Protein 1WXX (pdb70)

Foldseek 3Di:
DWEFEPVQQVLLVLPAFWDFQVGTPDDDPAWAWAWYDHVPHTAAIFGAGNQFGRGTGGLGGDDDPDRVVVLVVLLLVLQVVCVVVCVVFLQAKFKSDAAVLSSNHQWTWIDHSQEIEIEGLGVHCPVCVLVSQVSCVVRHQWYKHQHQDPSNVRRVHDGDIGTNGHDDDQWGWGDQPLFIAIAGPDNVAHRPDPVQCSVVLQVLPDADEEEEEFQCQQVSNVLSHLVHYQAYEYEHQDPRRVVSNVVRCVVSVRPRYHYDHDDLLVVLVVCVVVPAAGQEYEADDAAQDDDLVSVVVSLVVQLSSLLSNVLRYDAFGKYKYKHQALNDPVSNVVNVVSCVVNVWDKDWPDKDWGDPSQGDDPSHSVSGGMTITMIGTD/DWEFEPVQQVLLVLPAFWDFPVGTPDDDPAWAWAWYAHVPHTAAIFTAGNQFGRGTGGLGGDDDPDRVVVLVVLLLVLQVVCVVVCVVFLQAKFKSDQAVLSSNHQWTWIHHSQEIEIEGQGDHVVVCVLVSQVSCVVRHQWYKYQHQDPSNVSRVDDGDIGTNGHDDDQKDWGDQALFIAIAGPDNVDHRQDPVQCRVVLVVLPDAEEEEEEEQCQLNSNVLSCLVHYQAYEYEDQDPSRVVRNVVRCVVSVRPRYHYDHDDLLVVLVVCLVVVAATQEYEEDDAAQDADLVSPVVSLVVLLSSLLSNQSRYDAFHKYKYKHQALNDPVSNVVNVVSCVVNVWDKDWPDKDFGDPSQGDDPSHSVSGGMTITMITTD/DWEFEPVQLVLLVLPAFWDFPVGTPDDDPAWAWAWYDHVPHTAAIFTAGNQFRRGTGGLGGDDDPDRVVVLVVLLLVLQVVCVVVCVVFLQAKFKSDAAVLSSNHQWTWIHHSQEIEIEGQGVHCVVCLLVSQVSCVVSHQFYKYQHQPPSNVRNVDDGDIGTNGHDDDQKDWGDQALFIAIAGRDNPAHRPDPVQCRVVLQVLPDAEEEEEEECCQLNSNVLSCLVRYQAYEYEDQDPRSVVSNVVRCVVSVRDRYHYDHDDLLVVLVVCLVVVAAGQEYEEDDAAQDADLVSPVVSLVVQLSSLLSNVSRYDAFHKYKYKHQHLNDPVSNVVSVVSCVVNVWDKDWPDKDFGDPSQGDDPSHSVSGGMIITMITTD/DWEFEPVQQVLLVLPAFWDFLVGTPDDDPAWAWAWYDHVPHTAAIFTAFNQDRGGTGGQGGDDDPDRLVVLLVLLLVLQVVCVVVCVVFLQAKFKSDQASLSSNHQWTWIHHSQEIEIEGLTLHCPVCLLVNCVSCVVRHQWYKYQHQDPSNVSNVHDGDIGTSGHDDDQWGWGDQALFIAIAGPDNPDHRPDPVQCRVVLQVLPDAEEEEEEEQCQLNSNVLSHLSHYQAYEYEDQDPSRVVRNVVRCVVNPRPRYHYDNDDLLVVLVVCVVVVAAGQEYAADDAAQDADLVSVVVSLVVQLSSLLSNVSRYDAFHKYKYKHQALNDPVSVVVSVVSCVVNVWDKDWPDKDWGDPSQGDDPSHSVSGGMTITMITTD

InterPro domains:
  IPR015947 PUA-like superfamily [SSF88697] (1-64)
  IPR019614 S-adenosylmethionine-dependent methyltransferase [PF10672] (165-363)
  IPR029063 S-adenosyl-L-methionine-dependent methyltransferase superfamily [G3DSA:3.40.50.150] (172-382)
  IPR029063 S-adenosyl-L-methionine-dependent methyltransferase superfamily [SSF53335] (74-378)
  IPR036974 PUA domain superfamily [G3DSA:2.30.130.10] (1-66)
  IPR041532 RlmI-like, PUA domain [PF17785] (3-61)
  IPR041532 RlmI-like, PUA domain [cd21153] (1-66)

CATH classification: 2.30.130.10 (+2 more: 3.30.750.80, 3.40.50.150)

Sequence (1512 aa):
RIQVNAKGAARLLSRHLWVFRRDVVSGPETPGLYPVYWGRRFLALALYNPHTDLAVRAYRFAPAEDPVAALLENLAQALARREAVLRQDPEGGYRLVHAEGDLLPGLVVDYYAGHAVVQATAHAWEGLLPQVAEALRPHVQSVLAKNDARTRELEGLPLYVRPLLGEVPERVQVQEGRVRYLVDLRAGQKTGAYLDQRENRLYERFRGERALDVFSYAGGFALHLALGFREVVAVDSSAEALRRAEENARLNGLGNVRVLEANAFDLLRRLEKEGERFDLVVLDPPAFAKGKKDVERAYRAYKEVNLRAIKLLKEGGILATASCSHHTEPLFYAVAEAAQDAHRLLRVVEKRGQPFDHPVLLNHPETHYLKFAVFQVLRIQVNAKGAARLLSRHLWVFRRDVVSGPETPGLYPVYWGRRFLALALYNPHTDLAVRAYRFAPAEDPVAALLENLAQALARREAVLRQDPEGGYRLVHAEGDLLPGLVVDYYAGHAVVQATAHAWEGLLPQVAEALRPHVQSVLAKNDARTRELEGLPLYVRPLLGEVPERVQVQEGRVRYLVDLRAGQKTGAYLDQRENRLYERFRGERALDVFSYAGGFALHLALGFREVVAVDSSAEALRRAEENARLNGLGNVRVLEANAFDLLRRLEKEGERFDLVVLDPPAFAKGKKDVERAYRAYKEVNLRAIKLLKEGGILATASCSHHTEPLFYAVAEAAQDAHRLLRVVEKRGQPFDHPVLLNHPETHYLKFAVFQVLRIQVNAKGAARLLSRHLWVFRRDVVSGPETPGLYPVYWGRRFLALALYNPHTDLAVRAYRFAPAEDPVAALLENLAQALARREAVLRQDPEGGYRLVHAEGDLLPGLVVDYYAGHAVVQATAHAWEGLLPQVAEALRPHVQSVLAKNDARTRELEGLPLYVRPLLGEVPERVQVQEGRVRYLVDLRAGQKTGAYLDQRENRLYERFRGERALDVFSYAGGFALHLALGFREVVAVDSSAEALRRAEENARLNGLGNVRVLEANAFDLLRRLEKEGERFDLVVLDPPAFAKGKKDVERAYRAYKEVNLRAIKLLKEGGILATASCSHHTEPLFYAVAEAAQDAHRLLRVVEKRGQPFDHPVLLNHPETHYLKFAVFQVLRIQVNAKGAARLLSRHLWVFRRDVVSGPETPGLYPVYWGRRFLALALYNPHTDLAVRAYRFAPAEDPVAALLENLAQALARREAVLRQDPEGGYRLVHAEGDLLPGLVVDYYAGHAVVQATAHAWEGLLPQVAEALRPHVQSVLAKNDARTRELEGLPLYVRPLLGEVPERVQVQEGRVRYLVDLRAGQKTGAYLDQRENRLYERFRGERALDVFSYAGGFALHLALGFREVVAVDSSAEALRRAEENARLNGLGNVRVLEANAFDLLRRLEKEGERFDLVVLDPPAFAKGKKDVERAYRAYKEVNLRAIKLLKEGGILATASCSHHTEPLFYAVAEAAQDAHRLLRVVEKRGQPFDHPVLLNHPETHYLKFAVFQVL

Radius of gyration: 36.1 Å; Cα contacts (8 Å, |Δi|>4): 3500; chains: 4; bounding box: 92×81×92 Å

Organism: Thermus thermophilus (strain ATCC 27634 / DSM 579 / HB8) (NCBI:txid300852)

Structure (mmCIF, N/CA/C/O backbone):
data_1WXX
#
_entry.id   1WXX
#
_cell.length_a   77.551
_cell.length_b   82.318
_cell.length_c   79.616
_cell.angle_alpha   96.34
_cell.angle_beta   90.14
_cell.angle_gamma   103.06
#
_symmetry.space_group_name_H-M   'P 1'
#
loop_
_entity.id
_entity.type
_entity.pdbx_description
1 polymer 'hypothetical protein TTHA1280'
2 non-polymer 'POTASSIUM ION'
3 non-polymer 'PHOSPHATE ION'
4 water water
#
loop_
_atom_site.group_PDB
_atom_site.id
_atom_site.type_symbol
_atom_site.label_atom_id
_atom_site.label_alt_id
_atom_site.label_comp_id
_atom_site.label_asym_id
_atom_site.label_entity_id
_atom_site.label_seq_id
_atom_site.pdbx_PDB_ins_code
_atom_site.Cartn_x
_atom_site.Cartn_y
_atom_site.Cartn_z
_atom_site.occupancy
_atom_site.B_iso_or_equiv
_atom_site.auth_seq_id
_atom_site.auth_comp_id
_atom_site.auth_asym_id
_atom_site.auth_atom_id
_atom_site.pdbx_PDB_model_num
ATOM 9 N N . ARG A 1 2 ? 8.783 -15.116 -49.716 1.00 29.05 2 ARG A N 1
ATOM 10 C CA . ARG A 1 2 ? 8.123 -13.849 -50.017 1.00 23.44 2 ARG A CA 1
ATOM 11 C C . ARG A 1 2 ? 6.822 -13.996 -50.790 1.00 18.90 2 ARG A C 1
ATOM 12 O O . ARG A 1 2 ? 6.632 -14.947 -51.545 1.00 15.95 2 ARG A O 1
ATOM 20 N N . ILE A 1 3 ? 5.932 -13.027 -50.603 1.00 14.69 3 ILE A N 1
ATOM 21 C CA . ILE A 1 3 ? 4.669 -12.998 -51.324 1.00 12.19 3 ILE A CA 1
ATOM 22 C C . ILE A 1 3 ? 4.869 -11.904 -52.370 1.00 12.75 3 ILE A C 1
ATOM 23 O O . ILE A 1 3 ? 5.317 -10.807 -52.035 1.00 12.14 3 ILE A O 1
ATOM 28 N N . GLN A 1 4 ? 4.560 -12.200 -53.627 1.00 12.46 4 GLN A N 1
ATOM 29 C CA . GLN A 1 4 ? 4.710 -11.207 -54.690 1.00 12.10 4 GLN A CA 1
ATOM 30 C C . GLN A 1 4 ? 3.330 -10.840 -55.214 1.00 11.10 4 GLN A C 1
ATOM 31 O O . GLN A 1 4 ? 2.566 -11.714 -55.610 1.00 12.13 4 GLN A O 1
ATOM 37 N N . VAL A 1 5 ? 3.010 -9.548 -55.220 1.00 10.22 5 VAL A N 1
ATOM 38 C CA . VAL A 1 5 ? 1.707 -9.106 -55.706 1.00 10.00 5 VAL A CA 1
ATOM 39 C C . VAL A 1 5 ? 1.871 -8.395 -57.046 1.00 9.40 5 VAL A C 1
ATOM 40 O O . VAL A 1 5 ? 2.984 -8.044 -57.427 1.00 11.98 5 VAL A O 1
ATOM 44 N N . ASN A 1 6 ? 0.774 -8.210 -57.771 1.00 8.77 6 ASN A N 1
ATOM 45 C CA . ASN A 1 6 ? 0.850 -7.503 -59.044 1.00 9.08 6 ASN A CA 1
ATOM 46 C C . ASN A 1 6 ? 0.731 -6.004 -58.767 1.00 10.28 6 ASN A C 1
ATOM 47 O O . ASN A 1 6 ? 0.711 -5.584 -57.605 1.00 9.32 6 ASN A O 1
ATOM 52 N N . ALA A 1 7 ? 0.670 -5.202 -59.825 1.00 9.80 7 ALA A N 1
ATOM 53 C CA . ALA A 1 7 ? 0.577 -3.751 -59.680 1.00 10.96 7 ALA A CA 1
ATOM 54 C C . ALA A 1 7 ? -0.679 -3.330 -58.928 1.00 10.85 7 ALA A C 1
ATOM 55 O O . ALA A 1 7 ? -0.658 -2.368 -58.160 1.00 11.26 7 ALA A O 1
ATOM 57 N N . LYS A 1 8 ? -1.771 -4.050 -59.156 1.00 11.34 8 LYS A N 1
ATOM 58 C CA . LYS A 1 8 ? -3.036 -3.754 -58.496 1.00 11.66 8 LYS A CA 1
ATOM 59 C C . LYS A 1 8 ? -2.873 -3.912 -56.981 1.00 11.18 8 LYS A C 1
ATOM 60 O O . LYS A 1 8 ? -3.254 -3.023 -56.213 1.00 11.60 8 LYS A O 1
ATOM 66 N N . GLY A 1 9 ? -2.300 -5.038 -56.561 1.00 9.59 9 GLY A N 1
ATOM 67 C CA . GLY A 1 9 ? -2.078 -5.280 -55.143 1.00 9.56 9 GLY A CA 1
ATOM 68 C C . GLY A 1 9 ? -1.097 -4.289 -54.533 1.00 9.13 9 GLY A C 1
ATOM 69 O O . GLY A 1 9 ? -1.230 -3.891 -53.370 1.00 9.28 9 GLY A O 1
ATOM 70 N N . ALA A 1 10 ? -0.102 -3.895 -55.316 1.00 6.81 10 ALA A N 1
ATOM 71 C CA . ALA A 1 10 ? 0.897 -2.937 -54.856 1.00 8.57 10 ALA A CA 1
ATOM 72 C C . ALA A 1 10 ? 0.220 -1.593 -54.574 1.00 8.60 10 ALA A C 1
ATOM 73 O O . ALA A 1 10 ? 0.434 -0.987 -53.523 1.00 9.39 10 ALA A O 1
ATOM 75 N N . ALA A 1 11 ? -0.611 -1.133 -55.503 1.00 7.98 11 ALA A N 1
ATOM 76 C CA . ALA A 1 11 ? -1.296 0.145 -55.317 1.00 9.39 11 ALA A CA 1
ATOM 77 C C . ALA A 1 11 ? -2.201 0.104 -54.081 1.00 9.37 11 ALA A C 1
ATOM 78 O O . ALA A 1 11 ? -2.343 1.103 -53.374 1.00 8.84 11 ALA A O 1
ATOM 80 N N . ARG A 1 12 ? -2.812 -1.048 -53.818 1.00 8.56 12 ARG A N 1
ATOM 81 C CA . ARG A 1 12 ? -3.675 -1.178 -52.645 1.00 8.97 12 ARG A CA 1
ATOM 82 C C . ARG A 1 12 ? -2.873 -1.036 -51.350 1.00 9.69 12 ARG A C 1
ATOM 83 O O . ARG A 1 12 ? -3.259 -0.274 -50.459 1.00 9.52 12 ARG A O 1
ATOM 91 N N . LEU A 1 13 ? -1.757 -1.754 -51.249 1.00 8.43 13 LEU A N 1
ATOM 92 C CA . LEU A 1 13 ? -0.923 -1.692 -50.046 1.00 10.07 13 LEU A CA 1
ATOM 93 C C . LEU A 1 13 ? -0.261 -0.328 -49.864 1.00 10.21 13 LEU A C 1
ATOM 94 O O . LEU A 1 13 ? -0.075 0.130 -48.733 1.00 10.44 13 LEU A O 1
ATOM 99 N N . LEU A 1 14 ? 0.089 0.323 -50.970 1.00 9.41 14 LEU A N 1
ATOM 100 C CA . LEU A 1 14 ? 0.696 1.648 -50.900 1.00 8.45 14 LEU A CA 1
ATOM 101 C C . LEU A 1 14 ? -0.328 2.658 -50.369 1.00 9.67 14 LEU A C 1
ATOM 102 O O . LEU A 1 14 ? 0.029 3.585 -49.631 1.00 11.13 14 LEU A O 1
ATOM 107 N N . SER A 1 15 ? -1.598 2.474 -50.732 1.00 8.33 15 SER A N 1
ATOM 108 C CA . SER A 1 15 ? -2.665 3.369 -50.265 1.00 9.89 15 SER A CA 1
ATOM 109 C C . SER A 1 15 ? -3.051 3.022 -48.824 1.00 10.20 15 SER A C 1
ATOM 110 O O . SER A 1 15 ? -3.874 3.692 -48.205 1.00 11.30 15 SER A O 1
ATOM 113 N N . ARG A 1 16 ? -2.446 1.954 -48.320 1.00 8.51 16 ARG A N 1
ATOM 114 C CA . ARG A 1 16 ? -2.650 1.453 -46.969 1.00 8.58 16 ARG A CA 1
ATOM 115 C C . ARG A 1 16 ? -3.949 0.696 -46.715 1.00 8.39 16 ARG A C 1
ATOM 116 O O . ARG A 1 16 ? -4.457 0.692 -45.594 1.00 8.49 16 ARG A O 1
ATOM 124 N N . HIS A 1 17 ? -4.505 0.077 -47.753 1.00 7.84 17 HIS A N 1
ATOM 125 C CA . HIS A 1 17 ? -5.676 -0.765 -47.541 1.00 7.09 17 HIS A CA 1
ATOM 126 C C . HIS A 1 17 ? -4.961 -2.015 -47.027 1.00 8.21 17 HIS A C 1
ATOM 127 O O . HIS A 1 17 ? -3.802 -2.231 -47.379 1.00 8.39 17 HIS A O 1
ATOM 134 N N . LEU A 1 18 ? -5.610 -2.834 -46.203 1.00 7.92 18 LEU A N 1
ATOM 135 C CA . LEU A 1 18 ? -4.916 -4.003 -45.662 1.00 9.86 18 LEU A CA 1
ATOM 136 C C . LEU A 1 18 ? -5.120 -5.300 -46.421 1.00 9.00 18 LEU A C 1
ATOM 137 O O . LEU A 1 18 ? -4.456 -6.297 -46.128 1.00 11.16 18 LEU A O 1
ATOM 142 N N . TRP A 1 19 ? -6.018 -5.291 -47.396 1.00 8.64 19 TRP A N 1
ATOM 143 C CA . TRP A 1 19 ? -6.318 -6.501 -48.141 1.00 8.01 19 TRP A CA 1
ATOM 144 C C . TRP A 1 19 ? -5.876 -6.582 -49.591 1.00 8.85 19 TRP A C 1
ATOM 145 O O . TRP A 1 19 ? -5.980 -5.619 -50.340 1.00 9.37 19 TRP A O 1
ATOM 156 N N . VAL A 1 20 ? -5.393 -7.759 -49.977 1.00 9.13 20 VAL A N 1
ATOM 157 C CA . VAL A 1 20 ? -5.034 -8.025 -51.364 1.00 8.34 20 VAL A CA 1
ATOM 158 C C . VAL A 1 20 ? -5.642 -9.406 -51.626 1.00 9.85 20 VAL A C 1
ATOM 159 O O . VAL A 1 20 ? -5.382 -10.363 -50.889 1.00 8.63 20 VAL A O 1
ATOM 163 N N . PHE A 1 21 ? -6.472 -9.507 -52.657 1.00 10.35 21 PHE A N 1
ATOM 164 C CA . PHE A 1 21 ? -7.109 -10.775 -52.959 1.00 11.14 21 PHE A CA 1
ATOM 165 C C . PHE A 1 21 ? -6.257 -11.691 -53.823 1.00 11.43 21 PHE A C 1
ATOM 166 O O . PHE A 1 21 ? -5.333 -11.245 -54.508 1.00 10.22 21 PHE A O 1
ATOM 174 N N . ARG A 1 22 ? -6.572 -12.981 -53.760 1.00 10.67 22 ARG A N 1
ATOM 175 C CA . ARG A 1 22 ? -5.832 -14.020 -54.469 1.00 11.30 22 ARG A CA 1
ATOM 176 C C . ARG A 1 22 ? -5.499 -13.748 -55.938 1.00 11.55 22 ARG A C 1
ATOM 177 O O . ARG A 1 22 ? -4.403 -14.081 -56.401 1.00 12.03 22 ARG A O 1
ATOM 185 N N . ARG A 1 23 ? -6.425 -13.148 -56.675 1.00 13.63 23 ARG A N 1
ATOM 186 C CA . ARG A 1 23 ? -6.167 -12.888 -58.088 1.00 17.04 23 ARG A CA 1
ATOM 187 C C . ARG A 1 23 ? -5.038 -11.883 -58.309 1.00 17.49 23 ARG A C 1
ATOM 188 O O . ARG A 1 23 ? -4.496 -11.790 -59.414 1.00 16.82 23 ARG A O 1
ATOM 196 N N . ASP A 1 24 ? -4.673 -11.148 -57.261 1.00 14.56 24 ASP A N 1
ATOM 197 C CA . ASP A 1 24 ? -3.608 -10.157 -57.373 1.00 12.85 24 ASP A CA 1
ATOM 198 C C . ASP A 1 24 ? -2.298 -10.595 -56.733 1.00 12.33 24 ASP A C 1
ATOM 199 O O . ASP A 1 24 ? -1.370 -9.791 -56.566 1.00 11.10 24 ASP A O 1
ATOM 204 N N . VAL A 1 25 ? -2.228 -11.872 -56.367 1.00 12.06 25 VAL A N 1
ATOM 205 C CA . VAL A 1 25 ? -1.008 -12.439 -55.807 1.00 11.72 25 VAL A CA 1
ATOM 206 C C . VAL A 1 25 ? -0.355 -13.198 -56.961 1.00 13.70 25 VAL A C 1
ATOM 207 O O . VAL A 1 25 ? -0.964 -14.107 -57.537 1.00 14.11 25 VAL A O 1
ATOM 211 N N . VAL A 1 26 ? 0.870 -12.810 -57.306 1.00 14.06 26 VAL A N 1
ATOM 212 C CA . VAL A 1 26 ? 1.600 -13.443 -58.406 1.00 15.66 26 VAL A CA 1
ATOM 213 C C . VAL A 1 26 ? 2.218 -14.768 -57.970 1.00 16.60 26 VAL A C 1
ATOM 214 O O . VAL A 1 26 ? 2.205 -15.749 -58.720 1.00 16.97 26 VAL A O 1
ATOM 218 N N . SER A 1 27 ? 2.771 -14.788 -56.763 1.00 15.30 27 SER A N 1
ATOM 219 C CA . SER A 1 27 ? 3.376 -15.997 -56.215 1.00 15.07 27 SER A CA 1
ATOM 220 C C . SER A 1 27 ? 3.476 -15.861 -54.706 1.00 15.32 27 SER A C 1
ATOM 221 O O . SER A 1 27 ? 3.499 -14.749 -54.173 1.00 15.00 27 SER A O 1
ATOM 224 N N . GLY A 1 28 ? 3.537 -16.993 -54.014 1.00 14.57 28 GLY A N 1
ATOM 225 C CA . GLY A 1 28 ? 3.634 -16.945 -52.570 1.00 15.04 28 GLY A CA 1
ATOM 226 C C . GLY A 1 28 ? 3.954 -18.299 -51.979 1.00 15.65 28 GLY A C 1
ATOM 227 O O . GLY A 1 28 ? 4.009 -19.294 -52.701 1.00 16.66 28 GLY A O 1
ATOM 228 N N . PRO A 1 29 ? 4.180 -18.365 -50.661 1.00 16.87 29 PRO A N 1
ATOM 229 C CA . PRO A 1 29 ? 4.501 -19.608 -49.949 1.00 15.33 29 PRO A CA 1
ATOM 230 C C . PRO A 1 29 ? 3.444 -20.693 -50.156 1.00 17.21 29 PRO A C 1
ATOM 231 O O . PRO A 1 29 ? 2.307 -20.405 -50.525 1.00 14.93 29 PRO A O 1
ATOM 235 N N . GLU A 1 30 ? 3.830 -21.941 -49.898 1.00 16.54 30 GLU A N 1
ATOM 236 C CA . GLU A 1 30 ? 2.939 -23.089 -50.037 1.00 18.14 30 GLU A CA 1
ATOM 237 C C . GLU A 1 30 ? 1.976 -23.219 -48.853 1.00 16.92 30 GLU A C 1
ATOM 238 O O . GLU A 1 30 ? 0.891 -23.792 -48.981 1.00 14.48 30 GLU A O 1
ATOM 244 N N . THR A 1 31 ? 2.375 -22.691 -47.702 1.00 15.01 31 THR A N 1
ATOM 245 C CA . THR A 1 31 ? 1.544 -22.788 -46.503 1.00 16.29 31 THR A CA 1
ATOM 246 C C . THR A 1 31 ? 1.153 -21.428 -45.937 1.00 14.12 31 THR A C 1
ATOM 247 O O . THR A 1 31 ? 1.806 -20.419 -46.195 1.00 13.89 31 THR A O 1
ATOM 251 N N . PRO A 1 32 ? 0.064 -21.382 -45.164 1.00 14.40 32 PRO A N 1
ATOM 252 C CA . PRO A 1 32 ? -0.341 -20.097 -44.587 1.00 13.31 32 PRO A CA 1
ATOM 253 C C . PRO A 1 32 ? 0.652 -19.704 -43.499 1.00 12.87 32 PRO A C 1
ATOM 254 O O . PRO A 1 32 ? 1.379 -20.557 -42.973 1.00 12.47 32 PRO A O 1
ATOM 258 N N . GLY A 1 33 ? 0.704 -18.417 -43.174 1.00 9.82 33 GLY A N 1
ATOM 259 C CA . GLY A 1 33 ? 1.629 -17.959 -42.151 1.00 11.71 33 GLY A CA 1
ATOM 260 C C . GLY A 1 33 ? 1.830 -16.458 -42.222 1.00 11.88 33 GLY A C 1
ATOM 261 O O . GLY A 1 33 ? 0.987 -15.753 -42.757 1.00 14.60 33 GLY A O 1
ATOM 262 N N . LEU A 1 34 ? 2.942 -15.975 -41.678 1.00 12.27 34 LEU A N 1
ATOM 263 C CA . LEU A 1 34 ? 3.258 -14.549 -41.679 1.00 12.42 34 LEU A CA 1
ATOM 264 C C . LEU A 1 34 ? 4.455 -14.357 -42.608 1.00 12.40 34 LEU A C 1
ATOM 265 O O . LEU A 1 34 ? 5.511 -14.942 -42.384 1.00 13.66 34 LEU A O 1
ATOM 270 N N . TYR A 1 35 ? 4.284 -13.539 -43.647 1.00 12.29 35 TYR A N 1
ATOM 271 C CA . TYR A 1 35 ? 5.348 -13.305 -44.620 1.00 11.36 35 TYR A CA 1
ATOM 272 C C . TYR A 1 35 ? 5.376 -11.869 -45.126 1.00 11.88 35 TYR A C 1
ATOM 273 O O . TYR A 1 35 ? 4.363 -11.164 -45.089 1.00 10.42 35 TYR A O 1
ATOM 282 N N . PRO A 1 36 ? 6.542 -11.421 -45.624 1.00 12.00 36 PRO A N 1
ATOM 283 C CA . PRO A 1 36 ? 6.662 -10.059 -46.156 1.00 10.68 36 PRO A CA 1
ATOM 284 C C . PRO A 1 36 ? 6.060 -10.057 -47.569 1.00 10.78 36 PRO A C 1
ATOM 285 O O . PRO A 1 36 ? 6.096 -11.076 -48.263 1.00 9.33 36 PRO A O 1
ATOM 289 N N . VAL A 1 37 ? 5.505 -8.918 -47.980 1.00 8.81 37 VAL A N 1
ATOM 290 C CA . VAL A 1 37 ? 4.874 -8.772 -49.292 1.00 9.20 37 VAL A CA 1
ATOM 291 C C . VAL A 1 37 ? 5.672 -7.787 -50.136 1.00 10.32 37 VAL A C 1
ATOM 292 O O . VAL A 1 37 ? 6.025 -6.700 -49.662 1.00 10.06 37 VAL A O 1
ATOM 296 N N . TYR A 1 38 ? 5.934 -8.168 -51.385 1.00 9.41 38 TYR A N 1
ATOM 297 C CA . TYR A 1 38 ? 6.707 -7.345 -52.308 1.00 11.98 38 TYR A CA 1
ATOM 298 C C . TYR A 1 38 ? 6.030 -7.094 -53.652 1.00 10.93 38 TYR A C 1
ATOM 299 O O . TYR A 1 38 ? 5.196 -7.885 -54.100 1.00 10.34 38 TYR A O 1
ATOM 308 N N . TRP A 1 39 ? 6.411 -5.976 -54.269 1.00 10.09 39 TRP A N 1
ATOM 309 C CA . TRP A 1 39 ? 5.983 -5.577 -55.611 1.00 10.95 39 TRP A CA 1
ATOM 310 C C . TRP A 1 39 ? 7.364 -5.568 -56.273 1.00 11.81 39 TRP A C 1
ATOM 311 O O . TRP A 1 39 ? 8.122 -4.609 -56.131 1.00 12.77 39 TRP A O 1
ATOM 322 N N . GLY A 1 40 ? 7.704 -6.651 -56.963 1.00 14.41 40 GLY A N 1
ATOM 323 C CA . GLY A 1 40 ? 9.027 -6.744 -57.560 1.00 15.93 40 GLY A CA 1
ATOM 324 C C . GLY A 1 40 ? 10.003 -6.905 -56.404 1.00 16.62 40 GLY A C 1
ATOM 325 O O . GLY A 1 40 ? 9.804 -7.763 -55.547 1.00 17.24 40 GLY A O 1
ATOM 326 N N . ARG A 1 41 ? 11.040 -6.071 -56.361 1.00 17.81 41 ARG A N 1
ATOM 327 C CA . ARG A 1 41 ? 12.035 -6.113 -55.286 1.00 17.80 41 ARG A CA 1
ATOM 328 C C . ARG A 1 41 ? 11.722 -5.096 -54.181 1.00 16.84 41 ARG A C 1
ATOM 329 O O . ARG A 1 41 ? 12.506 -4.910 -53.252 1.00 15.76 41 ARG A O 1
ATOM 337 N N . ARG A 1 42 ? 10.567 -4.449 -54.279 1.00 15.46 42 ARG A N 1
ATOM 338 C CA . ARG A 1 42 ? 10.176 -3.434 -53.309 1.00 14.15 42 ARG A CA 1
ATOM 339 C C . ARG A 1 42 ? 9.304 -3.958 -52.172 1.00 14.60 42 ARG A C 1
ATOM 340 O O . ARG A 1 42 ? 8.194 -4.443 -52.401 1.00 13.18 42 ARG A O 1
ATOM 348 N N . PHE A 1 43 ? 9.806 -3.845 -50.947 1.00 13.92 43 PHE A N 1
ATOM 349 C CA . PHE A 1 43 ? 9.056 -4.290 -49.777 1.00 13.19 43 PHE A CA 1
ATOM 350 C C . PHE A 1 43 ? 7.827 -3.401 -49.603 1.00 13.30 43 PHE A C 1
ATOM 351 O O . PHE A 1 43 ? 7.921 -2.178 -49.715 1.00 13.25 43 PHE A O 1
ATOM 359 N N . LEU A 1 44 ? 6.681 -4.014 -49.324 1.00 11.69 44 LEU A N 1
ATOM 360 C CA . LEU A 1 44 ? 5.447 -3.263 -49.123 1.00 11.39 44 LEU A CA 1
ATOM 361 C C . LEU A 1 44 ? 4.881 -3.426 -47.711 1.00 11.44 44 LEU A C 1
ATOM 362 O O . LEU A 1 44 ? 4.447 -2.448 -47.101 1.00 11.36 44 LEU A O 1
ATOM 367 N N . ALA A 1 45 ? 4.881 -4.654 -47.194 1.00 9.15 45 ALA A N 1
ATOM 368 C CA . ALA A 1 45 ? 4.335 -4.895 -45.865 1.00 10.10 45 ALA A CA 1
ATOM 369 C C . ALA A 1 45 ? 4.551 -6.320 -45.365 1.00 10.69 45 ALA A C 1
ATOM 370 O O . ALA A 1 45 ? 5.097 -7.166 -46.073 1.00 10.45 45 ALA A O 1
ATOM 372 N N . LEU A 1 46 ? 4.142 -6.551 -44.119 1.00 8.65 46 LEU A N 1
ATOM 373 C CA . LEU A 1 46 ? 4.193 -7.868 -43.493 1.00 10.16 46 LEU A CA 1
ATOM 374 C C . LEU A 1 46 ? 2.723 -8.238 -43.450 1.00 10.52 46 LEU A C 1
ATOM 375 O O . LEU A 1 46 ? 1.884 -7.375 -43.191 1.00 10.86 46 LEU A O 1
ATOM 380 N N . ALA A 1 47 ? 2.389 -9.501 -43.681 1.00 9.43 47 ALA A N 1
ATOM 381 C CA . ALA A 1 47 ? 0.978 -9.854 -43.690 1.00 8.36 47 ALA A CA 1
ATOM 382 C C . ALA A 1 47 ? 0.661 -11.278 -43.278 1.00 9.46 47 ALA A C 1
ATOM 383 O O . ALA A 1 47 ? 1.537 -12.138 -43.260 1.00 11.19 47 ALA A O 1
ATOM 385 N N . LEU A 1 48 ? -0.600 -11.508 -42.920 1.00 11.39 48 LEU A N 1
ATOM 386 C CA . LEU A 1 48 ? -1.054 -12.856 -42.620 1.00 11.07 48 LEU A CA 1
ATOM 387 C C . LEU A 1 48 ? -1.379 -13.323 -44.025 1.00 9.67 48 LEU A C 1
ATOM 388 O O . LEU A 1 48 ? -1.973 -12.574 -44.810 1.00 11.01 48 LEU A O 1
ATOM 393 N N . TYR A 1 49 ? -0.995 -14.550 -44.341 1.00 9.66 49 TYR A N 1
ATOM 394 C CA . TYR A 1 49 ? -1.206 -15.079 -45.671 1.00 9.33 49 TYR A CA 1
ATOM 395 C C . TYR A 1 49 ? -1.802 -16.474 -45.657 1.00 9.80 49 TYR A C 1
ATOM 396 O O . TYR A 1 49 ? -1.520 -17.278 -44.768 1.00 10.37 49 TYR A O 1
ATOM 405 N N . ASN A 1 50 ? -2.639 -16.743 -46.648 1.00 10.49 50 ASN A N 1
ATOM 406 C CA . ASN A 1 50 ? -3.215 -18.062 -46.820 1.00 10.36 50 ASN A CA 1
ATOM 407 C C . ASN A 1 50 ? -3.285 -18.279 -48.327 1.00 10.26 50 ASN A C 1
ATOM 408 O O . ASN A 1 50 ? -3.961 -17.542 -49.040 1.00 9.38 50 ASN A O 1
ATOM 413 N N . PRO A 1 51 ? -2.561 -19.283 -48.837 1.00 11.84 51 PRO A N 1
ATOM 414 C CA . PRO A 1 51 ? -2.564 -19.561 -50.274 1.00 12.99 51 PRO A CA 1
ATOM 415 C C . PRO A 1 51 ? -3.828 -20.234 -50.803 1.00 14.37 51 PRO A C 1
ATOM 416 O O . PRO A 1 51 ? -3.965 -20.419 -52.008 1.00 15.04 51 PRO A O 1
ATOM 420 N N . HIS A 1 52 ? -4.753 -20.584 -49.913 1.00 14.66 52 HIS A N 1
ATOM 421 C CA . HIS A 1 52 ? -5.980 -21.269 -50.323 1.00 15.48 52 HIS A CA 1
ATOM 422 C C . HIS A 1 52 ? -7.270 -20.465 -50.175 1.00 16.34 52 HIS A C 1
ATOM 423 O O . HIS A 1 52 ? -8.358 -21.023 -50.315 1.00 18.39 52 HIS A O 1
ATOM 430 N N . THR A 1 53 ? -7.168 -19.170 -49.896 1.00 13.95 53 THR A N 1
ATOM 431 C CA . THR A 1 53 ? -8.365 -18.351 -49.714 1.00 14.73 53 THR A CA 1
ATOM 432 C C . THR A 1 53 ? -8.477 -17.209 -50.713 1.00 13.73 53 THR A C 1
ATOM 433 O O . THR A 1 53 ? -7.487 -16.804 -51.318 1.00 13.70 53 THR A O 1
ATOM 437 N N . ASP A 1 54 ? -9.692 -16.699 -50.879 1.00 13.18 54 ASP A N 1
ATOM 438 C CA . ASP A 1 54 ? -9.937 -15.586 -51.786 1.00 14.97 54 ASP A CA 1
ATOM 439 C C . ASP A 1 54 ? -9.263 -14.328 -51.238 1.00 14.70 54 ASP A C 1
ATOM 440 O O . ASP A 1 54 ? -8.694 -13.545 -51.993 1.00 15.26 54 ASP A O 1
ATOM 445 N N . LEU A 1 55 ? -9.351 -14.124 -49.926 1.00 13.71 55 LEU A N 1
ATOM 446 C CA . LEU A 1 55 ? -8.692 -12.979 -49.296 1.00 13.50 55 LEU A CA 1
ATOM 447 C C . LEU A 1 55 ? -7.352 -13.544 -48.851 1.00 12.72 55 LEU A C 1
ATOM 448 O O . LEU A 1 55 ? -7.185 -14.007 -47.725 1.00 15.03 55 LEU A O 1
ATOM 453 N N . ALA A 1 56 ? -6.396 -13.511 -49.766 1.00 11.55 56 ALA A N 1
ATOM 454 C CA . ALA A 1 56 ? -5.082 -14.082 -49.542 1.00 11.39 56 ALA A CA 1
ATOM 455 C C . ALA A 1 56 ? -4.161 -13.345 -48.585 1.00 10.72 56 ALA A C 1
ATOM 456 O O . ALA A 1 56 ? -3.468 -13.968 -47.778 1.00 10.84 56 ALA A O 1
ATOM 458 N N . VAL A 1 57 ? -4.172 -12.020 -48.671 1.00 8.75 57 VAL A N 1
ATOM 459 C CA . VAL A 1 57 ? -3.275 -11.184 -47.883 1.00 9.80 57 VAL A CA 1
ATOM 460 C C . VAL A 1 57 ? -3.967 -10.196 -46.947 1.00 10.28 57 VAL A C 1
ATOM 461 O O . VAL A 1 57 ? -4.836 -9.440 -47.376 1.00 9.08 57 VAL A O 1
ATOM 465 N N . ARG A 1 58 ? -3.570 -10.211 -45.674 1.00 8.98 58 ARG A N 1
ATOM 466 C CA . ARG A 1 58 ? -4.097 -9.278 -44.673 1.00 11.03 58 ARG A CA 1
ATOM 467 C C . ARG A 1 58 ? -2.878 -8.624 -43.993 1.00 9.13 58 ARG A C 1
ATOM 468 O O . ARG A 1 58 ? -2.259 -9.212 -43.116 1.00 9.02 58 ARG A O 1
ATOM 476 N N . ALA A 1 59 ? -2.537 -7.407 -44.406 1.00 9.53 59 ALA A N 1
ATOM 477 C CA . ALA A 1 59 ? -1.371 -6.710 -43.858 1.00 7.74 59 ALA A CA 1
ATOM 478 C C . ALA A 1 59 ? -1.559 -6.242 -42.417 1.00 8.30 59 ALA A C 1
ATOM 479 O O . ALA A 1 59 ? -2.680 -5.929 -42.009 1.00 7.43 59 ALA A O 1
ATOM 481 N N . TYR A 1 60 ? -0.462 -6.189 -41.657 1.00 8.18 60 TYR A N 1
ATOM 482 C CA . TYR A 1 60 ? -0.505 -5.724 -40.267 1.00 9.28 60 TYR A CA 1
ATOM 483 C C . TYR A 1 60 ? 0.677 -4.799 -39.932 1.00 10.51 60 TYR A C 1
ATOM 484 O O . TYR A 1 60 ? 0.726 -4.215 -38.856 1.00 9.30 60 TYR A O 1
ATOM 493 N N . ARG A 1 61 ? 1.617 -4.669 -40.867 1.00 10.82 61 ARG A N 1
ATOM 494 C CA . ARG A 1 61 ? 2.780 -3.787 -40.704 1.00 11.95 61 ARG A CA 1
ATOM 495 C C . ARG A 1 61 ? 3.183 -3.284 -42.084 1.00 13.69 61 ARG A C 1
ATOM 496 O O . ARG A 1 61 ? 3.089 -4.017 -43.062 1.00 13.95 61 ARG A O 1
ATOM 504 N N . PHE A 1 62 ? 3.639 -2.041 -42.164 1.00 12.75 62 PHE A N 1
ATOM 505 C CA . PHE A 1 62 ? 4.053 -1.487 -43.440 1.00 12.54 62 PHE A CA 1
ATOM 506 C C . PHE A 1 62 ? 5.526 -1.112 -43.442 1.00 15.51 62 PHE A C 1
ATOM 507 O O . PHE A 1 62 ? 5.958 -0.224 -44.179 1.00 17.66 62 PHE A O 1
ATOM 515 N N . ALA A 1 63 ? 6.284 -1.824 -42.613 1.00 15.83 63 ALA A N 1
ATOM 516 C CA . ALA A 1 63 ? 7.729 -1.660 -42.474 1.00 16.41 63 ALA A CA 1
ATOM 517 C C . ALA A 1 63 ? 8.278 -3.042 -42.118 1.00 16.50 63 ALA A C 1
ATOM 518 O O . ALA A 1 63 ? 7.624 -3.811 -41.416 1.00 14.54 63 ALA A O 1
ATOM 520 N N . PRO A 1 64 ? 9.487 -3.377 -42.593 1.00 17.35 64 PRO A N 1
ATOM 521 C CA . PRO A 1 64 ? 10.066 -4.689 -42.290 1.00 18.91 64 PRO A CA 1
ATOM 522 C C . PRO A 1 64 ? 10.334 -4.954 -40.810 1.00 19.52 64 PRO A C 1
ATOM 523 O O . PRO A 1 64 ? 10.456 -4.029 -40.012 1.00 18.47 64 PRO A O 1
ATOM 527 N N . ALA A 1 65 ? 10.418 -6.232 -40.458 1.00 22.15 65 ALA A N 1
ATOM 528 C CA . ALA A 1 65 ? 10.684 -6.644 -39.085 1.00 25.43 65 ALA A CA 1
ATOM 529 C C . ALA A 1 65 ? 11.496 -7.930 -39.113 1.00 28.04 65 ALA A C 1
ATOM 530 O O . ALA A 1 65 ? 11.256 -8.807 -39.941 1.00 29.13 65 ALA A O 1
ATOM 532 N N . GLU A 1 66 ? 12.458 -8.046 -38.206 1.00 31.03 66 GLU A N 1
ATOM 533 C CA . GLU A 1 66 ? 13.294 -9.238 -38.161 1.00 33.38 66 GLU A CA 1
ATOM 534 C C . GLU A 1 66 ? 12.505 -10.477 -37.743 1.00 30.97 66 GLU A C 1
ATOM 535 O O . GLU A 1 66 ? 12.803 -11.588 -38.183 1.00 32.15 66 GLU A O 1
ATOM 541 N N . ASP A 1 67 ? 11.493 -10.281 -36.901 1.00 28.04 67 ASP A N 1
ATOM 542 C CA . ASP A 1 67 ? 10.666 -11.384 -36.418 1.00 24.08 67 ASP A CA 1
ATOM 543 C C . ASP A 1 67 ? 9.184 -11.049 -36.613 1.00 22.27 67 ASP A C 1
ATOM 544 O O . ASP A 1 67 ? 8.597 -10.327 -35.808 1.00 18.69 67 ASP A O 1
ATOM 549 N N . PRO A 1 68 ? 8.567 -11.573 -37.689 1.00 20.48 68 PRO A N 1
ATOM 550 C CA . PRO A 1 68 ? 7.154 -11.340 -38.008 1.00 18.54 68 PRO A CA 1
ATOM 551 C C . PRO A 1 68 ? 6.179 -11.692 -36.885 1.00 17.79 68 PRO A C 1
ATOM 552 O O . PRO A 1 68 ? 5.205 -10.969 -36.656 1.00 15.11 68 PRO A O 1
ATOM 556 N N . VAL A 1 69 ? 6.427 -12.801 -36.195 1.00 15.87 69 VAL A N 1
ATOM 557 C CA . VAL A 1 69 ? 5.555 -13.210 -35.096 1.00 16.90 69 VAL A CA 1
ATOM 558 C C . VAL A 1 69 ? 5.671 -12.200 -33.957 1.00 17.14 69 VAL A C 1
ATOM 559 O O . VAL A 1 69 ? 4.663 -11.748 -33.406 1.00 16.65 69 VAL A O 1
ATOM 563 N N . ALA A 1 70 ? 6.903 -11.832 -33.613 1.00 16.06 70 ALA A N 1
ATOM 564 C CA . ALA A 1 70 ? 7.117 -10.872 -32.541 1.00 15.09 70 ALA A CA 1
ATOM 565 C C . ALA A 1 70 ? 6.411 -9.563 -32.887 1.00 13.71 70 ALA A C 1
ATOM 566 O O . ALA A 1 70 ? 5.820 -8.919 -32.019 1.00 13.59 70 ALA A O 1
ATOM 568 N N . ALA A 1 71 ? 6.464 -9.186 -34.163 1.00 13.97 71 ALA A N 1
ATOM 569 C CA . ALA A 1 71 ? 5.830 -7.959 -34.638 1.00 10.97 71 ALA A CA 1
ATOM 570 C C . ALA A 1 71 ? 4.321 -8.027 -34.451 1.00 12.30 71 ALA A C 1
ATOM 571 O O . ALA A 1 71 ? 3.709 -7.076 -33.967 1.00 11.21 71 ALA A O 1
ATOM 573 N N . LEU A 1 72 ? 3.725 -9.154 -34.838 1.00 11.62 72 LEU A N 1
ATOM 574 C CA . LEU A 1 72 ? 2.280 -9.327 -34.707 1.00 12.04 72 LEU A CA 1
ATOM 575 C C . LEU A 1 72 ? 1.843 -9.292 -33.245 1.00 12.29 72 LEU A C 1
ATOM 576 O O . LEU A 1 72 ? 0.801 -8.719 -32.912 1.00 11.87 72 LEU A O 1
ATOM 581 N N . LEU A 1 73 ? 2.628 -9.916 -32.371 1.00 11.47 73 LEU A N 1
ATOM 582 C CA . LEU A 1 73 ? 2.293 -9.922 -30.953 1.00 12.55 73 LEU A CA 1
ATOM 583 C C . LEU A 1 73 ? 2.513 -8.544 -30.320 1.00 13.40 73 LEU A C 1
ATOM 584 O O . LEU A 1 73 ? 1.936 -8.235 -29.277 1.00 13.08 73 LEU A O 1
ATOM 589 N N . GLU A 1 74 ? 3.346 -7.721 -30.950 1.00 13.37 74 GLU A N 1
ATOM 590 C CA . GLU A 1 74 ? 3.568 -6.353 -30.479 1.00 14.85 74 GLU A CA 1
ATOM 591 C C . GLU A 1 74 ? 2.262 -5.591 -30.740 1.00 13.41 74 GLU A C 1
ATOM 592 O O . GLU A 1 74 ? 1.795 -4.821 -29.899 1.00 13.20 74 GLU A O 1
ATOM 598 N N . ASN A 1 75 ? 1.686 -5.802 -31.922 1.00 11.72 75 ASN A N 1
ATOM 599 C CA . ASN A 1 75 ? 0.424 -5.164 -32.289 1.00 10.02 75 ASN A CA 1
ATOM 600 C C . ASN A 1 75 ? -0.649 -5.575 -31.284 1.00 10.28 75 ASN A C 1
ATOM 601 O O . ASN A 1 75 ? -1.519 -4.777 -30.935 1.00 9.74 75 ASN A O 1
ATOM 606 N N . LEU A 1 76 ? -0.598 -6.825 -30.833 1.00 10.10 76 LEU A N 1
ATOM 607 C CA . LEU A 1 76 ? -1.576 -7.310 -29.859 1.00 11.33 76 LEU A CA 1
ATOM 608 C C . LEU A 1 76 ? -1.439 -6.522 -28.555 1.00 11.42 76 LEU A C 1
ATOM 609 O O . LEU A 1 76 ? -2.427 -6.042 -27.999 1.00 10.49 76 LEU A O 1
ATOM 614 N N . ALA A 1 77 ? -0.207 -6.398 -28.068 1.00 12.30 77 ALA A N 1
ATOM 615 C CA . ALA A 1 77 ? 0.051 -5.665 -26.829 1.00 13.08 77 ALA A CA 1
ATOM 616 C C . ALA A 1 77 ? -0.440 -4.221 -26.941 1.00 12.51 77 ALA A C 1
ATOM 617 O O . ALA A 1 77 ? -1.022 -3.680 -26.002 1.00 11.97 77 ALA A O 1
ATOM 619 N N . GLN A 1 78 ? -0.202 -3.603 -28.094 1.00 12.20 78 GLN A N 1
ATOM 620 C CA . GLN A 1 78 ? -0.619 -2.224 -28.322 1.00 13.08 78 GLN A CA 1
ATOM 621 C C . GLN A 1 78 ? -2.141 -2.091 -28.304 1.00 13.41 78 GLN A C 1
ATOM 622 O O . GLN A 1 78 ? -2.677 -1.098 -27.813 1.00 12.48 78 GLN A O 1
ATOM 628 N N . ALA A 1 79 ? -2.836 -3.090 -28.840 1.00 9.87 79 ALA A N 1
ATOM 629 C CA . ALA A 1 79 ? -4.294 -3.050 -28.851 1.00 10.92 79 ALA A CA 1
ATOM 630 C C . ALA A 1 79 ? -4.825 -3.150 -27.420 1.00 9.36 79 ALA A C 1
ATOM 631 O O . ALA A 1 79 ? -5.705 -2.392 -27.024 1.00 10.93 79 ALA A O 1
ATOM 633 N N . LEU A 1 80 ? -4.296 -4.091 -26.644 1.00 9.97 80 LEU A N 1
ATOM 634 C CA . LEU A 1 80 ? -4.753 -4.245 -25.266 1.00 11.89 80 LEU A CA 1
ATOM 635 C C . LEU A 1 80 ? -4.471 -2.987 -24.452 1.00 12.73 80 LEU A C 1
ATOM 636 O O . LEU A 1 80 ? -5.295 -2.574 -23.637 1.00 13.53 80 LEU A O 1
ATOM 641 N N . ALA A 1 81 ? -3.319 -2.369 -24.692 1.00 13.94 81 ALA A N 1
ATOM 642 C CA . ALA A 1 81 ? -2.940 -1.151 -23.978 1.00 15.53 81 ALA A CA 1
ATOM 643 C C . ALA A 1 81 ? -3.963 -0.028 -24.163 1.00 14.78 81 ALA A C 1
ATOM 644 O O . ALA A 1 81 ? -4.172 0.779 -23.260 1.00 14.27 81 ALA A O 1
ATOM 646 N N . ARG A 1 82 ? -4.604 0.027 -25.326 1.00 12.75 82 ARG A N 1
ATOM 647 C CA . ARG A 1 82 ? -5.597 1.067 -25.576 1.00 12.88 82 ARG A CA 1
ATOM 648 C C . ARG A 1 82 ? -6.857 0.877 -24.719 1.00 14.04 82 ARG A C 1
ATOM 649 O O . ARG A 1 82 ? -7.643 1.809 -24.551 1.00 12.88 82 ARG A O 1
ATOM 657 N N . ARG A 1 83 ? -7.055 -0.326 -24.186 1.00 11.85 83 ARG A N 1
ATOM 658 C CA . ARG A 1 83 ? -8.227 -0.595 -23.352 1.00 13.47 83 ARG A CA 1
ATOM 659 C C . ARG A 1 83 ? -7.917 -0.712 -21.860 1.00 15.27 83 ARG A C 1
ATOM 660 O O . ARG A 1 83 ? -8.832 -0.823 -21.044 1.00 14.37 83 ARG A O 1
ATOM 668 N N . GLU A 1 84 ? -6.636 -0.690 -21.504 1.00 17.93 84 GLU A N 1
ATOM 669 C CA . GLU A 1 84 ? -6.221 -0.814 -20.102 1.00 22.39 84 GLU A CA 1
ATOM 670 C C . GLU A 1 84 ? -6.959 0.130 -19.159 1.00 22.02 84 GLU A C 1
ATOM 671 O O . GLU A 1 84 ? -7.497 -0.295 -18.138 1.00 23.53 84 GLU A O 1
ATOM 677 N N . ALA A 1 85 ? -6.976 1.410 -19.512 1.00 23.23 85 ALA A N 1
ATOM 678 C CA . ALA A 1 85 ? -7.617 2.440 -18.704 1.00 23.14 85 ALA A CA 1
ATOM 679 C C . ALA A 1 85 ? -9.075 2.148 -18.365 1.00 22.94 85 ALA A C 1
ATOM 680 O O . ALA A 1 85 ? -9.470 2.214 -17.200 1.00 22.28 85 ALA A O 1
ATOM 682 N N . VAL A 1 86 ? -9.877 1.835 -19.379 1.00 19.22 86 VAL A N 1
ATOM 683 C CA . VAL A 1 86 ? -11.289 1.561 -19.153 1.00 18.71 86 VAL A CA 1
ATOM 684 C C . VAL A 1 86 ? -11.546 0.281 -18.355 1.00 16.61 86 VAL A C 1
ATOM 685 O O . VAL A 1 86 ? -12.532 0.192 -17.630 1.00 17.19 86 VAL A O 1
ATOM 689 N N . LEU A 1 87 ? -10.664 -0.707 -18.464 1.00 15.44 87 LEU A N 1
ATOM 690 C CA . LEU A 1 87 ? -10.881 -1.944 -17.724 1.00 16.37 87 LEU A CA 1
ATOM 691 C C . LEU A 1 87 ? -10.699 -1.782 -16.212 1.00 17.86 87 LEU A C 1
ATOM 692 O O . LEU A 1 87 ? -11.404 -2.422 -15.431 1.00 16.78 87 LEU A O 1
ATOM 697 N N . ARG A 1 88 ? -9.772 -0.918 -15.805 1.00 17.75 88 ARG A N 1
ATOM 698 C CA . ARG A 1 88 ? -9.503 -0.678 -14.381 1.00 19.97 88 ARG A CA 1
ATOM 699 C C . ARG A 1 88 ? -10.562 0.230 -13.775 1.00 19.08 88 ARG A C 1
ATOM 700 O O . ARG A 1 88 ? -10.800 0.223 -12.569 1.00 18.24 88 ARG A O 1
ATOM 708 N N . GLN A 1 89 ? -11.182 1.019 -14.639 1.00 19.77 89 GLN A N 1
ATOM 709 C CA . GLN A 1 89 ? -12.198 1.989 -14.266 1.00 20.64 89 GLN A CA 1
ATOM 710 C C . GLN A 1 89 ? -13.616 1.418 -14.309 1.00 20.47 89 GLN A C 1
ATOM 711 O O . GLN A 1 89 ? -14.482 1.813 -13.525 1.00 20.01 89 GLN A O 1
ATOM 717 N N . ASP A 1 90 ? -13.840 0.476 -15.221 1.00 18.62 90 ASP A N 1
ATOM 718 C CA . ASP A 1 90 ? -15.153 -0.135 -15.404 1.00 18.44 90 ASP A CA 1
ATOM 719 C C . ASP A 1 90 ? -15.000 -1.642 -15.630 1.00 16.71 90 ASP A C 1
ATOM 720 O O . ASP A 1 90 ? -15.351 -2.160 -16.690 1.00 14.62 90 ASP A O 1
ATOM 725 N N . PRO A 1 91 ? -14.495 -2.364 -14.613 1.00 17.70 91 PRO A N 1
ATOM 726 C CA . PRO A 1 91 ? -14.248 -3.812 -14.599 1.00 17.16 91 PRO A CA 1
ATOM 727 C C . PRO A 1 91 ? -15.435 -4.704 -14.954 1.00 17.01 91 PRO A C 1
ATOM 728 O O . PRO A 1 91 ? -15.254 -5.795 -15.500 1.00 16.94 91 PRO A O 1
ATOM 732 N N . GLU A 1 92 ? -16.641 -4.255 -14.623 1.00 16.11 92 GLU A N 1
ATOM 733 C CA . GLU A 1 92 ? -17.841 -5.042 -14.888 1.00 16.32 92 GLU A CA 1
ATOM 734 C C . GLU A 1 92 ? -18.500 -4.693 -16.217 1.00 15.93 92 GLU A C 1
ATOM 735 O O . GLU A 1 92 ? -19.580 -5.201 -16.529 1.00 15.23 92 GLU A O 1
ATOM 741 N N . GLY A 1 93 ? -17.851 -3.829 -16.993 1.00 13.59 93 GLY A N 1
ATOM 742 C CA . GLY A 1 93 ? -18.403 -3.425 -18.274 1.00 11.58 93 GLY A CA 1
ATOM 743 C C . GLY A 1 93 ? -18.131 -4.410 -19.397 1.00 10.31 93 GLY A C 1
ATOM 744 O O . GLY A 1 93 ? -17.508 -5.454 -19.187 1.00 10.83 93 GLY A O 1
ATOM 745 N N . GLY A 1 94 ? -18.609 -4.074 -20.592 1.00 8.86 94 GLY A N 1
ATOM 746 C CA . GLY A 1 94 ? -18.412 -4.925 -21.753 1.00 9.04 94 GLY A CA 1
ATOM 747 C C . GLY A 1 94 ? -17.683 -4.119 -22.811 1.00 9.79 94 GLY A C 1
ATOM 748 O O . GLY A 1 94 ? -18.193 -3.090 -23.268 1.00 9.29 94 GLY A O 1
ATOM 749 N N . TYR A 1 95 ? -16.493 -4.579 -23.190 1.00 9.41 95 TYR A N 1
ATOM 750 C CA . TYR A 1 95 ? -15.675 -3.888 -24.180 1.00 9.42 95 TYR A CA 1
ATOM 751 C C . TYR A 1 95 ? -15.006 -4.847 -25.151 1.00 9.07 95 TYR A C 1
ATOM 752 O O . TYR A 1 95 ? -14.775 -6.011 -24.825 1.00 9.11 95 TYR A O 1
ATOM 761 N N . ARG A 1 96 ? -14.696 -4.353 -26.344 1.00 9.27 96 ARG A N 1
ATOM 762 C CA . ARG A 1 96 ? -13.978 -5.165 -27.314 1.00 8.54 96 ARG A CA 1
ATOM 763 C C . ARG A 1 96 ? -12.507 -4.815 -27.095 1.00 8.98 96 ARG A C 1
ATOM 764 O O . ARG A 1 96 ? -12.135 -3.642 -27.121 1.00 10.02 96 ARG A O 1
ATOM 772 N N . LEU A 1 97 ? -11.682 -5.827 -26.848 1.00 7.27 97 LEU A N 1
ATOM 773 C CA . LEU A 1 97 ? -10.255 -5.611 -26.609 1.00 8.60 97 LEU A CA 1
ATOM 774 C C . LEU A 1 97 ? -9.437 -5.630 -27.897 1.00 8.64 97 LEU A C 1
ATOM 775 O O . LEU A 1 97 ? -8.400 -4.969 -27.998 1.00 9.67 97 LEU A O 1
ATOM 780 N N . VAL A 1 98 ? -9.894 -6.403 -28.875 1.00 7.89 98 VAL A N 1
ATOM 781 C CA . VAL A 1 98 ? -9.202 -6.498 -30.162 1.00 8.95 98 VAL A CA 1
ATOM 782 C C . VAL A 1 98 ? -10.255 -6.499 -31.263 1.00 9.80 98 VAL A C 1
ATOM 783 O O . VAL A 1 98 ? -11.188 -7.307 -31.234 1.00 8.25 98 VAL A O 1
ATOM 787 N N . HIS A 1 99 ? -10.093 -5.598 -32.228 1.00 9.85 99 HIS A N 1
ATOM 788 C CA . HIS A 1 99 ? -11.048 -5.455 -33.322 1.00 10.31 99 HIS A CA 1
ATOM 789 C C . HIS A 1 99 ? -10.434 -5.711 -34.709 1.00 11.04 99 HIS A C 1
ATOM 790 O O . HIS A 1 99 ? -10.528 -4.876 -35.613 1.00 11.95 99 HIS A O 1
ATOM 797 N N . ALA A 1 100 ? -9.792 -6.868 -34.861 1.00 9.75 100 ALA A N 1
ATOM 798 C CA . ALA A 1 100 ? -9.200 -7.273 -36.140 1.00 10.35 100 ALA A CA 1
ATOM 799 C C . ALA A 1 100 ? -8.429 -6.184 -36.889 1.00 9.85 100 ALA A C 1
ATOM 800 O O . ALA A 1 100 ? -7.540 -5.547 -36.327 1.00 12.56 100 ALA A O 1
ATOM 802 N N . GLU A 1 101 ? -8.765 -6.000 -38.165 1.00 9.05 101 GLU A N 1
ATOM 803 C CA . GLU A 1 101 ? -8.123 -5.006 -39.026 1.00 12.31 101 GLU A CA 1
ATOM 804 C C . GLU A 1 101 ? -7.974 -3.637 -38.367 1.00 10.36 101 GLU A C 1
ATOM 805 O O . GLU A 1 101 ? -6.916 -3.001 -38.464 1.00 11.64 101 GLU A O 1
ATOM 811 N N . GLY A 1 102 ? -9.036 -3.184 -37.708 1.00 12.07 102 GLY A N 1
ATOM 812 C CA . GLY A 1 102 ? -9.010 -1.890 -37.042 1.00 11.88 102 GLY A CA 1
ATOM 813 C C . GLY A 1 102 ? -7.861 -1.701 -36.067 1.00 12.57 102 GLY A C 1
ATOM 814 O O . GLY A 1 102 ? -7.411 -0.575 -35.859 1.00 12.72 102 GLY A O 1
ATOM 815 N N . ASP A 1 103 ? -7.392 -2.796 -35.464 1.00 11.43 103 ASP A N 1
ATOM 816 C CA . ASP A 1 103 ? -6.273 -2.754 -34.517 1.00 12.25 103 ASP A CA 1
ATOM 817 C C . ASP A 1 103 ? -5.027 -3.354 -35.150 1.00 12.20 103 ASP A C 1
ATOM 818 O O . ASP A 1 103 ? -4.096 -3.747 -34.441 1.00 12.95 103 ASP A O 1
ATOM 823 N N . LEU A 1 104 ? -5.015 -3.427 -36.480 1.00 11.32 104 LEU A N 1
ATOM 824 C CA . LEU A 1 104 ? -3.899 -4.019 -37.204 1.00 10.04 104 LEU A CA 1
ATOM 825 C C . LEU A 1 104 ? -3.636 -5.433 -36.700 1.00 10.12 104 LEU A C 1
ATOM 826 O O . LEU A 1 104 ? -2.489 -5.867 -36.559 1.00 8.76 104 LEU A O 1
ATOM 831 N N . LEU A 1 105 ? -4.726 -6.145 -36.430 1.00 9.52 105 LEU A N 1
ATOM 832 C CA . LEU A 1 105 ? -4.668 -7.524 -35.966 1.00 9.45 105 LEU A CA 1
ATOM 833 C C . LEU A 1 105 ? -5.706 -8.307 -36.778 1.00 9.66 105 LEU A C 1
ATOM 834 O O . LEU A 1 105 ? -6.640 -8.890 -36.231 1.00 7.27 105 LEU A O 1
ATOM 839 N N . PRO A 1 106 ? -5.551 -8.315 -38.113 1.00 11.42 106 PRO A N 1
ATOM 840 C CA . PRO A 1 106 ? -6.477 -9.022 -39.009 1.00 11.63 106 PRO A CA 1
ATOM 841 C C . PRO A 1 106 ? -6.698 -10.459 -38.558 1.00 10.10 106 PRO A C 1
ATOM 842 O O . PRO A 1 106 ? -5.753 -11.130 -38.166 1.00 9.59 106 PRO A O 1
ATOM 846 N N . GLY A 1 107 ? -7.945 -10.919 -38.608 1.00 10.16 107 GLY A N 1
ATOM 847 C CA . GLY A 1 107 ? -8.236 -12.290 -38.237 1.00 11.10 107 GLY A CA 1
ATOM 848 C C . GLY A 1 107 ? -8.403 -12.576 -36.758 1.00 11.46 107 GLY A C 1
ATOM 849 O O . GLY A 1 107 ? -8.594 -13.729 -36.375 1.00 14.26 107 GLY A O 1
ATOM 850 N N . LEU A 1 108 ? -8.332 -11.545 -35.925 1.00 10.06 108 LEU A N 1
ATOM 851 C CA . LEU A 1 108 ? -8.483 -11.736 -34.486 1.00 9.94 108 LEU A CA 1
ATOM 852 C C . LEU A 1 108 ? -9.448 -10.745 -33.862 1.00 9.95 108 LEU A C 1
ATOM 853 O O . LEU A 1 108 ? -9.390 -9.548 -34.130 1.00 8.73 108 LEU A O 1
ATOM 858 N N . VAL A 1 109 ? -10.337 -11.270 -33.028 1.00 9.63 109 VAL A N 1
ATOM 859 C CA . VAL A 1 109 ? -11.313 -10.468 -32.310 1.00 9.43 109 VAL A CA 1
ATOM 860 C C . VAL A 1 109 ? -11.358 -10.985 -30.872 1.00 8.62 109 VAL A C 1
ATOM 861 O O . VAL A 1 109 ? -11.327 -12.195 -30.637 1.00 8.97 109 VAL A O 1
ATOM 865 N N . VAL A 1 110 ? -11.370 -10.069 -29.911 1.00 8.30 110 VAL A N 1
ATOM 866 C CA . VAL A 1 110 ? -11.449 -10.448 -28.506 1.00 8.48 110 VAL A CA 1
ATOM 867 C C . VAL A 1 110 ? -12.419 -9.503 -27.822 1.00 9.54 110 VAL A C 1
ATOM 868 O O . VAL A 1 110 ? -12.270 -8.281 -27.907 1.00 8.90 110 VAL A O 1
ATOM 872 N N . ASP A 1 111 ? -13.424 -10.074 -27.166 1.00 8.42 111 ASP A N 1
ATOM 873 C CA . ASP A 1 111 ? -14.401 -9.284 -26.429 1.00 9.76 111 ASP A CA 1
ATOM 874 C C . ASP A 1 111 ? -14.242 -9.552 -24.935 1.00 9.81 111 ASP A C 1
ATOM 875 O O . ASP A 1 111 ? -13.826 -10.640 -24.528 1.00 9.78 111 ASP A O 1
ATOM 880 N N . TYR A 1 112 ? -14.579 -8.549 -24.131 1.00 8.70 112 TYR A N 1
ATOM 881 C CA . TYR A 1 112 ? -14.475 -8.621 -22.676 1.00 9.04 112 TYR A CA 1
ATOM 882 C C . TYR A 1 112 ? -15.855 -8.403 -22.053 1.00 9.48 112 TYR A C 1
ATOM 883 O O . TYR A 1 112 ? -16.505 -7.387 -22.309 1.00 9.10 112 TYR A O 1
ATOM 892 N N . TYR A 1 113 ? -16.302 -9.371 -21.255 1.00 9.58 113 TYR A N 1
ATOM 893 C CA . TYR A 1 113 ? -17.599 -9.284 -20.592 1.00 9.82 113 TYR A CA 1
ATOM 894 C C . TYR A 1 113 ? -17.398 -9.419 -19.088 1.00 9.98 113 TYR A C 1
ATOM 895 O O . TYR A 1 113 ? -17.308 -10.535 -18.563 1.00 10.62 113 TYR A O 1
ATOM 904 N N . ALA A 1 114 ? -17.320 -8.280 -18.407 1.00 10.49 114 ALA A N 1
ATOM 905 C CA . ALA A 1 114 ? -17.149 -8.244 -16.960 1.00 10.95 114 ALA A CA 1
ATOM 906 C C . ALA A 1 114 ? -16.096 -9.215 -16.442 1.00 13.25 114 ALA A C 1
ATOM 907 O O . ALA A 1 114 ? -16.351 -9.969 -15.502 1.00 13.89 114 ALA A O 1
ATOM 909 N N . GLY A 1 115 ? -14.915 -9.192 -17.058 1.00 12.30 115 GLY A N 1
ATOM 910 C CA . GLY A 1 115 ? -13.824 -10.049 -16.618 1.00 12.67 115 GLY A CA 1
ATOM 911 C C . GLY A 1 115 ? -13.628 -11.351 -17.371 1.00 13.19 115 GLY A C 1
ATOM 912 O O . GLY A 1 115 ? -12.644 -12.055 -17.146 1.00 14.43 115 GLY A O 1
ATOM 913 N N . HIS A 1 116 ? -14.557 -11.680 -18.260 1.00 12.03 116 HIS A N 1
ATOM 914 C CA . HIS A 1 116 ? -14.455 -12.914 -19.028 1.00 12.15 116 HIS A CA 1
ATOM 915 C C . HIS A 1 116 ? -14.297 -12.560 -20.500 1.00 10.95 116 HIS A C 1
ATOM 916 O O . HIS A 1 116 ? -15.180 -11.950 -21.099 1.00 11.86 116 HIS A O 1
ATOM 923 N N . ALA A 1 117 ? -13.154 -12.932 -21.067 1.00 11.87 117 ALA A N 1
ATOM 924 C CA . ALA A 1 117 ? -12.853 -12.639 -22.465 1.00 10.59 117 ALA A CA 1
ATOM 925 C C . ALA A 1 117 ? -13.211 -13.794 -23.383 1.00 11.63 117 ALA A C 1
ATOM 926 O O . ALA A 1 117 ? -13.115 -14.962 -22.999 1.00 11.69 117 ALA A O 1
ATOM 928 N N . VAL A 1 118 ? -13.630 -13.461 -24.598 1.00 10.63 118 VAL A N 1
ATOM 929 C CA . VAL A 1 118 ? -13.986 -14.472 -25.584 1.00 10.73 118 VAL A CA 1
ATOM 930 C C . VAL A 1 118 ? -13.193 -14.165 -26.844 1.00 10.46 118 VAL A C 1
ATOM 931 O O . VAL A 1 118 ? -13.340 -13.096 -27.436 1.00 10.20 118 VAL A O 1
ATOM 935 N N . VAL A 1 119 ? -12.349 -15.112 -27.239 1.00 10.48 119 VAL A N 1
ATOM 936 C CA . VAL A 1 119 ? -11.494 -14.965 -28.406 1.00 11.45 119 VAL A CA 1
ATOM 937 C C . VAL A 1 119 ? -12.054 -15.677 -29.634 1.00 11.30 119 VAL A C 1
ATOM 938 O O . VAL A 1 119 ? -12.522 -16.811 -29.540 1.00 12.08 119 VAL A O 1
ATOM 942 N N . GLN A 1 120 ? -11.995 -15.004 -30.781 1.00 10.11 120 GLN A N 1
ATOM 943 C CA . GLN A 1 120 ? -12.458 -15.576 -32.043 1.00 11.60 120 GLN A CA 1
ATOM 944 C C . GLN A 1 120 ? -11.388 -15.342 -33.107 1.00 12.50 120 GLN A C 1
ATOM 945 O O . GLN A 1 120 ? -11.148 -14.203 -33.510 1.00 13.75 120 GLN A O 1
ATOM 951 N N . ALA A 1 121 ? -10.746 -16.417 -33.554 1.00 12.76 121 ALA A N 1
ATOM 952 C CA . ALA A 1 121 ? -9.699 -16.327 -34.571 1.00 13.13 121 ALA A CA 1
ATOM 953 C C . ALA A 1 121 ? -10.249 -16.802 -35.915 1.00 14.66 121 ALA A C 1
ATOM 954 O O . ALA A 1 121 ? -10.856 -17.870 -35.999 1.00 14.56 121 ALA A O 1
ATOM 956 N N . THR A 1 122 ? -10.034 -16.010 -36.960 1.00 14.20 122 THR A N 1
ATOM 957 C CA . THR A 1 122 ? -10.533 -16.348 -38.292 1.00 16.35 122 THR A CA 1
ATOM 958 C C . THR A 1 122 ? -9.448 -16.390 -39.368 1.00 17.52 122 THR A C 1
ATOM 959 O O . THR A 1 122 ? -9.748 -16.530 -40.554 1.00 19.88 122 THR A O 1
ATOM 963 N N . ALA A 1 123 ? -8.194 -16.249 -38.957 1.00 15.84 123 ALA A N 1
ATOM 964 C CA . ALA A 1 123 ? -7.067 -16.303 -39.885 1.00 17.57 123 ALA A CA 1
ATOM 965 C C . ALA A 1 123 ? -6.171 -17.434 -39.394 1.00 16.34 123 ALA A C 1
ATOM 966 O O . ALA A 1 123 ? -5.880 -17.538 -38.204 1.00 16.41 123 ALA A O 1
ATOM 968 N N . HIS A 1 124 ? -5.735 -18.287 -40.311 1.00 16.57 124 HIS A N 1
ATOM 969 C CA . HIS A 1 124 ? -4.911 -19.428 -39.944 1.00 16.86 124 HIS A CA 1
ATOM 970 C C . HIS A 1 124 ? -3.734 -19.133 -39.007 1.00 16.42 124 HIS A C 1
ATOM 971 O O . HIS A 1 124 ? -3.543 -19.824 -38.010 1.00 16.05 124 HIS A O 1
ATOM 978 N N . ALA A 1 125 ? -2.959 -18.098 -39.303 1.00 15.89 125 ALA A N 1
ATOM 979 C CA . ALA A 1 125 ? -1.800 -17.774 -38.473 1.00 15.57 125 ALA A CA 1
ATOM 980 C C . ALA A 1 125 ? -2.072 -17.608 -36.971 1.00 15.25 125 ALA A C 1
ATOM 981 O O . ALA A 1 125 ? -1.193 -17.876 -36.154 1.00 15.61 125 ALA A O 1
ATOM 983 N N . TRP A 1 126 ? -3.274 -17.172 -36.599 1.00 13.41 126 TRP A N 1
ATOM 984 C CA . TRP A 1 126 ? -3.595 -16.981 -35.183 1.00 14.06 126 TRP A CA 1
ATOM 985 C C . TRP A 1 126 ? -3.768 -18.260 -34.377 1.00 15.40 126 TRP A C 1
ATOM 986 O O . TRP A 1 126 ? -3.498 -18.279 -33.174 1.00 16.05 126 TRP A O 1
ATOM 997 N N . GLU A 1 127 ? -4.209 -19.331 -35.027 1.00 15.95 127 GLU A N 1
ATOM 998 C CA . GLU A 1 127 ? -4.449 -20.583 -34.316 1.00 17.23 127 GLU A CA 1
ATOM 999 C C . GLU A 1 127 ? -3.298 -21.003 -33.402 1.00 17.60 127 GLU A C 1
ATOM 1000 O O . GLU A 1 127 ? -3.508 -21.252 -32.213 1.00 17.95 127 GLU A O 1
ATOM 1006 N N . GLY A 1 128 ? -2.086 -21.066 -33.943 1.00 16.17 128 GLY A N 1
ATOM 1007 C CA . GLY A 1 128 ? -0.943 -21.469 -33.141 1.00 15.98 128 GLY A CA 1
ATOM 1008 C C . GLY A 1 128 ? -0.458 -20.436 -32.138 1.00 17.16 128 GLY A C 1
ATOM 1009 O O . GLY A 1 128 ? 0.455 -20.703 -31.353 1.00 16.71 128 GLY A O 1
ATOM 1010 N N . LEU A 1 129 ? -1.063 -19.253 -32.158 1.00 15.38 129 LEU A N 1
ATOM 1011 C CA . LEU A 1 129 ? -0.676 -18.188 -31.242 1.00 14.34 129 LEU A CA 1
ATOM 1012 C C . LEU A 1 129 ? -1.716 -17.974 -30.145 1.00 14.84 129 LEU A C 1
ATOM 1013 O O . LEU A 1 129 ? -1.556 -17.099 -29.291 1.00 13.14 129 LEU A O 1
ATOM 1018 N N . LEU A 1 130 ? -2.779 -18.772 -30.157 1.00 15.15 130 LEU A N 1
ATOM 1019 C CA . LEU A 1 130 ? -3.825 -18.616 -29.154 1.00 16.68 130 LEU A CA 1
ATOM 1020 C C . LEU A 1 130 ? -3.290 -18.678 -27.722 1.00 16.70 130 LEU A C 1
ATOM 1021 O O . LEU A 1 130 ? -3.779 -17.962 -26.846 1.00 15.36 130 LEU A O 1
ATOM 1026 N N . PRO A 1 131 ? -2.289 -19.540 -27.457 1.00 17.53 131 PRO A N 1
ATOM 1027 C CA . PRO A 1 131 ? -1.763 -19.597 -26.089 1.00 17.61 131 PRO A CA 1
ATOM 1028 C C . PRO A 1 131 ? -1.141 -18.254 -25.712 1.00 17.30 131 PRO A C 1
ATOM 1029 O O . PRO A 1 131 ? -1.327 -17.770 -24.595 1.00 16.74 131 PRO A O 1
ATOM 1033 N N . GLN A 1 132 ? -0.411 -17.649 -26.646 1.00 16.04 132 GLN A N 1
ATOM 1034 C CA . GLN A 1 132 ? 0.207 -16.352 -26.387 1.00 15.78 132 GLN A CA 1
ATOM 1035 C C . GLN A 1 132 ? -0.876 -15.294 -26.191 1.00 15.91 132 GLN A C 1
ATOM 1036 O O . GLN A 1 132 ? -0.725 -14.377 -25.380 1.00 14.97 132 GLN A O 1
ATOM 1042 N N . VAL A 1 133 ? -1.964 -15.412 -26.948 1.00 13.77 133 VAL A N 1
ATOM 1043 C CA . VAL A 1 133 ? -3.056 -14.456 -26.822 1.00 12.66 133 VAL A CA 1
ATOM 1044 C C . VAL A 1 133 ? -3.650 -14.553 -25.424 1.00 13.14 133 VAL A C 1
ATOM 1045 O O . VAL A 1 133 ? -3.891 -13.540 -24.778 1.00 12.55 133 VAL A O 1
ATOM 1049 N N . ALA A 1 134 ? -3.881 -15.778 -24.960 1.00 13.41 134 ALA A N 1
ATOM 1050 C CA . ALA A 1 134 ? -4.451 -15.986 -23.635 1.00 15.37 134 ALA A CA 1
ATOM 1051 C C . ALA A 1 134 ? -3.549 -15.391 -22.550 1.00 15.86 134 ALA A C 1
ATOM 1052 O O . ALA A 1 134 ? -4.030 -14.748 -21.620 1.00 14.10 134 ALA A O 1
ATOM 1054 N N . GLU A 1 135 ? -2.242 -15.604 -22.671 1.00 15.34 135 GLU A N 1
ATOM 1055 C CA . GLU A 1 135 ? -1.305 -15.068 -21.687 1.00 16.37 135 GLU A CA 1
ATOM 1056 C C . GLU A 1 135 ? -1.280 -13.541 -21.689 1.00 15.68 135 GLU A C 1
ATOM 1057 O O . GLU A 1 135 ? -1.107 -12.922 -20.642 1.00 15.28 135 GLU A O 1
ATOM 1063 N N . ALA A 1 136 ? -1.451 -12.930 -22.859 1.00 14.29 136 ALA A N 1
ATOM 1064 C CA . ALA A 1 136 ? -1.465 -11.472 -22.940 1.00 14.00 136 ALA A CA 1
ATOM 1065 C C . ALA A 1 136 ? -2.713 -10.940 -22.233 1.00 14.29 136 ALA A C 1
ATOM 1066 O O . ALA A 1 136 ? -2.698 -9.862 -21.640 1.00 15.35 136 ALA A O 1
ATOM 1068 N N . LEU A 1 137 ? -3.797 -11.708 -22.295 1.00 13.84 137 LEU A N 1
ATOM 1069 C CA . LEU A 1 137 ? -5.050 -11.311 -21.664 1.00 14.09 137 LEU A CA 1
ATOM 1070 C C . LEU A 1 137 ? -5.081 -11.532 -20.156 1.00 15.11 137 LEU A C 1
ATOM 1071 O O . LEU A 1 137 ? -5.728 -10.775 -19.430 1.00 15.51 137 LEU A O 1
ATOM 1076 N N . ARG A 1 138 ? -4.381 -12.570 -19.700 1.00 15.78 138 ARG A N 1
ATOM 1077 C CA . ARG A 1 138 ? -4.353 -12.952 -18.290 1.00 15.05 138 ARG A CA 1
ATOM 1078 C C . ARG A 1 138 ? -4.365 -11.820 -17.266 1.00 15.17 138 ARG A C 1
ATOM 1079 O O . ARG A 1 138 ? -5.156 -11.845 -16.327 1.00 15.66 138 ARG A O 1
ATOM 1087 N N . PRO A 1 139 ? -3.491 -10.815 -17.426 1.00 17.21 139 PRO A N 1
ATOM 1088 C CA . PRO A 1 139 ? -3.460 -9.706 -16.465 1.00 19.13 139 PRO A CA 1
ATOM 1089 C C . PRO A 1 139 ? -4.785 -8.950 -16.327 1.00 19.97 139 PRO A C 1
ATOM 1090 O O . PRO A 1 139 ? -5.043 -8.319 -15.304 1.00 18.61 139 PRO A O 1
ATOM 1094 N N . HIS A 1 140 ? -5.629 -9.036 -17.349 1.00 18.57 140 HIS A N 1
ATOM 1095 C CA . HIS A 1 140 ? -6.894 -8.306 -17.356 1.00 18.68 140 HIS A CA 1
ATOM 1096 C C . HIS A 1 140 ? -8.169 -9.123 -17.144 1.00 18.60 140 HIS A C 1
ATOM 1097 O O . HIS A 1 140 ? -9.251 -8.547 -17.002 1.00 19.02 140 HIS A O 1
ATOM 1104 N N . VAL A 1 141 ? -8.067 -10.448 -17.103 1.00 15.40 141 VAL A N 1
ATOM 1105 C CA . VAL A 1 141 ? -9.279 -11.256 -16.993 1.00 15.38 141 VAL A CA 1
ATOM 1106 C C . VAL A 1 141 ? -9.301 -12.394 -15.984 1.00 17.58 141 VAL A C 1
ATOM 1107 O O . VAL A 1 141 ? -8.276 -12.759 -15.409 1.00 18.77 141 VAL A O 1
ATOM 1111 N N . GLN A 1 142 ? -10.495 -12.955 -15.795 1.00 16.90 142 GLN A N 1
ATOM 1112 C CA . GLN A 1 142 ? -10.713 -14.088 -14.906 1.00 17.19 142 GLN A CA 1
ATOM 1113 C C . GLN A 1 142 ? -10.629 -15.363 -15.745 1.00 15.73 142 GLN A C 1
ATOM 1114 O O . GLN A 1 142 ? -10.108 -16.380 -15.296 1.00 16.02 142 GLN A O 1
ATOM 1120 N N . SER A 1 143 ? -11.165 -15.310 -16.963 1.00 13.64 143 SER A N 1
ATOM 1121 C CA . SER A 1 143 ? -11.138 -16.470 -17.852 1.00 13.34 143 SER A CA 1
ATOM 1122 C C . SER A 1 143 ? -11.094 -16.057 -19.320 1.00 12.50 143 SER A C 1
ATOM 1123 O O . SER A 1 143 ? -11.380 -14.910 -19.658 1.00 11.17 143 SER A O 1
ATOM 1126 N N . VAL A 1 144 ? -10.725 -17.004 -20.181 1.00 11.44 144 VAL A N 1
ATOM 1127 C CA . VAL A 1 144 ? -10.659 -16.765 -21.623 1.00 11.38 144 VAL A CA 1
ATOM 1128 C C . VAL A 1 144 ? -11.284 -17.951 -22.347 1.00 11.36 144 VAL A C 1
ATOM 1129 O O . VAL A 1 144 ? -10.904 -19.094 -22.106 1.00 12.73 144 VAL A O 1
ATOM 1133 N N . LEU A 1 145 ? -12.252 -17.671 -23.217 1.00 10.52 145 LEU A N 1
ATOM 1134 C CA . LEU A 1 145 ? -12.930 -18.710 -23.986 1.00 10.36 145 LEU A CA 1
ATOM 1135 C C . LEU A 1 145 ? -12.542 -18.591 -25.452 1.00 9.84 145 LEU A C 1
ATOM 1136 O O . LEU A 1 145 ? -12.523 -17.491 -26.003 1.00 11.56 145 LEU A O 1
ATOM 1141 N N . ALA A 1 146 ? -12.215 -19.716 -26.079 1.00 9.93 146 ALA A N 1
ATOM 1142 C CA . ALA A 1 146 ? -11.884 -19.711 -27.496 1.00 11.43 146 ALA A CA 1
ATOM 1143 C C . ALA A 1 146 ? -13.172 -20.091 -28.214 1.00 11.03 146 ALA A C 1
ATOM 1144 O O . ALA A 1 146 ? -13.529 -21.266 -28.273 1.00 12.98 146 ALA A O 1
ATOM 1146 N N . LYS A 1 147 ? -13.884 -19.092 -28.723 1.00 12.50 147 LYS A N 1
ATOM 1147 C CA . LYS A 1 147 ? -15.129 -19.336 -29.441 1.00 11.67 147 LYS A CA 1
ATOM 1148 C C . LYS A 1 147 ? -14.740 -19.358 -30.908 1.00 9.70 147 LYS A C 1
ATOM 1149 O O . LYS A 1 147 ? -14.802 -18.343 -31.602 1.00 8.89 147 LYS A O 1
ATOM 1155 N N . ASN A 1 148 ? -14.315 -20.527 -31.372 1.00 9.38 148 ASN A N 1
ATOM 1156 C CA . ASN A 1 148 ? -13.881 -20.675 -32.750 1.00 10.72 148 ASN A CA 1
ATOM 1157 C C . ASN A 1 148 ? -14.806 -21.517 -33.610 1.00 13.38 148 ASN A C 1
ATOM 1158 O O . ASN A 1 148 ? -14.362 -22.468 -34.262 1.00 11.03 148 ASN A O 1
ATOM 1163 N N . ASP A 1 149 ? -16.089 -21.161 -33.621 1.00 14.80 149 ASP A N 1
ATOM 1164 C CA . ASP A 1 149 ? -17.063 -21.894 -34.420 1.00 17.90 149 ASP A CA 1
ATOM 1165 C C . ASP A 1 149 ? -17.651 -21.078 -35.572 1.00 18.06 149 ASP A C 1
ATOM 1166 O O . ASP A 1 149 ? -18.584 -21.523 -36.230 1.00 17.64 149 ASP A O 1
ATOM 1171 N N . ALA A 1 150 ? -17.107 -19.891 -35.825 1.00 17.44 150 ALA A N 1
ATOM 1172 C CA . ALA A 1 150 ? -17.613 -19.064 -36.919 1.00 18.13 150 ALA A CA 1
ATOM 1173 C C . ALA A 1 150 ? -17.335 -19.758 -38.251 1.00 18.22 150 ALA A C 1
ATOM 1174 O O . ALA A 1 150 ? -16.230 -20.249 -38.485 1.00 17.08 150 ALA A O 1
ATOM 1176 N N . ARG A 1 151 ? -18.339 -19.795 -39.121 1.00 18.73 151 ARG A N 1
ATOM 1177 C CA . ARG A 1 151 ? -18.200 -20.445 -40.420 1.00 21.81 151 ARG A CA 1
ATOM 1178 C C . ARG A 1 151 ? -17.065 -19.884 -41.274 1.00 20.46 151 ARG A C 1
ATOM 1179 O O . ARG A 1 151 ? -16.547 -20.575 -42.151 1.00 19.62 151 ARG A O 1
ATOM 1187 N N . THR A 1 152 ? -16.675 -18.639 -41.021 1.00 18.88 152 THR A N 1
ATOM 1188 C CA . THR A 1 152 ? -15.589 -18.029 -41.782 1.00 18.80 152 THR A CA 1
ATOM 1189 C C . THR A 1 152 ? -14.287 -18.808 -41.622 1.00 17.53 152 THR A C 1
ATOM 1190 O O . THR A 1 152 ? -13.390 -18.716 -42.465 1.00 17.38 152 THR A O 1
ATOM 1194 N N . ARG A 1 153 ? -14.182 -19.573 -40.538 1.00 14.48 153 ARG A N 1
ATOM 1195 C CA . ARG A 1 153 ? -12.992 -20.372 -40.290 1.00 13.79 153 ARG A CA 1
ATOM 1196 C C . ARG A 1 153 ? -12.850 -21.496 -41.320 1.00 14.23 153 ARG A C 1
ATOM 1197 O O . ARG A 1 153 ? -11.739 -21.931 -41.618 1.00 11.72 153 ARG A O 1
ATOM 1205 N N . GLU A 1 154 ? -13.973 -21.963 -41.858 1.00 15.31 154 GLU A N 1
ATOM 1206 C CA . GLU A 1 154 ? -13.945 -23.028 -42.864 1.00 18.23 154 GLU A CA 1
ATOM 1207 C C . GLU A 1 154 ? -13.130 -22.595 -44.082 1.00 17.51 154 GLU A C 1
ATOM 1208 O O . GLU A 1 154 ? -12.411 -23.398 -44.676 1.00 14.73 154 GLU A O 1
ATOM 1214 N N . LEU A 1 155 ? -13.242 -21.321 -44.445 1.00 17.59 155 LEU A N 1
ATOM 1215 C CA . LEU A 1 155 ? -12.512 -20.790 -45.594 1.00 18.64 155 LEU A CA 1
ATOM 1216 C C . LEU A 1 155 ? -11.002 -20.910 -45.407 1.00 18.06 155 LEU A C 1
ATOM 1217 O O . LEU A 1 155 ? -10.268 -21.156 -46.366 1.00 19.14 155 LEU A O 1
ATOM 1222 N N . GLU A 1 156 ? -10.544 -20.730 -44.171 1.00 17.08 156 GLU A N 1
ATOM 1223 C CA . GLU A 1 156 ? -9.118 -20.797 -43.853 1.00 16.86 156 GLU A CA 1
ATOM 1224 C C . GLU A 1 156 ? -8.653 -22.228 -43.607 1.00 16.67 156 GLU A C 1
ATOM 1225 O O . GLU A 1 156 ? -7.473 -22.464 -43.346 1.00 16.70 156 GLU A O 1
ATOM 1231 N N . GLY A 1 157 ? -9.580 -23.176 -43.682 1.00 15.44 157 GLY A N 1
ATOM 1232 C CA . GLY A 1 157 ? -9.227 -24.564 -43.441 1.00 14.95 157 GLY A CA 1
ATOM 1233 C C . GLY A 1 157 ? -8.970 -24.823 -41.966 1.00 13.93 157 GLY A C 1
ATOM 1234 O O . GLY A 1 157 ? -8.131 -25.649 -41.604 1.00 15.01 157 GLY A O 1
ATOM 1235 N N . LEU A 1 158 ? -9.694 -24.110 -41.109 1.00 15.15 158 LEU A N 1
ATOM 1236 C CA . LEU A 1 158 ? -9.551 -24.260 -39.663 1.00 13.41 158 LEU A CA 1
ATOM 1237 C C . LEU A 1 158 ? -10.706 -25.068 -39.077 1.00 15.33 158 LEU A C 1
ATOM 1238 O O . LEU A 1 158 ? -11.821 -25.035 -39.590 1.00 17.56 158 LEU A O 1
ATOM 1243 N N . PRO A 1 159 ? -10.450 -25.815 -37.996 1.00 15.80 159 PRO A N 1
ATOM 1244 C CA . PRO A 1 159 ? -11.522 -26.605 -37.384 1.00 17.90 159 PRO A CA 1
ATOM 1245 C C . PRO A 1 159 ? -12.485 -25.707 -36.594 1.00 18.30 159 PRO A C 1
ATOM 1246 O O . PRO A 1 159 ? -12.125 -24.602 -36.186 1.00 16.47 159 PRO A O 1
ATOM 1250 N N . LEU A 1 160 ? -13.709 -26.181 -36.389 1.00 17.94 160 LEU A N 1
ATOM 1251 C CA . LEU A 1 160 ? -14.695 -25.420 -35.634 1.00 18.03 160 LEU A CA 1
ATOM 1252 C C . LEU A 1 160 ? -14.825 -26.039 -34.251 1.00 18.13 160 LEU A C 1
ATOM 1253 O O . LEU A 1 160 ? -14.941 -27.258 -34.117 1.00 18.66 160 LEU A O 1
ATOM 1258 N N . TYR A 1 161 ? -14.799 -25.198 -33.225 1.00 15.41 161 TYR A N 1
ATOM 1259 C CA . TYR A 1 161 ? -14.903 -25.676 -31.852 1.00 14.55 161 TYR A CA 1
ATOM 1260 C C . TYR A 1 161 ? -15.045 -24.492 -30.904 1.00 15.03 161 TYR A C 1
ATOM 1261 O O . TYR A 1 161 ? -14.821 -23.345 -31.291 1.00 13.06 161 TYR A O 1
ATOM 1270 N N . VAL A 1 162 ? -15.435 -24.788 -29.668 1.00 14.76 162 VAL A N 1
ATOM 1271 C CA . VAL A 1 162 ? -15.591 -23.786 -28.618 1.00 14.52 162 VAL A CA 1
ATOM 1272 C C . VAL A 1 162 ? -14.993 -24.429 -27.368 1.00 14.99 162 VAL A C 1
ATOM 1273 O O . VAL A 1 162 ? -15.550 -25.383 -26.832 1.00 14.19 162 VAL A O 1
ATOM 1277 N N . ARG A 1 163 ? -13.853 -23.916 -26.916 1.00 14.64 163 ARG A N 1
ATOM 1278 C CA . ARG A 1 163 ? -13.172 -24.485 -25.754 1.00 15.52 163 ARG A CA 1
ATOM 1279 C C . ARG A 1 163 ? -12.474 -23.424 -24.919 1.00 14.86 163 ARG A C 1
ATOM 1280 O O . ARG A 1 163 ? -11.929 -22.468 -25.459 1.00 14.09 163 ARG A O 1
ATOM 1288 N N . PRO A 1 164 ? -12.487 -23.577 -23.585 1.00 16.33 164 PRO A N 1
ATOM 1289 C CA . PRO A 1 164 ? -11.825 -22.600 -22.716 1.00 15.94 164 PRO A CA 1
ATOM 1290 C C . PRO A 1 164 ? -10.315 -22.605 -22.970 1.00 17.62 164 PRO A C 1
ATOM 1291 O O . PRO A 1 164 ? -9.737 -23.645 -23.306 1.00 16.56 164 PRO A O 1
ATOM 1295 N N . LEU A 1 165 ? -9.686 -21.445 -22.808 1.00 17.09 165 LEU A N 1
ATOM 1296 C CA . LEU A 1 165 ? -8.244 -21.305 -22.996 1.00 17.80 165 LEU A CA 1
ATOM 1297 C C . LEU A 1 165 ? -7.559 -21.027 -21.667 1.00 18.62 165 LEU A C 1
ATOM 1298 O O . LEU A 1 165 ? -6.414 -21.424 -21.455 1.00 18.69 165 LEU A O 1
ATOM 1303 N N . LEU A 1 166 ? -8.266 -20.333 -20.780 1.00 16.72 166 LEU A N 1
ATOM 1304 C CA . LEU A 1 166 ? -7.712 -19.971 -19.484 1.00 17.43 166 LEU A CA 1
ATOM 1305 C C . LEU A 1 166 ? -8.805 -19.812 -18.435 1.00 17.43 166 LEU A C 1
ATOM 1306 O O . LEU A 1 166 ? -9.883 -19.295 -18.722 1.00 14.34 166 LEU A O 1
ATOM 1311 N N . GLY A 1 167 ? -8.523 -20.282 -17.222 1.00 18.35 167 GLY A N 1
ATOM 1312 C CA . GLY A 1 167 ? -9.475 -20.166 -16.131 1.00 18.84 167 GLY A CA 1
ATOM 1313 C C . GLY A 1 167 ? -10.776 -20.930 -16.289 1.00 19.18 167 GLY A C 1
ATOM 1314 O O . GLY A 1 167 ? -10.898 -21.815 -17.132 1.00 20.11 167 GLY A O 1
ATOM 1315 N N . GLU A 1 168 ? -11.757 -20.578 -15.462 1.00 20.02 168 GLU A N 1
ATOM 1316 C CA . GLU A 1 168 ? -13.065 -21.223 -15.490 1.00 20.66 168 GLU A CA 1
ATOM 1317 C C . GLU A 1 168 ? -14.077 -20.321 -16.194 1.00 18.61 168 GLU A C 1
ATOM 1318 O O . GLU A 1 168 ? -14.415 -19.249 -15.694 1.00 18.82 168 GLU A O 1
ATOM 1324 N N . VAL A 1 169 ? -14.565 -20.765 -17.346 1.00 17.84 169 VAL A N 1
ATOM 1325 C CA . VAL A 1 169 ? -15.530 -19.990 -18.120 1.00 17.11 169 VAL A CA 1
ATOM 1326 C C . VAL A 1 169 ? -16.951 -20.244 -17.614 1.00 18.25 169 VAL A C 1
ATOM 1327 O O . VAL A 1 169 ? -17.422 -21.377 -17.610 1.00 16.45 169 VAL A O 1
ATOM 1331 N N . PRO A 1 170 ? -17.649 -19.184 -17.173 1.00 17.34 170 PRO A N 1
ATOM 1332 C CA . PRO A 1 170 ? -19.017 -19.314 -16.666 1.00 19.92 170 PRO A CA 1
ATOM 1333 C C . PRO A 1 170 ? -20.019 -19.426 -17.810 1.00 19.16 170 PRO A C 1
ATOM 1334 O O . PRO A 1 170 ? -19.689 -19.131 -18.955 1.00 19.52 170 PRO A O 1
ATOM 1338 N N . GLU A 1 171 ? -21.236 -19.859 -17.504 1.00 19.52 171 GLU A N 1
ATOM 1339 C CA . GLU A 1 171 ? -22.263 -19.988 -18.531 1.00 21.91 171 GLU A CA 1
ATOM 1340 C C . GLU A 1 171 ? -22.875 -18.628 -18.843 1.00 20.28 171 GLU A C 1
ATOM 1341 O O . GLU A 1 171 ? -23.111 -18.297 -20.006 1.00 19.34 171 GLU A O 1
ATOM 1347 N N . ARG A 1 172 ? -23.132 -17.852 -17.793 1.00 21.06 172 ARG A N 1
ATOM 1348 C CA . ARG A 1 172 ? -23.726 -16.527 -17.921 1.00 21.16 172 ARG A CA 1
ATOM 1349 C C . ARG A 1 172 ? -22.884 -15.518 -17.157 1.00 22.32 172 ARG A C 1
ATOM 1350 O O . ARG A 1 172 ? -22.209 -15.864 -16.186 1.00 21.74 172 ARG A O 1
ATOM 1358 N N . VAL A 1 173 ? -22.936 -14.265 -17.592 1.00 20.10 173 VAL A N 1
ATOM 1359 C CA . VAL A 1 173 ? -22.178 -13.207 -16.944 1.00 19.78 173 VAL A CA 1
ATOM 1360 C C . VAL A 1 173 ? -22.990 -11.916 -16.940 1.00 17.82 173 VAL A C 1
ATOM 1361 O O . VAL A 1 173 ? -23.567 -11.545 -17.960 1.00 17.05 173 VAL A O 1
ATOM 1365 N N . GLN A 1 174 ? -23.041 -11.238 -15.796 1.00 17.40 174 GLN A N 1
ATOM 1366 C CA . GLN A 1 174 ? -23.767 -9.976 -15.709 1.00 18.01 174 GLN A CA 1
ATOM 1367 C C . GLN A 1 174 ? -22.826 -8.818 -16.024 1.00 15.83 174 GLN A C 1
ATOM 1368 O O . GLN A 1 174 ? -21.787 -8.661 -15.385 1.00 15.51 174 GLN A O 1
ATOM 1374 N N . VAL A 1 175 ? -23.206 -8.014 -17.012 1.00 13.82 175 VAL A N 1
ATOM 1375 C CA . VAL A 1 175 ? -22.415 -6.864 -17.444 1.00 13.20 175 VAL A CA 1
ATOM 1376 C C . VAL A 1 175 ? -23.102 -5.562 -17.048 1.00 12.55 175 VAL A C 1
ATOM 1377 O O . VAL A 1 175 ? -24.314 -5.405 -17.234 1.00 12.51 175 VAL A O 1
ATOM 1381 N N . GLN A 1 176 ? -22.328 -4.636 -16.492 1.00 11.64 176 GLN A N 1
ATOM 1382 C CA . GLN A 1 176 ? -22.862 -3.339 -16.103 1.00 12.82 176 GLN A CA 1
ATOM 1383 C C . GLN A 1 176 ? -22.665 -2.387 -17.277 1.00 13.19 176 GLN A C 1
ATOM 1384 O O . GLN A 1 176 ? -21.580 -2.318 -17.858 1.00 13.19 176 GLN A O 1
ATOM 1390 N N . GLU A 1 177 ? -23.718 -1.661 -17.622 1.00 10.87 177 GLU A N 1
ATOM 1391 C CA . GLU A 1 177 ? -23.663 -0.700 -18.712 1.00 11.94 177 GLU A CA 1
ATOM 1392 C C . GLU A 1 177 ? -24.470 0.508 -18.276 1.00 12.34 177 GLU A C 1
ATOM 1393 O O . GLU A 1 177 ? -25.691 0.547 -18.429 1.00 12.02 177 GLU A O 1
ATOM 1399 N N . GLY A 1 178 ? -23.779 1.490 -17.711 1.00 13.85 178 GLY A N 1
ATOM 1400 C CA . GLY A 1 178 ? -24.464 2.676 -17.243 1.00 16.69 178 GLY A CA 1
ATOM 1401 C C . GLY A 1 178 ? -25.378 2.338 -16.077 1.00 17.19 178 GLY A C 1
ATOM 1402 O O . GLY A 1 178 ? -24.962 1.704 -15.105 1.00 17.61 178 GLY A O 1
ATOM 1403 N N . ARG A 1 179 ? -26.636 2.745 -16.184 1.00 18.52 179 ARG A N 1
ATOM 1404 C CA . ARG A 1 179 ? -27.607 2.509 -15.125 1.00 19.87 179 ARG A CA 1
ATOM 1405 C C . ARG A 1 179 ? -28.305 1.154 -15.195 1.00 19.27 179 ARG A C 1
ATOM 1406 O O . ARG A 1 179 ? -29.180 0.864 -14.381 1.00 19.30 179 ARG A O 1
ATOM 1414 N N . VAL A 1 180 ? -27.918 0.316 -16.154 1.00 16.49 180 VAL A N 1
ATOM 1415 C CA . VAL A 1 180 ? -28.539 -0.997 -16.269 1.00 15.43 180 VAL A CA 1
ATOM 1416 C C . VAL A 1 180 ? -27.519 -2.117 -16.381 1.00 15.76 180 VAL A C 1
ATOM 1417 O O . VAL A 1 180 ? -26.324 -1.884 -16.577 1.00 16.64 180 VAL A O 1
ATOM 1421 N N . ARG A 1 181 ? -28.007 -3.340 -16.245 1.00 14.08 181 ARG A N 1
ATOM 1422 C CA . ARG A 1 181 ? -27.167 -4.519 -16.344 1.00 14.47 181 ARG A CA 1
ATOM 1423 C C . ARG A 1 181 ? -27.840 -5.480 -17.313 1.00 13.67 181 ARG A C 1
ATOM 1424 O O . ARG A 1 181 ? -29.059 -5.453 -17.469 1.00 14.29 181 ARG A O 1
ATOM 1432 N N . TYR A 1 182 ? -27.053 -6.302 -17.996 1.00 12.06 182 TYR A N 1
ATOM 1433 C CA . TYR A 1 182 ? -27.633 -7.273 -18.908 1.00 14.10 182 TYR A CA 1
ATOM 1434 C C . TYR A 1 182 ? -26.875 -8.585 -18.773 1.00 15.89 182 TYR A C 1
ATOM 1435 O O . TYR A 1 182 ? -25.707 -8.604 -18.372 1.00 16.03 182 TYR A O 1
ATOM 1444 N N . LEU A 1 183 ? -27.548 -9.682 -19.093 1.00 16.54 183 LEU A N 1
ATOM 1445 C CA . LEU A 1 183 ? -26.948 -11.000 -18.956 1.00 18.81 183 LEU A CA 1
ATOM 1446 C C . LEU A 1 183 ? -26.410 -11.559 -20.268 1.00 17.83 183 LEU A C 1
ATOM 1447 O O . LEU A 1 183 ? -27.156 -11.758 -21.225 1.00 21.54 183 LEU A O 1
ATOM 1452 N N . VAL A 1 184 ? -25.104 -11.800 -20.305 1.00 17.76 184 VAL A N 1
ATOM 1453 C CA . VAL A 1 184 ? -24.457 -12.358 -21.482 1.00 16.10 184 VAL A CA 1
ATOM 1454 C C . VAL A 1 184 ? -24.434 -13.878 -21.339 1.00 17.70 184 VAL A C 1
ATOM 1455 O O . VAL A 1 184 ? -24.256 -14.397 -20.237 1.00 16.47 184 VAL A O 1
ATOM 1459 N N . ASP A 1 185 ? -24.616 -14.591 -22.447 1.00 17.61 185 ASP A N 1
ATOM 1460 C CA . ASP A 1 185 ? -24.590 -16.050 -22.407 1.00 20.01 185 ASP A CA 1
ATOM 1461 C C . ASP A 1 185 ? -23.387 -16.530 -23.212 1.00 20.21 185 ASP A C 1
ATOM 1462 O O . ASP A 1 185 ? -23.345 -16.381 -24.437 1.00 19.02 185 ASP A O 1
ATOM 1467 N N . LEU A 1 186 ? -22.411 -17.102 -22.518 1.00 20.16 186 LEU A N 1
ATOM 1468 C CA . LEU A 1 186 ? -21.193 -17.582 -23.161 1.00 20.54 186 LEU A CA 1
ATOM 1469 C C . LEU A 1 186 ? -21.283 -18.992 -23.733 1.00 21.88 186 LEU A C 1
ATOM 1470 O O . LEU A 1 186 ? -20.332 -19.469 -24.346 1.00 20.86 186 LEU A O 1
ATOM 1475 N N . ARG A 1 187 ? -22.415 -19.660 -23.535 1.00 23.25 187 ARG A N 1
ATOM 1476 C CA . ARG A 1 187 ? -22.587 -21.009 -24.061 1.00 25.12 187 ARG A CA 1
ATOM 1477 C C . ARG A 1 187 ? -22.704 -20.964 -25.581 1.00 26.03 187 ARG A C 1
ATOM 1478 O O . ARG A 1 187 ? -23.307 -20.050 -26.142 1.00 26.10 187 ARG A O 1
ATOM 1486 N N . ALA A 1 188 ? -22.124 -21.962 -26.239 1.00 27.62 188 ALA A N 1
ATOM 1487 C CA . ALA A 1 188 ? -22.127 -22.047 -27.694 1.00 29.87 188 ALA A CA 1
ATOM 1488 C C . ALA A 1 188 ? -23.492 -21.880 -28.368 1.00 31.28 188 ALA A C 1
ATOM 1489 O O . ALA A 1 188 ? -23.670 -20.990 -29.198 1.00 32.22 188 ALA A O 1
ATOM 1491 N N . GLY A 1 189 ? -24.453 -22.727 -28.015 1.00 32.32 189 GLY A N 1
ATOM 1492 C CA . GLY A 1 189 ? -25.764 -22.648 -28.641 1.00 32.13 189 GLY A CA 1
ATOM 1493 C C . GLY A 1 189 ? -26.684 -21.506 -28.237 1.00 32.55 189 GLY A C 1
ATOM 1494 O O . GLY A 1 189 ? -27.830 -21.451 -28.687 1.00 32.78 189 GLY A O 1
ATOM 1495 N N . GLN A 1 190 ? -26.198 -20.590 -27.406 1.00 31.25 190 GLN A N 1
ATOM 1496 C CA . GLN A 1 190 ? -27.023 -19.473 -26.954 1.00 29.70 190 GLN A CA 1
ATOM 1497 C C . GLN A 1 190 ? -26.529 -18.126 -27.463 1.00 28.35 190 GLN A C 1
ATOM 1498 O O . GLN A 1 190 ? -25.334 -17.934 -27.687 1.00 26.58 190 GLN A O 1
ATOM 1504 N N . LYS A 1 191 ? -27.459 -17.194 -27.639 1.00 26.25 191 LYS A N 1
ATOM 1505 C CA . LYS A 1 191 ? -27.108 -15.861 -28.103 1.00 25.90 191 LYS A CA 1
ATOM 1506 C C . LYS A 1 191 ? -26.281 -15.150 -27.039 1.00 22.86 191 LYS A C 1
ATOM 1507 O O . LYS A 1 191 ? -26.679 -15.076 -25.873 1.00 20.99 191 LYS A O 1
ATOM 1513 N N . THR A 1 192 ? -25.121 -14.641 -27.436 1.00 20.08 192 THR A N 1
ATOM 1514 C CA . THR A 1 192 ? -24.272 -13.929 -26.493 1.00 17.20 192 THR A CA 1
ATOM 1515 C C . THR A 1 192 ? -25.077 -12.755 -25.935 1.00 16.55 192 THR A C 1
ATOM 1516 O O . THR A 1 192 ? -25.076 -12.513 -24.727 1.00 16.34 192 THR A O 1
ATOM 1520 N N . GLY A 1 193 ? -25.762 -12.039 -26.826 1.00 15.70 193 GLY A N 1
ATOM 1521 C CA . GLY A 1 193 ? -26.606 -10.917 -26.439 1.00 16.23 193 GLY A CA 1
ATOM 1522 C C . GLY A 1 193 ? -25.965 -9.660 -25.875 1.00 16.54 193 GLY A C 1
ATOM 1523 O O . GLY A 1 193 ? -26.549 -9.007 -25.009 1.00 17.17 193 GLY A O 1
ATOM 1524 N N . ALA A 1 194 ? -24.787 -9.304 -26.374 1.00 13.92 194 ALA A N 1
ATOM 1525 C CA . ALA A 1 194 ? -24.076 -8.125 -25.892 1.00 13.94 194 ALA A CA 1
ATOM 1526 C C . ALA A 1 194 ? -24.107 -6.946 -26.863 1.00 13.17 194 ALA A C 1
ATOM 1527 O O . ALA A 1 194 ? -24.337 -5.807 -26.448 1.00 13.76 194 ALA A O 1
ATOM 1529 N N . TYR A 1 195 ? -23.852 -7.220 -28.143 1.00 12.26 195 TYR A N 1
ATOM 1530 C CA . TYR A 1 195 ? -23.840 -6.184 -29.186 1.00 13.00 195 TYR A CA 1
ATOM 1531 C C . TYR A 1 195 ? -23.099 -4.940 -28.696 1.00 11.40 195 TYR A C 1
ATOM 1532 O O . TYR A 1 195 ? -23.661 -3.842 -28.621 1.00 12.46 195 TYR A O 1
ATOM 1541 N N . LEU A 1 196 ? -21.821 -5.125 -28.388 1.00 10.68 196 LEU A N 1
ATOM 1542 C CA . LEU A 1 196 ? -20.986 -4.053 -27.860 1.00 9.21 196 LEU A CA 1
ATOM 1543 C C . LEU A 1 196 ? -20.770 -2.853 -28.778 1.00 10.34 196 LEU A C 1
ATOM 1544 O O . LEU A 1 196 ? -20.488 -1.757 -28.290 1.00 9.76 196 LEU A O 1
ATOM 1549 N N . ASP A 1 197 ? -20.895 -3.030 -30.091 1.00 8.76 197 ASP A N 1
ATOM 1550 C CA . ASP A 1 197 ? -20.670 -1.884 -30.960 1.00 11.51 197 ASP A CA 1
ATOM 1551 C C . ASP A 1 197 ? -21.694 -0.782 -30.723 1.00 10.89 197 ASP A C 1
ATOM 1552 O O . ASP A 1 197 ? -21.463 0.368 -31.083 1.00 9.49 197 ASP A O 1
ATOM 1557 N N . GLN A 1 198 ? -22.809 -1.128 -30.085 1.00 10.66 198 GLN A N 1
ATOM 1558 C CA . GLN A 1 198 ? -23.848 -0.146 -29.798 1.00 10.17 198 GLN A CA 1
ATOM 1559 C C . GLN A 1 198 ? -23.837 0.297 -28.332 1.00 9.23 198 GLN A C 1
ATOM 1560 O O . GLN A 1 198 ? -24.709 1.051 -27.908 1.00 10.28 198 GLN A O 1
ATOM 1566 N N . ARG A 1 199 ? -22.844 -0.153 -27.566 1.00 8.72 199 ARG A N 1
ATOM 1567 C CA . ARG A 1 199 ? -22.750 0.199 -26.145 1.00 9.96 199 ARG A CA 1
ATOM 1568 C C . ARG A 1 199 ? -22.895 1.695 -25.863 1.00 10.16 199 ARG A C 1
ATOM 1569 O O . ARG A 1 199 ? -23.738 2.100 -25.053 1.00 9.40 199 ARG A O 1
ATOM 1577 N N . GLU A 1 200 ? -22.064 2.509 -26.515 1.00 9.80 200 GLU A N 1
ATOM 1578 C CA . GLU A 1 200 ? -22.099 3.957 -26.311 1.00 11.55 200 GLU A CA 1
ATOM 1579 C C . GLU A 1 200 ? -23.367 4.606 -26.842 1.00 10.84 200 GLU A C 1
ATOM 1580 O O . GLU A 1 200 ? -23.856 5.589 -26.274 1.00 8.76 200 GLU A O 1
ATOM 1586 N N . ASN A 1 201 ? -23.897 4.073 -27.936 1.00 9.72 201 ASN A N 1
ATOM 1587 C CA . ASN A 1 201 ? -25.112 4.633 -28.498 1.00 10.99 201 ASN A CA 1
ATOM 1588 C C . ASN A 1 201 ? -26.293 4.312 -27.582 1.00 11.24 201 ASN A C 1
ATOM 1589 O O . ASN A 1 201 ? -27.219 5.107 -27.458 1.00 11.09 201 ASN A O 1
ATOM 1594 N N . ARG A 1 202 ? -26.245 3.160 -26.917 1.00 11.61 202 ARG A N 1
ATOM 1595 C CA . ARG A 1 202 ? -27.312 2.786 -25.990 1.00 12.48 202 ARG A CA 1
ATOM 1596 C C . ARG A 1 202 ? -27.270 3.708 -24.772 1.00 11.85 202 ARG A C 1
ATOM 1597 O O . ARG A 1 202 ? -28.304 4.174 -24.292 1.00 11.85 202 ARG A O 1
ATOM 1605 N N . LEU A 1 203 ? -26.068 3.978 -24.276 1.00 11.87 203 LEU A N 1
ATOM 1606 C CA . LEU A 1 203 ? -25.916 4.848 -23.112 1.00 12.04 203 LEU A CA 1
ATOM 1607 C C . LEU A 1 203 ? -26.368 6.263 -23.435 1.00 11.81 203 LEU A C 1
ATOM 1608 O O . LEU A 1 203 ? -26.912 6.961 -22.577 1.00 11.61 203 LEU A O 1
ATOM 1613 N N . TYR A 1 204 ? -26.159 6.674 -24.681 1.00 11.49 204 TYR A N 1
ATOM 1614 C CA . TYR A 1 204 ? -26.544 8.010 -25.116 1.00 12.46 204 TYR A CA 1
ATOM 1615 C C . TYR A 1 204 ? -28.049 8.233 -24.958 1.00 12.92 204 TYR A C 1
ATOM 1616 O O . TYR A 1 204 ? -28.499 9.362 -24.760 1.00 13.20 204 TYR A O 1
ATOM 1633 N N . GLU A 1 206 ? -29.940 7.440 -22.544 1.00 13.24 206 GLU A N 1
ATOM 1634 C CA . GLU A 1 206 ? -30.339 7.766 -21.178 1.00 15.91 206 GLU A CA 1
ATOM 1635 C C . GLU A 1 206 ? -30.705 9.224 -20.937 1.00 16.15 206 GLU A C 1
ATOM 1636 O O . GLU A 1 206 ? -31.385 9.537 -19.959 1.00 17.54 206 GLU A O 1
ATOM 1642 N N . ARG A 1 207 ? -30.277 10.117 -21.822 1.00 15.68 207 ARG A N 1
ATOM 1643 C CA . ARG A 1 207 ? -30.576 11.535 -21.648 1.00 16.48 207 ARG A CA 1
ATOM 1644 C C . ARG A 1 207 ? -31.980 11.934 -22.085 1.00 16.42 207 ARG A C 1
ATOM 1645 O O . ARG A 1 207 ? -32.403 13.069 -21.853 1.00 16.37 207 ARG A O 1
ATOM 1653 N N . PHE A 1 208 ? -32.708 11.012 -22.710 1.00 14.67 208 PHE A N 1
ATOM 1654 C CA . PHE A 1 208 ? -34.054 11.326 -23.176 1.00 14.39 208 PHE A CA 1
ATOM 1655 C C . PHE A 1 208 ? -35.151 10.829 -22.243 1.00 14.57 208 PHE A C 1
ATOM 1656 O O . PHE A 1 208 ? -35.031 9.778 -21.614 1.00 14.54 208 PHE A O 1
ATOM 1664 N N . ARG A 1 209 ? -36.222 11.607 -22.159 1.00 13.76 209 ARG A N 1
ATOM 1665 C CA . ARG A 1 209 ? -37.352 11.257 -21.316 1.00 15.69 209 ARG A CA 1
ATOM 1666 C C . ARG A 1 209 ? -38.644 11.561 -22.052 1.00 15.09 209 ARG A C 1
ATOM 1667 O O . ARG A 1 209 ? -38.684 12.443 -22.908 1.00 14.76 209 ARG A O 1
ATOM 1675 N N . GLY A 1 210 ? -39.697 10.820 -21.726 1.00 14.49 210 GLY A N 1
ATOM 1676 C CA . GLY A 1 210 ? -40.970 11.044 -22.383 1.00 15.29 210 GLY A CA 1
ATOM 1677 C C . GLY A 1 210 ? -41.996 10.013 -21.976 1.00 14.69 210 GLY A C 1
ATOM 1678 O O . GLY A 1 210 ? -41.759 9.228 -21.061 1.00 15.64 210 GLY A O 1
ATOM 1679 N N . GLU A 1 211 ? -43.133 10.003 -22.663 1.00 14.79 211 GLU A N 1
ATOM 1680 C CA . GLU A 1 211 ? -44.192 9.063 -22.341 1.00 14.96 211 GLU A CA 1
ATOM 1681 C C . GLU A 1 211 ? -44.009 7.702 -23.017 1.00 14.37 211 GLU A C 1
ATOM 1682 O O . GLU A 1 211 ? -43.831 6.696 -22.332 1.00 14.20 211 GLU A O 1
ATOM 1688 N N . ARG A 1 212 ? -44.033 7.665 -24.349 1.00 12.46 212 ARG A N 1
ATOM 1689 C CA . ARG A 1 212 ? -43.892 6.394 -25.062 1.00 12.83 212 ARG A CA 1
ATOM 1690 C C . ARG A 1 212 ? -42.707 6.306 -26.020 1.00 12.66 212 ARG A C 1
ATOM 1691 O O . ARG A 1 212 ? -42.445 7.232 -26.789 1.00 10.82 212 ARG A O 1
ATOM 1699 N N . ALA A 1 213 ? -42.013 5.171 -25.982 1.00 11.92 213 ALA A N 1
ATOM 1700 C CA . ALA A 1 213 ? -40.870 4.933 -26.852 1.00 11.38 213 ALA A CA 1
ATOM 1701 C C . ALA A 1 213 ? -41.029 3.596 -27.564 1.00 13.24 213 ALA A C 1
ATOM 1702 O O . ALA A 1 213 ? -41.546 2.638 -26.991 1.00 12.58 213 ALA A O 1
ATOM 1704 N N . LEU A 1 214 ? -40.576 3.544 -28.814 1.00 13.35 214 LEU A N 1
ATOM 1705 C CA . LEU A 1 214 ? -40.645 2.337 -29.631 1.00 13.67 214 LEU A CA 1
ATOM 1706 C C . LEU A 1 214 ? -39.233 1.937 -30.049 1.00 16.38 214 LEU A C 1
ATOM 1707 O O . LEU A 1 214 ? -38.512 2.732 -30.659 1.00 14.74 214 LEU A O 1
ATOM 1712 N N . ASP A 1 215 ? -38.840 0.709 -29.715 1.00 15.83 215 ASP A N 1
ATOM 1713 C CA . ASP A 1 215 ? -37.520 0.196 -30.065 1.00 18.72 215 ASP A CA 1
ATOM 1714 C C . ASP A 1 215 ? -37.709 -0.860 -31.150 1.00 19.64 215 ASP A C 1
ATOM 1715 O O . ASP A 1 215 ? -38.009 -2.021 -30.857 1.00 19.49 215 ASP A O 1
ATOM 1720 N N . VAL A 1 216 ? -37.547 -0.442 -32.403 1.00 20.01 216 VAL A N 1
ATOM 1721 C CA . VAL A 1 216 ? -37.714 -1.324 -33.554 1.00 21.03 216 VAL A CA 1
ATOM 1722 C C . VAL A 1 216 ? -36.424 -2.094 -33.830 1.00 21.82 216 VAL A C 1
ATOM 1723 O O . VAL A 1 216 ? -35.336 -1.504 -33.893 1.00 21.74 216 VAL A O 1
ATOM 1727 N N . PHE A 1 217 ? -36.562 -3.405 -34.016 1.00 20.97 217 PHE A N 1
ATOM 1728 C CA . PHE A 1 217 ? -35.428 -4.296 -34.250 1.00 20.41 217 PHE A CA 1
ATOM 1729 C C . PHE A 1 217 ? -34.656 -4.310 -32.937 1.00 20.90 217 PHE A C 1
ATOM 1730 O O . PHE A 1 217 ? -33.436 -4.179 -32.907 1.00 21.44 217 PHE A O 1
ATOM 1738 N N . SER A 1 218 ? -35.434 -4.535 -31.851 1.00 20.67 218 SER A N 1
ATOM 1739 C CA . SER A 1 218 ? -34.955 -4.606 -30.473 1.00 23.15 218 SER A CA 1
ATOM 1740 C C . SER A 1 218 ? -33.865 -5.659 -30.174 1.00 23.60 218 SER A C 1
ATOM 1741 O O . SER A 1 218 ? -33.119 -5.489 -29.198 1.00 21.12 218 SER A O 1
ATOM 1744 N N . TYR A 1 219 ? -33.765 -6.724 -30.983 1.00 26.04 219 TYR A N 1
ATOM 1745 C CA . TYR A 1 219 ? -32.841 -7.876 -30.708 1.00 28.60 219 TYR A CA 1
ATOM 1746 C C . TYR A 1 219 ? -32.776 -8.115 -29.181 1.00 27.67 219 TYR A C 1
ATOM 1747 O O . TYR A 1 219 ? -33.864 -8.268 -28.599 1.00 29.25 219 TYR A O 1
ATOM 1756 N N . ALA A 1 220 ? -31.683 -8.126 -28.464 1.00 25.53 220 ALA A N 1
ATOM 1757 C CA . ALA A 1 220 ? -31.843 -8.471 -27.029 1.00 24.15 220 ALA A CA 1
ATOM 1758 C C . ALA A 1 220 ? -32.425 -7.380 -26.095 1.00 22.28 220 ALA A C 1
ATOM 1759 O O . ALA A 1 220 ? -32.399 -7.544 -24.877 1.00 23.93 220 ALA A O 1
ATOM 1761 N N . GLY A 1 221 ? -32.938 -6.273 -26.651 1.00 20.68 221 GLY A N 1
ATOM 1762 C CA . GLY A 1 221 ? -33.575 -5.227 -25.847 1.00 17.60 221 GLY A CA 1
ATOM 1763 C C . GLY A 1 221 ? -32.638 -4.228 -25.154 1.00 17.48 221 GLY A C 1
ATOM 1764 O O . GLY A 1 221 ? -33.041 -3.520 -24.229 1.00 15.87 221 GLY A O 1
ATOM 1765 N N . GLY A 1 222 ? -31.396 -4.159 -25.621 1.00 14.83 222 GLY A N 1
ATOM 1766 C CA . GLY A 1 222 ? -30.441 -3.227 -25.049 1.00 13.68 222 GLY A CA 1
ATOM 1767 C C . GLY A 1 222 ? -30.900 -1.777 -25.057 1.00 13.85 222 GLY A C 1
ATOM 1768 O O . GLY A 1 222 ? -30.833 -1.104 -24.025 1.00 12.98 222 GLY A O 1
ATOM 1769 N N . PHE A 1 223 ? -31.349 -1.278 -26.207 1.00 12.27 223 PHE A N 1
ATOM 1770 C CA . PHE A 1 223 ? -31.817 0.105 -26.272 1.00 12.14 223 PHE A CA 1
ATOM 1771 C C . PHE A 1 223 ? -33.036 0.271 -25.369 1.00 14.18 223 PHE A C 1
ATOM 1772 O O . PHE A 1 223 ? -33.160 1.266 -24.656 1.00 13.43 223 PHE A O 1
ATOM 1780 N N . ALA A 1 224 ? -33.924 -0.719 -25.385 1.00 13.21 224 ALA A N 1
ATOM 1781 C CA . ALA A 1 224 ? -35.130 -0.666 -24.563 1.00 12.99 224 ALA A CA 1
ATOM 1782 C C . ALA A 1 224 ? -34.830 -0.537 -23.062 1.00 13.84 224 ALA A C 1
ATOM 1783 O O . ALA A 1 224 ? -35.543 0.170 -22.347 1.00 13.70 224 ALA A O 1
ATOM 1785 N N . LEU A 1 225 ? -33.785 -1.211 -22.585 1.00 12.86 225 LEU A N 1
ATOM 1786 C CA . LEU A 1 225 ? -33.424 -1.153 -21.168 1.00 13.85 225 LEU A CA 1
ATOM 1787 C C . LEU A 1 225 ? -33.091 0.262 -20.716 1.00 15.03 225 LEU A C 1
ATOM 1788 O O . LEU A 1 225 ? -33.498 0.693 -19.633 1.00 13.98 225 LEU A O 1
ATOM 1793 N N . HIS A 1 226 ? -32.336 0.979 -21.543 1.00 14.48 226 HIS A N 1
ATOM 1794 C CA . HIS A 1 226 ? -31.953 2.345 -21.219 1.00 14.49 226 HIS A CA 1
ATOM 1795 C C . HIS A 1 226 ? -33.116 3.319 -21.377 1.00 15.39 226 HIS A C 1
ATOM 1796 O O . HIS A 1 226 ? -33.231 4.283 -20.617 1.00 17.55 226 HIS A O 1
ATOM 1803 N N . LEU A 1 227 ? -33.978 3.066 -22.357 1.00 14.57 227 LEU A N 1
ATOM 1804 C CA . LEU A 1 227 ? -35.136 3.928 -22.588 1.00 14.32 227 LEU A CA 1
ATOM 1805 C C . LEU A 1 227 ? -36.156 3.762 -21.458 1.00 13.64 227 LEU A C 1
ATOM 1806 O O . LEU A 1 227 ? -36.886 4.694 -21.123 1.00 13.12 227 LEU A O 1
ATOM 1811 N N . ALA A 1 228 ? -36.192 2.572 -20.866 1.00 13.50 228 ALA A N 1
ATOM 1812 C CA . ALA A 1 228 ? -37.130 2.288 -19.781 1.00 15.38 228 ALA A CA 1
ATOM 1813 C C . ALA A 1 228 ? -36.875 3.156 -18.553 1.00 14.97 228 ALA A C 1
ATOM 1814 O O . ALA A 1 228 ? -37.763 3.354 -17.730 1.00 12.18 228 ALA A O 1
ATOM 1816 N N . LEU A 1 229 ? -35.659 3.676 -18.431 1.00 14.99 229 LEU A N 1
ATOM 1817 C CA . LEU A 1 229 ? -35.319 4.519 -17.297 1.00 15.91 229 LEU A CA 1
ATOM 1818 C C . LEU A 1 229 ? -35.985 5.894 -17.399 1.00 18.27 229 LEU A C 1
ATOM 1819 O O . LEU A 1 229 ? -36.332 6.497 -16.384 1.00 19.84 229 LEU A O 1
ATOM 1824 N N . GLY A 1 230 ? -36.165 6.385 -18.621 1.00 16.01 230 GLY A N 1
ATOM 1825 C CA . GLY A 1 230 ? -36.760 7.701 -18.803 1.00 16.91 230 GLY A CA 1
ATOM 1826 C C . GLY A 1 230 ? -38.118 7.768 -19.475 1.00 16.41 230 GLY A C 1
ATOM 1827 O O . GLY A 1 230 ? -38.705 8.850 -19.572 1.00 17.96 230 GLY A O 1
ATOM 1828 N N . PHE A 1 231 ? -38.627 6.631 -19.941 1.00 15.03 231 PHE A N 1
ATOM 1829 C CA . PHE A 1 231 ? -39.932 6.597 -20.597 1.00 15.04 231 PHE A CA 1
ATOM 1830 C C . PHE A 1 231 ? -40.933 5.736 -19.832 1.00 15.98 231 PHE A C 1
ATOM 1831 O O . PHE A 1 231 ? -40.572 4.711 -19.254 1.00 16.98 231 PHE A O 1
ATOM 1839 N N . ARG A 1 232 ? -42.194 6.161 -19.834 1.00 16.82 232 ARG A N 1
ATOM 1840 C CA . ARG A 1 232 ? -43.254 5.438 -19.132 1.00 17.74 232 ARG A CA 1
ATOM 1841 C C . ARG A 1 232 ? -43.540 4.096 -19.779 1.00 17.34 232 ARG A C 1
ATOM 1842 O O . ARG A 1 232 ? -43.739 3.090 -19.093 1.00 17.18 232 ARG A O 1
ATOM 1850 N N . GLU A 1 233 ? -43.569 4.090 -21.107 1.00 16.36 233 GLU A N 1
ATOM 1851 C CA . GLU A 1 233 ? -43.851 2.875 -21.856 1.00 17.52 233 GLU A CA 1
ATOM 1852 C C . GLU A 1 233 ? -42.809 2.670 -22.949 1.00 15.96 233 GLU A C 1
ATOM 1853 O O . GLU A 1 233 ? -42.538 3.570 -23.740 1.00 16.44 233 GLU A O 1
ATOM 1859 N N . VAL A 1 234 ? -42.215 1.486 -22.980 1.00 16.02 234 VAL A N 1
ATOM 1860 C CA . VAL A 1 234 ? -41.226 1.171 -24.002 1.00 15.63 234 VAL A CA 1
ATOM 1861 C C . VAL A 1 234 ? -41.670 -0.105 -24.698 1.00 16.46 234 VAL A C 1
ATOM 1862 O O . VAL A 1 234 ? -41.862 -1.136 -24.052 1.00 18.84 234 VAL A O 1
ATOM 1866 N N . VAL A 1 235 ? -41.851 -0.037 -26.010 1.00 15.59 235 VAL A N 1
ATOM 1867 C CA . VAL A 1 235 ? -42.265 -1.211 -26.762 1.00 16.59 235 VAL A CA 1
ATOM 1868 C C . VAL A 1 235 ? -41.073 -1.749 -27.542 1.00 16.84 235 VAL A C 1
ATOM 1869 O O . VAL A 1 235 ? -40.529 -1.059 -28.404 1.00 15.24 235 VAL A O 1
ATOM 1873 N N . ALA A 1 236 ? -40.672 -2.977 -27.231 1.00 15.68 236 ALA A N 1
ATOM 1874 C CA . ALA A 1 236 ? -39.538 -3.614 -27.904 1.00 17.53 236 ALA A CA 1
ATOM 1875 C C . ALA A 1 236 ? -40.063 -4.570 -28.968 1.00 19.04 236 ALA A C 1
ATOM 1876 O O . ALA A 1 236 ? -40.678 -5.589 -28.647 1.00 19.64 236 ALA A O 1
ATOM 1878 N N . VAL A 1 237 ? -39.809 -4.244 -30.230 1.00 19.38 237 VAL A N 1
ATOM 1879 C CA . VAL A 1 237 ? -40.281 -5.058 -31.345 1.00 20.61 237 VAL A CA 1
ATOM 1880 C C . VAL A 1 237 ? -39.172 -5.853 -32.024 1.00 22.46 237 VAL A C 1
ATOM 1881 O O . VAL A 1 237 ? -38.078 -5.342 -32.256 1.00 20.70 237 VAL A O 1
ATOM 1885 N N . ASP A 1 238 ? -39.466 -7.107 -32.349 1.00 23.45 238 ASP A N 1
ATOM 1886 C CA . ASP A 1 238 ? -38.501 -7.968 -33.023 1.00 26.06 238 ASP A CA 1
ATOM 1887 C C . ASP A 1 238 ? -39.221 -9.206 -33.547 1.00 26.33 238 ASP A C 1
ATOM 1888 O O . ASP A 1 238 ? -40.219 -9.640 -32.972 1.00 24.93 238 ASP A O 1
ATOM 1893 N N . SER A 1 239 ? -38.718 -9.773 -34.638 1.00 26.45 239 SER A N 1
ATOM 1894 C CA . SER A 1 239 ? -39.337 -10.958 -35.219 1.00 27.75 239 SER A CA 1
ATOM 1895 C C . SER A 1 239 ? -38.781 -12.245 -34.611 1.00 28.51 239 SER A C 1
ATOM 1896 O O . SER A 1 239 ? -39.250 -13.341 -34.919 1.00 29.46 239 SER A O 1
ATOM 1899 N N . SER A 1 240 ? -37.782 -12.108 -33.747 1.00 28.20 240 SER A N 1
ATOM 1900 C CA . SER A 1 240 ? -37.167 -13.264 -33.105 1.00 28.90 240 SER A CA 1
ATOM 1901 C C . SER A 1 240 ? -37.702 -13.498 -31.697 1.00 29.58 240 SER A C 1
ATOM 1902 O O . SER A 1 240 ? -37.458 -12.703 -30.790 1.00 27.83 240 SER A O 1
ATOM 1905 N N . ALA A 1 241 ? -38.432 -14.594 -31.516 1.00 30.79 241 ALA A N 1
ATOM 1906 C CA . ALA A 1 241 ? -38.987 -14.921 -30.208 1.00 30.79 241 ALA A CA 1
ATOM 1907 C C . ALA A 1 241 ? -37.860 -15.144 -29.203 1.00 30.85 241 ALA A C 1
ATOM 1908 O O . ALA A 1 241 ? -37.947 -14.715 -28.053 1.00 30.60 241 ALA A O 1
ATOM 1910 N N . GLU A 1 242 ? -36.799 -15.813 -29.645 1.00 31.34 242 GLU A N 1
ATOM 1911 C CA . GLU A 1 242 ? -35.656 -16.091 -28.783 1.00 32.41 242 GLU A CA 1
ATOM 1912 C C . GLU A 1 242 ? -34.999 -14.797 -28.301 1.00 30.89 242 GLU A C 1
ATOM 1913 O O . GLU A 1 242 ? -34.616 -14.684 -27.136 1.00 30.29 242 GLU A O 1
ATOM 1919 N N . ALA A 1 243 ? -34.875 -13.823 -29.199 1.00 29.04 243 ALA A N 1
ATOM 1920 C CA . ALA A 1 243 ? -34.271 -12.540 -28.850 1.00 27.20 243 ALA A CA 1
ATOM 1921 C C . ALA A 1 243 ? -35.138 -11.799 -27.832 1.00 25.79 243 ALA A C 1
ATOM 1922 O O . ALA A 1 243 ? -34.623 -11.211 -26.880 1.00 24.87 243 ALA A O 1
ATOM 1924 N N . LEU A 1 244 ? -36.453 -11.832 -28.030 1.00 24.25 244 LEU A N 1
ATOM 1925 C CA . LEU A 1 244 ? -37.365 -11.154 -27.117 1.00 24.45 244 LEU A CA 1
ATOM 1926 C C . LEU A 1 244 ? -37.400 -11.816 -25.741 1.00 24.49 244 LEU A C 1
ATOM 1927 O O . LEU A 1 244 ? -37.762 -11.181 -24.749 1.00 24.05 244 LEU A O 1
ATOM 1932 N N . ARG A 1 245 ? -37.033 -13.092 -25.681 1.00 23.66 245 ARG A N 1
ATOM 1933 C CA . ARG A 1 245 ? -37.000 -13.790 -24.403 1.00 24.55 245 ARG A CA 1
ATOM 1934 C C . ARG A 1 245 ? -35.852 -13.204 -23.597 1.00 23.54 245 ARG A C 1
ATOM 1935 O O . ARG A 1 245 ? -35.985 -12.950 -22.400 1.00 23.68 245 ARG A O 1
ATOM 1943 N N . ARG A 1 246 ? -34.720 -12.985 -24.261 1.00 21.96 246 ARG A N 1
ATOM 1944 C CA . ARG A 1 246 ? -33.565 -12.406 -23.590 1.00 20.91 246 ARG A CA 1
ATOM 1945 C C . ARG A 1 246 ? -33.948 -11.002 -23.141 1.00 19.16 246 ARG A C 1
ATOM 1946 O O . ARG A 1 246 ? -33.645 -10.595 -22.022 1.00 19.86 246 ARG A O 1
ATOM 1954 N N . ALA A 1 247 ? -34.629 -10.273 -24.021 1.00 18.42 247 ALA A N 1
ATOM 1955 C CA . ALA A 1 247 ? -35.058 -8.913 -23.719 1.00 18.99 247 ALA A CA 1
ATOM 1956 C C . ALA A 1 247 ? -35.894 -8.875 -22.446 1.00 19.97 247 ALA A C 1
ATOM 1957 O O . ALA A 1 247 ? -35.682 -8.033 -21.577 1.00 17.56 247 ALA A O 1
ATOM 1959 N N . GLU A 1 248 ? -36.844 -9.796 -22.335 1.00 21.87 248 GLU A N 1
ATOM 1960 C CA . GLU A 1 248 ? -37.704 -9.840 -21.164 1.00 23.51 248 GLU A CA 1
ATOM 1961 C C . GLU A 1 248 ? -36.908 -10.210 -19.915 1.00 21.76 248 GLU A C 1
ATOM 1962 O O . GLU A 1 248 ? -37.157 -9.677 -18.834 1.00 19.45 248 GLU A O 1
ATOM 1968 N N . GLU A 1 249 ? -35.942 -11.111 -20.068 1.00 20.97 249 GLU A N 1
ATOM 1969 C CA . GLU A 1 249 ? -35.114 -11.525 -18.941 1.00 21.35 249 GLU A CA 1
ATOM 1970 C C . GLU A 1 249 ? -34.251 -10.369 -18.445 1.00 19.52 249 GLU A C 1
ATOM 1971 O O . GLU A 1 249 ? -34.091 -10.182 -17.237 1.00 18.17 249 GLU A O 1
ATOM 1977 N N . ASN A 1 250 ? -33.684 -9.599 -19.372 1.00 17.66 250 ASN A N 1
ATOM 1978 C CA . ASN A 1 250 ? -32.856 -8.462 -18.982 1.00 17.45 250 ASN A CA 1
ATOM 1979 C C . ASN A 1 250 ? -33.701 -7.371 -18.322 1.00 16.20 250 ASN A C 1
ATOM 1980 O O . ASN A 1 250 ? -33.237 -6.679 -17.419 1.00 15.65 250 ASN A O 1
ATOM 1985 N N . ALA A 1 251 ? -34.938 -7.210 -18.780 1.00 16.69 251 ALA A N 1
ATOM 1986 C CA . ALA A 1 251 ? -35.813 -6.204 -18.187 1.00 17.84 251 ALA A CA 1
ATOM 1987 C C . ALA A 1 251 ? -36.104 -6.627 -16.750 1.00 18.13 251 ALA A C 1
ATOM 1988 O O . ALA A 1 251 ? -36.062 -5.813 -15.829 1.00 17.80 251 ALA A O 1
ATOM 1990 N N . ARG A 1 252 ? -36.385 -7.915 -16.570 1.00 20.66 252 ARG A N 1
ATOM 1991 C CA . ARG A 1 252 ? -36.685 -8.468 -15.252 1.00 22.86 252 ARG A CA 1
ATOM 1992 C C . ARG A 1 252 ? -35.497 -8.292 -14.308 1.00 21.79 252 ARG A C 1
ATOM 1993 O O . ARG A 1 252 ? -35.668 -7.961 -13.133 1.00 20.80 252 ARG A O 1
ATOM 2001 N N . LEU A 1 253 ? -34.293 -8.515 -14.828 1.00 21.25 253 LEU A N 1
ATOM 2002 C CA . LEU A 1 253 ? -33.073 -8.374 -14.038 1.00 20.37 253 LEU A CA 1
ATOM 2003 C C . LEU A 1 253 ? -32.950 -6.966 -13.467 1.00 19.62 253 LEU A C 1
ATOM 2004 O O . LEU A 1 253 ? -32.447 -6.771 -12.358 1.00 19.05 253 LEU A O 1
ATOM 2009 N N . ASN A 1 254 ? -33.418 -5.985 -14.231 1.00 16.62 254 ASN A N 1
ATOM 2010 C CA . ASN A 1 254 ? -33.351 -4.588 -13.823 1.00 18.08 254 ASN A CA 1
ATOM 2011 C C . ASN A 1 254 ? -34.622 -4.101 -13.139 1.00 19.31 254 ASN A C 1
ATOM 2012 O O . ASN A 1 254 ? -34.708 -2.938 -12.740 1.00 19.29 254 ASN A O 1
ATOM 2017 N N . GLY A 1 255 ? -35.602 -4.990 -13.008 1.00 21.94 255 GLY A N 1
ATOM 2018 C CA . GLY A 1 255 ? -36.862 -4.615 -12.386 1.00 23.13 255 GLY A CA 1
ATOM 2019 C C . GLY A 1 255 ? -37.603 -3.577 -13.212 1.00 23.74 255 GLY A C 1
ATOM 2020 O O . GLY A 1 255 ? -38.354 -2.764 -12.673 1.00 25.46 255 GLY A O 1
ATOM 2021 N N . LEU A 1 256 ? -37.390 -3.605 -14.526 1.00 22.60 256 LEU A N 1
ATOM 2022 C CA . LEU A 1 256 ? -38.032 -2.661 -15.436 1.00 20.58 256 LEU A CA 1
ATOM 2023 C C . LEU A 1 256 ? -39.279 -3.260 -16.083 1.00 20.99 256 LEU A C 1
ATOM 2024 O O . LEU A 1 256 ? -39.238 -3.740 -17.219 1.00 21.82 256 LEU A O 1
ATOM 2029 N N . GLY A 1 257 ? -40.392 -3.211 -15.358 1.00 19.35 257 GLY A N 1
ATOM 2030 C CA . GLY A 1 257 ? -41.632 -3.762 -15.871 1.00 17.62 257 GLY A CA 1
ATOM 2031 C C . GLY A 1 257 ? -42.317 -2.911 -16.920 1.00 17.70 257 GLY A C 1
ATOM 2032 O O . GLY A 1 257 ? -43.320 -3.334 -17.498 1.00 16.98 257 GLY A O 1
ATOM 2033 N N . ASN A 1 258 ? -41.791 -1.714 -17.171 1.00 15.83 258 ASN A N 1
ATOM 2034 C CA . ASN A 1 258 ? -42.391 -0.837 -18.168 1.00 16.54 258 ASN A CA 1
ATOM 2035 C C . ASN A 1 258 ? -41.933 -1.136 -19.594 1.00 16.84 258 ASN A C 1
ATOM 2036 O O . ASN A 1 258 ? -42.211 -0.372 -20.518 1.00 16.76 258 ASN A O 1
ATOM 2041 N N . VAL A 1 259 ? -41.230 -2.253 -19.769 1.00 17.06 259 VAL A N 1
ATOM 2042 C CA . VAL A 1 259 ? -40.793 -2.670 -21.098 1.00 17.60 259 VAL A CA 1
ATOM 2043 C C . VAL A 1 259 ? -41.681 -3.829 -21.543 1.00 18.63 259 VAL A C 1
ATOM 2044 O O . VAL A 1 259 ? -41.746 -4.853 -20.864 1.00 18.33 259 VAL A O 1
ATOM 2048 N N . ARG A 1 260 ? -42.380 -3.675 -22.662 1.00 19.00 260 ARG A N 1
ATOM 2049 C CA . ARG A 1 260 ? -43.206 -4.769 -23.155 1.00 22.52 260 ARG A CA 1
ATOM 2050 C C . ARG A 1 260 ? -42.714 -5.189 -24.534 1.00 23.09 260 ARG A C 1
ATOM 2051 O O . ARG A 1 260 ? -42.466 -4.349 -25.401 1.00 24.30 260 ARG A O 1
ATOM 2059 N N . VAL A 1 261 ? -42.548 -6.495 -24.721 1.00 23.99 261 VAL A N 1
ATOM 2060 C CA . VAL A 1 261 ? -42.062 -7.025 -25.987 1.00 24.64 261 VAL A CA 1
ATOM 2061 C C . VAL A 1 261 ? -43.197 -7.365 -26.938 1.00 26.22 261 VAL A C 1
ATOM 2062 O O . VAL A 1 261 ? -44.298 -7.722 -26.516 1.00 26.52 261 VAL A O 1
ATOM 2066 N N . LEU A 1 262 ? -42.913 -7.257 -28.230 1.00 25.44 262 LEU A N 1
ATOM 2067 C CA . LEU A 1 262 ? -43.901 -7.529 -29.256 1.00 27.03 262 LEU A CA 1
ATOM 2068 C C . LEU A 1 262 ? -43.238 -8.274 -30.409 1.00 28.29 262 LEU A C 1
ATOM 2069 O O . LEU A 1 262 ? -42.336 -7.749 -31.062 1.00 26.25 262 LEU A O 1
ATOM 2074 N N . GLU A 1 263 ? -43.680 -9.503 -30.649 1.00 29.30 263 GLU A N 1
ATOM 2075 C CA . GLU A 1 263 ? -43.126 -10.305 -31.731 1.00 31.43 263 GLU A CA 1
ATOM 2076 C C . GLU A 1 263 ? -43.866 -9.956 -33.013 1.00 31.97 263 GLU A C 1
ATOM 2077 O O . GLU A 1 263 ? -45.047 -10.268 -33.156 1.00 32.26 263 GLU A O 1
ATOM 2083 N N . ALA A 1 264 ? -43.178 -9.308 -33.947 1.00 31.37 264 ALA A N 1
ATOM 2084 C CA . ALA A 1 264 ? -43.814 -8.921 -35.199 1.00 31.04 264 ALA A CA 1
ATOM 2085 C C . ALA A 1 264 ? -42.814 -8.487 -36.256 1.00 31.37 264 ALA A C 1
ATOM 2086 O O . ALA A 1 264 ? -41.629 -8.315 -35.978 1.00 29.45 264 ALA A O 1
ATOM 2088 N N . ASN A 1 265 ? -43.312 -8.317 -37.475 1.00 32.10 265 ASN A N 1
ATOM 2089 C CA . ASN A 1 265 ? -42.491 -7.867 -38.587 1.00 33.21 265 ASN A CA 1
ATOM 2090 C C . ASN A 1 265 ? -42.445 -6.352 -38.452 1.00 33.16 265 ASN A C 1
ATOM 2091 O O . ASN A 1 265 ? -43.482 -5.695 -38.444 1.00 33.64 265 ASN A O 1
ATOM 2096 N N . ALA A 1 266 ? -41.241 -5.806 -38.326 1.00 34.05 266 ALA A N 1
ATOM 2097 C CA . ALA A 1 266 ? -41.057 -4.369 -38.159 1.00 34.19 266 ALA A CA 1
ATOM 2098 C C . ALA A 1 266 ? -41.773 -3.519 -39.199 1.00 34.06 266 ALA A C 1
ATOM 2099 O O . ALA A 1 266 ? -42.451 -2.550 -38.856 1.00 33.53 266 ALA A O 1
ATOM 2101 N N . PHE A 1 267 ? -41.616 -3.880 -40.469 1.00 35.07 267 PHE A N 1
ATOM 2102 C CA . PHE A 1 267 ? -42.234 -3.134 -41.559 1.00 36.51 267 PHE A CA 1
ATOM 2103 C C . PHE A 1 267 ? -43.751 -3.068 -41.450 1.00 36.96 267 PHE A C 1
ATOM 2104 O O . PHE A 1 267 ? -44.339 -1.992 -41.555 1.00 38.16 267 PHE A O 1
ATOM 2112 N N . ASP A 1 268 ? -44.382 -4.217 -41.235 1.00 36.59 268 ASP A N 1
ATOM 2113 C CA . ASP A 1 268 ? -45.833 -4.266 -41.113 1.00 36.50 268 ASP A CA 1
ATOM 2114 C C . ASP A 1 268 ? -46.315 -3.492 -39.891 1.00 35.73 268 ASP A C 1
ATOM 2115 O O . ASP A 1 268 ? -47.242 -2.684 -39.984 1.00 35.98 268 ASP A O 1
ATOM 2120 N N . LEU A 1 269 ? -45.684 -3.736 -38.748 1.00 33.43 269 LEU A N 1
ATOM 2121 C CA . LEU A 1 269 ? -46.074 -3.062 -37.516 1.00 32.35 269 LEU A CA 1
ATOM 2122 C C . LEU A 1 269 ? -46.078 -1.540 -37.630 1.00 31.61 269 LEU A C 1
ATOM 2123 O O . LEU A 1 269 ? -47.057 -0.892 -37.260 1.00 30.66 269 LEU A O 1
ATOM 2128 N N . LEU A 1 270 ? -44.987 -0.971 -38.137 1.00 31.29 270 LEU A N 1
ATOM 2129 C CA . LEU A 1 270 ? -44.882 0.480 -38.270 1.00 32.13 270 LEU A CA 1
ATOM 2130 C C . LEU A 1 270 ? -46.037 1.099 -39.045 1.00 33.70 270 LEU A C 1
ATOM 2131 O O . LEU A 1 270 ? -46.617 2.095 -38.612 1.00 32.54 270 LEU A O 1
ATOM 2136 N N . ARG A 1 271 ? -46.364 0.518 -40.194 1.00 36.19 271 ARG A N 1
ATOM 2137 C CA . ARG A 1 271 ? -47.458 1.039 -41.002 1.00 39.76 271 ARG A CA 1
ATOM 2138 C C . ARG A 1 271 ? -48.774 0.842 -40.261 1.00 39.45 271 ARG A C 1
ATOM 2139 O O . ARG A 1 271 ? -49.632 1.724 -40.247 1.00 38.88 271 ARG A O 1
ATOM 2147 N N . ARG A 1 272 ? -48.918 -0.318 -39.631 1.00 39.57 272 ARG A N 1
ATOM 2148 C CA . ARG A 1 272 ? -50.133 -0.635 -38.896 1.00 40.28 272 ARG A CA 1
ATOM 2149 C C . ARG A 1 272 ? -50.340 0.309 -37.709 1.00 39.86 272 ARG A C 1
ATOM 2150 O O . ARG A 1 272 ? -51.450 0.792 -37.483 1.00 38.57 272 ARG A O 1
ATOM 2158 N N . LEU A 1 273 ? -49.273 0.577 -36.957 1.00 39.11 273 LEU A N 1
ATOM 2159 C CA . LEU A 1 273 ? -49.365 1.469 -35.804 1.00 39.16 273 LEU A CA 1
ATOM 2160 C C . LEU A 1 273 ? -49.779 2.870 -36.232 1.00 40.44 273 LEU A C 1
ATOM 2161 O O . LEU A 1 273 ? -50.564 3.532 -35.554 1.00 39.14 273 LEU A O 1
ATOM 2166 N N . GLU A 1 274 ? -49.240 3.319 -37.359 1.00 42.74 274 GLU A N 1
ATOM 2167 C CA . GLU A 1 274 ? -49.558 4.642 -37.878 1.00 46.55 274 GLU A CA 1
ATOM 2168 C C . GLU A 1 274 ? -51.002 4.691 -38.364 1.00 47.57 274 GLU A C 1
ATOM 2169 O O . GLU A 1 274 ? -51.681 5.712 -38.237 1.00 47.26 274 GLU A O 1
ATOM 2175 N N . LYS A 1 275 ? -51.464 3.577 -38.918 1.00 48.31 275 LYS A N 1
ATOM 2176 C CA . LYS A 1 275 ? -52.822 3.492 -39.430 1.00 49.38 275 LYS A CA 1
ATOM 2177 C C . LYS A 1 275 ? -53.831 3.712 -38.304 1.00 48.60 275 LYS A C 1
ATOM 2178 O O . LYS A 1 275 ? -54.833 4.404 -38.488 1.00 48.17 275 LYS A O 1
ATOM 2184 N N . GLU A 1 276 ? -53.559 3.136 -37.136 1.00 47.74 276 GLU A N 1
ATOM 2185 C CA . GLU A 1 276 ? -54.461 3.280 -36.000 1.00 47.80 276 GLU A CA 1
ATOM 2186 C C . GLU A 1 276 ? -54.160 4.503 -35.138 1.00 46.43 276 GLU A C 1
ATOM 2187 O O . GLU A 1 276 ? -54.547 4.563 -33.971 1.00 46.09 276 GLU A O 1
ATOM 2193 N N . GLY A 1 277 ? -53.462 5.470 -35.726 1.00 44.14 277 GLY A N 1
ATOM 2194 C CA . GLY A 1 277 ? -53.142 6.706 -35.034 1.00 41.58 277 GLY A CA 1
ATOM 2195 C C . GLY A 1 277 ? -52.241 6.677 -33.812 1.00 39.55 277 GLY A C 1
ATOM 2196 O O . GLY A 1 277 ? -52.316 7.582 -32.982 1.00 39.18 277 GLY A O 1
ATOM 2197 N N . GLU A 1 278 ? -51.391 5.664 -33.681 1.00 38.02 278 GLU A N 1
ATOM 2198 C CA . GLU A 1 278 ? -50.496 5.615 -32.529 1.00 36.06 278 GLU A CA 1
ATOM 2199 C C . GLU A 1 278 ? -49.345 6.598 -32.717 1.00 32.88 278 GLU A C 1
ATOM 2200 O O . GLU A 1 278 ? -48.807 6.736 -33.814 1.00 31.58 278 GLU A O 1
ATOM 2206 N N . ARG A 1 279 ? -48.982 7.285 -31.639 1.00 29.27 279 ARG A N 1
ATOM 2207 C CA . ARG A 1 279 ? -47.900 8.260 -31.672 1.00 27.56 279 ARG A CA 1
ATOM 2208 C C . ARG A 1 279 ? -46.887 7.976 -30.570 1.00 25.08 279 ARG A C 1
ATOM 2209 O O . ARG A 1 279 ? -47.239 7.483 -29.495 1.00 22.74 279 ARG A O 1
ATOM 2217 N N . PHE A 1 280 ? -45.625 8.284 -30.847 1.00 20.79 280 PHE A N 1
ATOM 2218 C CA . PHE A 1 280 ? -44.565 8.057 -29.880 1.00 18.44 280 PHE A CA 1
ATOM 2219 C C . PHE A 1 280 ? -43.696 9.287 -29.708 1.00 16.23 280 PHE A C 1
ATOM 2220 O O . PHE A 1 280 ? -43.628 10.148 -30.584 1.00 14.63 280 PHE A O 1
ATOM 2228 N N . ASP A 1 281 ? -43.022 9.356 -28.570 1.00 14.83 281 ASP A N 1
ATOM 2229 C CA . ASP A 1 281 ? -42.142 10.474 -28.289 1.00 15.07 281 ASP A CA 1
ATOM 2230 C C . ASP A 1 281 ? -40.721 10.132 -28.704 1.00 13.71 281 ASP A C 1
ATOM 2231 O O . ASP A 1 281 ? -39.863 11.008 -28.781 1.00 13.40 281 ASP A O 1
ATOM 2236 N N . LEU A 1 282 ? -40.474 8.852 -28.975 1.00 13.06 282 LEU A N 1
ATOM 2237 C CA . LEU A 1 282 ? -39.149 8.424 -29.408 1.00 11.58 282 LEU A CA 1
ATOM 2238 C C . LEU A 1 282 ? -39.185 7.073 -30.101 1.00 12.20 282 LEU A C 1
ATOM 2239 O O . LEU A 1 282 ? -39.860 6.147 -29.650 1.00 12.26 282 LEU A O 1
ATOM 2244 N N . VAL A 1 283 ? -38.465 6.977 -31.213 1.00 11.00 283 VAL A N 1
ATOM 2245 C CA . VAL A 1 283 ? -38.376 5.738 -31.970 1.00 11.28 283 VAL A CA 1
ATOM 2246 C C . VAL A 1 283 ? -36.904 5.454 -32.254 1.00 12.36 283 VAL A C 1
ATOM 2247 O O . VAL A 1 283 ? -36.173 6.347 -32.693 1.00 10.74 283 VAL A O 1
ATOM 2251 N N . VAL A 1 284 ? -36.471 4.226 -31.976 1.00 10.34 284 VAL A N 1
ATOM 2252 C CA . VAL A 1 284 ? -35.096 3.813 -32.247 1.00 12.56 284 VAL A CA 1
ATOM 2253 C C . VAL A 1 284 ? -35.155 2.754 -33.336 1.00 14.06 284 VAL A C 1
ATOM 2254 O O . VAL A 1 284 ? -35.891 1.776 -33.210 1.00 13.49 284 VAL A O 1
ATOM 2258 N N . LEU A 1 285 ? -34.395 2.960 -34.408 1.00 13.34 285 LEU A N 1
ATOM 2259 C CA . LEU A 1 285 ? -34.338 2.003 -35.514 1.00 15.07 285 LEU A CA 1
ATOM 2260 C C . LEU A 1 285 ? -32.912 1.453 -35.601 1.00 15.65 285 LEU A C 1
ATOM 2261 O O . LEU A 1 285 ? -31.995 2.173 -35.985 1.00 15.36 285 LEU A O 1
ATOM 2266 N N . ASP A 1 286 ? -32.727 0.187 -35.239 1.00 15.90 286 ASP A N 1
ATOM 2267 C CA . ASP A 1 286 ? -31.403 -0.444 -35.292 1.00 17.61 286 ASP A CA 1
ATOM 2268 C C . ASP A 1 286 ? -31.537 -1.755 -36.065 1.00 17.63 286 ASP A C 1
ATOM 2269 O O . ASP A 1 286 ? -31.283 -2.835 -35.538 1.00 18.96 286 ASP A O 1
ATOM 2274 N N . PRO A 1 287 ? -31.931 -1.668 -37.341 1.00 18.41 287 PRO A N 1
ATOM 2275 C CA . PRO A 1 287 ? -32.106 -2.854 -38.180 1.00 20.85 287 PRO A CA 1
ATOM 2276 C C . PRO A 1 287 ? -30.851 -3.648 -38.508 1.00 22.54 287 PRO A C 1
ATOM 2277 O O . PRO A 1 287 ? -29.734 -3.139 -38.430 1.00 23.20 287 PRO A O 1
ATOM 2281 N N . PRO A 1 288 ? -31.024 -4.929 -38.862 1.00 24.37 288 PRO A N 1
ATOM 2282 C CA . PRO A 1 288 ? -29.866 -5.753 -39.212 1.00 24.78 288 PRO A CA 1
ATOM 2283 C C . PRO A 1 288 ? -29.422 -5.214 -40.573 1.00 25.04 288 PRO A C 1
ATOM 2284 O O . PRO A 1 288 ? -30.161 -4.456 -41.199 1.00 24.25 288 PRO A O 1
ATOM 2288 N N . ALA A 1 289 ? -28.236 -5.590 -41.034 1.00 25.40 289 ALA A N 1
ATOM 2289 C CA . ALA A 1 289 ? -27.748 -5.096 -42.318 1.00 26.62 289 ALA A CA 1
ATOM 2290 C C . ALA A 1 289 ? -28.698 -5.421 -43.471 1.00 28.27 289 ALA A C 1
ATOM 2291 O O . ALA A 1 289 ? -28.896 -6.586 -43.811 1.00 28.07 289 ALA A O 1
ATOM 2293 N N . PHE A 1 290 ? -29.284 -4.385 -44.068 1.00 29.47 290 PHE A N 1
ATOM 2294 C CA . PHE A 1 290 ? -30.195 -4.568 -45.195 1.00 31.71 290 PHE A CA 1
ATOM 2295 C C . PHE A 1 290 ? -29.408 -4.865 -46.470 1.00 33.63 290 PHE A C 1
ATOM 2296 O O . PHE A 1 290 ? -29.894 -5.560 -47.361 1.00 34.23 290 PHE A O 1
ATOM 2304 N N . ALA A 1 291 ? -28.194 -4.332 -46.555 1.00 36.04 291 ALA A N 1
ATOM 2305 C CA . ALA A 1 291 ? -27.354 -4.540 -47.729 1.00 39.50 291 ALA A CA 1
ATOM 2306 C C . ALA A 1 291 ? -26.135 -5.400 -47.419 1.00 41.48 291 ALA A C 1
ATOM 2307 O O . ALA A 1 291 ? -25.226 -4.973 -46.706 1.00 42.21 291 ALA A O 1
ATOM 2309 N N . LYS A 1 292 ? -26.124 -6.617 -47.953 1.00 44.57 292 LYS A N 1
ATOM 2310 C CA . LYS A 1 292 ? -25.005 -7.530 -47.750 1.00 47.20 292 LYS A CA 1
ATOM 2311 C C . LYS A 1 292 ? -23.904 -7.201 -48.744 1.00 48.29 292 LYS A C 1
ATOM 2312 O O . LYS A 1 292 ? -22.791 -6.835 -48.360 1.00 49.55 292 LYS A O 1
ATOM 2318 N N . GLY A 1 293 ? -24.225 -7.329 -50.027 1.00 48.54 293 GLY A N 1
ATOM 2319 C CA . GLY A 1 293 ? -23.256 -7.040 -51.066 1.00 48.14 293 GLY A CA 1
ATOM 2320 C C . GLY A 1 293 ? -23.417 -5.638 -51.616 1.00 48.17 293 GLY A C 1
ATOM 2321 O O . GLY A 1 293 ? -24.377 -4.938 -51.291 1.00 47.27 293 GLY A O 1
ATOM 2322 N N . LYS A 1 294 ? -22.478 -5.229 -52.461 1.00 48.21 294 LYS A N 1
ATOM 2323 C CA . LYS A 1 294 ? -22.512 -3.900 -53.055 1.00 49.14 294 LYS A CA 1
ATOM 2324 C C . LYS A 1 294 ? -23.638 -3.777 -54.077 1.00 48.86 294 LYS A C 1
ATOM 2325 O O . LYS A 1 294 ? -24.022 -2.672 -54.460 1.00 49.29 294 LYS A O 1
ATOM 2331 N N . LYS A 1 295 ? -24.172 -4.914 -54.511 1.00 48.10 295 LYS A N 1
ATOM 2332 C CA . LYS A 1 295 ? -25.248 -4.922 -55.495 1.00 47.71 295 LYS A CA 1
ATOM 2333 C C . LYS A 1 295 ? -26.635 -4.825 -54.854 1.00 45.89 295 LYS A C 1
ATOM 2334 O O . LYS A 1 295 ? -27.639 -4.679 -55.550 1.00 45.16 295 LYS A O 1
ATOM 2340 N N . ASP A 1 296 ? -26.686 -4.896 -53.529 1.00 43.62 296 ASP A N 1
ATOM 2341 C CA . ASP A 1 296 ? -27.953 -4.822 -52.808 1.00 42.18 296 ASP A CA 1
ATOM 2342 C C . ASP A 1 296 ? -28.280 -3.394 -52.372 1.00 39.26 296 ASP A C 1
ATOM 2343 O O . ASP A 1 296 ? -29.371 -3.127 -51.875 1.00 39.00 296 ASP A O 1
ATOM 2348 N N . VAL A 1 297 ? -27.335 -2.479 -52.568 1.00 36.78 297 VAL A N 1
ATOM 2349 C CA . VAL A 1 297 ? -27.514 -1.089 -52.158 1.00 33.96 297 VAL A CA 1
ATOM 2350 C C . VAL A 1 297 ? -28.812 -0.418 -52.609 1.00 33.51 297 VAL A C 1
ATOM 2351 O O . VAL A 1 297 ? -29.594 0.038 -51.777 1.00 31.05 297 VAL A O 1
ATOM 2355 N N . GLU A 1 298 ? -29.043 -0.351 -53.916 1.00 33.91 298 GLU A N 1
ATOM 2356 C CA . GLU A 1 298 ? -30.250 0.289 -54.433 1.00 33.87 298 GLU A CA 1
ATOM 2357 C C . GLU A 1 298 ? -31.517 -0.190 -53.730 1.00 32.58 298 GLU A C 1
ATOM 2358 O O . GLU A 1 298 ? -32.343 0.619 -53.312 1.00 30.69 298 GLU A O 1
ATOM 2364 N N . ARG A 1 299 ? -31.667 -1.504 -53.596 1.00 31.34 299 ARG A N 1
ATOM 2365 C CA . ARG A 1 299 ? -32.840 -2.061 -52.937 1.00 31.19 299 ARG A CA 1
ATOM 2366 C C . ARG A 1 299 ? -32.826 -1.757 -51.441 1.00 28.56 299 ARG A C 1
ATOM 2367 O O . ARG A 1 299 ? -33.863 -1.469 -50.851 1.00 25.54 299 ARG A O 1
ATOM 2375 N N . ALA A 1 300 ? -31.646 -1.829 -50.831 1.00 25.72 300 ALA A N 1
ATOM 2376 C CA . ALA A 1 300 ? -31.515 -1.559 -49.404 1.00 24.27 300 ALA A CA 1
ATOM 2377 C C . ALA A 1 300 ? -31.893 -0.115 -49.098 1.00 21.73 300 ALA A C 1
ATOM 2378 O O . ALA A 1 300 ? -32.618 0.152 -48.143 1.00 22.36 300 ALA A O 1
ATOM 2380 N N . TYR A 1 301 ? -31.404 0.811 -49.918 1.00 20.65 301 TYR A N 1
ATOM 2381 C CA . TYR A 1 301 ? -31.689 2.233 -49.745 1.00 19.98 301 TYR A CA 1
ATOM 2382 C C . TYR A 1 301 ? -33.197 2.475 -49.648 1.00 21.06 301 TYR A C 1
ATOM 2383 O O . TYR A 1 301 ? -33.661 3.232 -48.796 1.00 19.48 301 TYR A O 1
ATOM 2392 N N . ARG A 1 302 ? -33.960 1.830 -50.525 1.00 21.59 302 ARG A N 1
ATOM 2393 C CA . ARG A 1 302 ? -35.412 1.984 -50.519 1.00 22.74 302 ARG A CA 1
ATOM 2394 C C . ARG A 1 302 ? -36.032 1.411 -49.250 1.00 21.12 302 ARG A C 1
ATOM 2395 O O . ARG A 1 302 ? -36.989 1.977 -48.715 1.00 20.96 302 ARG A O 1
ATOM 2403 N N . ALA A 1 303 ? -35.486 0.293 -48.771 1.00 19.51 303 ALA A N 1
ATOM 2404 C CA . ALA A 1 303 ? -35.980 -0.356 -47.560 1.00 17.83 303 ALA A CA 1
ATOM 2405 C C . ALA A 1 303 ? -35.715 0.531 -46.343 1.00 17.26 303 ALA A C 1
ATOM 2406 O O . ALA A 1 303 ? -36.584 0.706 -45.489 1.00 16.21 303 ALA A O 1
ATOM 2408 N N . TYR A 1 304 ? -34.507 1.085 -46.267 1.00 16.10 304 TYR A N 1
ATOM 2409 C CA . TYR A 1 304 ? -34.147 1.972 -45.164 1.00 15.35 304 TYR A CA 1
ATOM 2410 C C . TYR A 1 304 ? -35.042 3.204 -45.183 1.00 14.74 304 TYR A C 1
ATOM 2411 O O . TYR A 1 304 ? -35.581 3.605 -44.154 1.00 13.43 304 TYR A O 1
ATOM 2420 N N . LYS A 1 305 ? -35.196 3.806 -46.360 1.00 15.55 305 LYS A N 1
ATOM 2421 C CA . LYS A 1 305 ? -36.012 5.009 -46.481 1.00 16.64 305 LYS A CA 1
ATOM 2422 C C . LYS A 1 305 ? -37.453 4.778 -46.038 1.00 17.60 305 LYS A C 1
ATOM 2423 O O . LYS A 1 305 ? -38.056 5.638 -45.395 1.00 16.90 305 LYS A O 1
ATOM 2429 N N . GLU A 1 306 ? -38.003 3.618 -46.377 1.00 18.34 306 GLU A N 1
ATOM 2430 C CA . GLU A 1 306 ? -39.380 3.308 -46.004 1.00 19.08 306 GLU A CA 1
ATOM 2431 C C . GLU A 1 306 ? -39.541 3.157 -44.493 1.00 17.47 306 GLU A C 1
ATOM 2432 O O . GLU A 1 306 ? -40.455 3.733 -43.908 1.00 16.34 306 GLU A O 1
ATOM 2438 N N . VAL A 1 307 ? -38.660 2.395 -43.852 1.00 15.70 307 VAL A N 1
ATOM 2439 C CA . VAL A 1 307 ? -38.783 2.220 -42.409 1.00 16.54 307 VAL A CA 1
ATOM 2440 C C . VAL A 1 307 ? -38.542 3.547 -41.685 1.00 15.38 307 VAL A C 1
ATOM 2441 O O . VAL A 1 307 ? -39.189 3.833 -40.683 1.00 12.85 307 VAL A O 1
ATOM 2445 N N . ASN A 1 308 ? -37.631 4.369 -42.200 1.00 14.91 308 ASN A N 1
ATOM 2446 C CA . ASN A 1 308 ? -37.368 5.664 -41.573 1.00 13.40 308 ASN A CA 1
ATOM 2447 C C . ASN A 1 308 ? -38.535 6.622 -41.786 1.00 13.20 308 ASN A C 1
ATOM 2448 O O . ASN A 1 308 ? -38.895 7.387 -40.889 1.00 12.87 308 ASN A O 1
ATOM 2453 N N . LEU A 1 309 ? -39.133 6.579 -42.971 1.00 13.35 309 LEU A N 1
ATOM 2454 C CA . LEU A 1 309 ? -40.270 7.439 -43.257 1.00 14.17 309 LEU A CA 1
ATOM 2455 C C . LEU A 1 309 ? -41.427 7.091 -42.321 1.00 13.91 309 LEU A C 1
ATOM 2456 O O . LEU A 1 309 ? -42.091 7.973 -41.780 1.00 13.55 309 LEU A O 1
ATOM 2461 N N . ARG A 1 310 ? -41.670 5.800 -42.123 1.00 13.58 310 ARG A N 1
ATOM 2462 C CA . ARG A 1 310 ? -42.763 5.393 -41.250 1.00 15.11 310 ARG A CA 1
ATOM 2463 C C . ARG A 1 310 ? -42.498 5.758 -39.792 1.00 14.26 310 ARG A C 1
ATOM 2464 O O . ARG A 1 310 ? -43.416 6.145 -39.064 1.00 14.26 310 ARG A O 1
ATOM 2472 N N . ALA A 1 311 ? -41.242 5.651 -39.372 1.00 13.71 311 ALA A N 1
ATOM 2473 C CA . ALA A 1 311 ? -40.865 5.980 -38.001 1.00 11.79 311 ALA A CA 1
ATOM 2474 C C . ALA A 1 311 ? -41.085 7.473 -37.723 1.00 14.07 311 ALA A C 1
ATOM 2475 O O . ALA A 1 311 ? -41.618 7.854 -36.674 1.00 14.58 311 ALA A O 1
ATOM 2477 N N . ILE A 1 312 ? -40.674 8.317 -38.665 1.00 14.09 312 ILE A N 1
ATOM 2478 C CA . ILE A 1 312 ? -40.830 9.760 -38.517 1.00 14.41 312 ILE A CA 1
ATOM 2479 C C . ILE A 1 312 ? -42.306 10.172 -38.437 1.00 15.91 312 ILE A C 1
ATOM 2480 O O . ILE A 1 312 ? -42.657 11.094 -37.706 1.00 15.21 312 ILE A O 1
ATOM 2485 N N . LYS A 1 313 ? -43.169 9.480 -39.174 1.00 16.63 313 LYS A N 1
ATOM 2486 C CA . LYS A 1 313 ? -44.595 9.798 -39.163 1.00 18.91 313 LYS A CA 1
ATOM 2487 C C . LYS A 1 313 ? -45.267 9.426 -37.843 1.00 18.63 313 LYS A C 1
ATOM 2488 O O . LYS A 1 313 ? -46.381 9.869 -37.558 1.00 19.61 313 LYS A O 1
ATOM 2494 N N . LEU A 1 314 ? -44.594 8.613 -37.039 1.00 17.11 314 LEU A N 1
ATOM 2495 C CA . LEU A 1 314 ? -45.141 8.203 -35.749 1.00 17.66 314 LEU A CA 1
ATOM 2496 C C . LEU A 1 314 ? -44.754 9.178 -34.638 1.00 17.73 314 LEU A C 1
ATOM 2497 O O . LEU A 1 314 ? -45.291 9.110 -33.531 1.00 16.78 314 LEU A O 1
ATOM 2502 N N . LEU A 1 315 ? -43.831 10.091 -34.937 1.00 17.48 315 LEU A N 1
ATOM 2503 C CA . LEU A 1 315 ? -43.346 11.048 -33.944 1.00 18.26 315 LEU A CA 1
ATOM 2504 C C . LEU A 1 315 ? -44.121 12.350 -33.793 1.00 21.04 315 LEU A C 1
ATOM 2505 O O . LEU A 1 315 ? -44.550 12.964 -34.770 1.00 22.92 315 LEU A O 1
ATOM 2510 N N . LYS A 1 316 ? -44.276 12.765 -32.541 1.00 24.18 316 LYS A N 1
ATOM 2511 C CA . LYS A 1 316 ? -44.971 13.998 -32.189 1.00 26.08 316 LYS A CA 1
ATOM 2512 C C . LYS A 1 316 ? -43.927 15.119 -32.233 1.00 25.57 316 LYS A C 1
ATOM 2513 O O . LYS A 1 316 ? -42.731 14.846 -32.353 1.00 24.07 316 LYS A O 1
ATOM 2519 N N . GLU A 1 317 ? -44.366 16.373 -32.154 1.00 25.68 317 GLU A N 1
ATOM 2520 C CA . GLU A 1 317 ? -43.426 17.492 -32.161 1.00 24.62 317 GLU A CA 1
ATOM 2521 C C . GLU A 1 317 ? -42.558 17.334 -30.917 1.00 22.29 317 GLU A C 1
ATOM 2522 O O . GLU A 1 317 ? -43.072 17.104 -29.825 1.00 21.92 317 GLU A O 1
ATOM 2528 N N . GLY A 1 318 ? -41.246 17.455 -31.083 1.00 18.83 318 GLY A N 1
ATOM 2529 C CA . GLY A 1 318 ? -40.343 17.282 -29.960 1.00 17.23 318 GLY A CA 1
ATOM 2530 C C . GLY A 1 318 ? -39.906 15.827 -29.877 1.00 16.59 318 GLY A C 1
ATOM 2531 O O . GLY A 1 318 ? -39.107 15.447 -29.018 1.00 17.27 318 GLY A O 1
ATOM 2532 N N . GLY A 1 319 ? -40.437 15.006 -30.779 1.00 13.07 319 GLY A N 1
ATOM 2533 C CA . GLY A 1 319 ? -40.091 13.597 -30.792 1.00 12.98 319 GLY A CA 1
ATOM 2534 C C . GLY A 1 319 ? -38.642 13.354 -31.171 1.00 12.49 319 GLY A C 1
ATOM 2535 O O . GLY A 1 319 ? -38.021 14.169 -31.853 1.00 12.01 319 GLY A O 1
ATOM 2536 N N . ILE A 1 320 ? -38.105 12.223 -30.731 1.00 11.93 320 ILE A N 1
ATOM 2537 C CA . ILE A 1 320 ? -36.724 11.875 -31.016 1.00 11.38 320 ILE A CA 1
ATOM 2538 C C . ILE A 1 320 ? -36.609 10.664 -31.935 1.00 12.39 320 ILE A C 1
ATOM 2539 O O . ILE A 1 320 ? -37.287 9.653 -31.733 1.00 10.73 320 ILE A O 1
ATOM 2544 N N . LEU A 1 321 ? -35.755 10.779 -32.950 1.00 10.42 321 LEU A N 1
ATOM 2545 C CA . LEU A 1 321 ? -35.502 9.675 -33.873 1.00 11.21 321 LEU A CA 1
ATOM 2546 C C . LEU A 1 321 ? -34.041 9.258 -33.752 1.00 11.15 321 LEU A C 1
ATOM 2547 O O . LEU A 1 321 ? -33.139 10.061 -33.989 1.00 10.13 321 LEU A O 1
ATOM 2552 N N . ALA A 1 322 ? -33.816 8.009 -33.359 1.00 9.25 322 ALA A N 1
ATOM 2553 C CA . ALA A 1 322 ? -32.471 7.457 -33.247 1.00 10.13 322 ALA A CA 1
ATOM 2554 C C . ALA A 1 322 ? -32.479 6.391 -34.327 1.00 12.81 322 ALA A C 1
ATOM 2555 O O . ALA A 1 322 ? -33.200 5.397 -34.219 1.00 14.01 322 ALA A O 1
ATOM 2557 N N . THR A 1 323 ? -31.692 6.597 -35.375 1.00 10.87 323 THR A N 1
ATOM 2558 C CA . THR A 1 323 ? -31.688 5.656 -36.481 1.00 11.21 323 THR A CA 1
ATOM 2559 C C . THR A 1 323 ? -30.276 5.226 -36.864 1.00 12.77 323 THR A C 1
ATOM 2560 O O . THR A 1 323 ? -29.329 6.017 -36.799 1.00 10.40 323 THR A O 1
ATOM 2564 N N . ALA A 1 324 ? -30.138 3.960 -37.249 1.00 11.57 324 ALA A N 1
ATOM 2565 C CA . ALA A 1 324 ? -28.836 3.417 -37.599 1.00 11.80 324 ALA A CA 1
ATOM 2566 C C . ALA A 1 324 ? -28.859 2.454 -38.775 1.00 11.92 324 ALA A C 1
ATOM 2567 O O . ALA A 1 324 ? -29.912 2.052 -39.259 1.00 12.43 324 ALA A O 1
ATOM 2569 N N . SER A 1 325 ? -27.660 2.095 -39.215 1.00 12.68 325 SER A N 1
ATOM 2570 C CA . SER A 1 325 ? -27.454 1.128 -40.279 1.00 12.65 325 SER A CA 1
ATOM 2571 C C . SER A 1 325 ? -26.107 0.497 -39.987 1.00 14.33 325 SER A C 1
ATOM 2572 O O . SER A 1 325 ? -25.150 1.202 -39.659 1.00 13.26 325 SER A O 1
ATOM 2575 N N . CYS A 1 326 ? -26.031 -0.825 -40.084 1.00 15.41 326 CYS A N 1
ATOM 2576 C CA . CYS A 1 326 ? -24.771 -1.508 -39.841 1.00 17.06 326 CYS A CA 1
ATOM 2577 C C . CYS A 1 326 ? -24.260 -2.164 -41.122 1.00 17.82 326 CYS A C 1
ATOM 2578 O O . CYS A 1 326 ? -23.478 -3.111 -41.074 1.00 17.55 326 CYS A O 1
ATOM 2581 N N . SER A 1 327 ? -24.714 -1.652 -42.266 1.00 17.26 327 SER A N 1
ATOM 2582 C CA . SER A 1 327 ? -24.298 -2.153 -43.582 1.00 19.42 327 SER A CA 1
ATOM 2583 C C . SER A 1 327 ? -23.147 -1.268 -44.055 1.00 18.92 327 SER A C 1
ATOM 2584 O O . SER A 1 327 ? -23.362 -0.092 -44.329 1.00 17.51 327 SER A O 1
ATOM 2587 N N . HIS A 1 328 ? -21.934 -1.798 -44.174 1.00 20.14 328 HIS A N 1
ATOM 2588 C CA . HIS A 1 328 ? -20.857 -0.919 -44.613 1.00 21.83 328 HIS A CA 1
ATOM 2589 C C . HIS A 1 328 ? -21.071 -0.430 -46.050 1.00 21.16 328 HIS A C 1
ATOM 2590 O O . HIS A 1 328 ? -20.502 0.585 -46.448 1.00 20.03 328 HIS A O 1
ATOM 2597 N N . HIS A 1 329 ? -21.900 -1.130 -46.822 1.00 20.55 329 HIS A N 1
ATOM 2598 C CA . HIS A 1 329 ? -22.172 -0.701 -48.197 1.00 21.76 329 HIS A CA 1
ATOM 2599 C C . HIS A 1 329 ? -23.163 0.455 -48.224 1.00 20.77 329 HIS A C 1
ATOM 2600 O O . HIS A 1 329 ? -23.269 1.168 -49.220 1.00 20.54 329 HIS A O 1
ATOM 2615 N N . THR A 1 331 ? -23.096 3.402 -47.253 1.00 17.89 331 THR A N 1
ATOM 2616 C CA . THR A 1 331 ? -22.120 4.402 -46.830 1.00 17.79 331 THR A CA 1
ATOM 2617 C C . THR A 1 331 ? -22.737 5.519 -46.006 1.00 16.32 331 THR A C 1
ATOM 2618 O O . THR A 1 331 ? -23.939 5.761 -46.069 1.00 15.97 331 THR A O 1
ATOM 2622 N N . GLU A 1 332 ? -21.908 6.205 -45.231 1.00 16.21 332 GLU A N 1
ATOM 2623 C CA . GLU A 1 332 ? -22.407 7.295 -44.404 1.00 17.30 332 GLU A CA 1
ATOM 2624 C C . GLU A 1 332 ? -23.099 8.357 -45.259 1.00 16.00 332 GLU A C 1
ATOM 2625 O O . GLU A 1 332 ? -24.137 8.894 -44.866 1.00 15.24 332 GLU A O 1
ATOM 2631 N N . PRO A 1 333 ? -22.533 8.685 -46.438 1.00 16.29 333 PRO A N 1
ATOM 2632 C CA . PRO A 1 333 ? -23.169 9.694 -47.292 1.00 15.91 333 PRO A CA 1
ATOM 2633 C C . PRO A 1 333 ? -24.560 9.230 -47.731 1.00 14.65 333 PRO A C 1
ATOM 2634 O O . PRO A 1 333 ? -25.515 9.999 -47.711 1.00 13.93 333 PRO A O 1
ATOM 2638 N N . LEU A 1 334 ? -24.671 7.967 -48.123 1.00 13.65 334 LEU A N 1
ATOM 2639 C CA . LEU A 1 334 ? -25.959 7.427 -48.545 1.00 13.79 334 LEU A CA 1
ATOM 2640 C C . LEU A 1 334 ? -26.942 7.402 -47.379 1.00 12.85 334 LEU A C 1
ATOM 2641 O O . LEU A 1 334 ? -28.120 7.729 -47.545 1.00 12.35 334 LEU A O 1
ATOM 2646 N N . PHE A 1 335 ? -26.452 7.024 -46.200 1.00 12.87 335 PHE A N 1
ATOM 2647 C CA . PHE A 1 335 ? -27.287 6.956 -45.005 1.00 13.68 335 PHE A CA 1
ATOM 2648 C C . PHE A 1 335 ? -27.944 8.302 -44.702 1.00 13.58 335 PHE A C 1
ATOM 2649 O O . PHE A 1 335 ? -29.164 8.396 -44.596 1.00 13.12 335 PHE A O 1
ATOM 2657 N N . TYR A 1 336 ? -27.134 9.344 -44.568 1.00 13.08 336 TYR A N 1
ATOM 2658 C CA . TYR A 1 336 ? -27.674 10.663 -44.272 1.00 14.43 336 TYR A CA 1
ATOM 2659 C C . TYR A 1 336 ? -28.529 11.252 -45.391 1.00 13.34 336 TYR A C 1
ATOM 2660 O O . TYR A 1 336 ? -29.430 12.048 -45.129 1.00 12.28 336 TYR A O 1
ATOM 2669 N N . ALA A 1 337 ? -28.257 10.867 -46.633 1.00 12.79 337 ALA A N 1
ATOM 2670 C CA . ALA A 1 337 ? -29.062 11.359 -47.745 1.00 12.25 337 ALA A CA 1
ATOM 2671 C C . ALA A 1 337 ? -30.439 10.714 -47.617 1.00 11.92 337 ALA A C 1
ATOM 2672 O O . ALA A 1 337 ? -31.464 11.349 -47.865 1.00 11.05 337 ALA A O 1
ATOM 2682 N N . VAL A 1 339 ? -31.979 9.581 -44.781 1.00 11.95 339 VAL A N 1
ATOM 2683 C CA . VAL A 1 339 ? -32.778 10.123 -43.687 1.00 12.09 339 VAL A CA 1
ATOM 2684 C C . VAL A 1 339 ? -33.345 11.481 -44.099 1.00 12.18 339 VAL A C 1
ATOM 2685 O O . VAL A 1 339 ? -34.483 11.813 -43.767 1.00 11.46 339 VAL A O 1
ATOM 2689 N N . ALA A 1 340 ? -32.558 12.256 -44.841 1.00 10.87 340 ALA A N 1
ATOM 2690 C CA . ALA A 1 340 ? -33.021 13.566 -45.291 1.00 12.20 340 ALA A CA 1
ATOM 2691 C C . ALA A 1 340 ? -34.231 13.403 -46.215 1.00 11.69 340 ALA A C 1
ATOM 2692 O O . ALA A 1 340 ? -35.199 14.164 -46.129 1.00 11.09 340 ALA A O 1
ATOM 2694 N N . GLU A 1 341 ? -34.170 12.410 -47.096 1.00 11.61 341 GLU A N 1
ATOM 2695 C CA . GLU A 1 341 ? -35.268 12.146 -48.018 1.00 13.89 341 GLU A CA 1
ATOM 2696 C C . GLU A 1 341 ? -36.525 11.740 -47.262 1.00 13.11 341 GLU A C 1
ATOM 2697 O O . GLU A 1 341 ? -37.624 12.182 -47.590 1.00 15.65 341 GLU A O 1
ATOM 2703 N N . ALA A 1 342 ? -36.365 10.890 -46.252 1.00 13.99 342 ALA A N 1
ATOM 2704 C CA . ALA A 1 342 ? -37.511 10.431 -45.470 1.00 13.75 342 ALA A CA 1
ATOM 2705 C C . ALA A 1 342 ? -38.146 11.591 -44.715 1.00 13.57 342 ALA A C 1
ATOM 2706 O O . ALA A 1 342 ? -39.374 11.707 -44.648 1.00 12.41 342 ALA A O 1
ATOM 2708 N N . ALA A 1 343 ? -37.313 12.453 -44.142 1.00 11.38 343 ALA A N 1
ATOM 2709 C CA . ALA A 1 343 ? -37.826 13.599 -43.400 1.00 10.20 343 ALA A CA 1
ATOM 2710 C C . ALA A 1 343 ? -38.573 14.548 -44.332 1.00 11.90 343 ALA A C 1
ATOM 2711 O O . ALA A 1 343 ? -39.645 15.045 -43.990 1.00 12.00 343 ALA A O 1
ATOM 2713 N N . GLN A 1 344 ? -38.010 14.801 -45.509 1.00 12.90 344 GLN A N 1
ATOM 2714 C CA . GLN A 1 344 ? -38.656 15.687 -46.468 1.00 14.89 344 GLN A CA 1
ATOM 2715 C C . GLN A 1 344 ? -39.996 15.101 -46.904 1.00 15.05 344 GLN A C 1
ATOM 2716 O O . GLN A 1 344 ? -40.989 15.821 -47.017 1.00 16.12 344 GLN A O 1
ATOM 2722 N N . ASP A 1 345 ? -40.026 13.794 -47.141 1.00 16.26 345 ASP A N 1
ATOM 2723 C CA . ASP A 1 345 ? -41.257 13.134 -47.581 1.00 16.42 345 ASP A CA 1
ATOM 2724 C C . ASP A 1 345 ? -42.321 13.106 -46.489 1.00 17.12 345 ASP A C 1
ATOM 2725 O O . ASP A 1 345 ? -43.520 13.093 -46.778 1.00 16.07 345 ASP A O 1
ATOM 2730 N N . ALA A 1 346 ? -41.878 13.115 -45.236 1.00 15.11 346 ALA A N 1
ATOM 2731 C CA . ALA A 1 346 ? -42.789 13.103 -44.100 1.00 16.46 346 ALA A CA 1
ATOM 2732 C C . ALA A 1 346 ? -43.209 14.521 -43.717 1.00 16.49 346 ALA A C 1
ATOM 2733 O O . ALA A 1 346 ? -44.033 14.704 -42.824 1.00 15.91 346 ALA A O 1
ATOM 2735 N N . HIS A 1 347 ? -42.634 15.518 -44.388 1.00 15.63 347 HIS A N 1
ATOM 2736 C CA . HIS A 1 347 ? -42.930 16.924 -44.106 1.00 16.54 347 HIS A CA 1
ATOM 2737 C C . HIS A 1 347 ? -42.630 17.285 -42.650 1.00 16.20 347 HIS A C 1
ATOM 2738 O O . HIS A 1 347 ? -43.366 18.053 -42.017 1.00 16.82 347 HIS A O 1
ATOM 2745 N N . ARG A 1 348 ? -41.547 16.725 -42.119 1.00 15.23 348 ARG A N 1
ATOM 2746 C CA . ARG A 1 348 ? -41.140 16.999 -40.745 1.00 14.24 348 ARG A CA 1
ATOM 2747 C C . ARG A 1 348 ? -39.736 17.587 -40.729 1.00 13.98 348 ARG A C 1
ATOM 2748 O O . ARG A 1 348 ? -38.823 17.072 -41.376 1.00 13.45 348 ARG A O 1
ATOM 2756 N N . LEU A 1 349 ? -39.574 18.668 -39.980 1.00 13.33 349 LEU A N 1
ATOM 2757 C CA . LEU A 1 349 ? -38.288 19.339 -39.848 1.00 12.00 349 LEU A CA 1
ATOM 2758 C C . LEU A 1 349 ? -37.500 18.656 -38.730 1.00 10.93 349 LEU A C 1
ATOM 2759 O O . LEU A 1 349 ? -37.967 18.582 -37.590 1.00 9.72 349 LEU A O 1
ATOM 2764 N N . LEU A 1 350 ? -36.312 18.149 -39.054 1.00 11.21 350 LEU A N 1
ATOM 2765 C CA . LEU A 1 350 ? -35.492 17.475 -38.058 1.00 11.84 350 LEU A CA 1
ATOM 2766 C C . LEU A 1 350 ? -34.205 18.212 -37.730 1.00 11.61 350 LEU A C 1
ATOM 2767 O O . LEU A 1 350 ? -33.442 18.584 -38.626 1.00 12.27 350 LEU A O 1
ATOM 2772 N N . ARG A 1 351 ? -33.971 18.417 -36.440 1.00 12.78 351 ARG A N 1
ATOM 2773 C CA . ARG A 1 351 ? -32.749 19.063 -35.984 1.00 12.76 351 ARG A CA 1
ATOM 2774 C C . ARG A 1 351 ? -31.761 17.945 -35.660 1.00 11.87 351 ARG A C 1
ATOM 2775 O O . ARG A 1 351 ? -32.140 16.917 -35.102 1.00 10.36 351 ARG A O 1
ATOM 2783 N N . VAL A 1 352 ? -30.497 18.135 -36.015 1.00 11.00 352 VAL A N 1
ATOM 2784 C CA . VAL A 1 352 ? -29.499 17.119 -35.732 1.00 13.89 352 VAL A CA 1
ATOM 2785 C C . VAL A 1 352 ? -29.056 17.225 -34.284 1.00 16.27 352 VAL A C 1
ATOM 2786 O O . VAL A 1 352 ? -28.499 18.244 -33.878 1.00 19.47 352 VAL A O 1
ATOM 2790 N N . VAL A 1 353 ? -29.319 16.185 -33.498 1.00 13.06 353 VAL A N 1
ATOM 2791 C CA . VAL A 1 353 ? -28.908 16.188 -32.099 1.00 14.58 353 VAL A CA 1
ATOM 2792 C C . VAL A 1 353 ? -27.469 15.686 -32.042 1.00 16.18 353 VAL A C 1
ATOM 2793 O O . VAL A 1 353 ? -26.601 16.318 -31.442 1.00 16.24 353 VAL A O 1
ATOM 2797 N N . GLU A 1 354 ? -27.212 14.558 -32.691 1.00 16.72 354 GLU A N 1
ATOM 2798 C CA . GLU A 1 354 ? -25.866 14.008 -32.704 1.00 19.59 354 GLU A CA 1
ATOM 2799 C C . GLU A 1 354 ? -25.631 12.955 -33.775 1.00 19.14 354 GLU A C 1
ATOM 2800 O O . GLU A 1 354 ? -26.483 12.104 -34.023 1.00 18.44 354 GLU A O 1
ATOM 2806 N N . LYS A 1 355 ? -24.469 13.044 -34.417 1.00 18.47 355 LYS A N 1
ATOM 2807 C CA . LYS A 1 355 ? -24.056 12.099 -35.443 1.00 19.16 355 LYS A CA 1
ATOM 2808 C C . LYS A 1 355 ? -22.991 11.236 -34.786 1.00 20.24 355 LYS A C 1
ATOM 2809 O O . LYS A 1 355 ? -21.930 11.733 -34.407 1.00 20.00 355 LYS A O 1
ATOM 2815 N N . ARG A 1 356 ? -23.272 9.949 -34.648 1.00 18.14 356 ARG A N 1
ATOM 2816 C CA . ARG A 1 356 ? -22.334 9.042 -34.009 1.00 20.15 356 ARG A CA 1
ATOM 2817 C C . ARG A 1 356 ? -22.039 7.842 -34.895 1.00 20.14 356 ARG A C 1
ATOM 2818 O O . ARG A 1 356 ? -22.458 7.774 -36.049 1.00 20.84 356 ARG A O 1
ATOM 2826 N N . GLY A 1 357 ? -21.319 6.884 -34.336 1.00 20.60 357 GLY A N 1
ATOM 2827 C CA . GLY A 1 357 ? -20.976 5.699 -35.087 1.00 19.96 357 GLY A CA 1
ATOM 2828 C C . GLY A 1 357 ? -20.392 4.662 -34.160 1.00 19.08 357 GLY A C 1
ATOM 2829 O O . GLY A 1 357 ? -20.946 4.394 -33.092 1.00 19.40 357 GLY A O 1
ATOM 2830 N N . GLN A 1 358 ? -19.265 4.091 -34.561 1.00 17.29 358 GLN A N 1
ATOM 2831 C CA . GLN A 1 358 ? -18.607 3.064 -33.770 1.00 16.11 358 GLN A CA 1
ATOM 2832 C C . GLN A 1 358 ? -17.821 3.665 -32.628 1.00 14.65 358 GLN A C 1
ATOM 2833 O O . GLN A 1 358 ? -17.210 4.720 -32.773 1.00 13.66 358 GLN A O 1
ATOM 2839 N N . PRO A 1 359 ? -17.838 2.995 -31.466 1.00 12.85 359 PRO A N 1
ATOM 2840 C CA . PRO A 1 359 ? -17.130 3.436 -30.264 1.00 12.05 359 PRO A CA 1
ATOM 2841 C C . PRO A 1 359 ? -15.623 3.217 -30.405 1.00 11.05 359 PRO A C 1
ATOM 2842 O O . PRO A 1 359 ? -15.173 2.520 -31.318 1.00 8.93 359 PRO A O 1
ATOM 2846 N N . PHE A 1 360 ? -14.852 3.803 -29.494 1.00 11.04 360 PHE A N 1
ATOM 2847 C CA . PHE A 1 360 ? -13.395 3.721 -29.549 1.00 12.72 360 PHE A CA 1
ATOM 2848 C C . PHE A 1 360 ? -12.809 2.309 -29.606 1.00 12.31 360 PHE A C 1
ATOM 2849 O O . PHE A 1 360 ? -11.752 2.107 -30.213 1.00 11.28 360 PHE A O 1
ATOM 2857 N N . ASP A 1 361 ? -13.476 1.346 -28.967 1.00 10.19 361 ASP A N 1
ATOM 2858 C CA . ASP A 1 361 ? -12.992 -0.038 -28.950 1.00 10.01 361 ASP A CA 1
ATOM 2859 C C . ASP A 1 361 ? -13.320 -0.842 -30.207 1.00 9.27 361 ASP A C 1
ATOM 2860 O O . ASP A 1 361 ? -12.998 -2.030 -30.298 1.00 7.89 361 ASP A O 1
ATOM 2865 N N . HIS A 1 362 ? -13.961 -0.192 -31.172 1.00 9.39 362 HIS A N 1
ATOM 2866 C CA . HIS A 1 362 ? -14.299 -0.809 -32.456 1.00 9.44 362 HIS A CA 1
ATOM 2867 C C . HIS A 1 362 ? -13.747 0.166 -33.503 1.00 9.71 362 HIS A C 1
ATOM 2868 O O . HIS A 1 362 ? -14.493 0.718 -34.318 1.00 9.41 362 HIS A O 1
ATOM 2875 N N . PRO A 1 363 ? -12.416 0.375 -33.488 1.00 9.18 363 PRO A N 1
ATOM 2876 C CA . PRO A 1 363 ? -11.673 1.273 -34.377 1.00 10.64 363 PRO A CA 1
ATOM 2877 C C . PRO A 1 363 ? -11.923 1.172 -35.870 1.00 10.85 363 PRO A C 1
ATOM 2878 O O . PRO A 1 363 ? -12.061 0.081 -36.432 1.00 11.18 363 PRO A O 1
ATOM 2882 N N . VAL A 1 364 ? -11.964 2.344 -36.500 1.00 10.51 364 VAL A N 1
ATOM 2883 C CA . VAL A 1 364 ? -12.170 2.474 -37.935 1.00 9.95 364 VAL A CA 1
ATOM 2884 C C . VAL A 1 364 ? -10.885 3.014 -38.557 1.00 10.50 364 VAL A C 1
ATOM 2885 O O . VAL A 1 364 ? -10.217 3.874 -37.973 1.00 8.78 364 VAL A O 1
ATOM 2889 N N . LEU A 1 365 ? -10.530 2.484 -39.726 1.00 10.31 365 LEU A N 1
ATOM 2890 C CA . LEU A 1 365 ? -9.346 2.933 -40.453 1.00 10.79 365 LEU A CA 1
ATOM 2891 C C . LEU A 1 365 ? -9.820 3.721 -41.666 1.00 12.54 365 LEU A C 1
ATOM 2892 O O . LEU A 1 365 ? -10.617 3.229 -42.462 1.00 12.33 365 LEU A O 1
ATOM 2897 N N . LEU A 1 366 ? -9.336 4.947 -41.812 1.00 10.65 366 LEU A N 1
ATOM 2898 C CA . LEU A 1 366 ? -9.743 5.762 -42.943 1.00 11.46 366 LEU A CA 1
ATOM 2899 C C . LEU A 1 366 ? -9.383 5.102 -44.277 1.00 10.95 366 LEU A C 1
ATOM 2900 O O . LEU A 1 366 ? -10.166 5.151 -45.226 1.00 11.91 366 LEU A O 1
ATOM 2905 N N . ASN A 1 367 ? -8.199 4.490 -44.339 1.00 11.18 367 ASN A N 1
ATOM 2906 C CA . ASN A 1 367 ? -7.694 3.847 -45.562 1.00 13.92 367 ASN A CA 1
ATOM 2907 C C . ASN A 1 367 ? -8.294 2.479 -45.888 1.00 14.97 367 ASN A C 1
ATOM 2908 O O . ASN A 1 367 ? -8.040 1.930 -46.965 1.00 15.85 367 ASN A O 1
ATOM 2913 N N . HIS A 1 368 ? -9.078 1.928 -44.966 1.00 14.02 368 HIS A N 1
ATOM 2914 C CA . HIS A 1 368 ? -9.689 0.612 -45.155 1.00 12.71 368 HIS A CA 1
ATOM 2915 C C . HIS A 1 368 ? -11.189 0.765 -44.876 1.00 13.73 368 HIS A C 1
ATOM 2916 O O . HIS A 1 368 ? -11.662 0.421 -43.793 1.00 11.81 368 HIS A O 1
ATOM 2923 N N . PRO A 1 369 ? -11.950 1.279 -45.861 1.00 14.13 369 PRO A N 1
ATOM 2924 C CA . PRO A 1 369 ? -13.398 1.523 -45.796 1.00 15.53 369 PRO A CA 1
ATOM 2925 C C . PRO A 1 369 ? -14.254 0.445 -45.148 1.00 16.44 369 PRO A C 1
ATOM 2926 O O . PRO A 1 369 ? -15.194 0.756 -44.412 1.00 15.61 369 PRO A O 1
ATOM 2930 N N . GLU A 1 370 ? -13.937 -0.816 -45.418 1.00 15.00 370 GLU A N 1
ATOM 2931 C CA . GLU A 1 370 ? -14.711 -1.913 -44.852 1.00 14.98 370 GLU A CA 1
ATOM 2932 C C . GLU A 1 370 ? -14.744 -1.915 -43.320 1.00 14.93 370 GLU A C 1
ATOM 2933 O O . GLU A 1 370 ? -15.624 -2.540 -42.721 1.00 15.34 370 GLU A O 1
ATOM 2939 N N . THR A 1 371 ? -13.805 -1.216 -42.683 1.00 12.90 371 THR A N 1
ATOM 2940 C CA . THR A 1 371 ? -13.789 -1.156 -41.219 1.00 11.35 371 THR A CA 1
ATOM 2941 C C . THR A 1 371 ? -14.882 -0.237 -40.677 1.00 11.48 371 THR A C 1
ATOM 2942 O O . THR A 1 371 ? -15.222 -0.310 -39.501 1.00 10.95 371 THR A O 1
ATOM 2946 N N . HIS A 1 372 ? -15.421 0.637 -41.522 1.00 9.91 372 HIS A N 1
ATOM 2947 C CA . HIS A 1 372 ? -16.490 1.541 -41.084 1.00 12.82 372 HIS A CA 1
ATOM 2948 C C . HIS A 1 372 ? -17.836 0.981 -41.540 1.00 13.01 372 HIS A C 1
ATOM 2949 O O . HIS A 1 372 ? -18.196 1.101 -42.712 1.00 14.36 372 HIS A O 1
ATOM 2956 N N . TYR A 1 373 ? -18.586 0.385 -40.618 1.00 10.97 373 TYR A N 1
ATOM 2957 C CA . TYR A 1 373 ? -19.868 -0.202 -40.979 1.00 11.35 373 TYR A CA 1
ATOM 2958 C C . TYR A 1 373 ? -21.081 0.373 -40.246 1.00 12.18 373 TYR A C 1
ATOM 2959 O O . TYR A 1 373 ? -22.204 0.312 -40.757 1.00 13.24 373 TYR A O 1
ATOM 2968 N N . LEU A 1 374 ? -20.863 0.936 -39.062 1.00 10.29 374 LEU A N 1
ATOM 2969 C CA . LEU A 1 374 ? -21.972 1.461 -38.268 1.00 11.36 374 LEU A CA 1
ATOM 2970 C C . LEU A 1 374 ? -22.152 2.977 -38.262 1.00 12.42 374 LEU A C 1
ATOM 2971 O O . LEU A 1 374 ? -21.209 3.731 -38.019 1.00 11.40 374 LEU A O 1
ATOM 2976 N N . LYS A 1 375 ? -23.377 3.406 -38.553 1.00 9.19 375 LYS A N 1
ATOM 2977 C CA . LYS A 1 375 ? -23.748 4.813 -38.527 1.00 10.56 375 LYS A CA 1
ATOM 2978 C C . LYS A 1 375 ? -24.903 4.885 -37.535 1.00 11.79 375 LYS A C 1
ATOM 2979 O O . LYS A 1 375 ? -25.789 4.026 -37.540 1.00 11.65 375 LYS A O 1
ATOM 2985 N N . PHE A 1 376 ? -24.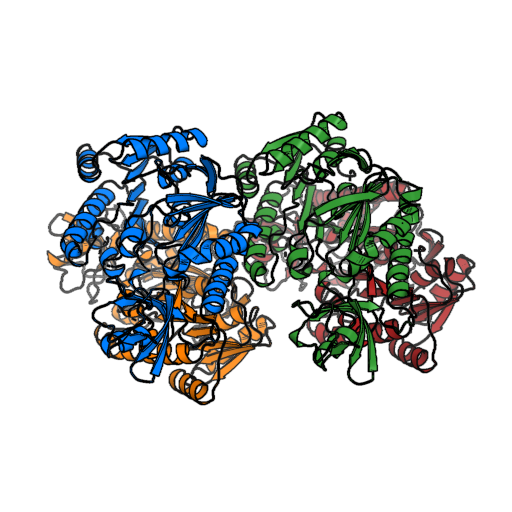886 5.895 -36.675 1.00 9.99 376 PHE A N 1
ATOM 2986 C CA . PHE A 1 376 ? -25.945 6.063 -35.688 1.00 10.82 376 PHE A CA 1
ATOM 2987 C C . PHE A 1 376 ? -26.198 7.555 -35.562 1.00 10.35 376 PHE A C 1
ATOM 2988 O O . PHE A 1 376 ? -25.280 8.316 -35.267 1.00 11.52 376 PHE A O 1
ATOM 2996 N N . ALA A 1 377 ? -27.435 7.978 -35.797 1.00 9.01 377 ALA A N 1
ATOM 2997 C CA . ALA A 1 377 ? -27.758 9.397 -35.713 1.00 8.87 377 ALA A CA 1
ATOM 2998 C C . ALA A 1 377 ? -29.024 9.639 -34.904 1.00 10.52 377 ALA A C 1
ATOM 2999 O O . ALA A 1 377 ? -29.955 8.826 -34.919 1.00 9.91 377 ALA A O 1
ATOM 3001 N N . VAL A 1 378 ? -29.048 10.761 -34.193 1.00 9.19 378 VAL A N 1
ATOM 3002 C CA . VAL A 1 378 ? -30.199 11.121 -33.374 1.00 8.36 378 VAL A CA 1
ATOM 3003 C C . VAL A 1 378 ? -30.718 12.479 -33.835 1.00 10.21 378 VAL A C 1
ATOM 3004 O O . VAL A 1 378 ? -29.942 13.427 -33.990 1.00 10.84 378 VAL A O 1
ATOM 3008 N N . PHE A 1 379 ? -32.025 12.565 -34.063 1.00 8.05 379 PHE A N 1
ATOM 3009 C CA . PHE A 1 379 ? -32.646 13.801 -34.524 1.00 7.96 379 PHE A CA 1
ATOM 3010 C C . PHE A 1 379 ? -33.850 14.135 -33.661 1.00 7.55 379 PHE A C 1
ATOM 3011 O O . PHE A 1 379 ? -34.392 13.270 -32.975 1.00 8.87 379 PHE A O 1
ATOM 3019 N N . GLN A 1 380 ? -34.276 15.391 -33.715 1.00 9.92 380 GLN A N 1
ATOM 3020 C CA . GLN A 1 380 ? -35.436 15.829 -32.960 1.00 11.66 380 GLN A CA 1
ATOM 3021 C C . GLN A 1 380 ? -36.409 16.537 -33.892 1.00 13.70 380 GLN A C 1
ATOM 3022 O O . GLN A 1 380 ? -36.015 17.393 -34.683 1.00 13.03 380 GLN A O 1
ATOM 3028 N N . VAL A 1 381 ? -37.684 16.170 -33.805 1.00 14.57 381 VAL A N 1
ATOM 3029 C CA . VAL A 1 381 ? -38.710 16.779 -34.645 1.00 14.99 381 VAL A CA 1
ATOM 3030 C C . VAL A 1 381 ? -39.046 18.174 -34.119 1.00 17.58 381 VAL A C 1
ATOM 3031 O O . VAL A 1 381 ? -39.371 18.341 -32.942 1.00 18.03 381 VAL A O 1
ATOM 3035 N N . LEU A 1 382 ? -38.960 19.174 -34.989 1.00 19.22 382 LEU A N 1
ATOM 3036 C CA . LEU A 1 382 ? -39.264 20.545 -34.597 1.00 22.86 382 LEU A CA 1
ATOM 3037 C C . LEU A 1 382 ? -40.686 20.927 -34.991 1.00 25.93 382 LEU A C 1
ATOM 3038 O O . LEU A 1 382 ? -41.180 21.965 -34.498 1.00 28.26 382 LEU A O 1
ATOM 3052 N N . ARG B 1 2 ? -50.675 38.527 -47.291 1.00 31.97 2 ARG B N 1
ATOM 3053 C CA . ARG B 1 2 ? -50.022 37.223 -47.379 1.00 26.39 2 ARG B CA 1
ATOM 3054 C C . ARG B 1 2 ? -48.977 37.132 -48.482 1.00 22.25 2 ARG B C 1
ATOM 3055 O O . ARG B 1 2 ? -48.935 37.961 -49.390 1.00 20.82 2 ARG B O 1
ATOM 3063 N N . ILE B 1 3 ? -48.150 36.094 -48.389 1.00 18.02 3 ILE B N 1
ATOM 3064 C CA . ILE B 1 3 ? -47.121 35.806 -49.381 1.00 15.33 3 ILE B CA 1
ATOM 3065 C C . ILE B 1 3 ? -47.658 34.609 -50.165 1.00 14.06 3 ILE B C 1
ATOM 3066 O O . ILE B 1 3 ? -48.020 33.599 -49.564 1.00 13.23 3 ILE B O 1
ATOM 3071 N N . GLN B 1 4 ? -47.710 34.708 -51.488 1.00 11.67 4 GLN B N 1
ATOM 3072 C CA . GLN B 1 4 ? -48.196 33.590 -52.294 1.00 12.70 4 GLN B CA 1
ATOM 3073 C C . GLN B 1 4 ? -47.024 33.028 -53.091 1.00 11.36 4 GLN B C 1
ATOM 3074 O O . GLN B 1 4 ? -46.330 33.767 -53.787 1.00 13.27 4 GLN B O 1
ATOM 3080 N N . VAL B 1 5 ? -46.800 31.724 -52.983 1.00 11.58 5 VAL B N 1
ATOM 3081 C CA . VAL B 1 5 ? -45.705 31.085 -53.704 1.00 9.83 5 VAL B CA 1
ATOM 3082 C C . VAL B 1 5 ? -46.230 30.153 -54.795 1.00 11.37 5 VAL B C 1
ATOM 3083 O O . VAL B 1 5 ? -47.392 29.745 -54.758 1.00 12.06 5 VAL B O 1
ATOM 3087 N N . ASN B 1 6 ? -45.387 29.833 -55.773 1.00 10.77 6 ASN B N 1
ATOM 3088 C CA . ASN B 1 6 ? -45.803 28.919 -56.832 1.00 12.42 6 ASN B CA 1
ATOM 3089 C C . ASN B 1 6 ? -45.606 27.486 -56.341 1.00 12.64 6 ASN B C 1
ATOM 3090 O O . ASN B 1 6 ? -45.212 27.273 -55.194 1.00 12.94 6 ASN B O 1
ATOM 3095 N N . ALA B 1 7 ? -45.882 26.508 -57.202 1.00 12.39 7 ALA B N 1
ATOM 3096 C CA . ALA B 1 7 ? -45.748 25.098 -56.838 1.00 12.07 7 ALA B CA 1
ATOM 3097 C C . ALA B 1 7 ? -44.344 24.708 -56.372 1.00 12.73 7 ALA B C 1
ATOM 3098 O O . ALA B 1 7 ? -44.195 23.937 -55.423 1.00 11.82 7 ALA B O 1
ATOM 3100 N N . LYS B 1 8 ? -43.319 25.219 -57.045 1.00 13.78 8 LYS B N 1
ATOM 3101 C CA . LYS B 1 8 ? -41.947 24.894 -56.654 1.00 16.33 8 LYS B CA 1
ATOM 3102 C C . LYS B 1 8 ? -41.642 25.426 -55.256 1.00 14.84 8 LYS B C 1
ATOM 3103 O O . LYS B 1 8 ? -41.108 24.704 -54.413 1.00 13.07 8 LYS B O 1
ATOM 3109 N N . GLY B 1 9 ? -41.989 26.687 -55.015 1.00 14.54 9 GLY B N 1
ATOM 3110 C CA . GLY B 1 9 ? -41.753 27.283 -53.710 1.00 13.78 9 GLY B CA 1
ATOM 3111 C C . GLY B 1 9 ? -42.489 26.518 -52.625 1.00 15.31 9 GLY B C 1
ATOM 3112 O O . GLY B 1 9 ? -41.970 26.311 -51.525 1.00 14.12 9 GLY B O 1
ATOM 3113 N N . ALA B 1 10 ? -43.707 26.088 -52.941 1.00 13.57 10 ALA B N 1
ATOM 3114 C CA . ALA B 1 10 ? -44.519 25.330 -52.002 1.00 13.23 10 ALA B CA 1
ATOM 3115 C C . ALA B 1 10 ? -43.860 24.001 -51.653 1.00 12.84 10 ALA B C 1
ATOM 3116 O O . ALA B 1 10 ? -43.838 23.600 -50.488 1.00 13.27 10 ALA B O 1
ATOM 3118 N N . ALA B 1 11 ? -43.320 23.317 -52.657 1.00 10.95 11 ALA B N 1
ATOM 3119 C CA . ALA B 1 11 ? -42.678 22.031 -52.416 1.00 10.83 11 ALA B CA 1
ATOM 3120 C C . ALA B 1 11 ? -41.441 22.198 -51.537 1.00 13.10 11 ALA B C 1
ATOM 3121 O O . ALA B 1 11 ? -41.107 21.303 -50.756 1.00 11.39 11 ALA B O 1
ATOM 3123 N N . ARG B 1 12 ? -40.762 23.338 -51.656 1.00 11.22 12 ARG B N 1
ATOM 3124 C CA . ARG B 1 12 ? -39.581 23.581 -50.834 1.00 11.20 12 ARG B CA 1
ATOM 3125 C C . ARG B 1 12 ? -39.991 23.706 -49.373 1.00 10.94 12 ARG B C 1
ATOM 3126 O O . ARG B 1 12 ? -39.373 23.101 -48.492 1.00 12.40 12 ARG B O 1
ATOM 3134 N N . LEU B 1 13 ? -41.033 24.494 -49.115 1.00 10.86 13 LEU B N 1
ATOM 3135 C CA . LEU B 1 13 ? -41.515 24.688 -47.751 1.00 11.16 13 LEU B CA 1
ATOM 3136 C C . LEU B 1 13 ? -42.110 23.409 -47.167 1.00 12.95 13 LEU B C 1
ATOM 3137 O O . LEU B 1 13 ? -41.954 23.136 -45.979 1.00 12.29 13 LEU B O 1
ATOM 3142 N N . LEU B 1 14 ? -42.785 22.619 -47.997 1.00 12.07 14 LEU B N 1
ATOM 3143 C CA . LEU B 1 14 ? -43.371 21.368 -47.522 1.00 14.13 14 LEU B CA 1
ATOM 3144 C C . LEU B 1 14 ? -42.276 20.349 -47.158 1.00 14.26 14 LEU B C 1
ATOM 3145 O O . LEU B 1 14 ? -42.488 19.481 -46.309 1.00 14.47 14 LEU B O 1
ATOM 3150 N N . SER B 1 15 ? -41.107 20.459 -47.788 1.00 12.72 15 SER B N 1
ATOM 3151 C CA . SER B 1 15 ? -40.002 19.546 -47.487 1.00 13.89 15 SER B CA 1
ATOM 3152 C C . SER B 1 15 ? -39.266 20.087 -46.262 1.00 13.23 15 SER B C 1
ATOM 3153 O O . SER B 1 15 ? -38.306 19.490 -45.781 1.00 14.19 15 SER B O 1
ATOM 3156 N N . ARG B 1 16 ? -39.735 21.235 -45.784 1.00 12.04 16 ARG B N 1
ATOM 3157 C CA . ARG B 1 16 ? -39.197 21.919 -44.612 1.00 10.88 16 ARG B CA 1
ATOM 3158 C C . ARG B 1 16 ? -37.857 22.640 -44.764 1.00 12.65 16 ARG B C 1
ATOM 3159 O O . ARG B 1 16 ? -37.088 22.766 -43.800 1.00 11.36 16 ARG B O 1
ATOM 3167 N N . HIS B 1 17 ? -37.566 23.102 -45.978 1.00 10.79 17 HIS B N 1
ATOM 3168 C CA . HIS B 1 17 ? -36.376 23.917 -46.172 1.00 11.68 17 HIS B CA 1
ATOM 3169 C C . HIS B 1 17 ? -36.984 25.251 -45.739 1.00 10.55 17 HIS B C 1
ATOM 3170 O O . HIS B 1 17 ? -38.200 25.434 -45.853 1.00 11.03 17 HIS B O 1
ATOM 3177 N N . LEU B 1 18 ? -36.181 26.183 -45.239 1.00 8.46 18 LEU B N 1
ATOM 3178 C CA . LEU B 1 18 ? -36.761 27.444 -44.783 1.00 8.75 18 LEU B CA 1
ATOM 3179 C C . LEU B 1 18 ? -36.706 28.591 -45.785 1.00 10.21 18 LEU B C 1
ATOM 3180 O O . LEU B 1 18 ? -37.231 29.672 -45.517 1.00 10.42 18 LEU B O 1
ATOM 3185 N N . TRP B 1 19 ? -36.089 28.362 -46.938 1.00 9.54 19 TRP B N 1
ATOM 3186 C CA . TRP B 1 19 ? -35.956 29.425 -47.929 1.00 9.52 19 TRP B CA 1
ATOM 3187 C C . TRP B 1 19 ? -36.731 29.268 -49.226 1.00 9.88 19 TRP B C 1
ATOM 3188 O O . TRP B 1 19 ? -36.818 28.179 -49.786 1.00 9.48 19 TRP B O 1
ATOM 3199 N N . VAL B 1 20 ? -37.282 30.382 -49.694 1.00 10.81 20 VAL B N 1
ATOM 3200 C CA . VAL B 1 20 ? -37.979 30.429 -50.972 1.00 10.87 20 VAL B CA 1
ATOM 3201 C C . VAL B 1 20 ? -37.453 31.693 -51.633 1.00 10.85 20 VAL B C 1
ATOM 3202 O O . VAL B 1 20 ? -37.529 32.783 -51.055 1.00 11.14 20 VAL B O 1
ATOM 3206 N N . PHE B 1 21 ? -36.904 31.550 -52.833 1.00 10.77 21 PHE B N 1
ATOM 3207 C CA . PHE B 1 21 ? -36.348 32.696 -53.530 1.00 11.54 21 PHE B CA 1
ATOM 3208 C C . PHE B 1 21 ? -37.366 33.496 -54.337 1.00 13.99 21 PHE B C 1
ATOM 3209 O O . PHE B 1 21 ? -38.434 32.997 -54.695 1.00 11.98 21 PHE B O 1
ATOM 3217 N N . ARG B 1 22 ? -37.028 34.756 -54.591 1.00 14.21 22 ARG B N 1
ATOM 3218 C CA . ARG B 1 22 ? -37.901 35.670 -55.313 1.00 15.12 22 ARG B CA 1
ATOM 3219 C C . ARG B 1 22 ? -38.506 35.068 -56.574 1.00 16.03 22 ARG B C 1
ATOM 3220 O O . ARG B 1 22 ? -39.653 35.361 -56.910 1.00 16.70 22 ARG B O 1
ATOM 3228 N N . ARG B 1 23 ? -37.752 34.222 -57.266 1.00 15.28 23 ARG B N 1
ATOM 3229 C CA . ARG B 1 23 ? -38.265 33.613 -58.488 1.00 18.72 23 ARG B CA 1
ATOM 3230 C C . ARG B 1 23 ? -39.530 32.782 -58.252 1.00 17.63 23 ARG B C 1
ATOM 3231 O O . ARG B 1 23 ? -40.355 32.654 -59.152 1.00 16.30 23 ARG B O 1
ATOM 3239 N N . ASP B 1 24 ? -39.689 32.229 -57.049 1.00 15.43 24 ASP B N 1
ATOM 3240 C CA . ASP B 1 24 ? -40.860 31.408 -56.749 1.00 15.77 24 ASP B CA 1
ATOM 3241 C C . ASP B 1 24 ? -41.968 32.102 -55.960 1.00 14.52 24 ASP B C 1
ATOM 3242 O O . ASP B 1 24 ? -42.889 31.448 -55.467 1.00 16.75 24 ASP B O 1
ATOM 3247 N N . VAL B 1 25 ? -41.885 33.421 -55.835 1.00 14.50 25 VAL B N 1
ATOM 3248 C CA . VAL B 1 25 ? -42.922 34.170 -55.138 1.00 13.93 25 VAL B CA 1
ATOM 3249 C C . VAL B 1 25 ? -43.829 34.776 -56.205 1.00 16.10 25 VAL B C 1
ATOM 3250 O O . VAL B 1 25 ? -43.367 35.522 -57.070 1.00 15.25 25 VAL B O 1
ATOM 3254 N N . VAL B 1 26 ? -45.113 34.426 -56.147 1.00 14.92 26 VAL B N 1
ATOM 3255 C CA . VAL B 1 26 ? -46.106 34.910 -57.103 1.00 16.83 26 VAL B CA 1
ATOM 3256 C C . VAL B 1 26 ? -46.548 36.320 -56.755 1.00 16.28 26 VAL B C 1
ATOM 3257 O O . VAL B 1 26 ? -46.733 37.165 -57.637 1.00 17.41 26 VAL B O 1
ATOM 3261 N N . SER B 1 27 ? -46.727 36.570 -55.465 1.00 14.90 27 SER B N 1
ATOM 3262 C CA . SER B 1 27 ? -47.143 37.884 -54.996 1.00 17.15 27 SER B CA 1
ATOM 3263 C C . SER B 1 27 ? -46.831 38.028 -53.512 1.00 17.00 27 SER B C 1
ATOM 3264 O O . SER B 1 27 ? -46.714 37.040 -52.792 1.00 16.31 27 SER B O 1
ATOM 3267 N N . GLY B 1 28 ? -46.698 39.269 -53.063 1.00 18.30 28 GLY B N 1
ATOM 3268 C CA . GLY B 1 28 ? -46.398 39.512 -51.669 1.00 17.79 28 GLY B CA 1
ATOM 3269 C C . GLY B 1 28 ? -46.586 40.970 -51.316 1.00 18.69 28 GLY B C 1
ATOM 3270 O O . GLY B 1 28 ? -46.856 41.792 -52.193 1.00 17.31 28 GLY B O 1
ATOM 3271 N N . PRO B 1 29 ? -46.450 41.320 -50.029 1.00 19.60 29 PRO B N 1
ATOM 3272 C CA . PRO B 1 29 ? -46.596 42.681 -49.509 1.00 20.30 29 PRO B CA 1
ATOM 3273 C C . PRO B 1 29 ? -45.654 43.668 -50.193 1.00 20.23 29 PRO B C 1
ATOM 3274 O O . PRO B 1 29 ? -44.645 43.276 -50.777 1.00 18.51 29 PRO B O 1
ATOM 3278 N N . GLU B 1 30 ? -45.989 44.951 -50.103 1.00 21.32 30 GLU B N 1
ATOM 3279 C CA . GLU B 1 30 ? -45.181 45.999 -50.709 1.00 23.53 30 GLU B CA 1
ATOM 3280 C C . GLU B 1 30 ? -43.946 46.329 -49.868 1.00 22.30 30 GLU B C 1
ATOM 3281 O O . GLU B 1 30 ? -42.976 46.885 -50.382 1.00 23.16 30 GLU B O 1
ATOM 3287 N N . THR B 1 31 ? -43.979 45.986 -48.582 1.00 19.70 31 THR B N 1
ATOM 3288 C CA . THR B 1 31 ? -42.848 46.264 -47.697 1.00 19.28 31 THR B CA 1
ATOM 3289 C C . THR B 1 31 ? -42.399 45.034 -46.909 1.00 18.15 31 THR B C 1
ATOM 3290 O O . THR B 1 31 ? -43.171 44.096 -46.718 1.00 16.52 31 THR B O 1
ATOM 3294 N N . PRO B 1 32 ? -41.138 45.027 -46.441 1.00 16.95 32 PRO B N 1
ATOM 3295 C CA . PRO B 1 32 ? -40.611 43.893 -45.671 1.00 17.22 32 PRO B CA 1
ATOM 3296 C C . PRO B 1 32 ? -41.393 43.729 -44.376 1.00 16.86 32 PRO B C 1
ATOM 3297 O O . PRO B 1 32 ? -41.959 44.692 -43.865 1.00 16.14 32 PRO B O 1
ATOM 3301 N N . GLY B 1 33 ? -41.412 42.511 -43.844 1.00 16.33 33 GLY B N 1
ATOM 3302 C CA . GLY B 1 33 ? -42.121 42.264 -42.604 1.00 16.24 33 GLY B CA 1
ATOM 3303 C C . GLY B 1 33 ? -42.298 40.784 -42.330 1.00 16.21 33 GLY B C 1
ATOM 3304 O O . GLY B 1 33 ? -41.634 39.946 -42.940 1.00 17.02 33 GLY B O 1
ATOM 3305 N N . LEU B 1 34 ? -43.190 40.469 -41.397 1.00 15.15 34 LEU B N 1
ATOM 3306 C CA . LEU B 1 34 ? -43.485 39.092 -41.026 1.00 14.20 34 LEU B CA 1
ATOM 3307 C C . LEU B 1 34 ? -44.882 38.792 -41.548 1.00 15.03 34 LEU B C 1
ATOM 3308 O O . LEU B 1 34 ? -45.847 39.462 -41.171 1.00 15.97 34 LEU B O 1
ATOM 3313 N N . TYR B 1 35 ? -44.992 37.790 -42.414 1.00 15.01 35 TYR B N 1
ATOM 3314 C CA . TYR B 1 35 ? -46.279 37.439 -43.007 1.00 14.35 35 TYR B CA 1
ATOM 3315 C C . TYR B 1 35 ? -46.431 35.941 -43.211 1.00 13.82 35 TYR B C 1
ATOM 3316 O O . TYR B 1 35 ? -45.444 35.211 -43.296 1.00 12.72 35 TYR B O 1
ATOM 3325 N N . PRO B 1 36 ? -47.683 35.461 -43.297 1.00 13.03 36 PRO B N 1
ATOM 3326 C CA . PRO B 1 36 ? -47.892 34.029 -43.514 1.00 12.20 36 PRO B CA 1
ATOM 3327 C C . PRO B 1 36 ? -47.661 33.758 -45.002 1.00 11.44 36 PRO B C 1
ATOM 3328 O O . PRO B 1 36 ? -47.837 34.651 -45.833 1.00 13.17 36 PRO B O 1
ATOM 3332 N N . VAL B 1 37 ? -47.251 32.538 -45.330 1.00 11.47 37 VAL B N 1
ATOM 3333 C CA . VAL B 1 37 ? -46.989 32.152 -46.709 1.00 11.62 37 VAL B CA 1
ATOM 3334 C C . VAL B 1 37 ? -48.018 31.111 -47.110 1.00 12.55 37 VAL B C 1
ATOM 3335 O O . VAL B 1 37 ? -48.263 30.156 -46.372 1.00 11.82 37 VAL B O 1
ATOM 3339 N N . TYR B 1 38 ? -48.610 31.301 -48.285 1.00 11.69 38 TYR B N 1
ATOM 3340 C CA . TYR B 1 38 ? -49.631 30.390 -48.789 1.00 12.39 38 TYR B CA 1
ATOM 3341 C C . TYR B 1 38 ? -49.348 29.879 -50.194 1.00 12.07 38 TYR B C 1
ATOM 3342 O O . TYR B 1 38 ? -48.683 30.539 -50.990 1.00 12.38 38 TYR B O 1
ATOM 3351 N N . TRP B 1 39 ? -49.861 28.687 -50.483 1.00 12.45 39 TRP B N 1
ATOM 3352 C CA . TRP B 1 39 ? -49.783 28.101 -51.817 1.00 12.55 39 TRP B CA 1
ATOM 3353 C C . TRP B 1 39 ? -51.275 28.015 -52.129 1.00 14.04 39 TRP B C 1
ATOM 3354 O O . TRP B 1 39 ? -51.971 27.131 -51.628 1.00 12.88 39 TRP B O 1
ATOM 3365 N N . GLY B 1 40 ? -51.774 28.951 -52.928 1.00 14.15 40 GLY B N 1
ATOM 3366 C CA . GLY B 1 40 ? -53.199 28.957 -53.204 1.00 14.57 40 GLY B CA 1
ATOM 3367 C C . GLY B 1 40 ? -53.851 29.374 -51.896 1.00 15.04 40 GLY B C 1
ATOM 3368 O O . GLY B 1 40 ? -53.450 30.374 -51.295 1.00 13.55 40 GLY B O 1
ATOM 3369 N N . ARG B 1 41 ? -54.837 28.615 -51.431 1.00 13.53 41 ARG B N 1
ATOM 3370 C CA . ARG B 1 41 ? -55.497 28.954 -50.180 1.00 15.52 41 ARG B CA 1
ATOM 3371 C C . ARG B 1 41 ? -54.936 28.135 -49.021 1.00 15.29 41 ARG B C 1
ATOM 3372 O O . ARG B 1 41 ? -55.428 28.225 -47.894 1.00 15.14 41 ARG B O 1
ATOM 3380 N N . ARG B 1 42 ? -53.898 27.352 -49.300 1.00 14.22 42 ARG B N 1
ATOM 3381 C CA . ARG B 1 42 ? -53.290 26.507 -48.277 1.00 14.86 42 ARG B CA 1
ATOM 3382 C C . ARG B 1 42 ? -52.140 27.158 -47.517 1.00 14.51 42 ARG B C 1
ATOM 3383 O O . ARG B 1 42 ? -51.115 27.516 -48.101 1.00 13.43 42 ARG B O 1
ATOM 3391 N N . PHE B 1 43 ? -52.315 27.295 -46.208 1.00 14.65 43 PHE B N 1
ATOM 3392 C CA . PHE B 1 43 ? -51.286 27.880 -45.355 1.00 14.86 43 PHE B CA 1
ATOM 3393 C C . PHE B 1 43 ? -50.051 26.985 -45.353 1.00 13.99 43 PHE B C 1
ATOM 3394 O O . PHE B 1 43 ? -50.169 25.763 -45.244 1.00 13.88 43 PHE B O 1
ATOM 3402 N N . LEU B 1 44 ? -48.869 27.587 -45.473 1.00 13.74 44 LEU B N 1
ATOM 3403 C CA . LEU B 1 44 ? -47.626 26.822 -45.456 1.00 13.09 44 LEU B CA 1
ATOM 3404 C C . LEU B 1 44 ? -46.732 27.177 -44.269 1.00 12.67 44 LEU B C 1
ATOM 3405 O O . LEU B 1 44 ? -46.198 26.289 -43.606 1.00 12.59 44 LEU B O 1
ATOM 3410 N N . ALA B 1 45 ? -46.573 28.468 -43.993 1.00 11.98 45 ALA B N 1
ATOM 3411 C CA . ALA B 1 45 ? -45.704 28.884 -42.893 1.00 13.12 45 ALA B CA 1
ATOM 3412 C C . ALA B 1 45 ? -45.747 30.378 -42.597 1.00 13.13 45 ALA B C 1
ATOM 3413 O O . ALA B 1 45 ? -46.388 31.147 -43.307 1.00 13.32 45 ALA B O 1
ATOM 3415 N N . LEU B 1 46 ? -45.068 30.771 -41.521 1.00 11.41 46 LEU B N 1
ATOM 3416 C CA . LEU B 1 46 ? -44.936 32.178 -41.154 1.00 10.79 46 LEU B CA 1
ATOM 3417 C C . LEU B 1 46 ? -43.499 32.472 -41.576 1.00 10.29 46 LEU B C 1
ATOM 3418 O O . LEU B 1 46 ? -42.623 31.622 -41.398 1.00 10.85 46 LEU B O 1
ATOM 3423 N N . ALA B 1 47 ? -43.242 33.651 -42.131 1.00 9.69 47 ALA B N 1
ATOM 3424 C CA . ALA B 1 47 ? -41.890 33.949 -42.579 1.00 10.55 47 ALA B CA 1
ATOM 3425 C C . ALA B 1 47 ? -41.500 35.412 -42.535 1.00 11.43 47 ALA B C 1
ATOM 3426 O O . ALA B 1 47 ? -42.349 36.302 -42.462 1.00 11.90 47 ALA B O 1
ATOM 3428 N N . LEU B 1 48 ? -40.190 35.641 -42.569 1.00 11.49 48 LEU B N 1
ATOM 3429 C CA . LEU B 1 48 ? -39.655 36.989 -42.637 1.00 13.55 48 LEU B CA 1
ATOM 3430 C C . LEU B 1 48 ? -39.654 37.189 -44.144 1.00 13.34 48 LEU B C 1
ATOM 3431 O O . LEU B 1 48 ? -39.228 36.303 -44.891 1.00 13.25 48 LEU B O 1
ATOM 3436 N N . TYR B 1 49 ? -40.134 38.341 -44.589 1.00 13.13 49 TYR B N 1
ATOM 3437 C CA . TYR B 1 49 ? -40.226 38.621 -46.013 1.00 12.29 49 TYR B CA 1
ATOM 3438 C C . TYR B 1 49 ? -39.621 39.959 -46.402 1.00 11.57 49 TYR B C 1
ATOM 3439 O O . TYR B 1 49 ? -39.662 40.919 -45.637 1.00 11.81 49 TYR B O 1
ATOM 3448 N N . ASN B 1 50 ? -39.052 40.004 -47.598 1.00 12.48 50 ASN B N 1
ATOM 3449 C CA . ASN B 1 50 ? -38.499 41.239 -48.135 1.00 13.55 50 ASN B CA 1
ATOM 3450 C C . ASN B 1 50 ? -38.767 41.183 -49.628 1.00 13.08 50 ASN B C 1
ATOM 3451 O O . ASN B 1 50 ? -38.235 40.322 -50.329 1.00 12.62 50 ASN B O 1
ATOM 3456 N N . PRO B 1 51 ? -39.605 42.102 -50.132 1.00 15.15 51 PRO B N 1
ATOM 3457 C CA . PRO B 1 51 ? -39.961 42.162 -51.553 1.00 16.79 51 PRO B CA 1
ATOM 3458 C C . PRO B 1 51 ? -38.869 42.699 -52.470 1.00 18.70 51 PRO B C 1
ATOM 3459 O O . PRO B 1 51 ? -39.052 42.750 -53.688 1.00 16.80 51 PRO B O 1
ATOM 3463 N N . HIS B 1 52 ? -37.732 43.087 -51.896 1.00 18.27 52 HIS B N 1
ATOM 3464 C CA . HIS B 1 52 ? -36.646 43.653 -52.694 1.00 21.67 52 HIS B CA 1
ATOM 3465 C C . HIS B 1 52 ? -35.382 42.798 -52.761 1.00 21.68 52 HIS B C 1
ATOM 3466 O O . HIS B 1 52 ? -34.376 43.231 -53.323 1.00 23.24 52 HIS B O 1
ATOM 3473 N N . THR B 1 53 ? -35.427 41.592 -52.203 1.00 20.10 53 THR B N 1
ATOM 3474 C CA . THR B 1 53 ? -34.251 40.725 -52.190 1.00 18.83 53 THR B CA 1
ATOM 3475 C C . THR B 1 53 ? -34.425 39.404 -52.931 1.00 17.42 53 THR B C 1
ATOM 3476 O O . THR B 1 53 ? -35.545 38.942 -53.141 1.00 16.51 53 THR B O 1
ATOM 3480 N N . ASP B 1 54 ? -33.306 38.796 -53.318 1.00 15.47 54 ASP B N 1
ATOM 3481 C CA . ASP B 1 54 ? -33.346 37.514 -54.012 1.00 17.65 54 ASP B CA 1
ATOM 3482 C C . ASP B 1 54 ? -33.872 36.442 -53.056 1.00 17.76 54 ASP B C 1
ATOM 3483 O O . ASP B 1 54 ? -34.683 35.599 -53.438 1.00 18.43 54 ASP B O 1
ATOM 3488 N N . LEU B 1 55 ? -33.400 36.474 -51.813 1.00 15.91 55 LEU B N 1
ATOM 3489 C CA . LEU B 1 55 ? -33.862 35.520 -50.806 1.00 16.42 55 LEU B CA 1
ATOM 3490 C C . LEU B 1 55 ? -35.041 36.221 -50.147 1.00 16.29 55 LEU B C 1
ATOM 3491 O O . LEU B 1 55 ? -34.911 36.856 -49.099 1.00 17.18 55 LEU B O 1
ATOM 3496 N N . ALA B 1 56 ? -36.197 36.090 -50.785 1.00 13.78 56 ALA B N 1
ATOM 3497 C CA . ALA B 1 56 ? -37.419 36.745 -50.347 1.00 12.96 56 ALA B CA 1
ATOM 3498 C C . ALA B 1 56 ? -38.102 36.192 -49.110 1.00 11.75 56 ALA B C 1
ATOM 3499 O O . ALA B 1 56 ? -38.592 36.958 -48.283 1.00 11.94 56 ALA B O 1
ATOM 3501 N N . VAL B 1 57 ? -38.131 34.868 -48.989 1.00 9.31 57 VAL B N 1
ATOM 3502 C CA . VAL B 1 57 ? -38.820 34.206 -47.888 1.00 10.01 57 VAL B CA 1
ATOM 3503 C C . VAL B 1 57 ? -37.932 33.371 -46.970 1.00 8.52 57 VAL B C 1
ATOM 3504 O O . VAL B 1 57 ? -37.203 32.498 -47.431 1.00 9.00 57 VAL B O 1
ATOM 3508 N N . ARG B 1 58 ? -38.008 33.648 -45.671 1.00 8.14 58 ARG B N 1
ATOM 3509 C CA . ARG B 1 58 ? -37.250 32.905 -44.660 1.00 10.09 58 ARG B CA 1
ATOM 3510 C C . ARG B 1 58 ? -38.268 32.424 -43.621 1.00 7.36 58 ARG B C 1
ATOM 3511 O O . ARG B 1 58 ? -38.700 33.195 -42.770 1.00 10.56 58 ARG B O 1
ATOM 3519 N N . ALA B 1 59 ? -38.649 31.153 -43.688 1.00 8.59 59 ALA B N 1
ATOM 3520 C CA . ALA B 1 59 ? -39.650 30.620 -42.768 1.00 8.92 59 ALA B CA 1
ATOM 3521 C C . ALA B 1 59 ? -39.143 30.408 -41.347 1.00 9.12 59 ALA B C 1
ATOM 3522 O O . ALA B 1 59 ? -37.976 30.056 -41.143 1.00 9.82 59 ALA B O 1
ATOM 3524 N N . TYR B 1 60 ? -40.024 30.620 -40.368 1.00 9.61 60 TYR B N 1
ATOM 3525 C CA . TYR B 1 60 ? -39.658 30.415 -38.969 1.00 10.55 60 TYR B CA 1
ATOM 3526 C C . TYR B 1 60 ? -40.672 29.565 -38.204 1.00 11.39 60 TYR B C 1
ATOM 3527 O O . TYR B 1 60 ? -40.444 29.186 -37.052 1.00 10.26 60 TYR B O 1
ATOM 3536 N N . ARG B 1 61 ? -41.796 29.262 -38.845 1.00 11.62 61 ARG B N 1
ATOM 3537 C CA . ARG B 1 61 ? -42.805 28.407 -38.229 1.00 14.01 61 ARG B CA 1
ATOM 3538 C C . ARG B 1 61 ? -43.664 27.780 -39.319 1.00 15.11 61 ARG B C 1
ATOM 3539 O O . ARG B 1 61 ? -43.966 28.422 -40.319 1.00 14.81 61 ARG B O 1
ATOM 3547 N N . PHE B 1 62 ? -44.041 26.520 -39.134 1.00 16.23 62 PHE B N 1
ATOM 3548 C CA . PHE B 1 62 ? -44.859 25.825 -40.122 1.00 16.63 62 PHE B CA 1
ATOM 3549 C C . PHE B 1 62 ? -46.264 25.554 -39.598 1.00 18.76 62 PHE B C 1
ATOM 3550 O O . PHE B 1 62 ? -46.892 24.550 -39.934 1.00 20.65 62 PHE B O 1
ATOM 3558 N N . ALA B 1 63 ? -46.744 26.470 -38.768 1.00 18.74 63 ALA B N 1
ATOM 3559 C CA . ALA B 1 63 ? -48.078 26.391 -38.185 1.00 20.27 63 ALA B CA 1
ATOM 3560 C C . ALA B 1 63 ? -48.573 27.828 -38.099 1.00 20.31 63 ALA B C 1
ATOM 3561 O O . ALA B 1 63 ? -47.779 28.749 -37.910 1.00 20.08 63 ALA B O 1
ATOM 3563 N N . PRO B 1 64 ? -49.888 28.047 -38.250 1.00 21.40 64 PRO B N 1
ATOM 3564 C CA . PRO B 1 64 ? -50.408 29.417 -38.179 1.00 21.50 64 PRO B CA 1
ATOM 3565 C C . PRO B 1 64 ? -50.368 30.036 -36.780 1.00 23.06 64 PRO B C 1
ATOM 3566 O O . PRO B 1 64 ? -50.266 29.334 -35.774 1.00 21.92 64 PRO B O 1
ATOM 3570 N N . ALA B 1 65 ? -50.436 31.360 -36.732 1.00 24.33 65 ALA B N 1
ATOM 3571 C CA . ALA B 1 65 ? -50.418 32.080 -35.469 1.00 28.95 65 ALA B CA 1
ATOM 3572 C C . ALA B 1 65 ? -51.090 33.436 -35.641 1.00 30.82 65 ALA B C 1
ATOM 3573 O O . ALA B 1 65 ? -50.836 34.141 -36.619 1.00 31.58 65 ALA B O 1
ATOM 3575 N N . GLU B 1 66 ? -51.949 33.789 -34.688 1.00 33.61 66 GLU B N 1
ATOM 3576 C CA . GLU B 1 66 ? -52.665 35.064 -34.713 1.00 36.02 66 GLU B CA 1
ATOM 3577 C C . GLU B 1 66 ? -51.706 36.245 -34.830 1.00 34.69 66 GLU B C 1
ATOM 3578 O O . GLU B 1 66 ? -51.899 37.144 -35.653 1.00 35.16 66 GLU B O 1
ATOM 3584 N N . ASP B 1 67 ? -50.676 36.233 -33.991 1.00 31.52 67 ASP B N 1
ATOM 3585 C CA . ASP B 1 67 ? -49.686 37.300 -33.960 1.00 28.73 67 ASP B CA 1
ATOM 3586 C C . ASP B 1 67 ? -48.317 36.802 -34.436 1.00 24.91 67 ASP B C 1
ATOM 3587 O O . ASP B 1 67 ? -47.601 36.134 -33.693 1.00 23.82 67 ASP B O 1
ATOM 3592 N N . PRO B 1 68 ? -47.941 37.120 -35.687 1.00 23.45 68 PRO B N 1
ATOM 3593 C CA . PRO B 1 68 ? -46.650 36.695 -36.240 1.00 20.11 68 PRO B CA 1
ATOM 3594 C C . PRO B 1 68 ? -45.453 37.209 -35.435 1.00 19.31 68 PRO B C 1
ATOM 3595 O O . PRO B 1 68 ? -44.449 36.508 -35.291 1.00 16.36 68 PRO B O 1
ATOM 3599 N N . VAL B 1 69 ? -45.549 38.434 -34.924 1.00 17.70 69 VAL B N 1
ATOM 3600 C CA . VAL B 1 69 ? -44.453 38.994 -34.137 1.00 18.59 69 VAL B CA 1
ATOM 3601 C C . VAL B 1 69 ? -44.305 38.219 -32.832 1.00 17.50 69 VAL B C 1
ATOM 3602 O O . VAL B 1 69 ? -43.190 37.896 -32.413 1.00 14.87 69 VAL B O 1
ATOM 3606 N N . ALA B 1 70 ? -45.434 37.915 -32.199 1.00 16.39 70 ALA B N 1
ATOM 3607 C CA . ALA B 1 70 ? -45.426 37.166 -30.950 1.00 15.53 70 ALA B CA 1
ATOM 3608 C C . ALA B 1 70 ? -44.836 35.775 -31.181 1.00 14.76 70 ALA B C 1
ATOM 3609 O O . ALA B 1 70 ? -44.103 35.253 -30.335 1.00 13.73 70 ALA B O 1
ATOM 3611 N N . ALA B 1 71 ? -45.149 35.183 -32.332 1.00 13.98 71 ALA B N 1
ATOM 3612 C CA . ALA B 1 71 ? -44.650 33.853 -32.666 1.00 13.09 71 ALA B CA 1
ATOM 3613 C C . ALA B 1 71 ? -43.132 33.868 -32.831 1.00 12.48 71 ALA B C 1
ATOM 3614 O O . ALA B 1 71 ? -42.444 32.960 -32.372 1.00 12.83 71 ALA B O 1
ATOM 3616 N N . LEU B 1 72 ? -42.618 34.903 -33.487 1.00 11.26 72 LEU B N 1
ATOM 3617 C CA . LEU B 1 72 ? -41.180 35.021 -33.710 1.00 11.50 72 LEU B CA 1
ATOM 3618 C C . LEU B 1 72 ? -40.438 35.208 -32.384 1.00 11.81 72 LEU B C 1
ATOM 3619 O O . LEU B 1 72 ? -39.420 34.567 -32.147 1.00 12.25 72 LEU B O 1
ATOM 3624 N N . LEU B 1 73 ? -40.947 36.085 -31.524 1.00 12.67 73 LEU B N 1
ATOM 3625 C CA . LEU B 1 73 ? -40.311 36.330 -30.229 1.00 12.76 73 LEU B CA 1
ATOM 3626 C C . LEU B 1 73 ? -40.426 35.120 -29.310 1.00 13.94 73 LEU B C 1
ATOM 3627 O O . LEU B 1 73 ? -39.653 34.967 -28.363 1.00 12.98 73 LEU B O 1
ATOM 3632 N N . GLU B 1 74 ? -41.399 34.261 -29.596 1.00 14.43 74 GLU B N 1
ATOM 3633 C CA . GLU B 1 74 ? -41.597 33.033 -28.837 1.00 15.44 74 GLU B CA 1
ATOM 3634 C C . GLU B 1 74 ? -40.443 32.103 -29.229 1.00 13.42 74 GLU B C 1
ATOM 3635 O O . GLU B 1 74 ? -39.866 31.412 -28.388 1.00 11.12 74 GLU B O 1
ATOM 3641 N N . ASN B 1 75 ? -40.124 32.082 -30.519 1.00 11.17 75 ASN B N 1
ATOM 3642 C CA . ASN B 1 75 ? -39.015 31.274 -31.015 1.00 10.10 75 ASN B CA 1
ATOM 3643 C C . ASN B 1 75 ? -37.723 31.760 -30.351 1.00 9.74 75 ASN B C 1
ATOM 3644 O O . ASN B 1 75 ? -36.832 30.964 -30.054 1.00 10.26 75 ASN B O 1
ATOM 3649 N N . LEU B 1 76 ? -37.622 33.068 -30.135 1.00 9.48 76 LEU B N 1
ATOM 3650 C CA . LEU B 1 76 ? -36.440 33.634 -29.492 1.00 10.36 76 LEU B CA 1
ATOM 3651 C C . LEU B 1 76 ? -36.344 33.125 -28.054 1.00 11.82 76 LEU B C 1
ATOM 3652 O O . LEU B 1 76 ? -35.283 32.692 -27.609 1.00 10.04 76 LEU B O 1
ATOM 3657 N N . ALA B 1 77 ? -37.460 33.170 -27.332 1.00 11.53 77 ALA B N 1
ATOM 3658 C CA . ALA B 1 77 ? -37.485 32.699 -25.947 1.00 12.90 77 ALA B CA 1
ATOM 3659 C C . ALA B 1 77 ? -37.065 31.234 -25.844 1.00 12.90 77 ALA B C 1
ATOM 3660 O O . ALA B 1 77 ? -36.369 30.839 -24.908 1.00 11.09 77 ALA B O 1
ATOM 3662 N N . GLN B 1 78 ? -37.493 30.426 -26.806 1.00 11.91 78 GLN B N 1
ATOM 3663 C CA . GLN B 1 78 ? -37.160 29.008 -26.796 1.00 11.44 78 GLN B CA 1
ATOM 3664 C C . GLN B 1 78 ? -35.687 28.762 -27.108 1.00 11.08 78 GLN B C 1
ATOM 3665 O O . GLN B 1 78 ? -35.080 27.846 -26.556 1.00 10.27 78 GLN B O 1
ATOM 3671 N N . ALA B 1 79 ? -35.111 29.578 -27.987 1.00 7.16 79 ALA B N 1
ATOM 3672 C CA . ALA B 1 79 ? -33.702 29.427 -28.329 1.00 8.18 79 ALA B CA 1
ATOM 3673 C C . ALA B 1 79 ? -32.855 29.751 -27.096 1.00 8.79 79 ALA B C 1
ATOM 3674 O O . ALA B 1 79 ? -31.908 29.034 -26.771 1.00 8.54 79 ALA B O 1
ATOM 3676 N N . LEU B 1 80 ? -33.214 30.821 -26.395 1.00 9.56 80 LEU B N 1
ATOM 3677 C CA . LEU B 1 80 ? -32.475 31.204 -25.199 1.00 10.59 80 LEU B CA 1
ATOM 3678 C C . LEU B 1 80 ? -32.628 30.143 -24.112 1.00 11.68 80 LEU B C 1
ATOM 3679 O O . LEU B 1 80 ? -31.678 29.845 -23.391 1.00 11.22 80 LEU B O 1
ATOM 3684 N N . ALA B 1 81 ? -33.821 29.563 -24.000 1.00 10.36 81 ALA B N 1
ATOM 3685 C CA . ALA B 1 81 ? -34.055 28.533 -22.991 1.00 11.77 81 ALA B CA 1
ATOM 3686 C C . ALA B 1 81 ? -33.118 27.335 -23.172 1.00 11.68 81 ALA B C 1
ATOM 3687 O O . ALA B 1 81 ? -32.737 26.679 -22.194 1.00 10.19 81 ALA B O 1
ATOM 3689 N N . ARG B 1 82 ? -32.738 27.053 -24.416 1.00 10.46 82 ARG B N 1
ATOM 3690 C CA . ARG B 1 82 ? -31.846 25.933 -24.693 1.00 11.03 82 ARG B CA 1
ATOM 3691 C C . ARG B 1 82 ? -30.416 26.160 -24.186 1.00 10.68 82 ARG B C 1
ATOM 3692 O O . ARG B 1 82 ? -29.635 25.213 -24.070 1.00 11.24 82 ARG B O 1
ATOM 3700 N N . ARG B 1 83 ? -30.078 27.409 -23.876 1.00 10.05 83 ARG B N 1
ATOM 3701 C CA . ARG B 1 83 ? -28.737 27.738 -23.372 1.00 9.44 83 ARG B CA 1
ATOM 3702 C C . ARG B 1 83 ? -28.741 28.096 -21.877 1.00 9.34 83 ARG B C 1
ATOM 3703 O O . ARG B 1 83 ? -27.686 28.346 -21.296 1.00 9.79 83 ARG B O 1
ATOM 3711 N N . GLU B 1 84 ? -29.919 28.128 -21.260 1.00 10.95 84 GLU B N 1
ATOM 3712 C CA . GLU B 1 84 ? -30.015 28.481 -19.845 1.00 12.58 84 GLU B CA 1
ATOM 3713 C C . GLU B 1 84 ? -29.165 27.618 -18.917 1.00 11.94 84 GLU B C 1
ATOM 3714 O O . GLU B 1 84 ? -28.524 28.137 -18.004 1.00 12.23 84 GLU B O 1
ATOM 3720 N N . ALA B 1 85 ? -29.152 26.310 -19.149 1.00 11.99 85 ALA B N 1
ATOM 3721 C CA . ALA B 1 85 ? -28.380 25.404 -18.304 1.00 12.13 85 ALA B CA 1
ATOM 3722 C C . ALA B 1 85 ? -26.881 25.696 -18.338 1.00 12.55 85 ALA B C 1
ATOM 3723 O O . ALA B 1 85 ? -26.246 25.776 -17.288 1.00 11.87 85 ALA B O 1
ATOM 3725 N N . VAL B 1 86 ? -26.309 25.852 -19.530 1.00 11.02 86 VAL B N 1
ATOM 3726 C CA . VAL B 1 86 ? -24.882 26.134 -19.611 1.00 11.68 86 VAL B CA 1
ATOM 3727 C C . VAL B 1 86 ? -24.536 27.532 -19.103 1.00 11.61 86 VAL B C 1
ATOM 3728 O O . VAL B 1 86 ? -23.481 27.718 -18.506 1.00 13.02 86 VAL B O 1
ATOM 3732 N N . LEU B 1 87 ? -25.407 28.513 -19.334 1.00 10.02 87 LEU B N 1
ATOM 3733 C CA . LEU B 1 87 ? -25.128 29.865 -18.846 1.00 11.33 87 LEU B CA 1
ATOM 3734 C C . LEU B 1 87 ? -25.174 29.882 -17.319 1.00 11.94 87 LEU B C 1
ATOM 3735 O O . LEU B 1 87 ? -24.432 30.623 -16.671 1.00 11.38 87 LEU B O 1
ATOM 3740 N N . ARG B 1 88 ? -26.043 29.055 -16.748 1.00 10.17 88 ARG B N 1
ATOM 3741 C CA . ARG B 1 88 ? -26.170 28.985 -15.295 1.00 12.78 88 ARG B CA 1
ATOM 3742 C C . ARG B 1 88 ? -24.930 28.376 -14.645 1.00 12.52 88 ARG B C 1
ATOM 3743 O O . ARG B 1 88 ? -24.472 28.843 -13.601 1.00 12.63 88 ARG B O 1
ATOM 3751 N N . GLN B 1 89 ? -24.380 27.332 -15.258 1.00 12.44 89 GLN B N 1
ATOM 3752 C CA . GLN B 1 89 ? -23.208 26.684 -14.688 1.00 13.80 89 GLN B CA 1
ATOM 3753 C C . GLN B 1 89 ? -21.882 27.302 -15.114 1.00 11.79 89 GLN B C 1
ATOM 3754 O O . GLN B 1 89 ? -20.903 27.210 -14.386 1.00 10.42 89 GLN B O 1
ATOM 3760 N N . ASP B 1 90 ? -21.863 27.957 -16.273 1.00 10.62 90 ASP B N 1
ATOM 3761 C CA . ASP B 1 90 ? -20.627 28.529 -16.818 1.00 9.91 90 ASP B CA 1
ATOM 3762 C C . ASP B 1 90 ? -20.846 29.960 -17.313 1.00 9.37 90 ASP B C 1
ATOM 3763 O O . ASP B 1 90 ? -20.732 30.235 -18.510 1.00 9.41 90 ASP B O 1
ATOM 3768 N N . PRO B 1 91 ? -21.144 30.895 -16.392 1.00 9.33 91 PRO B N 1
ATOM 3769 C CA . PRO B 1 91 ? -21.390 32.306 -16.724 1.00 9.40 91 PRO B CA 1
ATOM 3770 C C . PRO B 1 91 ? -20.255 33.015 -17.454 1.00 7.18 91 PRO B C 1
ATOM 3771 O O . PRO B 1 91 ? -20.496 33.948 -18.229 1.00 8.02 91 PRO B O 1
ATOM 3775 N N . GLU B 1 92 ? -19.018 32.603 -17.200 1.00 8.09 92 GLU B N 1
ATOM 3776 C CA . GLU B 1 92 ? -17.894 33.279 -17.837 1.00 9.04 92 GLU B CA 1
ATOM 3777 C C . GLU B 1 92 ? -17.459 32.630 -19.154 1.00 10.03 92 GLU B C 1
ATOM 3778 O O . GLU B 1 92 ? -16.423 32.972 -19.706 1.00 9.98 92 GLU B O 1
ATOM 3784 N N . GLY B 1 93 ? -18.262 31.703 -19.664 1.00 9.45 93 GLY B N 1
ATOM 3785 C CA . GLY B 1 93 ? -17.915 31.045 -20.912 1.00 7.58 93 GLY B CA 1
ATOM 3786 C C . GLY B 1 93 ? -18.374 31.801 -22.148 1.00 8.93 93 GLY B C 1
ATOM 3787 O O . GLY B 1 93 ? -18.935 32.899 -22.051 1.00 8.71 93 GLY B O 1
ATOM 3788 N N . GLY B 1 94 ? -18.129 31.211 -23.316 1.00 7.75 94 GLY B N 1
ATOM 3789 C CA . GLY B 1 94 ? -18.532 31.827 -24.568 1.00 8.54 94 GLY B CA 1
ATOM 3790 C C . GLY B 1 94 ? -19.449 30.875 -25.317 1.00 8.08 94 GLY B C 1
ATOM 3791 O O . GLY B 1 94 ? -19.042 29.764 -25.675 1.00 8.81 94 GLY B O 1
ATOM 3792 N N . TYR B 1 95 ? -20.684 31.309 -25.543 1.00 8.09 95 TYR B N 1
ATOM 3793 C CA . TYR B 1 95 ? -21.688 30.492 -26.224 1.00 7.66 95 TYR B CA 1
ATOM 3794 C C . TYR B 1 95 ? -22.518 31.282 -27.206 1.00 8.26 95 TYR B C 1
ATOM 3795 O O . TYR B 1 95 ? -22.721 32.482 -27.025 1.00 7.41 95 TYR B O 1
ATOM 3804 N N . ARG B 1 96 ? -23.004 30.606 -28.245 1.00 6.79 96 ARG B N 1
ATOM 3805 C CA . ARG B 1 96 ? -23.884 31.259 -29.194 1.00 6.27 96 ARG B CA 1
ATOM 3806 C C . ARG B 1 96 ? -25.291 31.016 -28.650 1.00 6.85 96 ARG B C 1
ATOM 3807 O O . ARG B 1 96 ? -25.661 29.879 -28.352 1.00 9.59 96 ARG B O 1
ATOM 3815 N N . LEU B 1 97 ? -26.058 32.088 -28.485 1.00 5.65 97 LEU B N 1
ATOM 3816 C CA . LEU B 1 97 ? -27.417 31.996 -27.957 1.00 7.48 97 LEU B CA 1
ATOM 3817 C C . LEU B 1 97 ? -28.473 31.815 -29.039 1.00 8.18 97 LEU B C 1
ATOM 3818 O O . LEU B 1 97 ? -29.532 31.225 -28.795 1.00 7.77 97 LEU B O 1
ATOM 3823 N N . VAL B 1 98 ? -28.193 32.346 -30.225 1.00 8.46 98 VAL B N 1
ATOM 3824 C CA . VAL B 1 98 ? -29.120 32.253 -31.354 1.00 8.89 98 VAL B CA 1
ATOM 3825 C C . VAL B 1 98 ? -28.317 32.006 -32.621 1.00 9.23 98 VAL B C 1
ATOM 3826 O O . VAL B 1 98 ? -27.416 32.776 -32.952 1.00 8.64 98 VAL B O 1
ATOM 3830 N N . HIS B 1 99 ? -28.662 30.937 -33.333 1.00 8.68 99 HIS B N 1
ATOM 3831 C CA . HIS B 1 99 ? -27.961 30.554 -34.544 1.00 9.21 99 HIS B CA 1
ATOM 3832 C C . HIS B 1 99 ? -28.833 30.599 -35.799 1.00 9.13 99 HIS B C 1
ATOM 3833 O O . HIS B 1 99 ? -28.964 29.610 -36.525 1.00 8.92 99 HIS B O 1
ATOM 3840 N N . ALA B 1 100 ? -29.437 31.759 -36.031 1.00 8.47 100 ALA B N 1
ATOM 3841 C CA . ALA B 1 100 ? -30.262 32.000 -37.209 1.00 8.65 100 ALA B CA 1
ATOM 3842 C C . ALA B 1 100 ? -31.228 30.858 -37.561 1.00 8.40 100 ALA B C 1
ATOM 3843 O O . ALA B 1 100 ? -31.985 30.396 -36.705 1.00 7.93 100 ALA B O 1
ATOM 3845 N N . GLU B 1 101 ? -31.200 30.418 -38.818 1.00 10.32 101 GLU B N 1
ATOM 3846 C CA . GLU B 1 101 ? -32.087 29.351 -39.295 1.00 10.58 101 GLU B CA 1
ATOM 3847 C C . GLU B 1 101 ? -32.114 28.124 -38.389 1.00 10.18 101 GLU B C 1
ATOM 3848 O O . GLU B 1 101 ? -33.176 27.525 -38.164 1.00 9.18 101 GLU B O 1
ATOM 3854 N N . GLY B 1 102 ? -30.942 27.743 -37.890 1.00 9.04 102 GLY B N 1
ATOM 3855 C CA . GLY B 1 102 ? -30.840 26.585 -37.018 1.00 8.39 102 GLY B CA 1
ATOM 3856 C C . GLY B 1 102 ? -31.736 26.642 -35.792 1.00 9.05 102 GLY B C 1
ATOM 3857 O O . GLY B 1 102 ? -32.121 25.601 -35.262 1.00 9.40 102 GLY B O 1
ATOM 3858 N N . ASP B 1 103 ? -32.050 27.850 -35.325 1.00 8.80 103 ASP B N 1
ATOM 3859 C CA . ASP B 1 103 ? -32.926 28.040 -34.161 1.00 10.76 103 ASP B CA 1
ATOM 3860 C C . ASP B 1 103 ? -34.288 28.569 -34.621 1.00 10.20 103 ASP B C 1
ATOM 3861 O O . ASP B 1 103 ? -35.066 29.090 -33.824 1.00 11.11 103 ASP B O 1
ATOM 3866 N N . LEU B 1 104 ? -34.572 28.423 -35.911 1.00 9.54 104 LEU B N 1
ATOM 3867 C CA . LEU B 1 104 ? -35.814 28.930 -36.477 1.00 11.16 104 LEU B CA 1
ATOM 3868 C C . LEU B 1 104 ? -35.943 30.430 -36.199 1.00 9.36 104 LEU B C 1
ATOM 3869 O O . LEU B 1 104 ? -37.019 30.926 -35.877 1.00 10.56 104 LEU B O 1
ATOM 3874 N N . LEU B 1 105 ? -34.820 31.134 -36.308 1.00 8.86 105 LEU B N 1
ATOM 3875 C CA . LEU B 1 105 ? -34.773 32.580 -36.117 1.00 9.25 105 LEU B CA 1
ATOM 3876 C C . LEU B 1 105 ? -33.942 33.137 -37.266 1.00 8.85 105 LEU B C 1
ATOM 3877 O O . LEU B 1 105 ? -32.888 33.736 -37.062 1.00 8.58 105 LEU B O 1
ATOM 3882 N N . PRO B 1 106 ? -34.411 32.931 -38.507 1.00 10.79 106 PRO B N 1
ATOM 3883 C CA . PRO B 1 106 ? -33.701 33.409 -39.700 1.00 9.49 106 PRO B CA 1
ATOM 3884 C C . PRO B 1 106 ? -33.275 34.876 -39.617 1.00 8.55 106 PRO B C 1
ATOM 3885 O O . PRO B 1 106 ? -34.043 35.730 -39.180 1.00 10.09 106 PRO B O 1
ATOM 3889 N N . GLY B 1 107 ? -32.050 35.161 -40.044 1.00 10.43 107 GLY B N 1
ATOM 3890 C CA . GLY B 1 107 ? -31.576 36.535 -40.034 1.00 10.37 107 GLY B CA 1
ATOM 3891 C C . GLY B 1 107 ? -31.109 37.084 -38.700 1.00 10.45 107 GLY B C 1
ATOM 3892 O O . GLY B 1 107 ? -30.825 38.278 -38.587 1.00 12.56 107 GLY B O 1
ATOM 3893 N N . LEU B 1 108 ? -31.025 36.228 -37.688 1.00 8.05 108 LEU B N 1
ATOM 3894 C CA . LEU B 1 108 ? -30.582 36.676 -36.374 1.00 9.19 108 LEU B CA 1
ATOM 3895 C C . LEU B 1 108 ? -29.559 35.743 -35.754 1.00 7.95 108 LEU B C 1
ATOM 3896 O O . LEU B 1 108 ? -29.748 34.532 -35.720 1.00 9.21 108 LEU B O 1
ATOM 3901 N N . VAL B 1 109 ? -28.471 36.329 -35.267 1.00 7.53 109 VAL B N 1
ATOM 3902 C CA . VAL B 1 109 ? -27.412 35.590 -34.598 1.00 6.98 109 VAL B CA 1
ATOM 3903 C C . VAL B 1 109 ? -27.077 36.366 -33.334 1.00 7.37 109 VAL B C 1
ATOM 3904 O O . VAL B 1 109 ? -27.027 37.592 -33.352 1.00 7.81 109 VAL B O 1
ATOM 3908 N N . VAL B 1 110 ? -26.876 35.653 -32.231 1.00 8.10 110 VAL B N 1
ATOM 3909 C CA . VAL B 1 110 ? -26.531 36.300 -30.970 1.00 7.36 110 VAL B CA 1
ATOM 3910 C C . VAL B 1 110 ? -25.471 35.479 -30.268 1.00 8.42 110 VAL B C 1
ATOM 3911 O O . VAL B 1 110 ? -25.656 34.283 -30.043 1.00 9.74 110 VAL B O 1
ATOM 3915 N N . ASP B 1 111 ? -24.348 36.114 -29.944 1.00 7.80 111 ASP B N 1
ATOM 3916 C CA . ASP B 1 111 ? -23.279 35.427 -29.238 1.00 8.26 111 ASP B CA 1
ATOM 3917 C C . ASP B 1 111 ? -23.141 35.985 -27.832 1.00 9.47 111 ASP B C 1
ATOM 3918 O O . ASP B 1 111 ? -23.454 37.154 -27.573 1.00 9.10 111 ASP B O 1
ATOM 3923 N N . TYR B 1 112 ? -22.693 35.126 -26.927 1.00 7.52 112 TYR B N 1
ATOM 3924 C CA . TYR B 1 112 ? -22.519 35.476 -25.520 1.00 9.60 112 TYR B CA 1
ATOM 3925 C C . TYR B 1 112 ? -21.056 35.317 -25.120 1.00 9.39 112 TYR B C 1
ATOM 3926 O O . TYR B 1 112 ? -20.480 34.235 -25.249 1.00 7.58 112 TYR B O 1
ATOM 3935 N N . TYR B 1 113 ? -20.457 36.402 -24.638 1.00 8.84 113 TYR B N 1
ATOM 3936 C CA . TYR B 1 113 ? -19.063 36.373 -24.218 1.00 8.38 113 TYR B CA 1
ATOM 3937 C C . TYR B 1 113 ? -18.989 36.807 -22.765 1.00 7.26 113 TYR B C 1
ATOM 3938 O O . TYR B 1 113 ? -19.013 38.000 -22.469 1.00 8.70 113 TYR B O 1
ATOM 3947 N N . ALA B 1 114 ? -18.929 35.830 -21.868 1.00 7.90 114 ALA B N 1
ATOM 3948 C CA . ALA B 1 114 ? -18.833 36.091 -20.440 1.00 7.85 114 ALA B CA 1
ATOM 3949 C C . ALA B 1 114 ? -19.762 37.206 -19.970 1.00 10.07 114 ALA B C 1
ATOM 3950 O O . ALA B 1 114 ? -19.312 38.168 -19.348 1.00 9.63 114 ALA B O 1
ATOM 3952 N N . GLY B 1 115 ? -21.053 37.075 -20.275 1.00 8.09 115 GLY B N 1
ATOM 3953 C CA . GLY B 1 115 ? -22.028 38.061 -19.841 1.00 10.20 115 GLY B CA 1
ATOM 3954 C C . GLY B 1 115 ? -22.353 39.203 -20.785 1.00 10.45 115 GLY B C 1
ATOM 3955 O O . GLY B 1 115 ? -23.261 39.993 -20.505 1.00 11.50 115 GLY B O 1
ATOM 3956 N N . HIS B 1 116 ? -21.624 39.296 -21.895 1.00 8.98 116 HIS B N 1
ATOM 3957 C CA . HIS B 1 116 ? -21.831 40.358 -22.872 1.00 9.60 116 HIS B CA 1
ATOM 3958 C C . HIS B 1 116 ? -22.313 39.762 -24.184 1.00 9.86 116 HIS B C 1
ATOM 3959 O O . HIS B 1 116 ? -21.591 39.003 -24.831 1.00 12.03 116 HIS B O 1
ATOM 3966 N N . ALA B 1 117 ? -23.535 40.106 -24.568 1.00 9.94 117 ALA B N 1
ATOM 3967 C CA . ALA B 1 117 ? -24.118 39.589 -25.797 1.00 8.54 117 ALA B CA 1
ATOM 3968 C C . ALA B 1 117 ? -23.862 40.516 -26.971 1.00 9.22 117 ALA B C 1
ATOM 3969 O O . ALA B 1 117 ? -23.826 41.740 -26.822 1.00 9.21 117 ALA B O 1
ATOM 3971 N N . VAL B 1 118 ? -23.683 39.918 -28.142 1.00 7.98 118 VAL B N 1
ATOM 3972 C CA . VAL B 1 118 ? -23.462 40.670 -29.364 1.00 8.12 118 VAL B CA 1
ATOM 3973 C C . VAL B 1 118 ? -24.476 40.162 -30.394 1.00 9.83 118 VAL B C 1
ATOM 3974 O O . VAL B 1 118 ? -24.453 38.991 -30.776 1.00 9.08 118 VAL B O 1
ATOM 3978 N N . VAL B 1 119 ? -25.358 41.063 -30.818 1.00 8.48 119 VAL B N 1
ATOM 3979 C CA . VAL B 1 119 ? -26.428 40.780 -31.777 1.00 8.92 119 VAL B CA 1
ATOM 3980 C C . VAL B 1 119 ? -26.070 41.227 -33.191 1.00 10.49 119 VAL B C 1
ATOM 3981 O O . VAL B 1 119 ? -25.587 42.340 -33.390 1.00 10.36 119 VAL B O 1
ATOM 3985 N N . GLN B 1 120 ? -26.308 40.353 -34.167 1.00 10.66 120 GLN B N 1
ATOM 3986 C CA . GLN B 1 120 ? -26.053 40.661 -35.572 1.00 12.13 120 GLN B CA 1
ATOM 3987 C C . GLN B 1 120 ? -27.299 40.256 -36.349 1.00 13.85 120 GLN B C 1
ATOM 3988 O O . GLN B 1 120 ? -27.627 39.075 -36.405 1.00 12.89 120 GLN B O 1
ATOM 3994 N N . ALA B 1 121 ? -27.989 41.228 -36.941 1.00 14.01 121 ALA B N 1
ATOM 3995 C CA . ALA B 1 121 ? -29.197 40.943 -37.714 1.00 15.30 121 ALA B CA 1
ATOM 3996 C C . ALA B 1 121 ? -28.918 41.155 -39.201 1.00 16.40 121 ALA B C 1
ATOM 3997 O O . ALA B 1 121 ? -28.166 42.060 -39.574 1.00 14.70 121 ALA B O 1
ATOM 3999 N N . THR B 1 122 ? -29.521 40.322 -40.044 1.00 16.16 122 THR B N 1
ATOM 4000 C CA . THR B 1 122 ? -29.318 40.430 -41.485 1.00 19.88 122 THR B CA 1
ATOM 4001 C C . THR B 1 122 ? -30.623 40.426 -42.271 1.00 20.87 122 THR B C 1
ATOM 4002 O O . THR B 1 122 ? -30.608 40.353 -43.500 1.00 22.74 122 THR B O 1
ATOM 4006 N N . ALA B 1 123 ? -31.748 40.475 -41.566 1.00 19.80 123 ALA B N 1
ATOM 4007 C CA . ALA B 1 123 ? -33.054 40.498 -42.219 1.00 19.90 123 ALA B CA 1
ATOM 4008 C C . ALA B 1 123 ? -33.796 41.729 -41.715 1.00 18.76 123 ALA B C 1
ATOM 4009 O O . ALA B 1 123 ? -33.777 42.036 -40.523 1.00 17.63 123 ALA B O 1
ATOM 4011 N N . HIS B 1 124 ? -34.449 42.429 -42.633 1.00 17.46 124 HIS B N 1
ATOM 4012 C CA . HIS B 1 124 ? -35.165 43.661 -42.321 1.00 16.96 124 HIS B CA 1
ATOM 4013 C C . HIS B 1 124 ? -36.091 43.654 -41.101 1.00 17.12 124 HIS B C 1
ATOM 4014 O O . HIS B 1 124 ? -36.052 44.575 -40.288 1.00 14.04 124 HIS B O 1
ATOM 4021 N N . ALA B 1 125 ? -36.929 42.630 -40.975 1.00 15.31 125 ALA B N 1
ATOM 4022 C CA . ALA B 1 125 ? -37.866 42.564 -39.859 1.00 16.24 125 ALA B CA 1
ATOM 4023 C C . ALA B 1 125 ? -37.217 42.701 -38.479 1.00 15.09 125 ALA B C 1
ATOM 4024 O O . ALA B 1 125 ? -37.832 43.237 -37.559 1.00 15.85 125 ALA B O 1
ATOM 4026 N N . TRP B 1 126 ? -35.981 42.230 -38.335 1.00 13.75 126 TRP B N 1
ATOM 4027 C CA . TRP B 1 126 ? -35.297 42.306 -37.044 1.00 13.79 126 TRP B CA 1
ATOM 4028 C C . TRP B 1 126 ? -34.911 43.716 -36.604 1.00 13.55 126 TRP B C 1
ATOM 4029 O O . TRP B 1 126 ? -34.797 43.984 -35.411 1.00 14.04 126 TRP B O 1
ATOM 4040 N N . GLU B 1 127 ? -34.717 44.618 -37.558 1.00 14.58 127 GLU B N 1
ATOM 4041 C CA . GLU B 1 127 ? -34.320 45.983 -37.217 1.00 15.88 127 GLU B CA 1
ATOM 4042 C C . GLU B 1 127 ? -35.319 46.633 -36.257 1.00 14.69 127 GLU B C 1
ATOM 4043 O O . GLU B 1 127 ? -34.930 47.175 -35.222 1.00 13.13 127 GLU B O 1
ATOM 4049 N N . GLY B 1 128 ? -36.606 46.561 -36.585 1.00 13.96 128 GLY B N 1
ATOM 4050 C CA . GLY B 1 128 ? -37.613 47.157 -35.727 1.00 15.66 128 GLY B CA 1
ATOM 4051 C C . GLY B 1 128 ? -37.831 46.431 -34.406 1.00 16.26 128 GLY B C 1
ATOM 4052 O O . GLY B 1 128 ? -38.410 46.991 -33.474 1.00 16.91 128 GLY B O 1
ATOM 4053 N N . LEU B 1 129 ? -37.364 45.190 -34.318 1.00 14.83 129 LEU B N 1
ATOM 4054 C CA . LEU B 1 129 ? -37.535 44.390 -33.105 1.00 15.19 129 LEU B CA 1
ATOM 4055 C C . LEU B 1 129 ? -36.307 44.364 -32.197 1.00 13.94 129 LEU B C 1
ATOM 4056 O O . LEU B 1 129 ? -36.308 43.688 -31.171 1.00 14.62 129 LEU B O 1
ATOM 4061 N N . LEU B 1 130 ? -35.263 45.099 -32.560 1.00 13.69 130 LEU B N 1
ATOM 4062 C CA . LEU B 1 130 ? -34.049 45.107 -31.745 1.00 14.62 130 LEU B CA 1
ATOM 4063 C C . LEU B 1 130 ? -34.280 45.410 -30.265 1.00 14.91 130 LEU B C 1
ATOM 4064 O O . LEU B 1 130 ? -33.678 44.777 -29.402 1.00 14.95 130 LEU B O 1
ATOM 4069 N N . PRO B 1 131 ? -35.145 46.383 -29.947 1.00 14.98 131 PRO B N 1
ATOM 4070 C CA . PRO B 1 131 ? -35.357 46.654 -28.521 1.00 15.63 131 PRO B CA 1
ATOM 4071 C C . PRO B 1 131 ? -35.946 45.434 -27.800 1.00 15.74 131 PRO B C 1
ATOM 4072 O O . PRO B 1 131 ? -35.572 45.138 -26.664 1.00 14.90 131 PRO B O 1
ATOM 4076 N N . GLN B 1 132 ? -36.862 44.725 -28.459 1.00 14.47 132 GLN B N 1
ATOM 4077 C CA . GLN B 1 132 ? -37.465 43.536 -27.856 1.00 14.54 132 GLN B CA 1
ATOM 4078 C C . GLN B 1 132 ? -36.444 42.402 -27.731 1.00 14.00 132 GLN B C 1
ATOM 4079 O O . GLN B 1 132 ? -36.517 41.588 -26.809 1.00 13.04 132 GLN B O 1
ATOM 4085 N N . VAL B 1 133 ? -35.504 42.338 -28.665 1.00 12.62 133 VAL B N 1
ATOM 4086 C CA . VAL B 1 133 ? -34.473 41.313 -28.602 1.00 12.52 133 VAL B CA 1
ATOM 4087 C C . VAL B 1 133 ? -33.628 41.601 -27.358 1.00 11.90 133 VAL B C 1
ATOM 4088 O O . VAL B 1 133 ? -33.328 40.702 -26.578 1.00 9.54 133 VAL B O 1
ATOM 4092 N N . ALA B 1 134 ? -33.271 42.867 -27.168 1.00 9.82 134 ALA B N 1
ATOM 4093 C CA . ALA B 1 134 ? -32.476 43.268 -26.011 1.00 11.72 134 ALA B CA 1
ATOM 4094 C C . ALA B 1 134 ? -33.197 42.918 -24.709 1.00 11.77 134 ALA B C 1
ATOM 4095 O O . ALA B 1 134 ? -32.582 42.397 -23.780 1.00 11.57 134 ALA B O 1
ATOM 4097 N N . GLU B 1 135 ? -34.496 43.195 -24.637 1.00 12.08 135 GLU B N 1
ATOM 4098 C CA . GLU B 1 135 ? -35.251 42.884 -23.428 1.00 13.39 135 GLU B CA 1
ATOM 4099 C C . GLU B 1 135 ? -35.313 41.377 -23.163 1.00 14.05 135 GLU B C 1
ATOM 4100 O O . GLU B 1 135 ? -35.288 40.945 -22.011 1.00 13.20 135 GLU B O 1
ATOM 4106 N N . ALA B 1 136 ? -35.391 40.578 -24.222 1.00 12.29 136 ALA B N 1
ATOM 4107 C CA . ALA B 1 136 ? -35.426 39.125 -24.071 1.00 11.47 136 ALA B CA 1
ATOM 4108 C C . ALA B 1 136 ? -34.090 38.619 -23.518 1.00 12.47 136 ALA B C 1
ATOM 4109 O O . ALA B 1 136 ? -34.030 37.615 -22.799 1.00 11.61 136 ALA B O 1
ATOM 4111 N N . LEU B 1 137 ? -33.016 39.322 -23.851 1.00 11.35 137 LEU B N 1
ATOM 4112 C CA . LEU B 1 137 ? -31.685 38.931 -23.400 1.00 11.04 137 LEU B CA 1
ATOM 4113 C C . LEU B 1 137 ? -31.352 39.444 -22.004 1.00 11.85 137 LEU B C 1
ATOM 4114 O O . LEU B 1 137 ? -30.514 38.868 -21.320 1.00 12.71 137 LEU B O 1
ATOM 4119 N N . ARG B 1 138 ? -32.014 40.521 -21.587 1.00 12.06 138 ARG B N 1
ATOM 4120 C CA . ARG B 1 138 ? -31.744 41.140 -20.287 1.00 13.62 138 ARG B CA 1
ATOM 4121 C C . ARG B 1 138 ? -31.514 40.190 -19.102 1.00 13.65 138 ARG B C 1
ATOM 4122 O O . ARG B 1 138 ? -30.556 40.355 -18.352 1.00 13.96 138 ARG B O 1
ATOM 4130 N N . PRO B 1 139 ? -32.378 39.181 -18.922 1.00 14.66 139 PRO B N 1
ATOM 4131 C CA . PRO B 1 139 ? -32.208 38.243 -17.804 1.00 14.84 139 PRO B CA 1
ATOM 4132 C C . PRO B 1 139 ? -30.916 37.422 -17.842 1.00 14.36 139 PRO B C 1
ATOM 4133 O O . PRO B 1 139 ? -30.460 36.922 -16.812 1.00 15.23 139 PRO B O 1
ATOM 4137 N N . HIS B 1 140 ? -30.326 37.297 -19.024 1.00 13.66 140 HIS B N 1
ATOM 4138 C CA . HIS B 1 140 ? -29.131 36.478 -19.205 1.00 14.15 140 HIS B CA 1
ATOM 4139 C C . HIS B 1 140 ? -27.793 37.202 -19.320 1.00 14.32 140 HIS B C 1
ATOM 4140 O O . HIS B 1 140 ? -26.737 36.569 -19.248 1.00 13.18 140 HIS B O 1
ATOM 4147 N N . VAL B 1 141 ? -27.821 38.516 -19.501 1.00 12.90 141 VAL B N 1
ATOM 4148 C CA . VAL B 1 141 ? -26.578 39.250 -19.704 1.00 13.68 141 VAL B CA 1
ATOM 4149 C C . VAL B 1 141 ? -26.422 40.559 -18.948 1.00 14.33 141 VAL B C 1
ATOM 4150 O O . VAL B 1 141 ? -27.368 41.078 -18.362 1.00 14.48 141 VAL B O 1
ATOM 4154 N N . GLN B 1 142 ? -25.203 41.089 -19.003 1.00 13.19 142 GLN B N 1
ATOM 4155 C CA . GLN B 1 142 ? -24.852 42.354 -18.375 1.00 13.40 142 GLN B CA 1
ATOM 4156 C C . GLN B 1 142 ? -25.049 43.462 -19.415 1.00 13.59 142 GLN B C 1
ATOM 4157 O O . GLN B 1 142 ? -25.506 44.560 -19.091 1.00 13.97 142 GLN B O 1
ATOM 4163 N N . SER B 1 143 ? -24.695 43.170 -20.667 1.00 10.32 143 SER B N 1
ATOM 4164 C CA . SER B 1 143 ? -24.838 44.154 -21.735 1.00 8.85 143 SER B CA 1
ATOM 4165 C C . SER B 1 143 ? -25.185 43.503 -23.071 1.00 7.98 143 SER B C 1
ATOM 4166 O O . SER B 1 143 ? -25.023 42.293 -23.252 1.00 8.88 143 SER B O 1
ATOM 4169 N N . VAL B 1 144 ? -25.660 44.322 -24.000 1.00 8.20 144 VAL B N 1
ATOM 4170 C CA . VAL B 1 144 ? -26.016 43.854 -25.335 1.00 7.70 144 VAL B CA 1
ATOM 4171 C C . VAL B 1 144 ? -25.530 44.867 -26.361 1.00 8.12 144 VAL B C 1
ATOM 4172 O O . VAL B 1 144 ? -25.833 46.059 -26.273 1.00 8.73 144 VAL B O 1
ATOM 4176 N N . LEU B 1 145 ? -24.765 44.379 -27.328 1.00 7.99 145 LEU B N 1
ATOM 4177 C CA . LEU B 1 145 ? -24.228 45.221 -28.384 1.00 9.57 145 LEU B CA 1
ATOM 4178 C C . LEU B 1 145 ? -24.867 44.845 -29.715 1.00 10.34 145 LEU B C 1
ATOM 4179 O O . LEU B 1 145 ? -25.021 43.663 -30.012 1.00 9.10 145 LEU B O 1
ATOM 4184 N N . ALA B 1 146 ? -25.244 45.846 -30.507 1.00 7.68 146 ALA B N 1
ATOM 4185 C CA . ALA B 1 146 ? -25.807 45.587 -31.825 1.00 10.00 146 ALA B CA 1
ATOM 4186 C C . ALA B 1 146 ? -24.658 45.770 -32.810 1.00 11.24 146 ALA B C 1
ATOM 4187 O O . ALA B 1 146 ? -24.256 46.896 -33.097 1.00 11.55 146 ALA B O 1
ATOM 4189 N N . LYS B 1 147 ? -24.108 44.662 -33.293 1.00 11.66 147 LYS B N 1
ATOM 4190 C CA . LYS B 1 147 ? -23.017 44.707 -34.259 1.00 12.66 147 LYS B CA 1
ATOM 4191 C C . LYS B 1 147 ? -23.665 44.494 -35.626 1.00 12.87 147 LYS B C 1
ATOM 4192 O O . LYS B 1 147 ? -23.698 43.376 -36.136 1.00 13.23 147 LYS B O 1
ATOM 4198 N N . ASN B 1 148 ? -24.188 45.569 -36.209 1.00 12.35 148 ASN B N 1
ATOM 4199 C CA . ASN B 1 148 ? -24.877 45.477 -37.491 1.00 11.59 148 ASN B CA 1
ATOM 4200 C C . ASN B 1 148 ? -24.163 46.140 -38.654 1.00 12.99 148 ASN B C 1
ATOM 4201 O O . ASN B 1 148 ? -24.749 46.954 -39.377 1.00 11.03 148 ASN B O 1
ATOM 4206 N N . ASP B 1 149 ? -22.900 45.773 -38.847 1.00 13.68 149 ASP B N 1
ATOM 4207 C CA . ASP B 1 149 ? -22.105 46.346 -39.923 1.00 17.43 149 ASP B CA 1
ATOM 4208 C C . ASP B 1 149 ? -21.795 45.375 -41.060 1.00 17.67 149 ASP B C 1
ATOM 4209 O O . ASP B 1 149 ? -21.083 45.727 -41.996 1.00 19.70 149 ASP B O 1
ATOM 4214 N N . ALA B 1 150 ? -22.330 44.160 -40.987 1.00 17.40 150 ALA B N 1
ATOM 4215 C CA . ALA B 1 150 ? -22.093 43.178 -42.044 1.00 17.22 150 ALA B CA 1
ATOM 4216 C C . ALA B 1 150 ? -22.666 43.704 -43.361 1.00 16.85 150 ALA B C 1
ATOM 4217 O O . ALA B 1 150 ? -23.809 44.159 -43.415 1.00 14.93 150 ALA B O 1
ATOM 4219 N N . ARG B 1 151 ? -21.871 43.629 -44.424 1.00 16.77 151 ARG B N 1
ATOM 4220 C CA . ARG B 1 151 ? -22.290 44.113 -45.737 1.00 19.34 151 ARG B CA 1
ATOM 4221 C C . ARG B 1 151 ? -23.504 43.389 -46.319 1.00 19.21 151 ARG B C 1
ATOM 4222 O O . ARG B 1 151 ? -24.174 43.914 -47.211 1.00 20.49 151 ARG B O 1
ATOM 4230 N N . THR B 1 152 ? -23.796 42.193 -45.816 1.00 19.29 152 THR B N 1
ATOM 4231 C CA . THR B 1 152 ? -24.951 41.442 -46.295 1.00 19.25 152 THR B CA 1
ATOM 4232 C C . THR B 1 152 ? -26.231 42.219 -46.009 1.00 17.87 152 THR B C 1
ATOM 4233 O O . THR B 1 152 ? -27.248 42.028 -46.673 1.00 16.31 152 THR B O 1
ATOM 4237 N N . ARG B 1 153 ? -26.180 43.093 -45.007 1.00 15.86 153 ARG B N 1
ATOM 4238 C CA . ARG B 1 153 ? -27.342 43.901 -44.657 1.00 13.37 153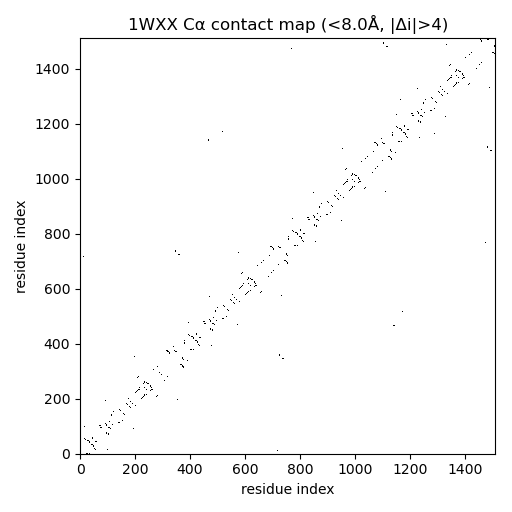 ARG B CA 1
ATOM 4239 C C . ARG B 1 153 ? -27.737 44.828 -45.801 1.00 13.54 153 ARG B C 1
ATOM 4240 O O . ARG B 1 153 ? -28.895 45.210 -45.913 1.00 14.72 153 ARG B O 1
ATOM 4248 N N . GLU B 1 154 ? -26.777 45.183 -46.650 1.00 15.01 154 GLU B N 1
ATOM 4249 C CA . GLU B 1 154 ? -27.056 46.071 -47.777 1.00 16.88 154 GLU B CA 1
ATOM 4250 C C . GLU B 1 154 ? -28.074 45.454 -48.735 1.00 17.88 154 GLU B C 1
ATOM 4251 O O . GLU B 1 154 ? -28.849 46.169 -49.372 1.00 17.53 154 GLU B O 1
ATOM 4257 N N . LEU B 1 155 ? -28.071 44.127 -48.833 1.00 16.91 155 LEU B N 1
ATOM 4258 C CA . LEU B 1 155 ? -29.015 43.429 -49.701 1.00 19.08 155 LEU B CA 1
ATOM 4259 C C . LEU B 1 155 ? -30.448 43.681 -49.244 1.00 19.30 155 LEU B C 1
ATOM 4260 O O . LEU B 1 155 ? -31.362 43.768 -50.065 1.00 21.73 155 LEU B O 1
ATOM 4265 N N . GLU B 1 156 ? -30.636 43.788 -47.930 1.00 17.80 156 GLU B N 1
ATOM 4266 C CA . GLU B 1 156 ? -31.956 44.011 -47.339 1.00 17.67 156 GLU B CA 1
ATOM 4267 C C . GLU B 1 156 ? -32.305 45.490 -47.255 1.00 18.87 156 GLU B C 1
ATOM 4268 O O . GLU B 1 156 ? -33.383 45.847 -46.783 1.00 19.79 156 GLU B O 1
ATOM 4274 N N . GLY B 1 157 ? -31.389 46.345 -47.703 1.00 17.72 157 GLY B N 1
ATOM 4275 C CA . GLY B 1 157 ? -31.623 47.779 -47.660 1.00 18.08 157 GLY B CA 1
ATOM 4276 C C . GLY B 1 157 ? -31.548 48.350 -46.253 1.00 19.18 157 GLY B C 1
ATOM 4277 O O . GLY B 1 157 ? -32.227 49.324 -45.935 1.00 19.83 157 GLY B O 1
ATOM 4278 N N . LEU B 1 158 ? -30.709 47.751 -45.414 1.00 16.81 158 LEU B N 1
ATOM 4279 C CA . LEU B 1 158 ? -30.557 48.180 -44.027 1.00 15.64 158 LEU B CA 1
ATOM 4280 C C . LEU B 1 158 ? -29.282 48.981 -43.790 1.00 15.83 158 LEU B C 1
ATOM 4281 O O . LEU B 1 158 ? -28.278 48.785 -44.466 1.00 17.51 158 LEU B O 1
ATOM 4286 N N . PRO B 1 159 ? -29.307 49.894 -42.808 1.00 15.93 159 PRO B N 1
ATOM 4287 C CA . PRO B 1 159 ? -28.123 50.700 -42.508 1.00 14.36 159 PRO B CA 1
ATOM 4288 C C . PRO B 1 159 ? -27.045 49.876 -41.800 1.00 14.39 159 PRO B C 1
ATOM 4289 O O . PRO B 1 159 ? -27.346 48.882 -41.140 1.00 13.97 159 PRO B O 1
ATOM 4293 N N . LEU B 1 160 ? -25.789 50.289 -41.948 1.00 12.06 160 LEU B N 1
ATOM 4294 C CA . LEU B 1 160 ? -24.671 49.598 -41.318 1.00 12.80 160 LEU B CA 1
ATOM 4295 C C . LEU B 1 160 ? -24.194 50.406 -40.110 1.00 13.26 160 LEU B C 1
ATOM 4296 O O . LEU B 1 160 ? -23.876 51.593 -40.235 1.00 12.25 160 LEU B O 1
ATOM 4301 N N . TYR B 1 161 ? -24.122 49.762 -38.949 1.00 11.32 161 TYR B N 1
ATOM 4302 C CA . TYR B 1 161 ? -23.710 50.453 -37.727 1.00 11.02 161 TYR B CA 1
ATOM 4303 C C . TYR B 1 161 ? -23.420 49.483 -36.592 1.00 11.62 161 TYR B C 1
ATOM 4304 O O . TYR B 1 161 ? -23.759 48.303 -36.664 1.00 11.12 161 TYR B O 1
ATOM 4313 N N . VAL B 1 162 ? -22.793 50.007 -35.541 1.00 10.84 162 VAL B N 1
ATOM 4314 C CA . VAL B 1 162 ? -22.480 49.243 -34.340 1.00 11.59 162 VAL B CA 1
ATOM 4315 C C . VAL B 1 162 ? -22.889 50.158 -33.188 1.00 12.55 162 VAL B C 1
ATOM 4316 O O . VAL B 1 162 ? -22.392 51.280 -33.084 1.00 12.53 162 VAL B O 1
ATOM 4320 N N . ARG B 1 163 ? -23.808 49.702 -32.342 1.00 11.85 163 ARG B N 1
ATOM 4321 C CA . ARG B 1 163 ? -24.254 50.521 -31.215 1.00 11.60 163 ARG B CA 1
ATOM 4322 C C . ARG B 1 163 ? -24.743 49.657 -30.061 1.00 11.30 163 ARG B C 1
ATOM 4323 O O . ARG B 1 163 ? -25.206 48.538 -30.268 1.00 10.69 163 ARG B O 1
ATOM 4331 N N . PRO B 1 164 ? -24.646 50.169 -28.823 1.00 12.84 164 PRO B N 1
ATOM 4332 C CA . PRO B 1 164 ? -25.091 49.423 -27.643 1.00 12.32 164 PRO B CA 1
ATOM 4333 C C . PRO B 1 164 ? -26.619 49.439 -27.536 1.00 11.93 164 PRO B C 1
ATOM 4334 O O . PRO B 1 164 ? -27.257 50.443 -27.867 1.00 12.01 164 PRO B O 1
ATOM 4338 N N . LEU B 1 165 ? -27.197 48.330 -27.079 1.00 10.72 165 LEU B N 1
ATOM 4339 C CA . LEU B 1 165 ? -28.652 48.210 -26.930 1.00 10.10 165 LEU B CA 1
ATOM 4340 C C . LEU B 1 165 ? -29.068 48.110 -25.474 1.00 10.66 165 LEU B C 1
ATOM 4341 O O . LEU B 1 165 ? -30.208 48.428 -25.125 1.00 11.04 165 LEU B O 1
ATOM 4346 N N . LEU B 1 166 ? -28.145 47.663 -24.628 1.00 11.19 166 LEU B N 1
ATOM 4347 C CA . LEU B 1 166 ? -28.443 47.484 -23.212 1.00 12.57 166 LEU B CA 1
ATOM 4348 C C . LEU B 1 166 ? -27.168 47.469 -22.381 1.00 11.09 166 LEU B C 1
ATOM 4349 O O . LEU B 1 166 ? -26.175 46.848 -22.759 1.00 10.95 166 LEU B O 1
ATOM 4354 N N . GLY B 1 167 ? -27.201 48.164 -21.248 1.00 13.87 167 GLY B N 1
ATOM 4355 C CA . GLY B 1 167 ? -26.049 48.212 -20.364 1.00 14.87 167 GLY B CA 1
ATOM 4356 C C . GLY B 1 167 ? -24.846 48.953 -20.917 1.00 15.19 167 GLY B C 1
ATOM 4357 O O . GLY B 1 167 ? -24.965 49.771 -21.828 1.00 16.98 167 GLY B O 1
ATOM 4358 N N . GLU B 1 168 ? -23.679 48.672 -20.350 1.00 16.71 168 GLU B N 1
ATOM 4359 C CA . GLU B 1 168 ? -22.443 49.306 -20.789 1.00 18.81 168 GLU B CA 1
ATOM 4360 C C . GLU B 1 168 ? -21.550 48.247 -21.422 1.00 17.77 168 GLU B C 1
ATOM 4361 O O . GLU B 1 168 ? -21.047 47.358 -20.740 1.00 16.78 168 GLU B O 1
ATOM 4367 N N . VAL B 1 169 ? -21.376 48.344 -22.734 1.00 16.97 169 VAL B N 1
ATOM 4368 C CA . VAL B 1 169 ? -20.559 47.396 -23.487 1.00 16.03 169 VAL B CA 1
ATOM 4369 C C . VAL B 1 169 ? -19.070 47.722 -23.352 1.00 16.04 169 VAL B C 1
ATOM 4370 O O . VAL B 1 169 ? -18.635 48.812 -23.713 1.00 16.25 169 VAL B O 1
ATOM 4374 N N . PRO B 1 170 ? -18.270 46.776 -22.834 1.00 16.95 170 PRO B N 1
ATOM 4375 C CA . PRO B 1 170 ? -16.830 46.995 -22.668 1.00 16.85 170 PRO B CA 1
ATOM 4376 C C . PRO B 1 170 ? -16.102 46.893 -24.000 1.00 17.75 170 PRO B C 1
ATOM 4377 O O . PRO B 1 170 ? -16.657 46.388 -24.975 1.00 15.38 170 PRO B O 1
ATOM 4381 N N . GLU B 1 171 ? -14.862 47.372 -24.047 1.00 17.11 171 GLU B N 1
ATOM 4382 C CA . GLU B 1 171 ? -14.092 47.295 -25.278 1.00 20.08 171 GLU B CA 1
ATOM 4383 C C . GLU B 1 171 ? -13.626 45.857 -25.455 1.00 19.46 171 GLU B C 1
ATOM 4384 O O . GLU B 1 171 ? -13.605 45.329 -26.566 1.00 19.63 171 GLU B O 1
ATOM 4390 N N . ARG B 1 172 ? -13.257 45.228 -24.346 1.00 19.41 172 ARG B N 1
ATOM 4391 C CA . ARG B 1 172 ? -12.794 43.853 -24.379 1.00 20.99 172 ARG B CA 1
ATOM 4392 C C . ARG B 1 172 ? -13.201 43.102 -23.121 1.00 19.86 172 ARG B C 1
ATOM 4393 O O . ARG B 1 172 ? -13.436 43.703 -22.073 1.00 19.28 172 ARG B O 1
ATOM 4401 N N . VAL B 1 173 ? -13.295 41.784 -23.237 1.00 15.93 173 VAL B N 1
ATOM 4402 C CA . VAL B 1 173 ? -13.664 40.955 -22.106 1.00 15.29 173 VAL B CA 1
ATOM 4403 C C . VAL B 1 173 ? -12.953 39.613 -22.198 1.00 15.35 173 VAL B C 1
ATOM 4404 O O . VAL B 1 173 ? -12.668 39.117 -23.290 1.00 13.89 173 VAL B O 1
ATOM 4408 N N . GLN B 1 174 ? -12.644 39.047 -21.040 1.00 14.53 174 GLN B N 1
ATOM 4409 C CA . GLN B 1 174 ? -11.981 37.755 -20.967 1.00 14.93 174 GLN B CA 1
ATOM 4410 C C . GLN B 1 174 ? -13.025 36.656 -20.905 1.00 12.21 174 GLN B C 1
ATOM 4411 O O . GLN B 1 174 ? -14.034 36.788 -20.207 1.00 11.22 174 GLN B O 1
ATOM 4417 N N . VAL B 1 175 ? -12.778 35.577 -21.639 1.00 10.70 175 VAL B N 1
ATOM 4418 C CA . VAL B 1 175 ? -13.687 34.437 -21.658 1.00 10.77 175 VAL B CA 1
ATOM 4419 C C . VAL B 1 175 ? -12.934 33.199 -21.175 1.00 10.39 175 VAL B C 1
ATOM 4420 O O . VAL B 1 175 ? -11.792 32.965 -21.567 1.00 10.76 175 VAL B O 1
ATOM 4424 N N . GLN B 1 176 ? -13.568 32.416 -20.311 1.00 10.56 176 GLN B N 1
ATOM 4425 C CA . GLN B 1 176 ? -12.941 31.205 -19.794 1.00 12.73 176 GLN B CA 1
ATOM 4426 C C . GLN B 1 176 ? -13.410 30.025 -20.635 1.00 11.57 176 GLN B C 1
ATOM 4427 O O . GLN B 1 176 ? -14.603 29.867 -20.892 1.00 11.26 176 GLN B O 1
ATOM 4433 N N . GLU B 1 177 ? -12.465 29.205 -21.070 1.00 12.39 177 GLU B N 1
ATOM 4434 C CA . GLU B 1 177 ? -12.780 28.041 -21.886 1.00 14.71 177 GLU B CA 1
ATOM 4435 C C . GLU B 1 177 ? -11.886 26.903 -21.411 1.00 14.20 177 GLU B C 1
ATOM 4436 O O . GLU B 1 177 ? -10.702 26.846 -21.736 1.00 13.83 177 GLU B O 1
ATOM 4442 N N . GLY B 1 178 ? -12.458 26.006 -20.620 1.00 15.40 178 GLY B N 1
ATOM 4443 C CA . GLY B 1 178 ? -11.673 24.904 -20.103 1.00 17.71 178 GLY B CA 1
ATOM 4444 C C . GLY B 1 178 ? -10.587 25.459 -19.201 1.00 19.65 178 GLY B C 1
ATOM 4445 O O . GLY B 1 178 ? -10.872 26.265 -18.313 1.00 20.19 178 GLY B O 1
ATOM 4446 N N . ARG B 1 179 ? -9.342 25.062 -19.444 1.00 19.74 179 ARG B N 1
ATOM 4447 C CA . ARG B 1 179 ? -8.227 25.517 -18.622 1.00 23.45 179 ARG B CA 1
ATOM 4448 C C . ARG B 1 179 ? -7.528 26.781 -19.117 1.00 22.07 179 ARG B C 1
ATOM 4449 O O . ARG B 1 179 ? -6.470 27.148 -18.601 1.00 21.74 179 ARG B O 1
ATOM 4457 N N . VAL B 1 180 ? -8.111 27.453 -20.105 1.00 19.24 180 VAL B N 1
ATOM 4458 C CA . VAL B 1 180 ? -7.506 28.673 -20.627 1.00 18.59 180 VAL B CA 1
ATOM 4459 C C . VAL B 1 180 ? -8.508 29.812 -20.729 1.00 17.37 180 VAL B C 1
ATOM 4460 O O . VAL B 1 180 ? -9.719 29.598 -20.675 1.00 16.17 180 VAL B O 1
ATOM 4464 N N . ARG B 1 181 ? -7.989 31.027 -20.863 1.00 16.19 181 ARG B N 1
ATOM 4465 C CA . ARG B 1 181 ? -8.824 32.216 -20.999 1.00 16.56 181 ARG B CA 1
ATOM 4466 C C . ARG B 1 181 ? -8.352 32.924 -22.259 1.00 15.02 181 ARG B C 1
ATOM 4467 O O . ARG B 1 181 ? -7.189 32.798 -22.641 1.00 16.21 181 ARG B O 1
ATOM 4475 N N . TYR B 1 182 ? -9.247 33.639 -22.928 1.00 13.26 182 TYR B N 1
ATOM 4476 C CA . TYR B 1 182 ? -8.848 34.373 -24.114 1.00 13.17 182 TYR B CA 1
ATOM 4477 C C . TYR B 1 182 ? -9.559 35.715 -24.138 1.00 14.73 182 TYR B C 1
ATOM 4478 O O . TYR B 1 182 ? -10.608 35.890 -23.506 1.00 15.09 182 TYR B O 1
ATOM 4487 N N . LEU B 1 183 ? -8.974 36.668 -24.850 1.00 14.89 183 LEU B N 1
ATOM 4488 C CA . LEU B 1 183 ? -9.528 38.009 -24.927 1.00 17.31 183 LEU B CA 1
ATOM 4489 C C . LEU B 1 183 ? -10.385 38.261 -26.150 1.00 17.62 183 LEU B C 1
ATOM 4490 O O . LEU B 1 183 ? -9.970 38.004 -27.278 1.00 20.32 183 LEU B O 1
ATOM 4495 N N . VAL B 1 184 ? -11.589 38.765 -25.908 1.00 16.49 184 VAL B N 1
ATOM 4496 C CA . VAL B 1 184 ? -12.524 39.090 -26.973 1.00 16.88 184 VAL B CA 1
ATOM 4497 C C . VAL B 1 184 ? -12.563 40.605 -27.123 1.00 17.53 184 VAL B C 1
ATOM 4498 O O . VAL B 1 184 ? -12.667 41.319 -26.130 1.00 17.84 184 VAL B O 1
ATOM 4502 N N . ASP B 1 185 ? -12.467 41.093 -28.356 1.00 17.71 185 ASP B N 1
ATOM 4503 C CA . ASP B 1 185 ? -12.508 42.533 -28.603 1.00 19.84 185 ASP B CA 1
ATOM 4504 C C . ASP B 1 185 ? -13.872 42.880 -29.192 1.00 19.23 185 ASP B C 1
ATOM 4505 O O . ASP B 1 185 ? -14.198 42.466 -30.302 1.00 19.18 185 ASP B O 1
ATOM 4510 N N . LEU B 1 186 ? -14.668 43.641 -28.447 1.00 19.04 186 LEU B N 1
ATOM 4511 C CA . LEU B 1 186 ? -15.999 44.015 -28.907 1.00 20.02 186 LEU B CA 1
ATOM 4512 C C . LEU B 1 186 ? -16.034 45.310 -29.714 1.00 21.86 186 LEU B C 1
ATOM 4513 O O . LEU B 1 186 ? -17.101 45.750 -30.152 1.00 23.20 186 LEU B O 1
ATOM 4518 N N . ARG B 1 187 ? -14.871 45.917 -29.918 1.00 23.11 187 ARG B N 1
ATOM 4519 C CA . ARG B 1 187 ? -14.795 47.160 -30.681 1.00 25.68 187 ARG B CA 1
ATOM 4520 C C . ARG B 1 187 ? -14.997 46.920 -32.178 1.00 26.76 187 ARG B C 1
ATOM 4521 O O . ARG B 1 187 ? -14.444 45.980 -32.753 1.00 25.81 187 ARG B O 1
ATOM 4529 N N . ALA B 1 188 ? -15.790 47.789 -32.799 1.00 28.71 188 ALA B N 1
ATOM 4530 C CA . ALA B 1 188 ? -16.116 47.696 -34.221 1.00 32.12 188 ALA B CA 1
ATOM 4531 C C . ALA B 1 188 ? -14.938 47.537 -35.188 1.00 34.13 188 ALA B C 1
ATOM 4532 O O . ALA B 1 188 ? -15.098 46.965 -36.267 1.00 35.47 188 ALA B O 1
ATOM 4534 N N . GLY B 1 189 ? -13.761 48.031 -34.818 1.00 35.18 189 GLY B N 1
ATOM 4535 C CA . GLY B 1 189 ? -12.625 47.922 -35.720 1.00 35.92 189 GLY B CA 1
ATOM 4536 C C . GLY B 1 189 ? -11.625 46.809 -35.456 1.00 36.12 189 GLY B C 1
ATOM 4537 O O . GLY B 1 189 ? -10.691 46.619 -36.237 1.00 36.63 189 GLY B O 1
ATOM 4538 N N . GLN B 1 190 ? -11.813 46.071 -34.368 1.00 34.17 190 GLN B N 1
ATOM 4539 C CA . GLN B 1 190 ? -10.899 44.991 -34.013 1.00 32.84 190 GLN B CA 1
ATOM 4540 C C . GLN B 1 190 ? -11.516 43.618 -34.262 1.00 31.49 190 GLN B C 1
ATOM 4541 O O . GLN B 1 190 ? -12.736 43.481 -34.363 1.00 29.68 190 GLN B O 1
ATOM 4547 N N . LYS B 1 191 ? -10.668 42.601 -34.364 1.00 29.85 191 LYS B N 1
ATOM 4548 C CA . LYS B 1 191 ? -11.166 41.251 -34.570 1.00 28.69 191 LYS B CA 1
ATOM 4549 C C . LYS B 1 191 ? -11.691 40.721 -33.237 1.00 25.51 191 LYS B C 1
ATOM 4550 O O . LYS B 1 191 ? -11.007 40.784 -32.213 1.00 23.58 191 LYS B O 1
ATOM 4556 N N . THR B 1 192 ? -12.920 40.219 -33.253 1.00 22.00 192 THR B N 1
ATOM 4557 C CA . THR B 1 192 ? -13.536 39.691 -32.043 1.00 19.85 192 THR B CA 1
ATOM 4558 C C . THR B 1 192 ? -12.656 38.599 -31.436 1.00 17.42 192 THR B C 1
ATOM 4559 O O . THR B 1 192 ? -12.393 38.606 -30.235 1.00 15.21 192 THR B O 1
ATOM 4563 N N . GLY B 1 193 ? -12.210 37.667 -32.277 1.00 17.36 193 GLY B N 1
ATOM 4564 C CA . GLY B 1 193 ? -11.325 36.599 -31.840 1.00 17.21 193 GLY B CA 1
ATOM 4565 C C . GLY B 1 193 ? -11.844 35.504 -30.924 1.00 17.13 193 GLY B C 1
ATOM 4566 O O . GLY B 1 193 ? -11.081 34.966 -30.118 1.00 17.32 193 GLY B O 1
ATOM 4567 N N . ALA B 1 194 ? -13.122 35.154 -31.043 1.00 15.99 194 ALA B N 1
ATOM 4568 C CA . ALA B 1 194 ? -13.695 34.107 -30.201 1.00 15.05 194 ALA B CA 1
ATOM 4569 C C . ALA B 1 194 ? -13.871 32.769 -30.934 1.00 14.71 194 ALA B C 1
ATOM 4570 O O . ALA B 1 194 ? -13.546 31.713 -30.386 1.00 15.30 194 ALA B O 1
ATOM 4572 N N . TYR B 1 195 ? -14.396 32.821 -32.158 1.00 14.80 195 TYR B N 1
ATOM 4573 C CA . TYR B 1 195 ? -14.624 31.620 -32.975 1.00 14.19 195 TYR B CA 1
ATOM 4574 C C . TYR B 1 195 ? -15.284 30.522 -32.152 1.00 12.01 195 TYR B C 1
ATOM 4575 O O . TYR B 1 195 ? -14.734 29.429 -31.985 1.00 11.36 195 TYR B O 1
ATOM 4584 N N . LEU B 1 196 ? -16.484 30.816 -31.661 1.00 11.09 196 LEU B N 1
ATOM 4585 C CA . LEU B 1 196 ? -17.213 29.887 -30.810 1.00 11.04 196 LEU B CA 1
ATOM 4586 C C . LEU B 1 196 ? -17.608 28.552 -31.434 1.00 10.36 196 LEU B C 1
ATOM 4587 O O . LEU B 1 196 ? -17.788 27.571 -30.710 1.00 9.08 196 LEU B O 1
ATOM 4592 N N . ASP B 1 197 ? -17.745 28.493 -32.756 1.00 10.16 197 ASP B N 1
ATOM 4593 C CA . ASP B 1 197 ? -18.129 27.226 -33.363 1.00 11.67 197 ASP B CA 1
ATOM 4594 C C . ASP B 1 197 ? -17.068 26.141 -33.164 1.00 9.90 197 ASP B C 1
ATOM 4595 O O . ASP B 1 197 ? -17.346 24.956 -33.331 1.00 9.29 197 ASP B O 1
ATOM 4600 N N . GLN B 1 198 ? -15.861 26.549 -32.777 1.00 10.15 198 GLN B N 1
ATOM 4601 C CA . GLN B 1 198 ? -14.769 25.605 -32.537 1.00 9.72 198 GLN B CA 1
ATOM 4602 C C . GLN B 1 198 ? -14.505 25.385 -31.045 1.00 7.93 198 GLN B C 1
ATOM 4603 O O . GLN B 1 198 ? -13.570 24.679 -30.682 1.00 11.75 198 GLN B O 1
ATOM 4609 N N . ARG B 1 199 ? -15.324 25.975 -30.178 1.00 6.59 199 ARG B N 1
ATOM 4610 C CA . ARG B 1 199 ? -15.137 25.830 -28.732 1.00 7.04 199 ARG B CA 1
ATOM 4611 C C . ARG B 1 199 ? -14.952 24.393 -28.215 1.00 8.50 199 ARG B C 1
ATOM 4612 O O . ARG B 1 199 ? -13.987 24.095 -27.512 1.00 7.69 199 ARG B O 1
ATOM 4620 N N . GLU B 1 200 ? -15.882 23.502 -28.546 1.00 9.55 200 GLU B N 1
ATOM 4621 C CA . GLU B 1 200 ? -15.794 22.126 -28.059 1.00 11.53 200 GLU B CA 1
ATOM 4622 C C . GLU B 1 200 ? -14.651 21.356 -28.704 1.00 10.39 200 GLU B C 1
ATOM 4623 O O . GLU B 1 200 ? -14.092 20.441 -28.096 1.00 11.17 200 GLU B O 1
ATOM 4629 N N . ASN B 1 201 ? -14.314 21.710 -29.938 1.00 8.75 201 ASN B N 1
ATOM 4630 C CA . ASN B 1 201 ? -13.236 21.027 -30.633 1.00 10.32 201 ASN B CA 1
ATOM 4631 C C . ASN B 1 201 ? -11.896 21.440 -30.029 1.00 10.88 201 ASN B C 1
ATOM 4632 O O . ASN B 1 201 ? -10.975 20.630 -29.925 1.00 9.87 201 ASN B O 1
ATOM 4637 N N . ARG B 1 202 ? -11.793 22.698 -29.614 1.00 10.43 202 ARG B N 1
ATOM 4638 C CA . ARG B 1 202 ? -10.569 23.171 -28.967 1.00 11.45 202 ARG B CA 1
ATOM 4639 C C . ARG B 1 202 ? -10.444 22.443 -27.626 1.00 12.29 202 ARG B C 1
ATOM 4640 O O . ARG B 1 202 ? -9.366 21.972 -27.256 1.00 13.76 202 ARG B O 1
ATOM 4648 N N . LEU B 1 203 ? -11.556 22.342 -26.902 1.00 13.22 203 LEU B N 1
ATOM 4649 C CA . LEU B 1 203 ? -11.554 21.668 -25.611 1.00 12.73 203 LEU B CA 1
ATOM 4650 C C . LEU B 1 203 ? -11.187 20.194 -25.756 1.00 14.33 203 LEU B C 1
ATOM 4651 O O . LEU B 1 203 ? -10.497 19.635 -24.904 1.00 14.36 203 LEU B O 1
ATOM 4656 N N . TYR B 1 204 ? -11.644 19.571 -26.838 1.00 12.92 204 TYR B N 1
ATOM 4657 C CA . TYR B 1 204 ? -11.357 18.161 -27.074 1.00 14.95 204 TYR B CA 1
ATOM 4658 C C . TYR B 1 204 ? -9.850 17.924 -27.168 1.00 15.16 204 TYR B C 1
ATOM 4659 O O . TYR B 1 204 ? -9.355 16.865 -26.780 1.00 15.74 204 TYR B O 1
ATOM 4676 N N . GLU B 1 206 ? -7.446 19.136 -25.415 1.00 15.42 206 GLU B N 1
ATOM 4677 C CA . GLU B 1 206 ? -6.720 19.167 -24.148 1.00 17.73 206 GLU B CA 1
ATOM 4678 C C . GLU B 1 206 ? -6.303 17.781 -23.651 1.00 18.74 206 GLU B C 1
ATOM 4679 O O . GLU B 1 206 ? -5.489 17.667 -22.737 1.00 19.64 206 GLU B O 1
ATOM 4685 N N . ARG B 1 207 ? -6.850 16.729 -24.248 1.00 17.69 207 ARG B N 1
ATOM 4686 C CA . ARG B 1 207 ? -6.520 15.375 -23.813 1.00 18.51 207 ARG B CA 1
ATOM 4687 C C . ARG B 1 207 ? -5.207 14.835 -24.365 1.00 19.28 207 ARG B C 1
ATOM 4688 O O . ARG B 1 207 ? -4.620 13.915 -23.799 1.00 20.38 207 ARG B O 1
ATOM 4696 N N . PHE B 1 208 ? -4.741 15.408 -25.466 1.00 18.72 208 PHE B N 1
ATOM 4697 C CA . PHE B 1 208 ? -3.508 14.944 -26.090 1.00 17.76 208 PHE B CA 1
ATOM 4698 C C . PHE B 1 208 ? -2.225 15.425 -25.423 1.00 19.03 208 PHE B C 1
ATOM 4699 O O . PHE B 1 208 ? -2.184 16.498 -24.822 1.00 19.51 208 PHE B O 1
ATOM 4707 N N . ARG B 1 209 ? -1.183 14.606 -25.535 1.00 19.31 209 ARG B N 1
ATOM 4708 C CA . ARG B 1 209 ? 0.123 14.906 -24.960 1.00 20.49 209 ARG B CA 1
ATOM 4709 C C . ARG B 1 209 ? 1.192 14.595 -26.004 1.00 20.23 209 ARG B C 1
ATOM 4710 O O . ARG B 1 209 ? 1.010 13.723 -26.853 1.00 19.73 209 ARG B O 1
ATOM 4718 N N . GLY B 1 210 ? 2.307 15.312 -25.941 1.00 20.42 210 GLY B N 1
ATOM 4719 C CA . GLY B 1 210 ? 3.375 15.078 -26.891 1.00 21.29 210 GLY B CA 1
ATOM 4720 C C . GLY B 1 210 ? 4.485 16.089 -26.725 1.00 21.74 210 GLY B C 1
ATOM 4721 O O . GLY B 1 210 ? 4.476 16.882 -25.784 1.00 19.54 210 GLY B O 1
ATOM 4722 N N . GLU B 1 211 ? 5.439 16.070 -27.647 1.00 22.18 211 GLU B N 1
ATOM 4723 C CA . GLU B 1 211 ? 6.559 16.989 -27.582 1.00 23.58 211 GLU B CA 1
ATOM 4724 C C . GLU B 1 211 ? 6.272 18.277 -28.333 1.00 22.53 211 GLU B C 1
ATOM 4725 O O . GLU B 1 211 ? 6.193 19.346 -27.726 1.00 22.88 211 GLU B O 1
ATOM 4731 N N . ARG B 1 212 ? 6.113 18.182 -29.648 1.00 20.07 212 ARG B N 1
ATOM 4732 C CA . ARG B 1 212 ? 5.833 19.365 -30.451 1.00 19.55 212 ARG B CA 1
ATOM 4733 C C . ARG B 1 212 ? 4.509 19.289 -31.192 1.00 19.08 212 ARG B C 1
ATOM 4734 O O . ARG B 1 212 ? 4.174 18.268 -31.794 1.00 17.80 212 ARG B O 1
ATOM 4742 N N . ALA B 1 213 ? 3.767 20.388 -31.141 1.00 17.78 213 ALA B N 1
ATOM 4743 C CA . ALA B 1 213 ? 2.480 20.498 -31.813 1.00 16.96 213 ALA B CA 1
ATOM 4744 C C . ALA B 1 213 ? 2.545 21.701 -32.743 1.00 17.00 213 ALA B C 1
ATOM 4745 O O . ALA B 1 213 ? 3.206 22.693 -32.438 1.00 17.10 213 ALA B O 1
ATOM 4747 N N . LEU B 1 214 ? 1.855 21.606 -33.875 1.00 17.19 214 LEU B N 1
ATOM 4748 C CA . LEU B 1 214 ? 1.823 22.673 -34.862 1.00 16.24 214 LEU B CA 1
ATOM 4749 C C . LEU B 1 214 ? 0.367 23.082 -35.107 1.00 17.68 214 LEU B C 1
ATOM 4750 O O . LEU B 1 214 ? -0.462 22.251 -35.466 1.00 17.17 214 LEU B O 1
ATOM 4755 N N . ASP B 1 215 ? 0.068 24.364 -34.908 1.00 16.35 215 ASP B N 1
ATOM 4756 C CA . ASP B 1 215 ? -1.281 24.899 -35.093 1.00 18.59 215 ASP B CA 1
ATOM 4757 C C . ASP B 1 215 ? -1.271 25.796 -36.325 1.00 19.40 215 ASP B C 1
ATOM 4758 O O . ASP B 1 215 ? -0.837 26.948 -36.262 1.00 19.20 215 ASP B O 1
ATOM 4763 N N . VAL B 1 216 ? -1.743 25.254 -37.446 1.00 18.06 216 VAL B N 1
ATOM 4764 C CA . VAL B 1 216 ? -1.769 25.972 -38.717 1.00 19.22 216 VAL B CA 1
ATOM 4765 C C . VAL B 1 216 ? -3.078 26.742 -38.891 1.00 18.60 216 VAL B C 1
ATOM 4766 O O . VAL B 1 216 ? -4.155 26.259 -38.521 1.00 19.51 216 VAL B O 1
ATOM 4770 N N . PHE B 1 217 ? -2.973 27.935 -39.465 1.00 18.31 217 PHE B N 1
ATOM 4771 C CA . PHE B 1 217 ? -4.131 28.779 -39.612 1.00 19.39 217 PHE B CA 1
ATOM 4772 C C . PHE B 1 217 ? -4.669 29.086 -38.254 1.00 21.24 217 PHE B C 1
ATOM 4773 O O . PHE B 1 217 ? -5.869 29.074 -37.986 1.00 21.05 217 PHE B O 1
ATOM 4781 N N . SER B 1 218 ? -3.738 29.352 -37.397 1.00 22.20 218 SER B N 1
ATOM 4782 C CA . SER B 1 218 ? -3.996 29.574 -35.984 1.00 26.65 218 SER B CA 1
ATOM 4783 C C . SER B 1 218 ? -5.065 30.638 -35.599 1.00 28.37 218 SER B C 1
ATOM 4784 O O . SER B 1 218 ? -5.759 30.472 -34.606 1.00 28.95 218 SER B O 1
ATOM 4787 N N . TYR B 1 219 ? -5.188 31.705 -36.360 1.00 30.96 219 TYR B N 1
ATOM 4788 C CA . TYR B 1 219 ? -6.042 32.866 -36.052 1.00 33.98 219 TYR B CA 1
ATOM 4789 C C . TYR B 1 219 ? -5.824 33.353 -34.642 1.00 32.97 219 TYR B C 1
ATOM 4790 O O . TYR B 1 219 ? -4.677 33.659 -34.305 1.00 33.99 219 TYR B O 1
ATOM 4799 N N . ALA B 1 220 ? -6.795 33.441 -33.800 1.00 30.70 220 ALA B N 1
ATOM 4800 C CA . ALA B 1 220 ? -6.352 34.046 -32.567 1.00 26.43 220 ALA B CA 1
ATOM 4801 C C . ALA B 1 220 ? -5.536 33.136 -31.656 1.00 25.78 220 ALA B C 1
ATOM 4802 O O . ALA B 1 220 ? -5.225 33.532 -30.534 1.00 24.73 220 ALA B O 1
ATOM 4804 N N . GLY B 1 221 ? -5.198 31.930 -32.097 1.00 22.55 221 GLY B N 1
ATOM 4805 C CA . GLY B 1 221 ? -4.394 30.997 -31.302 1.00 20.65 221 GLY B CA 1
ATOM 4806 C C . GLY B 1 221 ? -5.156 30.125 -30.283 1.00 18.73 221 GLY B C 1
ATOM 4807 O O . GLY B 1 221 ? -4.550 29.568 -29.356 1.00 19.42 221 GLY B O 1
ATOM 4808 N N . GLY B 1 222 ? -6.469 29.999 -30.471 1.00 16.55 222 GLY B N 1
ATOM 4809 C CA . GLY B 1 222 ? -7.298 29.191 -29.596 1.00 14.43 222 GLY B CA 1
ATOM 4810 C C . GLY B 1 222 ? -6.828 27.756 -29.421 1.00 13.97 222 GLY B C 1
ATOM 4811 O O . GLY B 1 222 ? -6.718 27.267 -28.295 1.00 14.26 222 GLY B O 1
ATOM 4812 N N . PHE B 1 223 ? -6.549 27.066 -30.524 1.00 12.31 223 PHE B N 1
ATOM 4813 C CA . PHE B 1 223 ? -6.102 25.681 -30.430 1.00 12.57 223 PHE B CA 1
ATOM 4814 C C . PHE B 1 223 ? -4.746 25.578 -29.737 1.00 12.54 223 PHE B C 1
ATOM 4815 O O . PHE B 1 223 ? -4.535 24.700 -28.904 1.00 12.82 223 PHE B O 1
ATOM 4823 N N . ALA B 1 224 ? -3.832 26.482 -30.069 1.00 13.02 224 ALA B N 1
ATOM 4824 C CA . ALA B 1 224 ? -2.504 26.459 -29.461 1.00 15.07 224 ALA B CA 1
ATOM 4825 C C . ALA B 1 224 ? -2.555 26.618 -27.939 1.00 15.24 224 ALA B C 1
ATOM 4826 O O . ALA B 1 224 ? -1.771 25.997 -27.216 1.00 15.70 224 ALA B O 1
ATOM 4828 N N . LEU B 1 225 ? -3.482 27.438 -27.452 1.00 14.84 225 LEU B N 1
ATOM 4829 C CA . LEU B 1 225 ? -3.615 27.666 -26.013 1.00 16.25 225 LEU B CA 1
ATOM 4830 C C . LEU B 1 225 ? -3.946 26.382 -25.262 1.00 16.70 225 LEU B C 1
ATOM 4831 O O . LEU B 1 225 ? -3.404 26.123 -24.189 1.00 17.67 225 LEU B O 1
ATOM 4836 N N . HIS B 1 226 ? -4.851 25.588 -25.824 1.00 15.80 226 HIS B N 1
ATOM 4837 C CA . HIS B 1 226 ? -5.252 24.332 -25.205 1.00 13.49 226 HIS B CA 1
ATOM 4838 C C . HIS B 1 226 ? -4.172 23.261 -25.320 1.00 13.80 226 HIS B C 1
ATOM 4839 O O . HIS B 1 226 ? -4.062 22.385 -24.460 1.00 16.08 226 HIS B O 1
ATOM 4846 N N . LEU B 1 227 ? -3.370 23.338 -26.375 1.00 12.81 227 LEU B N 1
ATOM 4847 C CA . LEU B 1 227 ? -2.298 22.370 -26.595 1.00 13.46 227 LEU B CA 1
ATOM 4848 C C . LEU B 1 227 ? -1.081 22.635 -25.701 1.00 15.12 227 LEU B C 1
ATOM 4849 O O . LEU B 1 227 ? -0.338 21.719 -25.360 1.00 12.88 227 LEU B O 1
ATOM 4854 N N . ALA B 1 228 ? -0.899 23.894 -25.319 1.00 16.83 228 ALA B N 1
ATOM 4855 C CA . ALA B 1 228 ? 0.232 24.301 -24.487 1.00 19.27 228 ALA B CA 1
ATOM 4856 C C . ALA B 1 228 ? 0.394 23.508 -23.191 1.00 21.10 228 ALA B C 1
ATOM 4857 O O . ALA B 1 228 ? 1.515 23.228 -22.761 1.00 21.83 228 ALA B O 1
ATOM 4859 N N . LEU B 1 229 ? -0.726 23.148 -22.576 1.00 23.93 229 LEU B N 1
ATOM 4860 C CA . LEU B 1 229 ? -0.715 22.414 -21.315 1.00 26.41 229 LEU B CA 1
ATOM 4861 C C . LEU B 1 229 ? -0.394 20.933 -21.476 1.00 26.71 229 LEU B C 1
ATOM 4862 O O . LEU B 1 229 ? -0.216 20.227 -20.486 1.00 28.92 229 LEU B O 1
ATOM 4867 N N . GLY B 1 230 ? -0.319 20.463 -22.718 1.00 24.57 230 GLY B N 1
ATOM 4868 C CA . GLY B 1 230 ? -0.034 19.059 -22.947 1.00 21.38 230 GLY B CA 1
ATOM 4869 C C . GLY B 1 230 ? 1.207 18.780 -23.770 1.00 19.99 230 GLY B C 1
ATOM 4870 O O . GLY B 1 230 ? 1.690 17.648 -23.801 1.00 18.76 230 GLY B O 1
ATOM 4871 N N . PHE B 1 231 ? 1.727 19.802 -24.443 1.00 19.51 231 PHE B N 1
ATOM 4872 C CA . PHE B 1 231 ? 2.920 19.638 -25.266 1.00 19.76 231 PHE B CA 1
ATOM 4873 C C . PHE B 1 231 ? 4.074 20.496 -24.774 1.00 21.91 231 PHE B C 1
ATOM 4874 O O . PHE B 1 231 ? 3.862 21.555 -24.192 1.00 20.55 231 PHE B O 1
ATOM 4882 N N . ARG B 1 232 ? 5.298 20.031 -25.008 1.00 24.08 232 ARG B N 1
ATOM 4883 C CA . ARG B 1 232 ? 6.486 20.766 -24.586 1.00 27.03 232 ARG B CA 1
ATOM 4884 C C . ARG B 1 232 ? 6.571 22.091 -25.332 1.00 26.38 232 ARG B C 1
ATOM 4885 O O . ARG B 1 232 ? 6.748 23.146 -24.722 1.00 25.14 232 ARG B O 1
ATOM 4893 N N . GLU B 1 233 ? 6.441 22.030 -26.655 1.00 24.36 233 GLU B N 1
ATOM 4894 C CA . GLU B 1 233 ? 6.476 23.226 -27.484 1.00 24.93 233 GLU B CA 1
ATOM 4895 C C . GLU B 1 233 ? 5.303 23.248 -28.457 1.00 23.41 233 GLU B C 1
ATOM 4896 O O . GLU B 1 233 ? 4.928 22.219 -29.020 1.00 21.98 233 GLU B O 1
ATOM 4902 N N . VAL B 1 234 ? 4.722 24.427 -28.643 1.00 21.79 234 VAL B N 1
ATOM 4903 C CA . VAL B 1 234 ? 3.609 24.593 -29.569 1.00 20.48 234 VAL B CA 1
ATOM 4904 C C . VAL B 1 234 ? 3.936 25.747 -30.502 1.00 21.15 234 VAL B C 1
ATOM 4905 O O . VAL B 1 234 ? 4.311 26.831 -30.052 1.00 22.33 234 VAL B O 1
ATOM 4909 N N . VAL B 1 235 ? 3.815 25.511 -31.803 1.00 20.26 235 VAL B N 1
ATOM 4910 C CA . VAL B 1 235 ? 4.088 26.547 -32.791 1.00 21.71 235 VAL B CA 1
ATOM 4911 C C . VAL B 1 235 ? 2.782 26.931 -33.475 1.00 21.64 235 VAL B C 1
ATOM 4912 O O . VAL B 1 235 ? 2.116 26.086 -34.075 1.00 20.12 235 VAL B O 1
ATOM 4916 N N . ALA B 1 236 ? 2.412 28.204 -33.355 1.00 20.94 236 ALA B N 1
ATOM 4917 C CA . ALA B 1 236 ? 1.190 28.729 -33.952 1.00 20.33 236 ALA B CA 1
ATOM 4918 C C . ALA B 1 236 ? 1.575 29.468 -35.223 1.00 21.49 236 ALA B C 1
ATOM 4919 O O . ALA B 1 236 ? 2.425 30.359 -35.197 1.00 21.85 236 ALA B O 1
ATOM 4921 N N . VAL B 1 237 ? 0.943 29.101 -36.331 1.00 20.75 237 VAL B N 1
ATOM 4922 C CA . VAL B 1 237 ? 1.245 29.702 -37.624 1.00 21.38 237 VAL B CA 1
ATOM 4923 C C . VAL B 1 237 ? 0.051 30.407 -38.254 1.00 23.45 237 VAL B C 1
ATOM 4924 O O . VAL B 1 237 ? -1.059 29.876 -38.278 1.00 22.38 237 VAL B O 1
ATOM 4928 N N . ASP B 1 238 ? 0.290 31.607 -38.768 1.00 24.02 238 ASP B N 1
ATOM 4929 C CA . ASP B 1 238 ? -0.753 32.375 -39.432 1.00 26.54 238 ASP B CA 1
ATOM 4930 C C . ASP B 1 238 ? -0.100 33.453 -40.288 1.00 27.33 238 ASP B C 1
ATOM 4931 O O . ASP B 1 238 ? 1.021 33.883 -40.014 1.00 24.95 238 ASP B O 1
ATOM 4936 N N . SER B 1 239 ? -0.805 33.884 -41.325 1.00 28.04 239 SER B N 1
ATOM 4937 C CA . SER B 1 239 ? -0.293 34.915 -42.215 1.00 31.19 239 SER B CA 1
ATOM 4938 C C . SER B 1 239 ? -0.549 36.311 -41.653 1.00 32.47 239 SER B C 1
ATOM 4939 O O . SER B 1 239 ? 0.128 37.269 -42.023 1.00 32.93 239 SER B O 1
ATOM 4942 N N . SER B 1 240 ? -1.524 36.416 -40.754 1.00 32.85 240 SER B N 1
ATOM 4943 C CA . SER B 1 240 ? -1.885 37.695 -40.152 1.00 33.72 240 SER B CA 1
ATOM 4944 C C . SER B 1 240 ? -1.094 38.042 -38.893 1.00 35.02 240 SER B C 1
ATOM 4945 O O . SER B 1 240 ? -1.261 37.413 -37.844 1.00 33.99 240 SER B O 1
ATOM 4948 N N . ALA B 1 241 ? -0.241 39.056 -39.002 1.00 35.90 241 ALA B N 1
ATOM 4949 C CA . ALA B 1 241 ? 0.568 39.506 -37.876 1.00 36.95 241 ALA B CA 1
ATOM 4950 C C . ALA B 1 241 ? -0.344 40.003 -36.758 1.00 37.54 241 ALA B C 1
ATOM 4951 O O . ALA B 1 241 ? -0.050 39.822 -35.576 1.00 38.48 241 ALA B O 1
ATOM 4953 N N . GLU B 1 242 ? -1.452 40.631 -37.140 1.00 37.64 242 GLU B N 1
ATOM 4954 C CA . GLU B 1 242 ? -2.412 41.143 -36.169 1.00 38.68 242 GLU B CA 1
ATOM 4955 C C . GLU B 1 242 ? -3.011 39.979 -35.384 1.00 38.06 242 GLU B C 1
ATOM 4956 O O . GLU B 1 242 ? -3.175 40.054 -34.165 1.00 37.77 242 GLU B O 1
ATOM 4962 N N . ALA B 1 243 ? -3.335 38.901 -36.091 1.00 36.72 243 ALA B N 1
ATOM 4963 C CA . ALA B 1 243 ? -3.908 37.722 -35.455 1.00 35.69 243 ALA B CA 1
ATOM 4964 C C . ALA B 1 243 ? -2.907 37.131 -34.466 1.00 34.44 243 ALA B C 1
ATOM 4965 O O . ALA B 1 243 ? -3.262 36.785 -33.338 1.00 34.06 243 ALA B O 1
ATOM 4967 N N . LEU B 1 244 ? -1.652 37.027 -34.891 1.00 32.77 244 LEU B N 1
ATOM 4968 C CA . LEU B 1 244 ? -0.610 36.472 -34.039 1.00 31.62 244 LEU B CA 1
ATOM 4969 C C . LEU B 1 244 ? -0.360 37.358 -32.826 1.00 31.31 244 LEU B C 1
ATOM 4970 O O . LEU B 1 244 ? 0.067 36.876 -31.774 1.00 30.96 244 LEU B O 1
ATOM 4975 N N . ARG B 1 245 ? -0.630 38.653 -32.971 1.00 30.86 245 ARG B N 1
ATOM 4976 C CA . ARG B 1 245 ? -0.449 39.584 -31.867 1.00 30.77 245 ARG B CA 1
ATOM 4977 C C . ARG B 1 245 ? -1.468 39.231 -30.782 1.00 29.07 245 ARG B C 1
ATOM 4978 O O . ARG B 1 245 ? -1.171 39.297 -29.586 1.00 26.84 245 ARG B O 1
ATOM 4986 N N . ARG B 1 246 ? -2.671 38.846 -31.206 1.00 26.64 246 ARG B N 1
ATOM 4987 C CA . ARG B 1 246 ? -3.713 38.461 -30.260 1.00 25.11 246 ARG B CA 1
ATOM 4988 C C . ARG B 1 246 ? -3.298 37.131 -29.638 1.00 23.20 246 ARG B C 1
ATOM 4989 O O . ARG B 1 246 ? -3.498 36.900 -28.448 1.00 22.24 246 ARG B O 1
ATOM 4997 N N . ALA B 1 247 ? -2.709 36.264 -30.457 1.00 23.50 247 ALA B N 1
ATOM 4998 C CA . ALA B 1 247 ? -2.250 34.961 -29.990 1.00 24.66 247 ALA B CA 1
ATOM 4999 C C . ALA B 1 247 ? -1.239 35.117 -28.853 1.00 25.66 247 ALA B C 1
ATOM 5000 O O . ALA B 1 247 ? -1.386 34.497 -27.798 1.00 24.87 247 ALA B O 1
ATOM 5002 N N . GLU B 1 248 ? -0.215 35.944 -29.065 1.00 26.78 248 GLU B N 1
ATOM 5003 C CA . GLU B 1 248 ? 0.801 36.165 -28.035 1.00 28.52 248 GLU B CA 1
ATOM 5004 C C . GLU B 1 248 ? 0.162 36.760 -26.787 1.00 28.02 248 GLU B C 1
ATOM 5005 O O . GLU B 1 248 ? 0.506 36.395 -25.662 1.00 27.36 248 GLU B O 1
ATOM 5011 N N . GLU B 1 249 ? -0.770 37.682 -27.000 1.00 27.95 249 GLU B N 1
ATOM 5012 C CA . GLU B 1 249 ? -1.479 38.336 -25.911 1.00 27.56 249 GLU B CA 1
ATOM 5013 C C . GLU B 1 249 ? -2.232 37.289 -25.088 1.00 24.62 249 GLU B C 1
ATOM 5014 O O . GLU B 1 249 ? -2.188 37.300 -23.858 1.00 22.93 249 GLU B O 1
ATOM 5020 N N . ASN B 1 250 ? -2.921 36.380 -25.773 1.00 21.66 250 ASN B N 1
ATOM 5021 C CA . ASN B 1 250 ? -3.656 35.329 -25.083 1.00 20.87 250 ASN B CA 1
ATOM 5022 C C . ASN B 1 250 ? -2.695 34.395 -24.359 1.00 19.32 250 ASN B C 1
ATOM 5023 O O . ASN B 1 250 ? -2.945 34.001 -23.225 1.00 19.84 250 ASN B O 1
ATOM 5028 N N . ALA B 1 251 ? -1.594 34.041 -25.013 1.00 21.23 251 ALA B N 1
ATOM 5029 C CA . ALA B 1 251 ? -0.616 33.153 -24.394 1.00 22.69 251 ALA B CA 1
ATOM 5030 C C . ALA B 1 251 ? -0.122 33.786 -23.100 1.00 23.83 251 ALA B C 1
ATOM 5031 O O . ALA B 1 251 ? -0.044 33.131 -22.058 1.00 23.87 251 ALA B O 1
ATOM 5033 N N . ARG B 1 252 ? 0.185 35.076 -23.172 1.00 25.32 252 ARG B N 1
ATOM 5034 C CA . ARG B 1 252 ? 0.679 35.812 -22.020 1.00 27.59 252 ARG B CA 1
ATOM 5035 C C . ARG B 1 252 ? -0.349 35.858 -20.893 1.00 26.73 252 ARG B C 1
ATOM 5036 O O . ARG B 1 252 ? 0.005 35.741 -19.722 1.00 25.96 252 ARG B O 1
ATOM 5044 N N . LEU B 1 253 ? -1.621 36.017 -21.249 1.00 25.66 253 LEU B N 1
ATOM 5045 C CA . LEU B 1 253 ? -2.696 36.074 -20.262 1.00 24.51 253 LEU B CA 1
ATOM 5046 C C . LEU B 1 253 ? -2.783 34.779 -19.451 1.00 23.74 253 LEU B C 1
ATOM 5047 O O . LEU B 1 253 ? -3.209 34.784 -18.295 1.00 23.53 253 LEU B O 1
ATOM 5052 N N . ASN B 1 254 ? -2.368 33.672 -20.059 1.00 21.89 254 ASN B N 1
ATOM 5053 C CA . ASN B 1 254 ? -2.412 32.368 -19.402 1.00 22.41 254 ASN B CA 1
ATOM 5054 C C . ASN B 1 254 ? -1.066 31.945 -18.822 1.00 24.21 254 ASN B C 1
ATOM 5055 O O . ASN B 1 254 ? -0.943 30.859 -18.250 1.00 25.02 254 ASN B O 1
ATOM 5060 N N . GLY B 1 255 ? -0.063 32.803 -18.972 1.00 25.77 255 GLY B N 1
ATOM 5061 C CA . GLY B 1 255 ? 1.256 32.484 -18.460 1.00 26.93 255 GLY B CA 1
ATOM 5062 C C . GLY B 1 255 ? 1.893 31.344 -19.230 1.00 29.11 255 GLY B C 1
ATOM 5063 O O . GLY B 1 255 ? 2.702 30.594 -18.689 1.00 29.42 255 GLY B O 1
ATOM 5064 N N . LEU B 1 256 ? 1.524 31.208 -20.498 1.00 28.56 256 LEU B N 1
ATOM 5065 C CA . LEU B 1 256 ? 2.065 30.152 -21.345 1.00 29.57 256 LEU B CA 1
ATOM 5066 C C . LEU B 1 256 ? 3.320 30.645 -22.049 1.00 30.09 256 LEU B C 1
ATOM 5067 O O . LEU B 1 256 ? 3.255 31.551 -22.880 1.00 31.15 256 LEU B O 1
ATOM 5072 N N . GLY B 1 257 ? 4.461 30.047 -21.719 1.00 29.45 257 GLY B N 1
ATOM 5073 C CA . GLY B 1 257 ? 5.707 30.458 -22.339 1.00 29.42 257 GLY B CA 1
ATOM 5074 C C . GLY B 1 257 ? 6.220 29.483 -23.383 1.00 29.58 257 GLY B C 1
ATOM 5075 O O . GLY B 1 257 ? 7.279 29.700 -23.973 1.00 29.59 257 GLY B O 1
ATOM 5076 N N . ASN B 1 258 ? 5.466 28.414 -23.622 1.00 27.67 258 ASN B N 1
ATOM 5077 C CA . ASN B 1 258 ? 5.865 27.404 -24.594 1.00 25.61 258 ASN B CA 1
ATOM 5078 C C . ASN B 1 258 ? 5.128 27.514 -25.932 1.00 25.28 258 ASN B C 1
ATOM 5079 O O . ASN B 1 258 ? 5.068 26.553 -26.697 1.00 26.15 258 ASN B O 1
ATOM 5084 N N . VAL B 1 259 ? 4.572 28.688 -26.210 1.00 24.65 259 VAL B N 1
ATOM 5085 C CA . VAL B 1 259 ? 3.859 28.921 -27.462 1.00 24.95 259 VAL B CA 1
ATOM 5086 C C . VAL B 1 259 ? 4.571 29.981 -28.293 1.00 26.67 259 VAL B C 1
ATOM 5087 O O . VAL B 1 259 ? 4.626 31.148 -27.905 1.00 27.38 259 VAL B O 1
ATOM 5091 N N . ARG B 1 260 ? 5.124 29.585 -29.433 1.00 27.44 260 ARG B N 1
ATOM 5092 C CA . ARG B 1 260 ? 5.798 30.561 -30.275 1.00 29.51 260 ARG B CA 1
ATOM 5093 C C . ARG B 1 260 ? 5.035 30.772 -31.570 1.00 28.66 260 ARG B C 1
ATOM 5094 O O . ARG B 1 260 ? 4.682 29.820 -32.262 1.00 28.97 260 ARG B O 1
ATOM 5102 N N . VAL B 1 261 ? 4.762 32.035 -31.873 1.00 28.44 261 VAL B N 1
ATOM 5103 C CA . VAL B 1 261 ? 4.036 32.393 -33.077 1.00 28.61 261 VAL B CA 1
ATOM 5104 C C . VAL B 1 261 ? 4.996 32.486 -34.249 1.00 29.72 261 VAL B C 1
ATOM 5105 O O . VAL B 1 261 ? 6.163 32.852 -34.091 1.00 28.19 261 VAL B O 1
ATOM 5109 N N . LEU B 1 262 ? 4.498 32.151 -35.430 1.00 29.21 262 LEU B N 1
ATOM 5110 C CA . LEU B 1 262 ? 5.318 32.175 -36.626 1.00 30.57 262 LEU B CA 1
ATOM 5111 C C . LEU B 1 262 ? 4.507 32.736 -37.784 1.00 31.00 262 LEU B C 1
ATOM 5112 O O . LEU B 1 262 ? 3.570 32.094 -38.258 1.00 31.21 262 LEU B O 1
ATOM 5117 N N . GLU B 1 263 ? 4.853 33.938 -38.230 1.00 30.78 263 GLU B N 1
ATOM 5118 C CA . GLU B 1 263 ? 4.136 34.542 -39.341 1.00 31.44 263 GLU B CA 1
ATOM 5119 C C . GLU B 1 263 ? 4.639 33.929 -40.637 1.00 31.42 263 GLU B C 1
ATOM 5120 O O . GLU B 1 263 ? 5.795 34.117 -41.019 1.00 30.75 263 GLU B O 1
ATOM 5126 N N . ALA B 1 264 ? 3.769 33.189 -41.312 1.00 30.62 264 ALA B N 1
ATOM 5127 C CA . ALA B 1 264 ? 4.146 32.551 -42.561 1.00 29.64 264 ALA B CA 1
ATOM 5128 C C . ALA B 1 264 ? 2.933 32.053 -43.327 1.00 29.85 264 ALA B C 1
ATOM 5129 O O . ALA B 1 264 ? 1.834 31.949 -42.781 1.00 27.86 264 ALA B O 1
ATOM 5131 N N . ASN B 1 265 ? 3.144 31.758 -44.604 1.00 29.36 265 ASN B N 1
ATOM 5132 C CA . ASN B 1 265 ? 2.087 31.239 -45.450 1.00 29.16 265 ASN B CA 1
ATOM 5133 C C . ASN B 1 265 ? 2.032 29.748 -45.161 1.00 28.93 265 ASN B C 1
ATOM 5134 O O . ASN B 1 265 ? 3.014 29.035 -45.376 1.00 29.33 265 ASN B O 1
ATOM 5139 N N . ALA B 1 266 ? 0.887 29.285 -44.669 1.00 28.23 266 ALA B N 1
ATOM 5140 C CA . ALA B 1 266 ? 0.697 27.881 -44.315 1.00 28.07 266 ALA B CA 1
ATOM 5141 C C . ALA B 1 266 ? 1.212 26.885 -45.348 1.00 27.51 266 ALA B C 1
ATOM 5142 O O . ALA B 1 266 ? 1.961 25.970 -45.011 1.00 27.33 266 ALA B O 1
ATOM 5144 N N . PHE B 1 267 ? 0.805 27.060 -46.601 1.00 28.79 267 PHE B N 1
ATOM 5145 C CA . PHE B 1 267 ? 1.217 26.163 -47.679 1.00 28.88 267 PHE B CA 1
ATOM 5146 C C . PHE B 1 267 ? 2.740 26.076 -47.808 1.00 29.48 267 PHE B C 1
ATOM 5147 O O . PHE B 1 267 ? 3.315 24.983 -47.808 1.00 29.44 267 PHE B O 1
ATOM 5155 N N . ASP B 1 268 ? 3.385 27.232 -47.914 1.00 28.72 268 ASP B N 1
ATOM 5156 C CA . ASP B 1 268 ? 4.836 27.293 -48.041 1.00 29.55 268 ASP B CA 1
ATOM 5157 C C . ASP B 1 268 ? 5.533 26.676 -46.827 1.00 28.37 268 ASP B C 1
ATOM 5158 O O . ASP B 1 268 ? 6.427 25.838 -46.970 1.00 28.17 268 ASP B O 1
ATOM 5163 N N . LEU B 1 269 ? 5.116 27.087 -45.631 1.00 26.24 269 LEU B N 1
ATOM 5164 C CA . LEU B 1 269 ? 5.715 26.585 -44.399 1.00 25.73 269 LEU B CA 1
ATOM 5165 C C . LEU B 1 269 ? 5.673 25.064 -44.256 1.00 25.80 269 LEU B C 1
ATOM 5166 O O . LEU B 1 269 ? 6.683 24.438 -43.928 1.00 23.96 269 LEU B O 1
ATOM 5171 N N . LEU B 1 270 ? 4.506 24.473 -44.496 1.00 26.46 270 LEU B N 1
ATOM 5172 C CA . LEU B 1 270 ? 4.349 23.028 -44.374 1.00 28.19 270 LEU B CA 1
ATOM 5173 C C . LEU B 1 270 ? 5.287 22.252 -45.282 1.00 29.79 270 LEU B C 1
ATOM 5174 O O . LEU B 1 270 ? 5.785 21.192 -44.905 1.00 28.65 270 LEU B O 1
ATOM 5179 N N . ARG B 1 271 ? 5.524 22.775 -46.480 1.00 32.45 271 ARG B N 1
ATOM 5180 C CA . ARG B 1 271 ? 6.417 22.108 -47.419 1.00 36.10 271 ARG B CA 1
ATOM 5181 C C . ARG B 1 271 ? 7.858 22.229 -46.936 1.00 36.36 271 ARG B C 1
ATOM 5182 O O . ARG B 1 271 ? 8.590 21.239 -46.884 1.00 36.56 271 ARG B O 1
ATOM 5190 N N . ARG B 1 272 ? 8.261 23.444 -46.578 1.00 36.74 272 ARG B N 1
ATOM 5191 C CA . ARG B 1 272 ? 9.617 23.671 -46.100 1.00 37.50 272 ARG B CA 1
ATOM 5192 C C . ARG B 1 272 ? 9.916 22.806 -44.881 1.00 37.41 272 ARG B C 1
ATOM 5193 O O . ARG B 1 272 ? 10.976 22.184 -44.805 1.00 36.27 272 ARG B O 1
ATOM 5201 N N . LEU B 1 273 ? 8.985 22.766 -43.930 1.00 36.76 273 LEU B N 1
ATOM 5202 C CA . LEU B 1 273 ? 9.174 21.959 -42.729 1.00 37.28 273 LEU B CA 1
ATOM 5203 C C . LEU B 1 273 ? 9.371 20.498 -43.118 1.00 38.58 273 LEU B C 1
ATOM 5204 O O . LEU B 1 273 ? 10.159 19.782 -42.501 1.00 38.92 273 LEU B O 1
ATOM 5209 N N . GLU B 1 274 ? 8.658 20.064 -44.150 1.00 40.81 274 GLU B N 1
ATOM 5210 C CA . GLU B 1 274 ? 8.764 18.691 -44.627 1.00 43.79 274 GLU B CA 1
ATOM 5211 C C . GLU B 1 274 ? 10.160 18.432 -45.181 1.00 44.04 274 GLU B C 1
ATOM 5212 O O . GLU B 1 274 ? 10.819 17.465 -44.806 1.00 44.29 274 GLU B O 1
ATOM 5218 N N . LYS B 1 275 ? 10.605 19.308 -46.074 1.00 44.36 275 LYS B N 1
ATOM 5219 C CA . LYS B 1 275 ? 11.921 19.175 -46.680 1.00 44.32 275 LYS B CA 1
ATOM 5220 C C . LYS B 1 275 ? 13.034 19.325 -45.646 1.00 44.33 275 LYS B C 1
ATOM 5221 O O . LYS B 1 275 ? 14.095 18.718 -45.780 1.00 44.15 275 LYS B O 1
ATOM 5227 N N . GLU B 1 276 ? 12.790 20.132 -44.616 1.00 44.71 276 GLU B N 1
ATOM 5228 C CA . GLU B 1 276 ? 13.776 20.344 -43.560 1.00 45.33 276 GLU B CA 1
ATOM 5229 C C . GLU B 1 276 ? 13.916 19.124 -42.654 1.00 44.43 276 GLU B C 1
ATOM 5230 O O . GLU B 1 276 ? 14.796 19.081 -41.794 1.00 44.85 276 GLU B O 1
ATOM 5236 N N . GLY B 1 277 ? 13.043 18.140 -42.842 1.00 42.62 277 GLY B N 1
ATOM 5237 C CA . GLY B 1 277 ? 13.100 16.940 -42.026 1.00 40.90 277 GLY B CA 1
ATOM 5238 C C . GLY B 1 277 ? 12.353 17.061 -40.709 1.00 39.33 277 GLY B C 1
ATOM 5239 O O . GLY B 1 277 ? 12.416 16.160 -39.872 1.00 38.97 277 GLY B O 1
ATOM 5240 N N . GLU B 1 278 ? 11.647 18.175 -40.528 1.00 36.95 278 GLU B N 1
ATOM 5241 C CA . GLU B 1 278 ? 10.876 18.424 -39.312 1.00 35.30 278 GLU B CA 1
ATOM 5242 C C . GLU B 1 278 ? 9.712 17.447 -39.160 1.00 32.61 278 GLU B C 1
ATOM 5243 O O . GLU B 1 278 ? 9.070 17.074 -40.141 1.00 31.82 278 GLU B O 1
ATOM 5249 N N . ARG B 1 279 ? 9.445 17.041 -37.924 1.00 29.84 279 ARG B N 1
ATOM 5250 C CA . ARG B 1 279 ? 8.347 16.128 -37.632 1.00 27.41 279 ARG B CA 1
ATOM 5251 C C . ARG B 1 279 ? 7.674 16.565 -36.337 1.00 24.86 279 ARG B C 1
ATOM 5252 O O . ARG B 1 279 ? 8.320 17.134 -35.459 1.00 23.08 279 ARG B O 1
ATOM 5260 N N . PHE B 1 280 ? 6.374 16.310 -36.227 1.00 21.36 280 PHE B N 1
ATOM 5261 C CA . PHE B 1 280 ? 5.622 16.706 -35.046 1.00 20.87 280 PHE B CA 1
ATOM 5262 C C . PHE B 1 280 ? 4.754 15.580 -34.499 1.00 19.53 280 PHE B C 1
ATOM 5263 O O . PHE B 1 280 ? 4.475 14.604 -35.193 1.00 19.05 280 PHE B O 1
ATOM 5271 N N . ASP B 1 281 ? 4.328 15.731 -33.249 1.00 18.11 281 ASP B N 1
ATOM 5272 C CA . ASP B 1 281 ? 3.478 14.743 -32.602 1.00 18.77 281 ASP B CA 1
ATOM 5273 C C . ASP B 1 281 ? 2.007 15.065 -32.835 1.00 16.90 281 ASP B C 1
ATOM 5274 O O . ASP B 1 281 ? 1.139 14.211 -32.647 1.00 15.93 281 ASP B O 1
ATOM 5279 N N . LEU B 1 282 ? 1.730 16.304 -33.233 1.00 14.36 282 LEU B N 1
ATOM 5280 C CA . LEU B 1 282 ? 0.359 16.723 -33.492 1.00 12.74 282 LEU B CA 1
ATOM 5281 C C . LEU B 1 282 ? 0.307 17.952 -34.388 1.00 12.68 282 LEU B C 1
ATOM 5282 O O . LEU B 1 282 ? 1.100 18.885 -34.232 1.00 12.84 282 LEU B O 1
ATOM 5287 N N . VAL B 1 283 ? -0.619 17.932 -35.342 1.00 10.09 283 VAL B N 1
ATOM 5288 C CA . VAL B 1 283 ? -0.815 19.052 -36.254 1.00 11.35 283 VAL B CA 1
ATOM 5289 C C . VAL B 1 283 ? -2.304 19.379 -36.327 1.00 12.78 283 VAL B C 1
ATOM 5290 O O . VAL B 1 283 ? -3.133 18.477 -36.486 1.00 10.90 283 VAL B O 1
ATOM 5294 N N . VAL B 1 284 ? -2.636 20.662 -36.186 1.00 10.73 284 VAL B N 1
ATOM 5295 C CA . VAL B 1 284 ? -4.018 21.119 -36.275 1.00 12.94 284 VAL B CA 1
ATOM 5296 C C . VAL B 1 284 ? -4.141 21.994 -37.517 1.00 13.06 284 VAL B C 1
ATOM 5297 O O . VAL B 1 284 ? -3.342 22.910 -37.707 1.00 14.90 284 VAL B O 1
ATOM 5301 N N . LEU B 1 285 ? -5.124 21.696 -38.365 1.00 12.03 285 LEU B N 1
ATOM 5302 C CA . LEU B 1 285 ? -5.377 22.472 -39.577 1.00 12.88 285 LEU B CA 1
ATOM 5303 C C . LEU B 1 285 ? -6.785 23.044 -39.484 1.00 15.71 285 LEU B C 1
ATOM 5304 O O . LEU B 1 285 ? -7.764 22.295 -39.506 1.00 14.45 285 LEU B O 1
ATOM 5309 N N . ASP B 1 286 ? -6.891 24.364 -39.387 1.00 14.69 286 ASP B N 1
ATOM 5310 C CA . ASP B 1 286 ? -8.196 25.011 -39.298 1.00 16.73 286 ASP B CA 1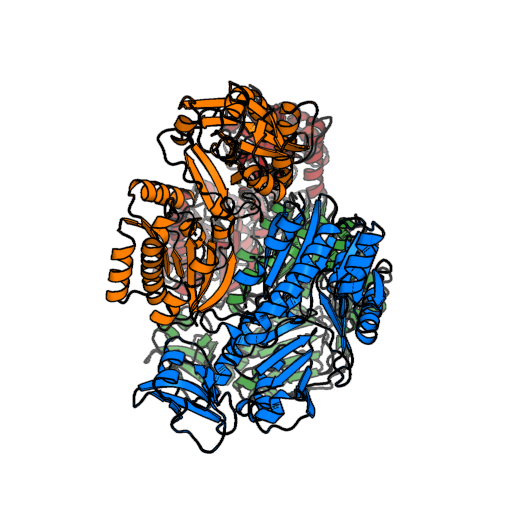
ATOM 5311 C C . ASP B 1 286 ? -8.209 26.164 -40.287 1.00 16.34 286 ASP B C 1
ATOM 5312 O O . ASP B 1 286 ? -8.297 27.331 -39.909 1.00 18.65 286 ASP B O 1
ATOM 5317 N N . PRO B 1 287 ? -8.129 25.843 -41.585 1.00 16.86 287 PRO B N 1
ATOM 5318 C CA . PRO B 1 287 ? -8.123 26.853 -42.644 1.00 17.06 287 PRO B CA 1
ATOM 5319 C C . PRO B 1 287 ? -9.415 27.636 -42.790 1.00 17.81 287 PRO B C 1
ATOM 5320 O O . PRO B 1 287 ? -10.486 27.180 -42.385 1.00 17.32 287 PRO B O 1
ATOM 5324 N N . PRO B 1 288 ? -9.323 28.853 -43.344 1.00 17.83 288 PRO B N 1
ATOM 5325 C CA . PRO B 1 288 ? -10.529 29.653 -43.533 1.00 17.64 288 PRO B CA 1
ATOM 5326 C C . PRO B 1 288 ? -11.289 28.912 -44.632 1.00 17.42 288 PRO B C 1
ATOM 5327 O O . PRO B 1 288 ? -10.738 27.991 -45.233 1.00 18.03 288 PRO B O 1
ATOM 5331 N N . ALA B 1 289 ? -12.532 29.292 -44.901 1.00 16.40 289 ALA B N 1
ATOM 5332 C CA . ALA B 1 289 ? -13.313 28.610 -45.930 1.00 16.74 289 ALA B CA 1
ATOM 5333 C C . ALA B 1 289 ? -12.734 28.806 -47.332 1.00 17.53 289 ALA B C 1
ATOM 5334 O O . ALA B 1 289 ? -12.674 29.926 -47.842 1.00 18.41 289 ALA B O 1
ATOM 5336 N N . PHE B 1 290 ? -12.304 27.711 -47.948 1.00 15.99 290 PHE B N 1
ATOM 5337 C CA . PHE B 1 290 ? -11.731 27.760 -49.287 1.00 15.90 290 PHE B CA 1
ATOM 5338 C C . PHE B 1 290 ? -12.816 27.815 -50.355 1.00 16.89 290 PHE B C 1
ATOM 5339 O O . PHE B 1 290 ? -12.549 28.158 -51.509 1.00 17.62 290 PHE B O 1
ATOM 5347 N N . ALA B 1 291 ? -14.039 27.472 -49.970 1.00 18.01 291 ALA B N 1
ATOM 5348 C CA . ALA B 1 291 ? -15.162 27.504 -50.897 1.00 20.91 291 ALA B CA 1
ATOM 5349 C C . ALA B 1 291 ? -16.304 28.312 -50.290 1.00 21.99 291 ALA B C 1
ATOM 5350 O O . ALA B 1 291 ? -16.651 28.134 -49.122 1.00 22.08 291 ALA B O 1
ATOM 5352 N N . LYS B 1 292 ? -16.872 29.212 -51.084 1.00 24.18 292 LYS B N 1
ATOM 5353 C CA . LYS B 1 292 ? -17.981 30.045 -50.632 1.00 26.93 292 LYS B CA 1
ATOM 5354 C C . LYS B 1 292 ? -19.183 29.714 -51.511 1.00 27.00 292 LYS B C 1
ATOM 5355 O O . LYS B 1 292 ? -20.332 29.712 -51.057 1.00 26.81 292 LYS B O 1
ATOM 5361 N N . GLY B 1 293 ? -18.898 29.430 -52.776 1.00 25.92 293 GLY B N 1
ATOM 5362 C CA . GLY B 1 293 ? -19.939 29.079 -53.720 1.00 26.79 293 GLY B CA 1
ATOM 5363 C C . GLY B 1 293 ? -19.701 27.664 -54.199 1.00 27.03 293 GLY B C 1
ATOM 5364 O O . GLY B 1 293 ? -18.577 27.165 -54.130 1.00 26.15 293 GLY B O 1
ATOM 5365 N N . LYS B 1 294 ? -20.745 27.015 -54.698 1.00 26.86 294 LYS B N 1
ATOM 5366 C CA . LYS B 1 294 ? -20.620 25.641 -55.167 1.00 30.04 294 LYS B CA 1
ATOM 5367 C C . LYS B 1 294 ? -19.639 25.475 -56.329 1.00 29.37 294 LYS B C 1
ATOM 5368 O O . LYS B 1 294 ? -19.166 24.369 -56.597 1.00 27.84 294 LYS B O 1
ATOM 5374 N N . LYS B 1 295 ? -19.321 26.578 -57.000 1.00 28.24 295 LYS B N 1
ATOM 5375 C CA . LYS B 1 295 ? -18.413 26.551 -58.146 1.00 29.03 295 LYS B CA 1
ATOM 5376 C C . LYS B 1 295 ? -16.941 26.552 -57.732 1.00 27.27 295 LYS B C 1
ATOM 5377 O O . LYS B 1 295 ? -16.064 26.209 -58.524 1.00 25.99 295 LYS B O 1
ATOM 5383 N N . ASP B 1 296 ? -16.677 26.940 -56.490 1.00 25.30 296 ASP B N 1
ATOM 5384 C CA . ASP B 1 296 ? -15.312 27.000 -55.974 1.00 24.14 296 ASP B CA 1
ATOM 5385 C C . ASP B 1 296 ? -14.834 25.632 -55.498 1.00 22.35 296 ASP B C 1
ATOM 5386 O O . ASP B 1 296 ? -13.647 25.438 -55.244 1.00 22.05 296 ASP B O 1
ATOM 5391 N N . VAL B 1 297 ? -15.760 24.687 -55.386 1.00 19.32 297 VAL B N 1
ATOM 5392 C CA . VAL B 1 297 ? -15.438 23.358 -54.879 1.00 19.52 297 VAL B CA 1
ATOM 5393 C C . VAL B 1 297 ? -14.297 22.597 -55.556 1.00 20.08 297 VAL B C 1
ATOM 5394 O O . VAL B 1 297 ? -13.400 22.099 -54.876 1.00 19.09 297 VAL B O 1
ATOM 5398 N N . GLU B 1 298 ? -14.318 22.503 -56.880 1.00 21.42 298 GLU B N 1
ATOM 5399 C CA . GLU B 1 298 ? -13.278 21.761 -57.586 1.00 23.21 298 GLU B CA 1
ATOM 5400 C C . GLU B 1 298 ? -11.860 22.210 -57.224 1.00 22.91 298 GLU B C 1
ATOM 5401 O O . GLU B 1 298 ? -11.002 21.377 -56.927 1.00 23.27 298 GLU B O 1
ATOM 5407 N N . ARG B 1 299 ? -11.606 23.514 -57.241 1.00 22.42 299 ARG B N 1
ATOM 5408 C CA . ARG B 1 299 ? -10.279 24.010 -56.889 1.00 23.55 299 ARG B CA 1
ATOM 5409 C C . ARG B 1 299 ? -10.068 24.039 -55.370 1.00 20.30 299 ARG B C 1
ATOM 5410 O O . ARG B 1 299 ? -8.939 23.938 -54.895 1.00 18.80 299 ARG B O 1
ATOM 5418 N N . ALA B 1 300 ? -11.153 24.166 -54.613 1.00 17.45 300 ALA B N 1
ATOM 5419 C CA . ALA B 1 300 ? -11.054 24.191 -53.155 1.00 15.96 300 ALA B CA 1
ATOM 5420 C C . ALA B 1 300 ? -10.637 22.811 -52.643 1.00 15.29 300 ALA B C 1
ATOM 5421 O O . ALA B 1 300 ? -9.839 22.694 -51.715 1.00 15.22 300 ALA B O 1
ATOM 5423 N N . TYR B 1 301 ? -11.185 21.772 -53.263 1.00 16.92 301 TYR B N 1
ATOM 5424 C CA . TYR B 1 301 ? -10.884 20.389 -52.901 1.00 17.60 301 TYR B CA 1
ATOM 5425 C C . TYR B 1 301 ? -9.382 20.134 -53.058 1.00 17.38 301 TYR B C 1
ATOM 5426 O O . TYR B 1 301 ? -8.758 19.462 -52.234 1.00 16.19 301 TYR B O 1
ATOM 5435 N N . ARG B 1 302 ? -8.811 20.684 -54.124 1.00 16.73 302 ARG B N 1
ATOM 5436 C CA . ARG B 1 302 ? -7.389 20.532 -54.417 1.00 17.27 302 ARG B CA 1
ATOM 5437 C C . ARG B 1 302 ? -6.530 21.252 -53.378 1.00 15.74 302 ARG B C 1
ATOM 5438 O O . ARG B 1 302 ? -5.450 20.782 -53.009 1.00 14.86 302 ARG B O 1
ATOM 5446 N N . ALA B 1 303 ? -7.018 22.395 -52.908 1.00 12.93 303 ALA B N 1
ATOM 5447 C CA . ALA B 1 303 ? -6.309 23.180 -51.904 1.00 13.39 303 ALA B CA 1
ATOM 5448 C C . ALA B 1 303 ? -6.333 22.450 -50.561 1.00 13.25 303 ALA B C 1
ATOM 5449 O O . ALA B 1 303 ? -5.325 22.372 -49.859 1.00 14.58 303 ALA B O 1
ATOM 5451 N N . TYR B 1 304 ? -7.497 21.923 -50.202 1.00 13.75 304 TYR B N 1
ATOM 5452 C CA . TYR B 1 304 ? -7.629 21.201 -48.944 1.00 12.28 304 TYR B CA 1
ATOM 5453 C C . TYR B 1 304 ? -6.730 19.972 -48.991 1.00 12.88 304 TYR B C 1
ATOM 5454 O O . TYR B 1 304 ? -6.012 19.684 -48.044 1.00 12.00 304 TYR B O 1
ATOM 5463 N N . LYS B 1 305 ? -6.758 19.253 -50.107 1.00 13.75 305 LYS B N 1
ATOM 5464 C CA . LYS B 1 305 ? -5.936 18.057 -50.227 1.00 15.99 305 LYS B CA 1
ATOM 5465 C C . LYS B 1 305 ? -4.450 18.350 -50.038 1.00 15.85 305 LYS B C 1
ATOM 5466 O O . LYS B 1 305 ? -3.757 17.621 -49.327 1.00 15.31 305 LYS B O 1
ATOM 5472 N N . GLU B 1 306 ? -3.955 19.418 -50.655 1.00 16.54 306 GLU B N 1
ATOM 5473 C CA . GLU B 1 306 ? -2.535 19.729 -50.529 1.00 17.71 306 GLU B CA 1
ATOM 5474 C C . GLU B 1 306 ? -2.119 20.028 -49.095 1.00 17.22 306 GLU B C 1
ATOM 5475 O O . GLU B 1 306 ? -1.109 19.506 -48.619 1.00 15.84 306 GLU B O 1
ATOM 5481 N N . VAL B 1 307 ? -2.887 20.861 -48.396 1.00 14.31 307 VAL B N 1
ATOM 5482 C CA . VAL B 1 307 ? -2.516 21.191 -47.031 1.00 15.26 307 VAL B CA 1
ATOM 5483 C C . VAL B 1 307 ? -2.642 19.968 -46.119 1.00 13.09 307 VAL B C 1
ATOM 5484 O O . VAL B 1 307 ? -1.832 19.781 -45.216 1.00 12.38 307 VAL B O 1
ATOM 5488 N N . ASN B 1 308 ? -3.638 19.123 -46.361 1.00 11.06 308 ASN B N 1
ATOM 5489 C CA . ASN B 1 308 ? -3.797 17.926 -45.540 1.00 11.24 308 ASN B CA 1
ATOM 5490 C C . ASN B 1 308 ? -2.703 16.903 -45.850 1.00 10.43 308 ASN B C 1
ATOM 5491 O O . ASN B 1 308 ? -2.228 16.204 -44.956 1.00 11.39 308 ASN B O 1
ATOM 5496 N N . LEU B 1 309 ? -2.307 16.815 -47.117 1.00 10.56 309 LEU B N 1
ATOM 5497 C CA . LEU B 1 309 ? -1.250 15.893 -47.517 1.00 12.79 309 LEU B CA 1
ATOM 5498 C C . LEU B 1 309 ? 0.063 16.314 -46.859 1.00 13.88 309 LEU B C 1
ATOM 5499 O O . LEU B 1 309 ? 0.794 15.476 -46.333 1.00 14.47 309 LEU B O 1
ATOM 5504 N N . ARG B 1 310 ? 0.355 17.613 -46.885 1.00 15.27 310 ARG B N 1
ATOM 5505 C CA . ARG B 1 310 ? 1.582 18.119 -46.272 1.00 16.74 310 ARG B CA 1
ATOM 5506 C C . ARG B 1 310 ? 1.596 17.915 -44.761 1.00 16.09 310 ARG B C 1
ATOM 5507 O O . ARG B 1 310 ? 2.625 17.554 -44.192 1.00 17.18 310 ARG B O 1
ATOM 5515 N N . ALA B 1 311 ? 0.461 18.147 -44.108 1.00 13.81 311 ALA B N 1
ATOM 5516 C CA . ALA B 1 311 ? 0.374 17.974 -42.659 1.00 14.28 311 ALA B CA 1
ATOM 5517 C C . ALA B 1 311 ? 0.601 16.510 -42.279 1.00 15.21 311 ALA B C 1
ATOM 5518 O O . ALA B 1 311 ? 1.326 16.204 -41.330 1.00 14.14 311 ALA B O 1
ATOM 5520 N N . ILE B 1 312 ? -0.017 15.603 -43.026 1.00 13.97 312 ILE B N 1
ATOM 5521 C CA . ILE B 1 312 ? 0.129 14.182 -42.740 1.00 15.02 312 ILE B CA 1
ATOM 5522 C C . ILE B 1 312 ? 1.588 13.737 -42.825 1.00 16.00 312 ILE B C 1
ATOM 5523 O O . ILE B 1 312 ? 2.045 12.931 -42.012 1.00 17.94 312 ILE B O 1
ATOM 5528 N N . LYS B 1 313 ? 2.319 14.278 -43.793 1.00 16.89 313 LYS B N 1
ATOM 5529 C CA . LYS B 1 313 ? 3.727 13.936 -43.973 1.00 18.89 313 LYS B CA 1
ATOM 5530 C C . LYS B 1 313 ? 4.626 14.439 -42.843 1.00 18.71 313 LYS B C 1
ATOM 5531 O O . LYS B 1 313 ? 5.734 13.933 -42.659 1.00 18.07 313 LYS B O 1
ATOM 5537 N N . LEU B 1 314 ? 4.149 15.428 -42.090 1.00 16.53 314 LEU B N 1
ATOM 5538 C CA . LEU B 1 314 ? 4.915 15.999 -40.982 1.00 16.66 314 LEU B CA 1
ATOM 5539 C C . LEU B 1 314 ? 4.760 15.243 -39.666 1.00 16.37 314 LEU B C 1
ATOM 5540 O O . LEU B 1 314 ? 5.495 15.493 -38.708 1.00 17.08 314 LEU B O 1
ATOM 5545 N N . LEU B 1 315 ? 3.809 14.320 -39.616 1.00 15.58 315 LEU B N 1
ATOM 5546 C CA . LEU B 1 315 ? 3.549 13.570 -38.395 1.00 15.10 315 LEU B CA 1
ATOM 5547 C C . LEU B 1 315 ? 4.374 12.313 -38.180 1.00 16.69 315 LEU B C 1
ATOM 5548 O O . LEU B 1 315 ? 4.593 11.531 -39.101 1.00 17.00 315 LEU B O 1
ATOM 5553 N N . LYS B 1 316 ? 4.811 12.127 -36.939 1.00 16.26 316 LYS B N 1
ATOM 5554 C CA . LYS B 1 316 ? 5.574 10.949 -36.552 1.00 19.50 316 LYS B CA 1
ATOM 5555 C C . LYS B 1 316 ? 4.557 9.824 -36.377 1.00 19.06 316 LYS B C 1
ATOM 5556 O O . LYS B 1 316 ? 3.351 10.070 -36.355 1.00 16.75 316 LYS B O 1
ATOM 5562 N N . GLU B 1 317 ? 5.030 8.590 -36.253 1.00 19.76 317 GLU B N 1
ATOM 5563 C CA . GLU B 1 317 ? 4.108 7.486 -36.042 1.00 21.04 317 GLU B CA 1
ATOM 5564 C C . GLU B 1 317 ? 3.401 7.786 -34.726 1.00 20.23 317 GLU B C 1
ATOM 5565 O O . GLU B 1 317 ? 4.035 8.232 -33.769 1.00 19.44 317 GLU B O 1
ATOM 5571 N N . GLY B 1 318 ? 2.092 7.552 -34.679 1.00 18.09 318 GLY B N 1
ATOM 5572 C CA . GLY B 1 318 ? 1.337 7.827 -33.470 1.00 16.37 318 GLY B CA 1
ATOM 5573 C C . GLY B 1 318 ? 0.895 9.281 -33.437 1.00 17.04 318 GLY B C 1
ATOM 5574 O O . GLY B 1 318 ? 0.186 9.710 -32.518 1.00 17.99 318 GLY B O 1
ATOM 5575 N N . GLY B 1 319 ? 1.319 10.034 -34.451 1.00 16.15 319 GLY B N 1
ATOM 5576 C CA . GLY B 1 319 ? 0.978 11.442 -34.554 1.00 14.37 319 GLY B CA 1
ATOM 5577 C C . GLY B 1 319 ? -0.511 11.696 -34.705 1.00 13.84 319 GLY B C 1
ATOM 5578 O O . GLY B 1 319 ? -1.239 10.874 -35.255 1.00 12.58 319 GLY B O 1
ATOM 5579 N N . ILE B 1 320 ? -0.958 12.850 -34.225 1.00 11.69 320 ILE B N 1
ATOM 5580 C CA . ILE B 1 320 ? -2.365 13.214 -34.289 1.00 11.57 320 ILE B CA 1
ATOM 5581 C C . ILE B 1 320 ? -2.616 14.330 -35.287 1.00 10.91 320 ILE B C 1
ATOM 5582 O O . ILE B 1 320 ? -1.922 15.349 -35.275 1.00 11.73 320 ILE B O 1
ATOM 5587 N N . LEU B 1 321 ? -3.600 14.126 -36.160 1.00 9.43 321 LEU B N 1
ATOM 5588 C CA . LEU B 1 321 ? -3.994 15.140 -37.132 1.00 10.15 321 LEU B CA 1
ATOM 5589 C C . LEU B 1 321 ? -5.420 15.584 -36.810 1.00 10.38 321 LEU B C 1
ATOM 5590 O O . LEU B 1 321 ? -6.338 14.768 -36.803 1.00 11.04 321 LEU B O 1
ATOM 5595 N N . ALA B 1 322 ? -5.595 16.871 -36.527 1.00 11.19 322 ALA B N 1
ATOM 5596 C CA . ALA B 1 322 ? -6.915 17.435 -36.258 1.00 10.97 322 ALA B CA 1
ATOM 5597 C C . ALA B 1 322 ? -7.116 18.332 -37.467 1.00 12.58 322 ALA B C 1
ATOM 5598 O O . ALA B 1 322 ? -6.386 19.310 -37.647 1.00 13.93 322 ALA B O 1
ATOM 5600 N N . THR B 1 323 ? -8.084 17.990 -38.309 1.00 11.09 323 THR B N 1
ATOM 5601 C CA . THR B 1 323 ? -8.305 18.758 -39.521 1.00 11.96 323 THR B CA 1
ATOM 5602 C C . THR B 1 323 ? -9.757 19.202 -39.685 1.00 12.22 323 THR B C 1
ATOM 5603 O O . THR B 1 323 ? -10.691 18.484 -39.320 1.00 10.87 323 THR B O 1
ATOM 5607 N N . ALA B 1 324 ? -9.949 20.397 -40.234 1.00 10.37 324 ALA B N 1
ATOM 5608 C CA . ALA B 1 324 ? -11.295 20.921 -40.386 1.00 11.74 324 ALA B CA 1
ATOM 5609 C C . ALA B 1 324 ? -11.529 21.733 -41.649 1.00 11.24 324 ALA B C 1
ATOM 5610 O O . ALA B 1 324 ? -10.591 22.098 -42.356 1.00 11.14 324 ALA B O 1
ATOM 5612 N N . SER B 1 325 ? -12.806 21.981 -41.925 1.00 9.90 325 SER B N 1
ATOM 5613 C CA . SER B 1 325 ? -13.236 22.810 -43.047 1.00 12.83 325 SER B CA 1
ATOM 5614 C C . SER B 1 325 ? -14.532 23.488 -42.628 1.00 13.55 325 SER B C 1
ATOM 5615 O O . SER B 1 325 ? -15.415 22.848 -42.054 1.00 12.26 325 SER B O 1
ATOM 5618 N N . CYS B 1 326 ? -14.646 24.782 -42.906 1.00 13.59 326 CYS B N 1
ATOM 5619 C CA . CYS B 1 326 ? -15.856 25.508 -42.555 1.00 14.13 326 CYS B CA 1
ATOM 5620 C C . CYS B 1 326 ? -16.577 25.967 -43.818 1.00 14.37 326 CYS B C 1
ATOM 5621 O O . CYS B 1 326 ? -17.414 26.869 -43.777 1.00 13.76 326 CYS B O 1
ATOM 5624 N N . SER B 1 327 ? -16.242 25.332 -44.940 1.00 11.87 327 SER B N 1
ATOM 5625 C CA . SER B 1 327 ? -16.873 25.628 -46.222 1.00 13.89 327 SER B CA 1
ATOM 5626 C C . SER B 1 327 ? -18.111 24.731 -46.344 1.00 13.77 327 SER B C 1
ATOM 5627 O O . SER B 1 327 ? -17.988 23.510 -46.400 1.00 12.39 327 SER B O 1
ATOM 5630 N N . HIS B 1 328 ? -19.297 25.326 -46.382 1.00 14.23 328 HIS B N 1
ATOM 5631 C CA . HIS B 1 328 ? -20.513 24.530 -46.507 1.00 15.08 328 HIS B CA 1
ATOM 5632 C C . HIS B 1 328 ? -20.509 23.649 -47.762 1.00 15.23 328 HIS B C 1
ATOM 5633 O O . HIS B 1 328 ? -20.909 22.488 -47.710 1.00 15.10 328 HIS B O 1
ATOM 5640 N N . HIS B 1 329 ? -20.060 24.199 -48.887 1.00 14.71 329 HIS B N 1
ATOM 5641 C CA . HIS B 1 329 ? -20.046 23.438 -50.135 1.00 15.52 329 HIS B CA 1
ATOM 5642 C C . HIS B 1 329 ? -19.009 22.326 -50.186 1.00 15.60 329 HIS B C 1
ATOM 5643 O O . HIS B 1 329 ? -19.048 21.472 -51.074 1.00 14.79 329 HIS B O 1
ATOM 5658 N N . THR B 1 331 ? -18.835 19.637 -48.713 1.00 14.21 331 THR B N 1
ATOM 5659 C CA . THR B 1 331 ? -19.701 18.749 -47.943 1.00 14.22 331 THR B CA 1
ATOM 5660 C C . THR B 1 331 ? -18.941 17.719 -47.116 1.00 13.82 331 THR B C 1
ATOM 5661 O O . THR B 1 331 ? -17.765 17.448 -47.354 1.00 12.50 331 THR B O 1
ATOM 5665 N N . GLU B 1 332 ? -19.631 17.138 -46.142 1.00 14.08 332 GLU B N 1
ATOM 5666 C CA . GLU B 1 332 ? -19.016 16.132 -45.291 1.00 15.43 332 GLU B CA 1
ATOM 5667 C C . GLU B 1 332 ? -18.457 14.981 -46.136 1.00 13.77 332 GLU B C 1
ATOM 5668 O O . GLU B 1 332 ? -17.343 14.511 -45.900 1.00 12.27 332 GLU B O 1
ATOM 5674 N N . PRO B 1 333 ? -19.219 14.514 -47.138 1.00 13.86 333 PRO B N 1
ATOM 5675 C CA . PRO B 1 333 ? -18.703 13.418 -47.967 1.00 13.94 333 PRO B CA 1
ATOM 5676 C C . PRO B 1 333 ? -17.415 13.810 -48.699 1.00 14.08 333 PRO B C 1
ATOM 5677 O O . PRO B 1 333 ? -16.466 13.038 -48.758 1.00 13.61 333 PRO B O 1
ATOM 5681 N N . LEU B 1 334 ? -17.382 15.019 -49.253 1.00 13.38 334 LEU B N 1
ATOM 5682 C CA . LEU B 1 334 ? -16.200 15.483 -49.972 1.00 12.12 334 LEU B CA 1
ATOM 5683 C C . LEU B 1 334 ? -15.016 15.675 -49.036 1.00 10.31 334 LEU B C 1
ATOM 5684 O O . LEU B 1 334 ? -13.876 15.375 -49.393 1.00 11.88 334 LEU B O 1
ATOM 5689 N N . PHE B 1 335 ? -15.293 16.175 -47.837 1.00 10.77 335 PHE B N 1
ATOM 5690 C CA . PHE B 1 335 ? -14.251 16.410 -46.845 1.00 11.04 335 PHE B CA 1
ATOM 5691 C C . PHE B 1 335 ? -13.560 15.102 -46.466 1.00 11.76 335 PHE B C 1
ATOM 5692 O O . PHE B 1 335 ? -12.331 15.008 -46.483 1.00 10.45 335 PHE B O 1
ATOM 5700 N N . TYR B 1 336 ? -14.345 14.085 -46.124 1.00 11.97 336 TYR B N 1
ATOM 5701 C CA . TYR B 1 336 ? -13.751 12.812 -45.748 1.00 13.23 336 TYR B CA 1
ATOM 5702 C C . TYR B 1 336 ? -13.119 12.052 -46.908 1.00 11.38 336 TYR B C 1
ATOM 5703 O O . TYR B 1 336 ? -12.179 11.286 -46.707 1.00 10.88 336 TYR B O 1
ATOM 5712 N N . ALA B 1 337 ? -13.618 12.266 -48.121 1.00 12.39 337 ALA B N 1
ATOM 5713 C CA . ALA B 1 337 ? -13.033 11.609 -49.286 1.00 11.83 337 ALA B CA 1
ATOM 5714 C C . ALA B 1 337 ? -11.666 12.264 -49.510 1.00 12.22 337 ALA B C 1
ATOM 5715 O O . ALA B 1 337 ? -10.690 11.611 -49.883 1.00 10.84 337 ALA B O 1
ATOM 5725 N N . VAL B 1 339 ? -9.655 13.791 -47.164 1.00 9.86 339 VAL B N 1
ATOM 5726 C CA . VAL B 1 339 ? -8.645 13.396 -46.193 1.00 10.68 339 VAL B CA 1
ATOM 5727 C C . VAL B 1 339 ? -8.149 11.992 -46.529 1.00 10.50 339 VAL B C 1
ATOM 5728 O O . VAL B 1 339 ? -6.958 11.706 -46.408 1.00 8.86 339 VAL B O 1
ATOM 5732 N N . ALA B 1 340 ? -9.060 11.129 -46.979 1.00 9.37 340 ALA B N 1
ATOM 5733 C CA . ALA B 1 340 ? -8.682 9.762 -47.336 1.00 12.04 340 ALA B CA 1
ATOM 5734 C C . ALA B 1 340 ? -7.689 9.769 -48.496 1.00 12.25 340 ALA B C 1
ATOM 5735 O O . ALA B 1 340 ? -6.709 9.028 -48.479 1.00 12.84 340 ALA B O 1
ATOM 5737 N N . GLU B 1 341 ? -7.945 10.607 -49.502 1.00 13.35 341 GLU B N 1
ATOM 5738 C CA . GLU B 1 341 ? -7.053 10.709 -50.654 1.00 14.38 341 GLU B CA 1
ATOM 5739 C C . GLU B 1 341 ? -5.669 11.168 -50.226 1.00 14.02 341 GLU B C 1
ATOM 5740 O O . GLU B 1 341 ? -4.659 10.651 -50.703 1.00 13.57 341 GLU B O 1
ATOM 5746 N N . ALA B 1 342 ? -5.636 12.159 -49.337 1.00 12.12 342 ALA B N 1
ATOM 5747 C CA . ALA B 1 342 ? -4.379 12.702 -48.831 1.00 12.03 342 ALA B CA 1
ATOM 5748 C C . ALA B 1 342 ? -3.571 11.623 -48.111 1.00 12.72 342 ALA B C 1
ATOM 5749 O O . ALA B 1 342 ? -2.355 11.516 -48.290 1.00 12.21 342 ALA B O 1
ATOM 5751 N N . ALA B 1 343 ? -4.254 10.834 -47.288 1.00 12.02 343 ALA B N 1
ATOM 5752 C CA . ALA B 1 343 ? -3.594 9.774 -46.537 1.00 11.89 343 ALA B CA 1
ATOM 5753 C C . ALA B 1 343 ? -3.064 8.713 -47.493 1.00 11.82 343 ALA B C 1
ATOM 5754 O O . ALA B 1 343 ? -1.941 8.234 -47.343 1.00 12.18 343 ALA B O 1
ATOM 5756 N N . GLN B 1 344 ? -3.873 8.351 -48.481 1.00 11.76 344 GLN B N 1
ATOM 5757 C CA . GLN B 1 344 ? -3.455 7.344 -49.443 1.00 11.77 344 GLN B CA 1
ATOM 5758 C C . GLN B 1 344 ? -2.232 7.811 -50.230 1.00 12.96 344 GLN B C 1
ATOM 5759 O O . GLN B 1 344 ? -1.301 7.032 -50.449 1.00 13.38 344 GLN B O 1
ATOM 5765 N N . ASP B 1 345 ? -2.233 9.074 -50.656 1.00 12.84 345 ASP B N 1
ATOM 5766 C CA . ASP B 1 345 ? -1.104 9.620 -51.410 1.00 14.74 345 ASP B CA 1
ATOM 5767 C C . ASP B 1 345 ? 0.145 9.730 -50.545 1.00 14.70 345 ASP B C 1
ATOM 5768 O O . ASP B 1 345 ? 1.269 9.648 -51.051 1.00 13.87 345 ASP B O 1
ATOM 5773 N N . ALA B 1 346 ? -0.054 9.934 -49.247 1.00 13.46 346 ALA B N 1
ATOM 5774 C CA . ALA B 1 346 ? 1.052 10.066 -48.310 1.00 12.90 346 ALA B CA 1
ATOM 5775 C C . ALA B 1 346 ? 1.570 8.714 -47.818 1.00 13.60 346 ALA B C 1
ATOM 5776 O O . ALA B 1 346 ? 2.582 8.657 -47.122 1.00 14.75 346 ALA B O 1
ATOM 5778 N N . HIS B 1 347 ? 0.877 7.636 -48.173 1.00 12.85 347 HIS B N 1
ATOM 5779 C CA . HIS B 1 347 ? 1.277 6.297 -47.744 1.00 13.33 347 HIS B CA 1
ATOM 5780 C C . HIS B 1 347 ? 1.257 6.225 -46.221 1.00 12.62 347 HIS B C 1
ATOM 5781 O O . HIS B 1 347 ? 2.146 5.645 -45.594 1.00 11.07 347 HIS B O 1
ATOM 5788 N N . ARG B 1 348 ? 0.234 6.828 -45.631 1.00 13.15 348 ARG B N 1
ATOM 5789 C CA . ARG B 1 348 ? 0.086 6.830 -44.181 1.00 11.52 348 ARG B CA 1
ATOM 5790 C C . ARG B 1 348 ? -1.283 6.280 -43.800 1.00 11.52 348 ARG B C 1
ATOM 5791 O O . ARG B 1 348 ? -2.309 6.697 -44.342 1.00 11.77 348 ARG B O 1
ATOM 5799 N N . LEU B 1 349 ? -1.288 5.343 -42.861 1.00 10.08 349 LEU B N 1
ATOM 5800 C CA . LEU B 1 349 ? -2.524 4.728 -42.392 1.00 9.72 349 LEU B CA 1
ATOM 5801 C C . LEU B 1 349 ? -3.089 5.555 -41.244 1.00 10.49 349 LEU B C 1
ATOM 5802 O O . LEU B 1 349 ? -2.416 5.758 -40.231 1.00 11.50 349 LEU B O 1
ATOM 5807 N N . LEU B 1 350 ? -4.322 6.028 -41.396 1.00 11.77 350 LEU B N 1
ATOM 5808 C CA . LEU B 1 350 ? -4.942 6.837 -40.350 1.00 11.01 350 LEU B CA 1
ATOM 5809 C C . LEU B 1 350 ? -6.102 6.156 -39.638 1.00 12.20 350 LEU B C 1
ATOM 5810 O O . LEU B 1 350 ? -7.027 5.655 -40.281 1.00 11.30 350 LEU B O 1
ATOM 5815 N N . ARG B 1 351 ? -6.045 6.145 -38.309 1.00 11.05 351 ARG B N 1
ATOM 5816 C CA . ARG B 1 351 ? -7.129 5.593 -37.498 1.00 12.03 351 ARG B CA 1
ATOM 5817 C C . ARG B 1 351 ? -8.052 6.779 -37.225 1.00 12.30 351 ARG B C 1
ATOM 5818 O O . ARG B 1 351 ? -7.578 7.876 -36.927 1.00 10.42 351 ARG B O 1
ATOM 5826 N N . VAL B 1 352 ? -9.359 6.581 -37.342 1.00 11.80 352 VAL B N 1
ATOM 5827 C CA . VAL B 1 352 ? -10.292 7.676 -37.076 1.00 13.34 352 VAL B CA 1
ATOM 5828 C C . VAL B 1 352 ? -10.499 7.779 -35.571 1.00 15.14 352 VAL B C 1
ATOM 5829 O O . VAL B 1 352 ? -11.084 6.882 -34.963 1.00 17.95 352 VAL B O 1
ATOM 5833 N N . VAL B 1 353 ? -10.019 8.860 -34.962 1.00 13.19 353 VAL B N 1
ATOM 5834 C CA . VAL B 1 353 ? -10.173 9.020 -33.518 1.00 15.07 353 VAL B CA 1
ATOM 5835 C C . VAL B 1 353 ? -11.554 9.573 -33.197 1.00 17.73 353 VAL B C 1
ATOM 5836 O O . VAL B 1 353 ? -12.247 9.060 -32.316 1.00 17.99 353 VAL B O 1
ATOM 5840 N N . GLU B 1 354 ? -11.953 10.616 -33.917 1.00 17.07 354 GLU B N 1
ATOM 5841 C CA . GLU B 1 354 ? -13.262 11.206 -33.711 1.00 20.13 354 GLU B CA 1
ATOM 5842 C C . GLU B 1 354 ? -13.711 12.077 -34.872 1.00 20.05 354 GLU B C 1
ATOM 5843 O O . GLU B 1 354 ? -12.909 12.774 -35.493 1.00 18.78 354 GLU B O 1
ATOM 5849 N N . LYS B 1 355 ? -15.003 12.005 -35.174 1.00 19.29 355 LYS B N 1
ATOM 5850 C CA . LYS B 1 355 ? -15.603 12.795 -36.238 1.00 21.39 355 LYS B CA 1
ATOM 5851 C C . LYS B 1 355 ? -16.566 13.739 -35.532 1.00 22.04 355 LYS B C 1
ATOM 5852 O O . LYS B 1 355 ? -17.539 13.304 -34.916 1.00 20.02 355 LYS B O 1
ATOM 5858 N N . ARG B 1 356 ? -16.272 15.030 -35.606 1.00 21.08 356 ARG B N 1
ATOM 5859 C CA . ARG B 1 356 ? -17.085 16.035 -34.942 1.00 22.22 356 ARG B CA 1
ATOM 5860 C C . ARG B 1 356 ? -17.505 17.128 -35.912 1.00 22.60 356 ARG B C 1
ATOM 5861 O O . ARG B 1 356 ? -17.294 17.025 -37.122 1.00 23.63 356 ARG B O 1
ATOM 5869 N N . GLY B 1 357 ? -18.099 18.180 -35.369 1.00 22.00 357 GLY B N 1
ATOM 5870 C CA . GLY B 1 357 ? -18.539 19.282 -36.198 1.00 21.22 357 GLY B CA 1
ATOM 5871 C C . GLY B 1 357 ? -18.965 20.448 -35.336 1.00 19.93 357 GLY B C 1
ATOM 5872 O O . GLY B 1 357 ? -18.225 20.886 -34.450 1.00 19.30 357 GLY B O 1
ATOM 5873 N N . GLN B 1 358 ? -20.167 20.945 -35.593 1.00 18.41 358 GLN B N 1
ATOM 5874 C CA . GLN B 1 358 ? -20.702 22.067 -34.847 1.00 17.85 358 GLN B CA 1
ATOM 5875 C C . GLN B 1 358 ? -21.264 21.617 -33.516 1.00 15.44 358 GLN B C 1
ATOM 5876 O O . GLN B 1 358 ? -21.903 20.568 -33.426 1.00 15.97 358 GLN B O 1
ATOM 5882 N N . PRO B 1 359 ? -21.013 22.399 -32.455 1.00 13.45 359 PRO B N 1
ATOM 5883 C CA . PRO B 1 359 ? -21.497 22.097 -31.109 1.00 12.98 359 PRO B CA 1
ATOM 5884 C C . PRO B 1 359 ? -23.000 22.387 -30.994 1.00 12.29 359 PRO B C 1
ATOM 5885 O O . PRO B 1 359 ? -23.601 22.989 -31.893 1.00 11.25 359 PRO B O 1
ATOM 5889 N N . PHE B 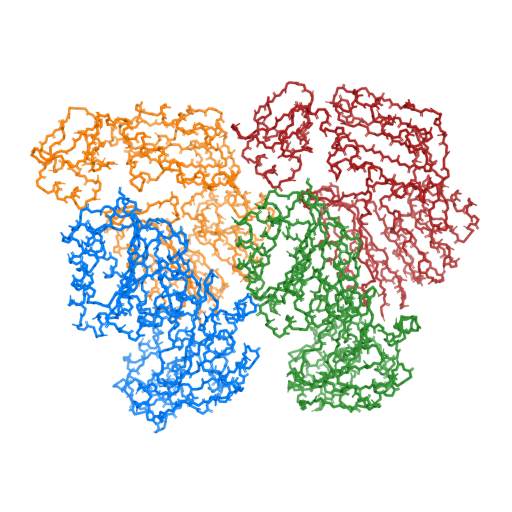1 360 ? -23.600 21.975 -29.883 1.00 11.66 360 PHE B N 1
ATOM 5890 C CA . PHE B 1 360 ? -25.037 22.141 -29.679 1.00 11.39 360 PHE B CA 1
ATOM 5891 C C . PHE B 1 360 ? -25.594 23.552 -29.853 1.00 11.19 360 PHE B C 1
ATOM 5892 O O . PHE B 1 360 ? -26.745 23.717 -30.263 1.00 10.26 360 PHE B O 1
ATOM 5900 N N . ASP B 1 361 ? -24.796 24.567 -29.539 1.00 7.71 361 ASP B N 1
ATOM 5901 C CA . ASP B 1 361 ? -25.274 25.939 -29.645 1.00 9.73 361 ASP B CA 1
ATOM 5902 C C . ASP B 1 361 ? -25.228 26.524 -31.063 1.00 9.98 361 ASP B C 1
ATOM 5903 O O . ASP B 1 361 ? -25.566 27.690 -31.272 1.00 10.60 361 ASP B O 1
ATOM 5908 N N . HIS B 1 362 ? -24.812 25.702 -32.026 1.00 9.51 362 HIS B N 1
ATOM 5909 C CA . HIS B 1 362 ? -24.758 26.078 -33.443 1.00 8.82 362 HIS B CA 1
ATOM 5910 C C . HIS B 1 362 ? -25.548 24.966 -34.143 1.00 8.97 362 HIS B C 1
ATOM 5911 O O . HIS B 1 362 ? -24.998 24.209 -34.945 1.00 8.24 362 HIS B O 1
ATOM 5918 N N . PRO B 1 363 ? -26.857 24.858 -33.839 1.00 9.04 363 PRO B N 1
ATOM 5919 C CA . PRO B 1 363 ? -27.760 23.844 -34.396 1.00 10.11 363 PRO B CA 1
ATOM 5920 C C . PRO B 1 363 ? -27.831 23.667 -35.906 1.00 9.83 363 PRO B C 1
ATOM 5921 O O . PRO B 1 363 ? -27.819 24.631 -36.667 1.00 9.46 363 PRO B O 1
ATOM 5925 N N . VAL B 1 364 ? -27.923 22.404 -36.313 1.00 8.23 364 VAL B N 1
ATOM 5926 C CA . VAL B 1 364 ? -28.013 22.016 -37.714 1.00 8.41 364 VAL B CA 1
ATOM 5927 C C . VAL B 1 364 ? -29.388 21.375 -37.978 1.00 8.25 364 VAL B C 1
ATOM 5928 O O . VAL B 1 364 ? -29.883 20.587 -37.169 1.00 7.17 364 VAL B O 1
ATOM 5932 N N . LEU B 1 365 ? -29.990 21.735 -39.108 1.00 8.20 365 LEU B N 1
ATOM 5933 C CA . LEU B 1 365 ? -31.284 21.200 -39.523 1.00 9.34 365 LEU B CA 1
ATOM 5934 C C . LEU B 1 365 ? -31.019 20.275 -40.701 1.00 10.09 365 LEU B C 1
ATOM 5935 O O . LEU B 1 365 ? -30.350 20.658 -41.662 1.00 9.57 365 LEU B O 1
ATOM 5940 N N . LEU B 1 366 ? -31.538 19.056 -40.628 1.00 11.56 366 LEU B N 1
ATOM 5941 C CA . LEU B 1 366 ? -31.336 18.083 -41.702 1.00 11.35 366 LEU B CA 1
ATOM 5942 C C . LEU B 1 366 ? -31.979 18.541 -43.011 1.00 12.14 366 LEU B C 1
ATOM 5943 O O . LEU B 1 366 ? -31.423 18.329 -44.092 1.00 12.33 366 LEU B O 1
ATOM 5948 N N . ASN B 1 367 ? -33.144 19.175 -42.902 1.00 12.85 367 ASN B N 1
ATOM 5949 C CA . ASN B 1 367 ? -33.910 19.657 -44.057 1.00 13.41 367 ASN B CA 1
ATOM 5950 C C . ASN B 1 367 ? -33.399 20.964 -44.664 1.00 14.88 367 ASN B C 1
ATOM 5951 O O . ASN B 1 367 ? -33.837 21.361 -45.748 1.00 15.03 367 ASN B O 1
ATOM 5956 N N . HIS B 1 368 ? -32.492 21.638 -43.962 1.00 14.52 368 HIS B N 1
ATOM 5957 C CA . HIS B 1 368 ? -31.939 22.907 -44.435 1.00 13.86 368 HIS B CA 1
ATOM 5958 C C . HIS B 1 368 ? -30.412 22.796 -44.390 1.00 14.33 368 HIS B C 1
ATOM 5959 O O . HIS B 1 368 ? -29.772 23.318 -43.480 1.00 14.64 368 HIS B O 1
ATOM 5966 N N . PRO B 1 369 ? -29.821 22.117 -45.387 1.00 16.36 369 PRO B N 1
ATOM 5967 C CA . PRO B 1 369 ? -28.384 21.863 -45.560 1.00 17.61 369 PRO B CA 1
ATOM 5968 C C . PRO B 1 369 ? -27.425 23.017 -45.277 1.00 17.74 369 PRO B C 1
ATOM 5969 O O . PRO B 1 369 ? -26.361 22.811 -44.693 1.00 17.88 369 PRO B O 1
ATOM 5973 N N . GLU B 1 370 ? -27.788 24.223 -45.698 1.00 16.92 370 GLU B N 1
ATOM 5974 C CA . GLU B 1 370 ? -26.923 25.377 -45.493 1.00 18.36 370 GLU B CA 1
ATOM 5975 C C . GLU B 1 370 ? -26.590 25.640 -44.026 1.00 18.96 370 GLU B C 1
ATOM 5976 O O . GLU B 1 370 ? -25.679 26.413 -43.725 1.00 18.83 370 GLU B O 1
ATOM 5982 N N . THR B 1 371 ? -27.310 24.997 -43.109 1.00 17.49 371 THR B N 1
ATOM 5983 C CA . THR B 1 371 ? -27.050 25.194 -41.685 1.00 15.16 371 THR B CA 1
ATOM 5984 C C . THR B 1 371 ? -25.818 24.413 -41.219 1.00 14.69 371 THR B C 1
ATOM 5985 O O . THR B 1 371 ? -25.267 24.690 -40.157 1.00 13.84 371 THR B O 1
ATOM 5989 N N . HIS B 1 372 ? -25.397 23.437 -42.018 1.00 15.30 372 HIS B N 1
ATOM 5990 C CA . HIS B 1 372 ? -24.234 22.622 -41.683 1.00 16.32 372 HIS B CA 1
ATOM 5991 C C . HIS B 1 372 ? -23.034 23.051 -42.526 1.00 16.37 372 HIS B C 1
ATOM 5992 O O . HIS B 1 372 ? -23.022 22.866 -43.746 1.00 16.22 372 HIS B O 1
ATOM 5999 N N . TYR B 1 373 ? -22.022 23.617 -41.875 1.00 11.61 373 TYR B N 1
ATOM 6000 C CA . TYR B 1 373 ? -20.847 24.082 -42.607 1.00 11.80 373 TYR B CA 1
ATOM 6001 C C . TYR B 1 373 ? -19.509 23.644 -42.002 1.00 11.06 373 TYR B C 1
ATOM 6002 O O . TYR B 1 373 ? -18.491 23.616 -42.694 1.00 9.95 373 TYR B O 1
ATOM 6011 N N . LEU B 1 374 ? -19.508 23.284 -40.722 1.00 11.10 374 LEU B N 1
ATOM 6012 C CA . LEU B 1 374 ? -18.262 22.893 -40.066 1.00 12.27 374 LEU B CA 1
ATOM 6013 C C . LEU B 1 374 ? -18.026 21.399 -39.899 1.00 12.68 374 LEU B C 1
ATOM 6014 O O . LEU B 1 374 ? -18.881 20.672 -39.396 1.00 13.09 374 LEU B O 1
ATOM 6019 N N . LYS B 1 375 ? -16.853 20.953 -40.336 1.00 11.16 375 LYS B N 1
ATOM 6020 C CA . LYS B 1 375 ? -16.440 19.559 -40.194 1.00 11.29 375 LYS B CA 1
ATOM 6021 C C . LYS B 1 375 ? -15.126 19.609 -39.432 1.00 11.52 375 LYS B C 1
ATOM 6022 O O . LYS B 1 375 ? -14.264 20.443 -39.725 1.00 11.30 375 LYS B O 1
ATOM 6028 N N . PHE B 1 376 ? -14.984 18.732 -38.447 1.00 10.24 376 PHE B N 1
ATOM 6029 C CA . PHE B 1 376 ? -13.770 18.666 -37.646 1.00 9.74 376 PHE B CA 1
ATOM 6030 C C . PHE B 1 376 ? -13.541 17.197 -37.351 1.00 9.96 376 PHE B C 1
ATOM 6031 O O . PHE B 1 376 ? -14.412 16.530 -36.794 1.00 10.97 376 PHE B O 1
ATOM 6039 N N . ALA B 1 377 ? -12.382 16.684 -37.743 1.00 8.66 377 ALA B N 1
ATOM 6040 C CA . ALA B 1 377 ? -12.080 15.281 -37.499 1.00 9.14 377 ALA B CA 1
ATOM 6041 C C . ALA B 1 377 ? -10.679 15.120 -36.957 1.00 10.24 377 ALA B C 1
ATOM 6042 O O . ALA B 1 377 ? -9.784 15.902 -37.272 1.00 10.88 377 ALA B O 1
ATOM 6044 N N . VAL B 1 378 ? -10.496 14.091 -36.139 1.00 9.44 378 VAL B N 1
ATOM 6045 C CA . VAL B 1 378 ? -9.206 13.810 -35.552 1.00 8.47 378 VAL B CA 1
ATOM 6046 C C . VAL B 1 378 ? -8.795 12.401 -35.954 1.00 8.96 378 VAL B C 1
ATOM 6047 O O . VAL B 1 378 ? -9.601 11.472 -35.891 1.00 10.91 378 VAL B O 1
ATOM 6051 N N . PHE B 1 379 ? -7.546 12.260 -36.389 1.00 8.46 379 PHE B N 1
ATOM 6052 C CA . PHE B 1 379 ? -7.008 10.967 -36.808 1.00 9.70 379 PHE B CA 1
ATOM 6053 C C . PHE B 1 379 ? -5.657 10.724 -36.153 1.00 11.40 379 PHE B C 1
ATOM 6054 O O . PHE B 1 379 ? -5.009 11.655 -35.676 1.00 11.83 379 PHE B O 1
ATOM 6062 N N . GLN B 1 380 ? -5.230 9.467 -36.136 1.00 9.81 380 GLN B N 1
ATOM 6063 C CA . GLN B 1 380 ? -3.935 9.125 -35.575 1.00 12.06 380 GLN B CA 1
ATOM 6064 C C . GLN B 1 380 ? -3.165 8.303 -36.607 1.00 11.80 380 GLN B C 1
ATOM 6065 O O . GLN B 1 380 ? -3.730 7.416 -37.246 1.00 10.74 380 GLN B O 1
ATOM 6071 N N . VAL B 1 381 ? -1.886 8.615 -36.784 1.00 11.97 381 VAL B N 1
ATOM 6072 C CA . VAL B 1 381 ? -1.052 7.884 -37.734 1.00 13.01 381 VAL B CA 1
ATOM 6073 C C . VAL B 1 381 ? -0.619 6.565 -37.103 1.00 14.55 381 VAL B C 1
ATOM 6074 O O . VAL B 1 381 ? -0.086 6.548 -35.994 1.00 16.07 381 VAL B O 1
ATOM 6078 N N . LEU B 1 382 ? -0.855 5.461 -37.805 1.00 16.54 382 LEU B N 1
ATOM 6079 C CA . LEU B 1 382 ? -0.484 4.136 -37.306 1.00 18.80 382 LEU B CA 1
ATOM 6080 C C . LEU B 1 382 ? 0.834 3.641 -37.897 1.00 21.81 382 LEU B C 1
ATOM 6081 O O . LEU B 1 382 ? 1.513 2.818 -37.236 1.00 24.03 382 LEU B O 1
ATOM 6095 N N . ARG C 1 2 ? 31.329 -6.741 -12.334 1.00 30.93 2 ARG C N 1
ATOM 6096 C CA . ARG C 1 2 ? 30.792 -5.403 -12.127 1.00 26.97 2 ARG C CA 1
ATOM 6097 C C . ARG C 1 2 ? 29.747 -5.092 -13.181 1.00 23.95 2 ARG C C 1
ATOM 6098 O O . ARG C 1 2 ? 29.778 -5.646 -14.279 1.00 21.92 2 ARG C O 1
ATOM 6106 N N . ILE C 1 3 ? 28.826 -4.199 -12.835 1.00 19.79 3 ILE C N 1
ATOM 6107 C CA . ILE C 1 3 ? 27.793 -3.748 -13.758 1.00 17.38 3 ILE C CA 1
ATOM 6108 C C . ILE C 1 3 ? 28.337 -2.413 -14.257 1.00 16.40 3 ILE C C 1
ATOM 6109 O O . ILE C 1 3 ? 28.717 -1.564 -13.453 1.00 16.60 3 ILE C O 1
ATOM 6114 N N . GLN C 1 4 ? 28.386 -2.225 -15.569 1.00 15.07 4 GLN C N 1
ATOM 6115 C CA . GLN C 1 4 ? 28.885 -0.970 -16.120 1.00 15.02 4 GLN C CA 1
ATOM 6116 C C . GLN C 1 4 ? 27.720 -0.257 -16.800 1.00 14.02 4 GLN C C 1
ATOM 6117 O O . GLN C 1 4 ? 27.050 -0.833 -17.663 1.00 14.20 4 GLN C O 1
ATOM 6123 N N . VAL C 1 5 ? 27.463 0.985 -16.398 1.00 12.18 5 VAL C N 1
ATOM 6124 C CA . VAL C 1 5 ? 26.364 1.752 -16.981 1.00 11.96 5 VAL C CA 1
ATOM 6125 C C . VAL C 1 5 ? 26.889 2.909 -17.820 1.00 13.37 5 VAL C C 1
ATOM 6126 O O . VAL C 1 5 ? 28.052 3.292 -17.699 1.00 14.19 5 VAL C O 1
ATOM 6130 N N . ASN C 1 6 ? 26.031 3.465 -18.670 1.00 13.01 6 ASN C N 1
ATOM 6131 C CA . ASN C 1 6 ? 26.439 4.596 -19.493 1.00 13.62 6 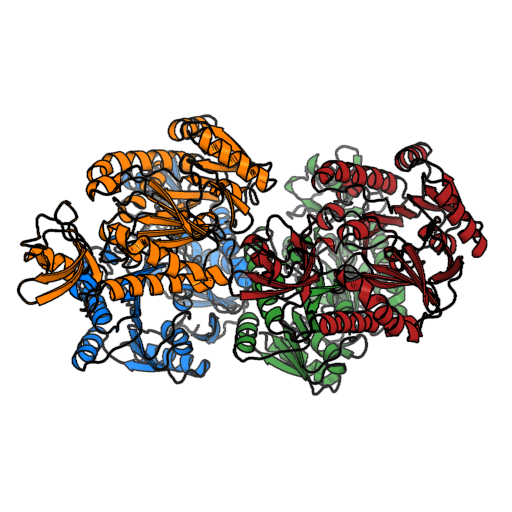ASN C CA 1
ATOM 6132 C C . ASN C 1 6 ? 26.231 5.883 -18.704 1.00 13.62 6 ASN C C 1
ATOM 6133 O O . ASN C 1 6 ? 25.838 5.846 -17.533 1.00 13.78 6 ASN C O 1
ATOM 6138 N N . ALA C 1 7 ? 26.498 7.014 -19.345 1.00 13.77 7 ALA C N 1
ATOM 6139 C CA . ALA C 1 7 ? 26.368 8.322 -18.710 1.00 14.20 7 ALA C CA 1
ATOM 6140 C C . ALA C 1 7 ? 24.975 8.617 -18.149 1.00 14.22 7 ALA C C 1
ATOM 6141 O O . ALA C 1 7 ? 24.849 9.195 -17.066 1.00 12.27 7 ALA C O 1
ATOM 6143 N N . LYS C 1 8 ? 23.934 8.235 -18.882 1.00 12.96 8 LYS C N 1
ATOM 6144 C CA . LYS C 1 8 ? 22.572 8.486 -18.417 1.00 16.06 8 LYS C CA 1
ATOM 6145 C C . LYS C 1 8 ? 22.221 7.643 -17.200 1.00 14.18 8 LYS C C 1
ATOM 6146 O O . LYS C 1 8 ? 21.579 8.130 -16.266 1.00 15.36 8 LYS C O 1
ATOM 6152 N N . GLY C 1 9 ? 22.643 6.383 -17.213 1.00 13.42 9 GLY C N 1
ATOM 6153 C CA . GLY C 1 9 ? 22.378 5.507 -16.087 1.00 12.91 9 GLY C CA 1
ATOM 6154 C C . GLY C 1 9 ? 23.115 6.017 -14.865 1.00 14.37 9 GLY C C 1
ATOM 6155 O O . GLY C 1 9 ? 22.604 5.966 -13.740 1.00 13.85 9 GLY C O 1
ATOM 6156 N N . ALA C 1 10 ? 24.328 6.518 -15.092 1.00 12.82 10 ALA C N 1
ATOM 6157 C CA . ALA C 1 10 ? 25.149 7.059 -14.019 1.00 12.88 10 ALA C CA 1
ATOM 6158 C C . ALA C 1 10 ? 24.439 8.243 -13.390 1.00 12.50 10 ALA C C 1
ATOM 6159 O O . ALA C 1 10 ? 24.391 8.370 -12.165 1.00 13.04 10 ALA C O 1
ATOM 6161 N N . ALA C 1 11 ? 23.892 9.110 -14.236 1.00 12.25 11 ALA C N 1
ATOM 6162 C CA . ALA C 1 11 ? 23.192 10.294 -13.760 1.00 13.32 11 ALA C CA 1
ATOM 6163 C C . ALA C 1 11 ? 21.989 9.930 -12.894 1.00 13.88 11 ALA C C 1
ATOM 6164 O O . ALA C 1 11 ? 21.702 10.617 -11.913 1.00 12.58 11 ALA C O 1
ATOM 6166 N N . ARG C 1 12 ? 21.293 8.853 -13.249 1.00 13.72 12 ARG C N 1
ATOM 6167 C CA . ARG C 1 12 ? 20.130 8.424 -12.474 1.00 13.13 12 ARG C CA 1
ATOM 6168 C C . ARG C 1 12 ? 20.574 7.996 -11.075 1.00 12.69 12 ARG C C 1
ATOM 6169 O O . ARG C 1 12 ? 19.994 8.415 -10.071 1.00 12.50 12 ARG C O 1
ATOM 6177 N N . LEU C 1 13 ? 21.614 7.171 -11.009 1.00 11.22 13 LEU C N 1
ATOM 6178 C CA . LEU C 1 13 ? 22.114 6.699 -9.724 1.00 13.18 13 LEU C CA 1
ATOM 6179 C C . LEU C 1 13 ? 22.700 7.829 -8.889 1.00 14.20 13 LEU C C 1
ATOM 6180 O O . LEU C 1 13 ? 22.538 7.852 -7.673 1.00 13.71 13 LEU C O 1
ATOM 6185 N N . LEU C 1 14 ? 23.376 8.772 -9.537 1.00 14.50 14 LEU C N 1
ATOM 6186 C CA . LEU C 1 14 ? 23.955 9.898 -8.811 1.00 16.69 14 LEU C CA 1
ATOM 6187 C C . LEU C 1 14 ? 22.859 10.804 -8.225 1.00 15.11 14 LEU C C 1
ATOM 6188 O O . LEU C 1 14 ? 23.079 11.478 -7.222 1.00 16.90 14 LEU C O 1
ATOM 6193 N N . SER C 1 15 ? 21.683 10.812 -8.846 1.00 13.31 15 SER C N 1
ATOM 6194 C CA . SER C 1 15 ? 20.570 11.629 -8.353 1.00 13.90 15 SER C CA 1
ATOM 6195 C C . SER C 1 15 ? 19.843 10.834 -7.270 1.00 12.42 15 SER C C 1
ATOM 6196 O O . SER C 1 15 ? 18.897 11.317 -6.648 1.00 14.06 15 SER C O 1
ATOM 6199 N N . ARG C 1 16 ? 20.298 9.599 -7.086 1.00 11.27 16 ARG C N 1
ATOM 6200 C CA . ARG C 1 16 ? 19.783 8.661 -6.097 1.00 11.94 16 ARG C CA 1
ATOM 6201 C C . ARG C 1 16 ? 18.454 7.964 -6.394 1.00 12.36 16 ARG C C 1
ATOM 6202 O O . ARG C 1 16 ? 17.708 7.606 -5.476 1.00 11.79 16 ARG C O 1
ATOM 6210 N N . HIS C 1 17 ? 18.146 7.782 -7.675 1.00 11.26 17 HIS C N 1
ATOM 6211 C CA . HIS C 1 17 ? 16.964 7.012 -8.027 1.00 12.20 17 HIS C CA 1
ATOM 6212 C C . HIS C 1 17 ? 17.575 5.617 -7.898 1.00 11.72 17 HIS C C 1
ATOM 6213 O O . HIS C 1 17 ? 18.793 5.468 -8.040 1.00 11.35 17 HIS C O 1
ATOM 6220 N N . LEU C 1 18 ? 16.771 4.597 -7.622 1.00 10.65 18 LEU C N 1
ATOM 6221 C CA . LEU C 1 18 ? 17.337 3.261 -7.447 1.00 10.47 18 LEU C CA 1
ATOM 6222 C C . LEU C 1 18 ? 17.327 2.372 -8.685 1.00 9.62 18 LEU C C 1
ATOM 6223 O O . LEU C 1 18 ? 17.912 1.285 -8.671 1.00 9.97 18 LEU C O 1
ATOM 6228 N N . TRP C 1 19 ? 16.678 2.825 -9.750 1.00 9.53 19 TRP C N 1
ATOM 6229 C CA . TRP C 1 19 ? 16.585 2.012 -10.952 1.00 10.01 19 TRP C CA 1
ATOM 6230 C C . TRP C 1 19 ? 17.365 2.474 -12.168 1.00 10.42 19 TRP C C 1
ATOM 6231 O O . TRP C 1 19 ? 17.438 3.667 -12.472 1.00 11.11 19 TRP C O 1
ATOM 6242 N N . VAL C 1 20 ? 17.942 1.499 -12.862 1.00 11.02 20 VAL C N 1
ATOM 6243 C CA . VAL C 1 20 ? 18.644 1.746 -14.116 1.00 10.91 20 VAL C CA 1
ATOM 6244 C C . VAL C 1 20 ? 18.115 0.655 -15.037 1.00 9.91 20 VAL C C 1
ATOM 6245 O O . VAL C 1 20 ? 18.185 -0.532 -14.708 1.00 10.78 20 VAL C O 1
ATOM 6249 N N . PHE C 1 21 ? 17.564 1.051 -16.178 1.00 11.45 21 PHE C N 1
ATOM 6250 C CA . PHE C 1 21 ? 17.014 0.080 -17.114 1.00 12.17 21 PHE C CA 1
ATOM 6251 C C . PHE C 1 21 ? 18.049 -0.490 -18.078 1.00 14.79 21 PHE C C 1
ATOM 6252 O O . PHE C 1 21 ? 19.106 0.100 -18.300 1.00 14.39 21 PHE C O 1
ATOM 6260 N N . ARG C 1 22 ? 17.726 -1.653 -18.634 1.00 15.46 22 ARG C N 1
ATOM 6261 C CA . ARG C 1 22 ? 18.604 -2.372 -19.549 1.00 16.42 22 ARG C CA 1
ATOM 6262 C C . ARG C 1 22 ? 19.246 -1.522 -20.643 1.00 17.15 22 ARG C C 1
ATOM 6263 O O . ARG C 1 22 ? 20.417 -1.720 -20.973 1.00 17.98 22 ARG C O 1
ATOM 6271 N N . ARG C 1 23 ? 18.493 -0.584 -21.205 1.00 17.45 23 ARG C N 1
ATOM 6272 C CA . ARG C 1 23 ? 19.023 0.263 -22.271 1.00 19.80 23 ARG C CA 1
ATOM 6273 C C . ARG C 1 23 ? 20.239 1.090 -21.835 1.00 20.10 23 ARG C C 1
ATOM 6274 O O . ARG C 1 23 ? 21.025 1.535 -22.675 1.00 19.48 23 ARG C O 1
ATOM 6282 N N . ASP C 1 24 ? 20.404 1.280 -20.527 1.00 17.63 24 ASP C N 1
ATOM 6283 C CA . ASP C 1 24 ? 21.525 2.066 -20.014 1.00 16.78 24 ASP C CA 1
ATOM 6284 C C . ASP C 1 24 ? 22.664 1.248 -19.409 1.00 16.71 24 ASP C C 1
ATOM 6285 O O . ASP C 1 24 ? 23.603 1.806 -18.839 1.00 17.16 24 ASP C O 1
ATOM 6290 N N . VAL C 1 25 ? 22.581 -0.071 -19.530 1.00 15.66 25 VAL C N 1
ATOM 6291 C CA . VAL C 1 25 ? 23.631 -0.943 -19.025 1.00 15.36 25 VAL C CA 1
ATOM 6292 C C . VAL C 1 25 ? 24.503 -1.306 -20.223 1.00 16.67 25 VAL C C 1
ATOM 6293 O O . VAL C 1 25 ? 24.013 -1.875 -21.202 1.00 14.80 25 VAL C O 1
ATOM 6297 N N . VAL C 1 26 ? 25.786 -0.963 -20.158 1.00 16.24 26 VAL C N 1
ATOM 6298 C CA . VAL C 1 26 ? 26.692 -1.266 -21.263 1.00 17.01 26 VAL C CA 1
ATOM 6299 C C . VAL C 1 26 ? 27.232 -2.688 -21.168 1.00 17.89 26 VAL C C 1
ATOM 6300 O O . VAL C 1 26 ? 27.492 -3.325 -22.191 1.00 18.71 26 VAL C O 1
ATOM 6304 N N . SER C 1 27 ? 27.400 -3.184 -19.945 1.00 16.81 27 SER C N 1
ATOM 6305 C CA . SER C 1 27 ? 27.886 -4.546 -19.725 1.00 18.42 27 SER C CA 1
ATOM 6306 C C . SER C 1 27 ? 27.599 -5.008 -18.300 1.00 18.35 27 SER C C 1
ATOM 6307 O O . SER C 1 27 ? 27.509 -4.197 -17.377 1.00 18.69 27 SER C O 1
ATOM 6310 N N . GLY C 1 28 ? 27.453 -6.318 -18.132 1.00 19.82 28 GLY C N 1
ATOM 6311 C CA . GLY C 1 28 ? 27.176 -6.875 -16.823 1.00 19.93 28 GLY C CA 1
ATOM 6312 C C . GLY C 1 28 ? 27.336 -8.383 -16.794 1.00 22.13 28 GLY C C 1
ATOM 6313 O O . GLY C 1 28 ? 27.541 -9.008 -17.837 1.00 22.33 28 GLY C O 1
ATOM 6314 N N . PRO C 1 29 ? 27.251 -8.998 -15.604 1.00 22.41 29 PRO C N 1
ATOM 6315 C CA . PRO C 1 29 ? 27.380 -10.444 -15.399 1.00 22.61 29 PRO C CA 1
ATOM 6316 C C . PRO C 1 29 ? 26.415 -11.257 -16.259 1.00 22.58 29 PRO C C 1
ATOM 6317 O O . PRO C 1 29 ? 25.388 -10.749 -16.707 1.00 18.31 29 PRO C O 1
ATOM 6321 N N . GLU C 1 30 ? 26.751 -12.525 -16.473 1.00 23.92 30 GLU C N 1
ATOM 6322 C CA . GLU C 1 30 ? 25.932 -13.419 -17.285 1.00 26.61 30 GLU C CA 1
ATOM 6323 C C . GLU C 1 30 ? 24.729 -13.955 -16.514 1.00 24.17 30 GLU C C 1
ATOM 6324 O O . GLU C 1 30 ? 23.770 -14.443 -17.110 1.00 24.36 30 GLU C O 1
ATOM 6330 N N . THR C 1 31 ? 24.778 -13.874 -15.190 1.00 22.49 31 THR C N 1
ATOM 6331 C CA . THR C 1 31 ? 23.673 -14.365 -14.375 1.00 22.16 31 THR C CA 1
ATOM 6332 C C . THR C 1 31 ? 23.224 -13.331 -13.349 1.00 21.38 31 THR C C 1
ATOM 6333 O O . THR C 1 31 ? 23.998 -12.459 -12.954 1.00 19.87 31 THR C O 1
ATOM 6337 N N . PRO C 1 32 ? 21.962 -13.421 -12.901 1.00 20.56 32 PRO C N 1
ATOM 6338 C CA . PRO C 1 32 ? 21.433 -12.477 -11.911 1.00 21.08 32 PRO C CA 1
ATOM 6339 C C . PRO C 1 32 ? 22.243 -12.569 -10.624 1.00 20.71 32 PRO C C 1
ATOM 6340 O O . PRO C 1 32 ? 22.936 -13.559 -10.395 1.00 21.49 32 PRO C O 1
ATOM 6344 N N . GLY C 1 33 ? 22.155 -11.542 -9.786 1.00 20.36 33 GLY C N 1
ATOM 6345 C CA . GLY C 1 33 ? 22.890 -11.560 -8.535 1.00 18.66 33 GLY C CA 1
ATOM 6346 C C . GLY C 1 33 ? 23.068 -10.177 -7.947 1.00 18.41 33 GLY C C 1
ATOM 6347 O O . GLY C 1 33 ? 22.420 -9.227 -8.382 1.00 18.99 33 GLY C O 1
ATOM 6348 N N . LEU C 1 34 ? 23.944 -10.077 -6.952 1.00 16.20 34 LEU C N 1
ATOM 6349 C CA . LEU C 1 34 ? 24.243 -8.815 -6.283 1.00 15.50 34 LEU C CA 1
ATOM 6350 C C . LEU C 1 34 ? 25.632 -8.384 -6.736 1.00 15.26 34 LEU C C 1
ATOM 6351 O O . LEU C 1 34 ? 26.611 -9.091 -6.501 1.00 17.41 34 LEU C O 1
ATOM 6356 N N . TYR C 1 35 ? 25.719 -7.230 -7.391 1.00 14.92 35 TYR C N 1
ATOM 6357 C CA . TYR C 1 35 ? 27.001 -6.739 -7.896 1.00 15.09 35 TYR C CA 1
ATOM 6358 C C . TYR C 1 35 ? 27.123 -5.232 -7.764 1.00 15.57 35 TYR C C 1
ATOM 6359 O O . TYR C 1 35 ? 26.122 -4.527 -7.659 1.00 15.91 35 TYR C O 1
ATOM 6368 N N . PRO C 1 36 ? 28.364 -4.720 -7.785 1.00 14.72 36 PRO C N 1
ATOM 6369 C CA . PRO C 1 36 ? 28.611 -3.281 -7.682 1.00 14.34 36 PRO C CA 1
ATOM 6370 C C . PRO C 1 36 ? 28.304 -2.686 -9.051 1.00 13.87 36 PRO C C 1
ATOM 6371 O O . PRO C 1 36 ? 28.413 -3.381 -10.069 1.00 15.20 36 PRO C O 1
ATOM 6375 N N . VAL C 1 37 ? 27.922 -1.415 -9.079 1.00 12.39 37 VAL C N 1
ATOM 6376 C CA . VAL C 1 37 ? 27.620 -0.735 -10.330 1.00 14.00 37 VAL C CA 1
ATOM 6377 C C . VAL C 1 37 ? 28.665 0.352 -10.520 1.00 14.36 37 VAL C C 1
ATOM 6378 O O . VAL C 1 37 ? 28.939 1.127 -9.602 1.00 14.42 37 VAL C O 1
ATOM 6382 N N . TYR C 1 38 ? 29.245 0.401 -11.712 1.00 13.23 38 TYR C N 1
ATOM 6383 C CA . TYR C 1 38 ? 30.263 1.393 -12.011 1.00 14.28 38 TYR C CA 1
ATOM 6384 C C . TYR C 1 38 ? 29.969 2.213 -13.257 1.00 13.15 38 TYR C C 1
ATOM 6385 O O . TYR C 1 38 ? 29.249 1.783 -14.153 1.00 13.34 38 TYR C O 1
ATOM 6394 N N . TRP C 1 39 ? 30.537 3.411 -13.288 1.00 13.28 39 TRP C N 1
ATOM 6395 C CA . TRP C 1 39 ? 30.450 4.290 -14.445 1.00 12.42 39 TRP C CA 1
ATOM 6396 C C . TRP C 1 39 ? 31.932 4.451 -14.738 1.00 13.73 39 TRP C C 1
ATOM 6397 O O . TRP C 1 39 ? 32.627 5.219 -14.064 1.00 12.44 39 TRP C O 1
ATOM 6408 N N . GLY C 1 40 ? 32.425 3.710 -15.724 1.00 14.11 40 GLY C N 1
ATOM 6409 C CA . GLY C 1 40 ? 33.846 3.767 -15.998 1.00 13.69 40 GLY C CA 1
ATOM 6410 C C . GLY C 1 40 ? 34.507 3.108 -14.795 1.00 14.35 40 GLY C C 1
ATOM 6411 O O . GLY C 1 40 ? 34.143 1.992 -14.414 1.00 13.28 40 GLY C O 1
ATOM 6412 N N . ARG C 1 41 ? 35.460 3.794 -14.173 1.00 13.94 41 ARG C N 1
ATOM 6413 C CA . ARG C 1 41 ? 36.147 3.235 -13.014 1.00 16.02 41 ARG C CA 1
ATOM 6414 C C . ARG C 1 41 ? 35.571 3.742 -11.697 1.00 17.10 41 ARG C C 1
ATOM 6415 O O . ARG C 1 41 ? 36.034 3.353 -10.625 1.00 16.86 41 ARG C O 1
ATOM 6423 N N . ARG C 1 42 ? 34.555 4.595 -11.780 1.00 17.15 42 ARG C N 1
ATOM 6424 C CA . ARG C 1 42 ? 33.934 5.165 -10.586 1.00 16.62 42 ARG C CA 1
ATOM 6425 C C . ARG C 1 42 ? 32.803 4.316 -10.006 1.00 16.85 42 ARG C C 1
ATOM 6426 O O . ARG C 1 42 ? 31.822 4.017 -10.687 1.00 14.32 42 ARG C O 1
ATOM 6434 N N . PHE C 1 43 ? 32.945 3.934 -8.740 1.00 17.13 43 PHE C N 1
ATOM 6435 C CA . PHE C 1 43 ? 31.920 3.138 -8.069 1.00 17.47 43 PHE C CA 1
ATOM 6436 C C . PHE C 1 43 ? 30.678 4.002 -7.858 1.00 15.66 43 PHE C C 1
ATOM 6437 O O . PHE C 1 43 ? 30.786 5.157 -7.441 1.00 15.11 43 PHE C O 1
ATOM 6445 N N . LEU C 1 44 ? 29.505 3.444 -8.146 1.00 14.72 44 LEU C N 1
ATOM 6446 C CA . LEU C 1 44 ? 28.252 4.172 -7.964 1.00 14.43 44 LEU C CA 1
ATOM 6447 C C . LEU C 1 44 ? 27.366 3.557 -6.876 1.00 14.16 44 LEU C C 1
ATOM 6448 O O . LEU C 1 44 ? 26.839 4.276 -6.032 1.00 14.98 44 LEU C O 1
ATOM 6453 N N . ALA C 1 45 ? 27.211 2.236 -6.883 1.00 13.37 45 ALA C N 1
ATOM 6454 C CA . ALA C 1 45 ? 26.352 1.587 -5.894 1.00 14.58 45 ALA C CA 1
ATOM 6455 C C . ALA C 1 45 ? 26.393 0.063 -5.944 1.00 14.69 45 ALA C C 1
ATOM 6456 O O . ALA C 1 45 ? 27.041 -0.524 -6.808 1.00 14.80 45 ALA C O 1
ATOM 6458 N N . LEU C 1 46 ? 25.705 -0.569 -4.995 1.00 12.66 46 LEU C N 1
ATOM 6459 C CA . LEU C 1 46 ? 25.584 -2.023 -4.962 1.00 12.46 46 LEU C CA 1
ATOM 6460 C C . LEU C 1 46 ? 24.154 -2.245 -5.452 1.00 12.68 46 LEU C C 1
ATOM 6461 O O . LEU C 1 46 ? 23.264 -1.468 -5.111 1.00 12.77 46 LEU C O 1
ATOM 6466 N N . ALA C 1 47 ? 23.914 -3.284 -6.242 1.00 10.99 47 ALA C N 1
ATOM 6467 C CA . ALA C 1 47 ? 22.563 -3.495 -6.744 1.00 12.63 47 ALA C CA 1
ATOM 6468 C C . ALA C 1 47 ? 22.188 -4.935 -7.025 1.00 13.37 47 ALA C C 1
ATOM 6469 O O . ALA C 1 47 ? 23.048 -5.802 -7.171 1.00 14.60 47 ALA C O 1
ATOM 6471 N N . LEU C 1 48 ? 20.883 -5.182 -7.082 1.00 13.91 48 LEU C N 1
ATOM 6472 C CA . LEU C 1 48 ? 20.387 -6.496 -7.438 1.00 13.77 48 LEU C CA 1
ATOM 6473 C C . LEU C 1 48 ? 20.384 -6.355 -8.947 1.00 14.49 48 LEU C C 1
ATOM 6474 O O . LEU C 1 48 ? 19.940 -5.334 -9.477 1.00 15.21 48 LEU C O 1
ATOM 6479 N N . TYR C 1 49 ? 20.890 -7.368 -9.635 1.00 14.20 49 TYR C N 1
ATOM 6480 C CA . TYR C 1 49 ? 20.982 -7.329 -11.083 1.00 13.33 49 TYR C CA 1
ATOM 6481 C C . TYR C 1 49 ? 20.385 -8.553 -11.753 1.00 13.65 49 TYR C C 1
ATOM 6482 O O . TYR C 1 49 ? 20.418 -9.652 -11.204 1.00 11.47 49 TYR C O 1
ATOM 6491 N N . ASN C 1 50 ? 19.846 -8.346 -12.949 1.00 14.48 50 ASN C N 1
ATOM 6492 C CA . ASN C 1 50 ? 19.290 -9.430 -13.748 1.00 15.24 50 ASN C CA 1
ATOM 6493 C C . ASN C 1 50 ? 19.549 -9.065 -15.208 1.00 15.25 50 ASN C C 1
ATOM 6494 O O . ASN C 1 50 ? 19.028 -8.073 -15.710 1.00 14.59 50 ASN C O 1
ATOM 6499 N N . PRO C 1 51 ? 20.365 -9.869 -15.907 1.00 17.09 51 PRO C N 1
ATOM 6500 C CA . PRO C 1 51 ? 20.699 -9.623 -17.313 1.00 17.30 51 PRO C CA 1
ATOM 6501 C C . PRO C 1 51 ? 19.597 -9.947 -18.314 1.00 19.09 51 PRO C C 1
ATOM 6502 O O . PRO C 1 51 ? 19.775 -9.736 -19.516 1.00 18.37 51 PRO C O 1
ATOM 6506 N N . HIS C 1 52 ? 18.461 -10.448 -17.830 1.00 17.88 52 HIS C N 1
ATOM 6507 C CA . HIS C 1 52 ? 17.359 -10.814 -18.722 1.00 20.08 52 HIS C CA 1
ATOM 6508 C C . HIS C 1 52 ? 16.112 -9.936 -18.624 1.00 20.91 52 HIS C C 1
ATOM 6509 O O . HIS C 1 52 ? 15.115 -10.203 -19.293 1.00 22.12 52 HIS C O 1
ATOM 6516 N N . THR C 1 53 ? 16.159 -8.885 -17.812 1.00 19.50 53 THR C N 1
ATOM 6517 C CA . THR C 1 53 ? 14.989 -8.030 -17.631 1.00 20.45 53 THR C CA 1
ATOM 6518 C C . THR C 1 53 ? 15.164 -6.576 -18.057 1.00 20.26 53 THR C C 1
ATOM 6519 O O . THR C 1 53 ? 16.283 -6.071 -18.147 1.00 19.72 53 THR C O 1
ATOM 6523 N N . ASP C 1 54 ? 14.041 -5.907 -18.310 1.00 18.73 54 ASP C N 1
ATOM 6524 C CA . ASP C 1 54 ? 14.067 -4.507 -18.707 1.00 19.55 54 ASP C CA 1
ATOM 6525 C C . ASP C 1 54 ? 14.573 -3.671 -17.532 1.00 19.68 54 ASP C C 1
ATOM 6526 O O . ASP C 1 54 ? 15.380 -2.758 -17.713 1.00 20.11 54 ASP C O 1
ATOM 6531 N N . LEU C 1 55 ? 14.086 -3.978 -16.333 1.00 17.52 55 LEU C N 1
ATOM 6532 C CA . LEU C 1 55 ? 14.544 -3.286 -15.130 1.00 18.00 55 LEU C CA 1
ATOM 6533 C C . LEU C 1 55 ? 15.729 -4.124 -14.668 1.00 16.89 55 LEU C C 1
ATOM 6534 O O . LEU C 1 55 ? 15.592 -5.038 -13.859 1.00 17.75 55 LEU C O 1
ATOM 6539 N N . ALA C 1 56 ? 16.897 -3.799 -15.206 1.00 15.05 56 ALA C N 1
ATOM 6540 C CA . ALA C 1 56 ? 18.122 -4.534 -14.925 1.00 13.75 56 ALA C CA 1
ATOM 6541 C C . ALA C 1 56 ? 18.793 -4.276 -13.587 1.00 13.85 56 ALA C C 1
ATOM 6542 O O . ALA C 1 56 ? 19.283 -5.207 -12.949 1.00 14.27 56 ALA C O 1
ATOM 6544 N N . VAL C 1 57 ? 18.830 -3.011 -13.181 1.00 12.74 57 VAL C N 1
ATOM 6545 C CA . VAL C 1 57 ? 19.505 -2.612 -11.950 1.00 13.02 57 VAL C CA 1
ATOM 6546 C C . VAL C 1 57 ? 18.598 -2.007 -10.880 1.00 11.09 57 VAL C C 1
ATOM 6547 O O . VAL C 1 57 ? 17.848 -1.073 -11.150 1.00 10.00 57 VAL C O 1
ATOM 6551 N N . ARG C 1 58 ? 18.694 -2.540 -9.664 1.00 10.84 58 ARG C N 1
ATOM 6552 C CA . ARG C 1 58 ? 17.917 -2.050 -8.524 1.00 11.99 58 ARG C CA 1
ATOM 6553 C C . ARG C 1 58 ? 18.926 -1.839 -7.395 1.00 9.79 58 ARG C C 1
ATOM 6554 O O . ARG C 1 58 ? 19.322 -2.792 -6.728 1.00 11.97 58 ARG C O 1
ATOM 6562 N N . ALA C 1 59 ? 19.339 -0.593 -7.192 1.00 10.32 59 ALA C N 1
ATOM 6563 C CA . ALA C 1 59 ? 20.328 -0.258 -6.176 1.00 11.58 59 ALA C CA 1
ATOM 6564 C C . ALA C 1 59 ? 19.793 -0.333 -4.755 1.00 12.66 59 ALA C C 1
ATOM 6565 O O . ALA C 1 59 ? 18.612 -0.051 -4.514 1.00 11.72 59 ALA C O 1
ATOM 6567 N N . TYR C 1 60 ? 20.671 -0.702 -3.821 1.00 13.19 60 TYR C N 1
ATOM 6568 C CA . TYR C 1 60 ? 20.301 -0.793 -2.408 1.00 11.69 60 TYR C CA 1
ATOM 6569 C C . TYR C 1 60 ? 21.351 -0.179 -1.481 1.00 14.74 60 TYR C C 1
ATOM 6570 O O . TYR C 1 60 ? 21.142 -0.085 -0.269 1.00 13.01 60 TYR C O 1
ATOM 6579 N N . ARG C 1 61 ? 22.473 0.248 -2.058 1.00 14.80 61 ARG C N 1
ATOM 6580 C CA . ARG C 1 61 ? 23.564 0.872 -1.304 1.00 17.23 61 ARG C CA 1
ATOM 6581 C C . ARG C 1 61 ? 24.295 1.832 -2.226 1.00 17.07 61 ARG C C 1
ATOM 6582 O O . ARG C 1 61 ? 24.493 1.531 -3.398 1.00 16.51 61 ARG C O 1
ATOM 6590 N N . PHE C 1 62 ? 24.703 2.982 -1.703 1.00 17.25 62 PHE C N 1
ATOM 6591 C CA . PHE C 1 62 ? 25.436 3.943 -2.513 1.00 18.01 62 PHE C CA 1
ATOM 6592 C C . PHE C 1 62 ? 26.855 4.134 -1.984 1.00 19.51 62 PHE C C 1
ATOM 6593 O O . PHE C 1 62 ? 27.447 5.206 -2.100 1.00 20.38 62 PHE C O 1
ATOM 6601 N N . ALA C 1 63 ? 27.388 3.060 -1.409 1.00 19.91 63 ALA C N 1
ATOM 6602 C CA . ALA C 1 63 ? 28.739 3.030 -0.858 1.00 21.17 63 ALA C CA 1
ATOM 6603 C C . ALA C 1 63 ? 29.240 1.595 -1.019 1.00 21.27 63 ALA C C 1
ATOM 6604 O O . ALA C 1 63 ? 28.469 0.646 -0.908 1.00 20.29 63 ALA C O 1
ATOM 6606 N N . PRO C 1 64 ? 30.543 1.417 -1.278 1.00 22.21 64 PRO C N 1
ATOM 6607 C CA . PRO C 1 64 ? 31.111 0.078 -1.460 1.00 23.90 64 PRO C CA 1
ATOM 6608 C C . PRO C 1 64 ? 31.028 -0.854 -0.252 1.00 26.28 64 PRO C C 1
ATOM 6609 O O . PRO C 1 64 ? 30.938 -0.412 0.892 1.00 26.04 64 PRO C O 1
ATOM 6613 N N . ALA C 1 65 ? 31.050 -2.153 -0.525 1.00 28.60 65 ALA C N 1
ATOM 6614 C CA . ALA C 1 65 ? 30.991 -3.163 0.522 1.00 31.72 65 ALA C CA 1
ATOM 6615 C C . ALA C 1 65 ? 31.758 -4.404 0.077 1.00 33.44 65 ALA C C 1
ATOM 6616 O O . ALA C 1 65 ? 31.631 -4.848 -1.067 1.00 32.98 65 ALA C O 1
ATOM 6618 N N . GLU C 1 66 ? 32.554 -4.958 0.986 1.00 35.19 66 GLU C N 1
ATOM 6619 C CA . GLU C 1 66 ? 33.344 -6.149 0.696 1.00 37.56 66 GLU C CA 1
ATOM 6620 C C . GLU C 1 66 ? 32.436 -7.331 0.369 1.00 35.82 66 GLU C C 1
ATOM 6621 O O . GLU C 1 66 ? 32.706 -8.102 -0.553 1.00 35.71 66 GLU C O 1
ATOM 6627 N N . ASP C 1 67 ? 31.352 -7.454 1.130 1.00 33.57 67 ASP C N 1
ATOM 6628 C CA . ASP C 1 67 ? 30.387 -8.538 0.965 1.00 31.43 67 ASP C CA 1
ATOM 6629 C C . ASP C 1 67 ? 29.016 -7.969 0.577 1.00 28.95 67 ASP C C 1
ATOM 6630 O O . ASP C 1 67 ? 28.300 -7.439 1.425 1.00 28.09 67 ASP C O 1
ATOM 6635 N N . PRO C 1 68 ? 28.639 -8.067 -0.710 1.00 26.55 68 PRO C N 1
ATOM 6636 C CA . PRO C 1 68 ? 27.346 -7.554 -1.176 1.00 24.58 68 PRO C CA 1
ATOM 6637 C C . PRO C 1 68 ? 26.163 -8.195 -0.454 1.00 23.29 68 PRO C C 1
ATOM 6638 O O . PRO C 1 68 ? 25.189 -7.515 -0.119 1.00 21.89 68 PRO C O 1
ATOM 6642 N N . VAL C 1 69 ? 26.240 -9.504 -0.224 1.00 21.72 69 VAL C N 1
ATOM 6643 C CA . VAL C 1 69 ? 25.159 -10.207 0.460 1.00 21.06 69 VAL C CA 1
ATOM 6644 C C . VAL C 1 69 ? 25.024 -9.720 1.900 1.00 19.94 69 VAL C C 1
ATOM 6645 O O . VAL C 1 69 ? 23.911 -9.487 2.382 1.00 18.13 69 VAL C O 1
ATOM 6649 N N . ALA C 1 70 ? 26.155 -9.571 2.585 1.00 17.74 70 ALA C N 1
ATOM 6650 C CA . ALA C 1 70 ? 26.141 -9.103 3.966 1.00 17.65 70 ALA C CA 1
ATOM 6651 C C . ALA C 1 70 ? 25.532 -7.704 4.046 1.00 17.79 70 ALA C C 1
ATOM 6652 O O . ALA C 1 70 ? 24.800 -7.391 4.986 1.00 16.91 70 ALA C O 1
ATOM 6654 N N . ALA C 1 71 ? 25.835 -6.866 3.057 1.00 16.90 71 ALA C N 1
ATOM 6655 C CA . ALA C 1 71 ? 25.310 -5.504 3.032 1.00 16.60 71 ALA C CA 1
ATOM 6656 C C . ALA C 1 71 ? 23.799 -5.504 2.825 1.00 15.59 71 ALA C C 1
ATOM 6657 O O . ALA C 1 71 ? 23.080 -4.731 3.454 1.00 16.82 71 ALA C O 1
ATOM 6659 N N . LEU C 1 72 ? 23.317 -6.371 1.941 1.00 14.52 72 LEU C N 1
ATOM 6660 C CA . LEU C 1 72 ? 21.885 -6.447 1.684 1.00 15.06 72 LEU C CA 1
ATOM 6661 C C . LEU C 1 72 ? 21.163 -6.933 2.942 1.00 15.35 72 LEU C C 1
ATOM 6662 O O . LEU C 1 72 ? 20.132 -6.381 3.328 1.00 14.48 72 LEU C O 1
ATOM 6667 N N . LEU C 1 73 ? 21.706 -7.968 3.580 1.00 14.98 73 LEU C N 1
ATOM 6668 C CA . LEU C 1 73 ? 21.092 -8.509 4.789 1.00 16.33 73 LEU C CA 1
ATOM 6669 C C . LEU C 1 73 ? 21.189 -7.525 5.951 1.00 16.37 73 LEU C C 1
ATOM 6670 O O . LEU C 1 73 ? 20.412 -7.601 6.903 1.00 16.06 73 LEU C O 1
ATOM 6675 N N . GLU C 1 74 ? 22.145 -6.604 5.874 1.00 15.21 74 GLU C N 1
ATOM 6676 C CA . GLU C 1 74 ? 22.280 -5.583 6.900 1.00 17.34 74 GLU C CA 1
ATOM 6677 C C . GLU C 1 74 ? 21.111 -4.599 6.720 1.00 15.56 74 GLU C C 1
ATOM 6678 O O . GLU C 1 74 ? 20.532 -4.127 7.696 1.00 14.46 74 GLU C O 1
ATOM 6684 N N . ASN C 1 75 ? 20.771 -4.297 5.468 1.00 13.02 75 ASN C N 1
ATOM 6685 C CA . ASN C 1 75 ? 19.647 -3.405 5.177 1.00 11.74 75 ASN C CA 1
ATOM 6686 C C . ASN C 1 75 ? 18.367 -4.045 5.716 1.00 10.95 75 ASN C C 1
ATOM 6687 O O . ASN C 1 75 ? 17.482 -3.353 6.221 1.00 11.10 75 ASN C O 1
ATOM 6692 N N . LEU C 1 76 ? 18.272 -5.366 5.598 1.00 11.17 76 LEU C N 1
ATOM 6693 C CA . LEU C 1 76 ? 17.102 -6.084 6.097 1.00 12.19 76 LEU C CA 1
ATOM 6694 C C . LEU C 1 76 ? 17.010 -5.924 7.612 1.00 13.65 76 LEU C C 1
ATOM 6695 O O . LEU C 1 76 ? 15.942 -5.627 8.148 1.00 12.84 76 LEU C O 1
ATOM 6700 N N . ALA C 1 77 ? 18.131 -6.114 8.303 1.00 13.49 77 ALA C N 1
ATOM 6701 C CA . ALA C 1 77 ? 18.144 -5.975 9.759 1.00 14.81 77 ALA C CA 1
ATOM 6702 C C . ALA C 1 77 ? 17.688 -4.579 10.186 1.00 15.07 77 ALA C C 1
ATOM 6703 O O . ALA C 1 77 ? 16.940 -4.429 11.156 1.00 13.66 77 ALA C O 1
ATOM 6705 N N . GLN C 1 78 ? 18.127 -3.555 9.460 1.00 13.47 78 GLN C N 1
ATOM 6706 C CA . GLN C 1 78 ? 17.751 -2.185 9.793 1.00 14.35 78 GLN C CA 1
ATOM 6707 C C . GLN C 1 78 ? 16.269 -1.910 9.547 1.00 13.90 78 GLN C C 1
ATOM 6708 O O . GLN C 1 78 ? 15.636 -1.166 10.303 1.00 11.21 78 GLN C O 1
ATOM 6714 N N . ALA C 1 79 ? 15.717 -2.499 8.489 1.00 11.08 79 ALA C N 1
ATOM 6715 C CA . ALA C 1 79 ? 14.300 -2.306 8.187 1.00 12.32 79 ALA C CA 1
ATOM 6716 C C . ALA C 1 79 ? 13.461 -2.904 9.315 1.00 11.69 79 ALA C C 1
ATOM 6717 O O . ALA C 1 79 ? 12.517 -2.279 9.798 1.00 11.05 79 ALA C O 1
ATOM 6719 N N . LEU C 1 80 ? 13.813 -4.115 9.737 1.00 12.32 80 LEU C N 1
ATOM 6720 C CA . LEU C 1 80 ? 13.082 -4.773 10.810 1.00 13.42 80 LEU C CA 1
ATOM 6721 C C . LEU C 1 80 ? 13.216 -4.005 12.127 1.00 13.95 80 LEU C C 1
ATOM 6722 O O . LEU C 1 80 ? 12.277 -3.948 12.919 1.00 12.39 80 LEU C O 1
ATOM 6727 N N . ALA C 1 81 ? 14.380 -3.403 12.359 1.00 13.62 81 ALA C N 1
ATOM 6728 C CA . ALA C 1 81 ? 14.597 -2.650 13.590 1.00 12.93 81 ALA C CA 1
ATOM 6729 C C . ALA C 1 81 ? 13.666 -1.441 13.681 1.00 13.81 81 ALA C C 1
ATOM 6730 O O . ALA C 1 81 ? 13.268 -1.028 14.776 1.00 12.61 81 ALA C O 1
ATOM 6732 N N . ARG C 1 82 ? 13.302 -0.885 12.532 1.00 11.62 82 ARG C N 1
ATOM 6733 C CA . ARG C 1 82 ? 12.415 0.271 12.504 1.00 11.40 82 ARG C CA 1
ATOM 6734 C C . ARG C 1 82 ? 11.007 -0.084 12.963 1.00 11.56 82 ARG C C 1
ATOM 6735 O O . ARG C 1 82 ? 10.230 0.799 13.315 1.00 11.67 82 ARG C O 1
ATOM 6743 N N . ARG C 1 83 ? 10.676 -1.370 12.954 1.00 10.96 83 ARG C N 1
ATOM 6744 C CA . ARG C 1 83 ? 9.345 -1.802 13.380 1.00 11.33 83 ARG C CA 1
ATOM 6745 C C . ARG C 1 83 ? 9.349 -2.498 14.743 1.00 10.99 83 ARG C C 1
ATOM 6746 O O . ARG C 1 83 ? 8.299 -2.910 15.229 1.00 10.90 83 ARG C O 1
ATOM 6754 N N . GLU C 1 84 ? 10.521 -2.620 15.358 1.00 11.35 84 GLU C N 1
ATOM 6755 C CA . GLU C 1 84 ? 10.632 -3.286 16.655 1.00 15.00 84 GLU C CA 1
ATOM 6756 C C . GLU C 1 84 ? 9.736 -2.677 17.726 1.00 12.92 84 GLU C C 1
ATOM 6757 O O . GLU C 1 84 ? 9.105 -3.403 18.494 1.00 13.58 84 GLU C O 1
ATOM 6763 N N . ALA C 1 85 ? 9.678 -1.351 17.771 1.00 12.73 85 ALA C N 1
ATOM 6764 C CA . ALA C 1 85 ? 8.867 -0.658 18.763 1.00 14.42 85 ALA C CA 1
ATOM 6765 C C . ALA C 1 85 ? 7.378 -0.997 18.668 1.00 14.54 85 ALA C C 1
ATOM 6766 O O . ALA C 1 85 ? 6.752 -1.327 19.679 1.00 14.60 85 ALA C O 1
ATOM 6768 N N . VAL C 1 86 ? 6.805 -0.921 17.471 1.00 12.62 86 VAL C N 1
ATOM 6769 C CA . VAL C 1 86 ? 5.385 -1.222 17.329 1.00 12.44 86 VAL C CA 1
ATOM 6770 C C . VAL C 1 86 ? 5.078 -2.699 17.535 1.00 12.77 86 VAL C C 1
ATOM 6771 O O . VAL C 1 86 ? 4.015 -3.036 18.052 1.00 14.30 86 VAL C O 1
ATOM 6775 N N . LEU C 1 87 ? 5.993 -3.582 17.140 1.00 11.10 87 LEU C N 1
ATOM 6776 C CA . LEU C 1 87 ? 5.751 -5.008 17.331 1.00 12.75 87 LEU C CA 1
ATOM 6777 C C . LEU C 1 87 ? 5.771 -5.337 18.813 1.00 12.07 87 LEU C C 1
ATOM 6778 O O . LEU C 1 87 ? 5.008 -6.179 19.280 1.00 12.24 87 LEU C O 1
ATOM 6783 N N . ARG C 1 88 ? 6.633 -4.653 19.553 1.00 11.77 88 ARG C N 1
ATOM 6784 C CA . ARG C 1 88 ? 6.736 -4.884 20.986 1.00 13.55 88 ARG C CA 1
ATOM 6785 C C . ARG C 1 88 ? 5.477 -4.442 21.729 1.00 13.20 88 ARG C C 1
ATOM 6786 O O . ARG C 1 88 ? 5.015 -5.134 22.631 1.00 14.19 88 ARG C O 1
ATOM 6794 N N . GLN C 1 89 ? 4.912 -3.300 21.351 1.00 12.80 89 GLN C N 1
ATOM 6795 C CA . GLN C 1 89 ? 3.716 -2.804 22.029 1.00 15.15 89 GLN C CA 1
ATOM 6796 C C . GLN C 1 89 ? 2.395 -3.330 21.475 1.00 13.64 89 GLN C C 1
ATOM 6797 O O . GLN C 1 89 ? 1.420 -3.453 22.213 1.00 12.79 89 GLN C O 1
ATOM 6803 N N . ASP C 1 90 ? 2.376 -3.662 20.189 1.00 13.06 90 ASP C N 1
ATOM 6804 C CA . ASP C 1 90 ? 1.157 -4.129 19.525 1.00 12.45 90 ASP C CA 1
ATOM 6805 C C . ASP C 1 90 ? 1.411 -5.415 18.734 1.00 10.70 90 ASP C C 1
ATOM 6806 O O . ASP C 1 90 ? 1.259 -5.444 17.513 1.00 8.74 90 ASP C O 1
ATOM 6811 N N . PRO C 1 91 ? 1.772 -6.504 19.426 1.00 9.90 91 PRO C N 1
ATOM 6812 C CA . PRO C 1 91 ? 2.042 -7.766 18.729 1.00 9.61 91 PRO C CA 1
ATOM 6813 C C . PRO C 1 91 ? 0.903 -8.346 17.896 1.00 9.53 91 PRO C C 1
ATOM 6814 O O . PRO C 1 91 ? 1.152 -9.074 16.937 1.00 10.73 91 PRO C O 1
ATOM 6818 N N . GLU C 1 92 ? -0.342 -8.032 18.243 1.00 8.54 92 GLU C N 1
ATOM 6819 C CA . GLU C 1 92 ? -1.463 -8.579 17.487 1.00 10.32 92 GLU C CA 1
ATOM 6820 C C . GLU C 1 92 ? -1.919 -7.649 16.357 1.00 11.13 92 GLU C C 1
ATOM 6821 O O . GLU C 1 92 ? -2.961 -7.866 15.735 1.00 10.80 92 GLU C O 1
ATOM 6827 N N . GLY C 1 93 ? -1.127 -6.617 16.085 1.00 11.47 93 GLY C N 1
ATOM 6828 C CA . GLY C 1 93 ? -1.483 -5.682 15.032 1.00 10.40 93 GLY C CA 1
ATOM 6829 C C . GLY C 1 93 ? -1.015 -6.117 13.654 1.00 10.81 93 GLY C C 1
ATOM 6830 O O . GLY C 1 93 ? -0.437 -7.199 13.489 1.00 9.17 93 GLY C O 1
ATOM 6831 N N . GLY C 1 94 ? -1.270 -5.266 12.663 1.00 8.68 94 GLY C N 1
ATOM 6832 C CA . GLY C 1 94 ? -0.859 -5.557 11.297 1.00 9.54 94 GLY C CA 1
ATOM 6833 C C . GLY C 1 94 ? 0.083 -4.479 10.789 1.00 9.33 94 GLY C C 1
ATOM 6834 O O . GLY C 1 94 ? -0.297 -3.308 10.691 1.00 8.58 94 GLY C O 1
ATOM 6835 N N . TYR C 1 95 ? 1.311 -4.873 10.458 1.00 9.90 95 TYR C N 1
ATOM 6836 C CA . TYR C 1 95 ? 2.320 -3.928 9.985 1.00 9.49 95 TYR C CA 1
ATOM 6837 C C . TYR C 1 95 ? 3.160 -4.457 8.842 1.00 9.52 95 TYR C C 1
ATOM 6838 O O . TYR C 1 95 ? 3.385 -5.664 8.738 1.00 9.18 95 TYR C O 1
ATOM 6847 N N . ARG C 1 96 ? 3.631 -3.552 7.985 1.00 7.97 96 ARG C N 1
ATOM 6848 C CA . ARG C 1 96 ? 4.523 -3.967 6.918 1.00 6.42 96 ARG C CA 1
ATOM 6849 C C . ARG C 1 96 ? 5.939 -3.849 7.500 1.00 7.39 96 ARG C C 1
ATOM 6850 O O . ARG C 1 96 ? 6.325 -2.791 8.007 1.00 10.18 96 ARG C O 1
ATOM 6858 N N . LEU C 1 97 ? 6.695 -4.943 7.453 1.00 6.27 97 LEU C N 1
ATOM 6859 C CA . LEU C 1 97 ? 8.057 -4.979 7.981 1.00 8.41 97 LEU C CA 1
ATOM 6860 C C . LEU C 1 97 ? 9.102 -4.564 6.951 1.00 9.29 97 LEU C C 1
ATOM 6861 O O . LEU C 1 97 ? 10.146 -4.015 7.302 1.00 8.14 97 LEU C O 1
ATOM 6866 N N . VAL C 1 98 ? 8.834 -4.857 5.682 1.00 9.58 98 VAL C N 1
ATOM 6867 C CA . VAL C 1 98 ? 9.762 -4.507 4.609 1.00 11.12 98 VAL C CA 1
ATOM 6868 C C . VAL C 1 98 ? 8.969 -3.998 3.421 1.00 10.17 98 VAL C C 1
ATOM 6869 O O . VAL C 1 98 ? 8.082 -4.686 2.919 1.00 11.13 98 VAL C O 1
ATOM 6873 N N . HIS C 1 99 ? 9.306 -2.792 2.971 1.00 9.94 99 HIS C N 1
ATOM 6874 C CA . HIS C 1 99 ? 8.616 -2.154 1.859 1.00 10.97 99 HIS C CA 1
ATOM 6875 C C . HIS C 1 99 ? 9.497 -1.911 0.621 1.00 11.08 99 HIS C C 1
ATOM 6876 O O . HIS C 1 99 ? 9.629 -0.785 0.146 1.00 10.98 99 HIS C O 1
ATOM 6883 N N . ALA C 1 100 ? 10.103 -2.981 0.116 1.00 10.95 100 ALA C N 1
ATOM 6884 C CA . ALA C 1 100 ? 10.935 -2.923 -1.087 1.00 11.08 100 ALA C CA 1
ATOM 6885 C C . ALA C 1 100 ? 11.870 -1.708 -1.183 1.00 10.35 100 ALA C C 1
ATOM 6886 O O . ALA C 1 100 ? 12.636 -1.437 -0.257 1.00 10.00 100 ALA C O 1
ATOM 6888 N N . GLU C 1 101 ? 11.800 -0.986 -2.304 1.00 11.17 101 GLU C N 1
ATOM 6889 C CA . GLU C 1 101 ? 12.643 0.194 -2.538 1.00 11.07 101 GLU C CA 1
ATOM 6890 C C . GLU C 1 101 ? 12.690 1.169 -1.358 1.00 10.93 101 GLU C C 1
ATOM 6891 O O . GLU C 1 101 ? 13.761 1.653 -0.982 1.00 10.38 101 GLU C O 1
ATOM 6897 N N . GLY C 1 102 ? 11.526 1.462 -0.789 1.00 9.98 102 GLY C N 1
ATOM 6898 C CA . GLY C 1 102 ? 11.453 2.382 0.339 1.00 9.52 102 GLY C CA 1
ATOM 6899 C C . GLY C 1 102 ? 12.355 2.050 1.516 1.00 11.39 102 GLY C C 1
ATOM 6900 O O . GLY C 1 102 ? 12.738 2.945 2.272 1.00 10.39 102 GLY C O 1
ATOM 6901 N N . ASP C 1 103 ? 12.675 0.767 1.685 1.00 11.67 103 ASP C N 1
ATOM 6902 C CA . ASP C 1 103 ? 13.550 0.299 2.766 1.00 11.84 103 ASP C CA 1
ATOM 6903 C C . ASP C 1 103 ? 14.923 -0.091 2.201 1.00 11.38 103 ASP C C 1
ATOM 6904 O O . ASP C 1 103 ? 15.714 -0.758 2.874 1.00 12.12 103 ASP C O 1
ATOM 6909 N N . LEU C 1 104 ? 15.198 0.324 0.969 1.00 10.77 104 LEU C N 1
ATOM 6910 C CA . LEU C 1 104 ? 16.452 -0.027 0.303 1.00 11.62 104 LEU C CA 1
ATOM 6911 C C . LEU C 1 104 ? 16.596 -1.549 0.233 1.00 9.34 104 LEU C C 1
ATOM 6912 O O . LEU C 1 104 ? 17.678 -2.102 0.397 1.00 9.62 104 LEU C O 1
ATOM 6917 N N . LEU C 1 105 ? 15.472 -2.215 0.007 1.00 9.18 105 LEU C N 1
ATOM 6918 C CA . LEU C 1 105 ? 15.440 -3.663 -0.131 1.00 10.28 105 LEU C CA 1
ATOM 6919 C C . LEU C 1 105 ? 14.611 -3.971 -1.375 1.00 10.75 105 LEU C C 1
ATOM 6920 O O . LEU C 1 105 ? 13.594 -4.663 -1.306 1.00 10.37 105 LEU C O 1
ATOM 6925 N N . PRO C 1 106 ? 15.042 -3.451 -2.539 1.00 12.23 106 PRO C N 1
ATOM 6926 C CA . PRO C 1 106 ? 14.342 -3.660 -3.813 1.00 12.26 106 PRO C CA 1
ATOM 6927 C C . PRO C 1 106 ? 13.975 -5.119 -4.071 1.00 12.50 106 PRO C C 1
ATOM 6928 O O . PRO C 1 106 ? 14.802 -6.010 -3.900 1.00 12.86 106 PRO C O 1
ATOM 6932 N N . GLY C 1 107 ? 12.739 -5.360 -4.491 1.00 13.44 107 GLY C N 1
ATOM 6933 C CA . GLY C 1 107 ? 12.325 -6.718 -4.795 1.00 13.39 107 GLY C CA 1
ATOM 6934 C C . GLY C 1 107 ? 11.851 -7.561 -3.631 1.00 13.91 107 GLY C C 1
ATOM 6935 O O . GLY C 1 107 ? 11.570 -8.749 -3.805 1.00 14.28 107 GLY C O 1
ATOM 6936 N N . LEU C 1 108 ? 11.759 -6.964 -2.447 1.00 10.14 108 LEU C N 1
ATOM 6937 C CA . LEU C 1 108 ? 11.307 -7.706 -1.279 1.00 10.10 108 LEU C CA 1
ATOM 6938 C C . LEU C 1 108 ? 10.258 -6.941 -0.495 1.00 8.64 108 LEU C C 1
ATOM 6939 O O . LEU C 1 108 ? 10.402 -5.752 -0.240 1.00 8.96 108 LEU C O 1
ATOM 6944 N N . VAL C 1 109 ? 9.194 -7.643 -0.129 1.00 9.85 109 VAL C N 1
ATOM 6945 C CA . VAL C 1 109 ? 8.125 -7.069 0.671 1.00 9.68 109 VAL C CA 1
ATOM 6946 C C . VAL C 1 109 ? 7.798 -8.102 1.739 1.00 10.75 109 VAL C C 1
ATOM 6947 O O . VAL C 1 109 ? 7.807 -9.302 1.469 1.00 10.15 109 VAL C O 1
ATOM 6951 N N . VAL C 1 110 ? 7.541 -7.635 2.956 1.00 9.59 110 VAL C N 1
ATOM 6952 C CA . VAL C 1 110 ? 7.206 -8.526 4.058 1.00 8.79 110 VAL C CA 1
ATOM 6953 C C . VAL C 1 110 ? 6.131 -7.870 4.909 1.00 9.07 110 VAL C C 1
ATOM 6954 O O . VAL C 1 110 ? 6.307 -6.745 5.379 1.00 9.48 110 VAL C O 1
ATOM 6958 N N . ASP C 1 111 ? 5.012 -8.563 5.085 1.00 7.13 111 ASP C N 1
ATOM 6959 C CA . ASP C 1 111 ? 3.933 -8.047 5.913 1.00 8.17 111 ASP C CA 1
ATOM 6960 C C . ASP C 1 111 ? 3.787 -8.921 7.146 1.00 8.25 111 ASP C C 1
ATOM 6961 O O . ASP C 1 111 ? 4.081 -10.118 7.113 1.00 8.36 111 ASP C O 1
ATOM 6966 N N . TYR C 1 112 ? 3.342 -8.300 8.231 1.00 8.14 112 TYR C N 1
ATOM 6967 C CA . TYR C 1 112 ? 3.166 -8.967 9.516 1.00 8.14 112 TYR C CA 1
ATOM 6968 C C . TYR C 1 112 ? 1.702 -8.889 9.936 1.00 8.87 112 TYR C C 1
ATOM 6969 O O . TYR C 1 112 ? 1.127 -7.802 10.025 1.00 7.78 112 TYR C O 1
ATOM 6978 N N . TYR C 1 113 ? 1.099 -10.050 10.175 1.00 8.64 113 TYR C N 1
ATOM 6979 C CA . TYR C 1 113 ? -0.298 -10.109 10.597 1.00 8.66 113 TYR C CA 1
ATOM 6980 C C . TYR C 1 113 ? -0.375 -10.867 11.917 1.00 8.43 113 TYR C C 1
ATOM 6981 O O . TYR C 1 113 ? -0.339 -12.101 11.938 1.00 9.73 113 TYR C O 1
ATOM 6990 N N . ALA C 1 114 ? -0.459 -10.119 13.013 1.00 9.30 114 ALA C N 1
ATOM 6991 C CA . ALA C 1 114 ? -0.557 -10.701 14.348 1.00 8.66 114 ALA C CA 1
ATOM 6992 C C . ALA C 1 114 ? 0.381 -11.891 14.583 1.00 9.79 114 ALA C C 1
ATOM 6993 O O . ALA C 1 114 ? -0.048 -12.953 15.036 1.00 11.39 114 ALA C O 1
ATOM 6995 N N . GLY C 1 115 ? 1.664 -11.704 14.279 1.00 9.29 115 GLY C N 1
ATOM 6996 C CA . GLY C 1 115 ? 2.638 -12.757 14.495 1.00 10.22 115 GLY C CA 1
ATOM 6997 C C . GLY C 1 115 ? 2.989 -13.624 13.301 1.00 11.11 115 GLY C C 1
ATOM 6998 O O . GLY C 1 115 ? 3.939 -14.401 13.366 1.00 13.77 115 GLY C O 1
ATOM 6999 N N . HIS C 1 116 ? 2.235 -13.499 12.213 1.00 11.58 116 HIS C N 1
ATOM 7000 C CA . HIS C 1 116 ? 2.485 -14.300 11.018 1.00 11.09 116 HIS C CA 1
ATOM 7001 C C . HIS C 1 116 ? 2.959 -13.418 9.873 1.00 11.14 116 HIS C C 1
ATOM 7002 O O . HIS C 1 116 ? 2.234 -12.531 9.425 1.00 11.08 116 HIS C O 1
ATOM 7009 N N . ALA C 1 117 ? 4.183 -13.664 9.415 1.00 10.23 117 ALA C N 1
ATOM 7010 C CA . ALA C 1 117 ? 4.771 -12.884 8.335 1.00 9.95 117 ALA C CA 1
ATOM 7011 C C . ALA C 1 117 ? 4.547 -13.514 6.968 1.00 9.82 117 ALA C C 1
ATOM 7012 O O . ALA C 1 117 ? 4.575 -14.732 6.821 1.00 9.62 117 ALA C O 1
ATOM 7014 N N . VAL C 1 118 ? 4.332 -12.666 5.970 1.00 9.17 118 VAL C N 1
ATOM 7015 C CA . VAL C 1 118 ? 4.131 -13.124 4.605 1.00 8.96 118 VAL C CA 1
ATOM 7016 C C . VAL C 1 118 ? 5.149 -12.406 3.730 1.00 10.35 118 VAL C C 1
ATOM 7017 O O . VAL C 1 118 ? 5.124 -11.179 3.602 1.00 10.41 118 VAL C O 1
ATOM 7021 N N . VAL C 1 119 ? 6.041 -13.189 3.134 1.00 9.65 119 VAL C N 1
ATOM 7022 C CA . VAL C 1 119 ? 7.117 -12.678 2.296 1.00 10.67 119 VAL C CA 1
ATOM 7023 C C . VAL C 1 119 ? 6.815 -12.806 0.803 1.00 10.11 119 VAL C C 1
ATOM 7024 O O . VAL C 1 119 ? 6.259 -13.803 0.356 1.00 12.15 119 VAL C O 1
ATOM 7028 N N . GLN C 1 120 ? 7.174 -11.776 0.048 1.00 9.94 120 GLN C N 1
ATOM 7029 C CA . GLN C 1 120 ? 6.983 -11.768 -1.396 1.00 12.05 120 GLN C CA 1
ATOM 7030 C C . GLN C 1 120 ? 8.289 -11.295 -2.020 1.00 12.72 120 GLN C C 1
ATOM 7031 O O . GLN C 1 120 ? 8.702 -10.160 -1.813 1.00 13.22 120 GLN C O 1
ATOM 7037 N N . ALA C 1 121 ? 8.950 -12.174 -2.765 1.00 13.39 121 ALA C N 1
ATOM 7038 C CA . ALA C 1 121 ? 10.205 -11.821 -3.422 1.00 14.56 121 ALA C CA 1
ATOM 7039 C C . ALA C 1 121 ? 9.924 -11.700 -4.914 1.00 15.39 121 ALA C C 1
ATOM 7040 O O . ALA C 1 121 ? 9.313 -12.590 -5.506 1.00 15.69 121 ALA C O 1
ATOM 7042 N N . THR C 1 122 ? 10.359 -10.598 -5.518 1.00 16.63 122 THR C N 1
ATOM 7043 C CA . THR C 1 122 ? 10.125 -10.377 -6.939 1.00 18.13 122 THR C CA 1
ATOM 7044 C C . THR C 1 122 ? 11.392 -10.036 -7.726 1.00 18.91 122 THR C C 1
ATOM 7045 O O . THR C 1 122 ? 11.320 -9.573 -8.864 1.00 19.27 122 THR C O 1
ATOM 7049 N N . ALA C 1 123 ? 12.546 -10.247 -7.105 1.00 18.80 123 ALA C N 1
ATOM 7050 C CA . ALA C 1 123 ? 13.838 -10.003 -7.747 1.00 20.05 123 ALA C CA 1
ATOM 7051 C C . ALA C 1 123 ? 14.616 -11.305 -7.579 1.00 20.16 123 ALA C C 1
ATOM 7052 O O . ALA C 1 123 ? 14.706 -11.843 -6.474 1.00 18.88 123 ALA C O 1
ATOM 7054 N N . HIS C 1 124 ? 15.175 -11.813 -8.671 1.00 19.77 124 HIS C N 1
ATOM 7055 C CA . HIS C 1 124 ? 15.889 -13.085 -8.631 1.00 19.89 124 HIS C CA 1
ATOM 7056 C C . HIS C 1 124 ? 16.831 -13.319 -7.456 1.00 18.90 124 HIS C C 1
ATOM 7057 O O . HIS C 1 124 ? 16.775 -14.371 -6.814 1.00 16.62 124 HIS C O 1
ATOM 7064 N N . ALA C 1 125 ? 17.697 -12.351 -7.184 1.00 17.30 125 ALA C N 1
ATOM 7065 C CA . ALA C 1 125 ? 18.676 -12.472 -6.109 1.00 19.53 125 ALA C CA 1
ATOM 7066 C C . ALA C 1 125 ? 18.099 -12.855 -4.748 1.00 18.40 125 ALA C C 1
ATOM 7067 O O . ALA C 1 125 ? 18.774 -13.509 -3.955 1.00 16.39 125 ALA C O 1
ATOM 7069 N N . TRP C 1 126 ? 16.857 -12.456 -4.479 1.00 17.25 126 TRP C N 1
ATOM 7070 C CA . TRP C 1 126 ? 16.220 -12.770 -3.198 1.00 17.27 126 TRP C CA 1
ATOM 7071 C C . TRP C 1 126 ? 15.835 -14.237 -3.027 1.00 17.65 126 TRP C C 1
ATOM 7072 O O . TRP C 1 126 ? 15.755 -14.730 -1.904 1.00 16.47 126 TRP C O 1
ATOM 7083 N N . GLU C 1 127 ? 15.593 -14.937 -4.130 1.00 17.75 127 GLU C N 1
ATOM 7084 C CA . GLU C 1 127 ? 15.182 -16.333 -4.041 1.00 18.68 127 GLU C CA 1
ATOM 7085 C C . GLU C 1 127 ? 16.153 -17.195 -3.234 1.00 19.18 127 GLU C C 1
ATOM 7086 O O . GLU C 1 127 ? 15.732 -17.953 -2.359 1.00 19.11 127 GLU C O 1
ATOM 7092 N N . GLY C 1 128 ? 17.447 -17.071 -3.514 1.00 18.58 128 GLY C N 1
ATOM 7093 C CA . GLY C 1 128 ? 18.434 -17.858 -2.791 1.00 18.79 128 GLY C CA 1
ATOM 7094 C C . GLY C 1 128 ? 18.661 -17.397 -1.359 1.00 19.10 128 GLY C C 1
ATOM 7095 O O . GLY C 1 128 ? 19.267 -18.105 -0.552 1.00 19.28 128 GLY C O 1
ATOM 7096 N N . LEU C 1 129 ? 18.170 -16.208 -1.032 1.00 16.56 129 LEU C N 1
ATOM 7097 C CA . LEU C 1 129 ? 18.339 -15.669 0.311 1.00 16.28 129 LEU C CA 1
ATOM 7098 C C . LEU C 1 129 ? 17.108 -15.836 1.193 1.00 15.74 129 LEU C C 1
ATOM 7099 O O . LEU C 1 129 ? 17.111 -15.403 2.343 1.00 15.78 129 LEU C O 1
ATOM 7104 N N . LEU C 1 130 ? 16.060 -16.462 0.666 1.00 15.81 130 LEU C N 1
ATOM 7105 C CA . LEU C 1 130 ? 14.840 -16.650 1.446 1.00 17.54 130 LEU C CA 1
ATOM 7106 C C . LEU C 1 130 ? 15.100 -17.315 2.800 1.00 18.30 130 LEU C C 1
ATOM 7107 O O . LEU C 1 130 ? 14.481 -16.948 3.797 1.00 17.37 130 LEU C O 1
ATOM 7112 N N . PRO C 1 131 ? 16.010 -18.305 2.853 1.00 18.64 131 PRO C N 1
ATOM 7113 C CA . PRO C 1 131 ? 16.295 -18.958 4.136 1.00 19.30 131 PRO C CA 1
ATOM 7114 C C . PRO C 1 131 ? 16.837 -17.941 5.145 1.00 18.12 131 PRO C C 1
ATOM 7115 O O . PRO C 1 131 ? 16.490 -17.980 6.329 1.00 17.54 131 PRO C O 1
ATOM 7119 N N . GLN C 1 132 ? 17.695 -17.037 4.673 1.00 17.18 132 GLN C N 1
ATOM 7120 C CA . GLN C 1 132 ? 18.261 -15.998 5.534 1.00 17.02 132 GLN C CA 1
ATOM 7121 C C . GLN C 1 132 ? 17.188 -14.981 5.923 1.00 17.36 132 GLN C C 1
ATOM 7122 O O . GLN C 1 132 ? 17.212 -14.431 7.024 1.00 15.63 132 GLN C O 1
ATOM 7128 N N . VAL C 1 133 ? 16.259 -14.710 5.014 1.00 16.02 133 VAL C N 1
ATOM 7129 C CA . VAL C 1 133 ? 15.188 -13.769 5.321 1.00 16.35 133 VAL C CA 1
ATOM 7130 C C . VAL C 1 133 ? 14.331 -14.374 6.437 1.00 18.17 133 VAL C C 1
ATOM 7131 O O . VAL C 1 133 ? 13.944 -13.688 7.389 1.00 16.93 133 VAL C O 1
ATOM 7135 N N . ALA C 1 134 ? 14.053 -15.667 6.323 1.00 15.83 134 ALA C N 1
ATOM 7136 C CA . ALA C 1 134 ? 13.257 -16.356 7.330 1.00 18.92 134 ALA C CA 1
ATOM 7137 C C . ALA C 1 134 ? 13.978 -16.319 8.680 1.00 18.78 134 ALA C C 1
ATOM 7138 O O . ALA C 1 134 ? 13.346 -16.143 9.719 1.00 18.00 134 ALA C O 1
ATOM 7140 N N . GLU C 1 135 ? 15.300 -16.472 8.656 1.00 19.91 135 GLU C N 1
ATOM 7141 C CA . GLU C 1 135 ? 16.105 -16.451 9.879 1.00 21.00 135 GLU C CA 1
ATOM 7142 C C . GLU C 1 135 ? 16.067 -15.076 10.549 1.00 19.31 135 GLU C C 1
ATOM 7143 O O . GLU C 1 135 ? 16.026 -14.973 11.776 1.00 17.81 135 GLU C O 1
ATOM 7149 N N . ALA C 1 136 ? 16.096 -14.019 9.743 1.00 16.49 136 ALA C N 1
ATOM 7150 C CA . ALA C 1 136 ? 16.053 -12.661 10.272 1.00 14.78 136 ALA C CA 1
ATOM 7151 C C . ALA C 1 136 ? 14.701 -12.380 10.930 1.00 14.24 136 ALA C C 1
ATOM 7152 O O . ALA C 1 136 ? 14.614 -11.642 11.912 1.00 14.56 136 ALA C O 1
ATOM 7154 N N . LEU C 1 137 ? 13.649 -12.983 10.394 1.00 13.67 137 LEU C N 1
ATOM 7155 C CA . LEU C 1 137 ? 12.300 -12.781 10.919 1.00 14.54 137 LEU C CA 1
ATOM 7156 C C . LEU C 1 137 ? 11.953 -13.641 12.133 1.00 17.57 137 LEU C C 1
ATOM 7157 O O . LEU C 1 137 ? 11.152 -13.237 12.979 1.00 17.54 137 LEU C O 1
ATOM 7162 N N . ARG C 1 138 ? 12.551 -14.824 12.210 1.00 18.88 138 ARG C N 1
ATOM 7163 C CA . ARG C 1 138 ? 12.260 -15.773 13.282 1.00 20.99 138 ARG C CA 1
ATOM 7164 C C . ARG C 1 138 ? 12.045 -15.216 14.685 1.00 21.50 138 ARG C C 1
ATOM 7165 O O . ARG C 1 138 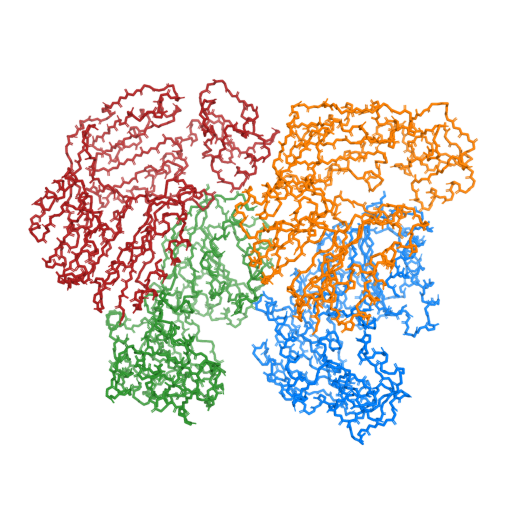? 11.087 -15.589 15.355 1.00 21.92 138 ARG C O 1
ATOM 7173 N N . PRO C 1 139 ? 12.930 -14.327 15.156 1.00 21.78 139 PRO C N 1
ATOM 7174 C CA . PRO C 1 139 ? 12.748 -13.776 16.504 1.00 22.97 139 PRO C CA 1
ATOM 7175 C C . PRO C 1 139 ? 11.623 -12.742 16.656 1.00 23.18 139 PRO C C 1
ATOM 7176 O O . PRO C 1 139 ? 11.342 -12.289 17.766 1.00 24.53 139 PRO C O 1
ATOM 7180 N N . HIS C 1 140 ? 10.973 -12.384 15.551 1.00 21.07 140 HIS C N 1
ATOM 7181 C CA . HIS C 1 140 ? 9.898 -11.393 15.587 1.00 20.65 140 HIS C CA 1
ATOM 7182 C C . HIS C 1 140 ? 8.527 -11.985 15.271 1.00 19.17 140 HIS C C 1
ATOM 7183 O O . HIS C 1 140 ? 7.504 -11.321 15.452 1.00 17.13 140 HIS C O 1
ATOM 7190 N N . VAL C 1 141 ? 8.505 -13.229 14.804 1.00 17.05 141 VAL C N 1
ATOM 7191 C CA . VAL C 1 141 ? 7.256 -13.862 14.402 1.00 16.42 141 VAL C CA 1
ATOM 7192 C C . VAL C 1 141 ? 7.078 -15.311 14.830 1.00 16.37 141 VAL C C 1
ATOM 7193 O O . VAL C 1 141 ? 8.011 -15.955 15.293 1.00 16.41 141 VAL C O 1
ATOM 7197 N N . GLN C 1 142 ? 5.863 -15.814 14.633 1.00 16.00 142 GLN C N 1
ATOM 7198 C CA . GLN C 1 142 ? 5.525 -17.192 14.954 1.00 17.66 142 GLN C CA 1
ATOM 7199 C C . GLN C 1 142 ? 5.709 -18.048 13.698 1.00 18.23 142 GLN C C 1
ATOM 7200 O O . GLN C 1 142 ? 6.137 -19.199 13.777 1.00 18.21 142 GLN C O 1
ATOM 7206 N N . SER C 1 143 ? 5.382 -17.480 12.538 1.00 15.31 143 SER C N 1
ATOM 7207 C CA . SER C 1 143 ? 5.510 -18.209 11.276 1.00 14.27 143 SER C CA 1
ATOM 7208 C C . SER C 1 143 ? 5.842 -17.281 10.119 1.00 13.35 143 SER C C 1
ATOM 7209 O O . SER C 1 143 ? 5.669 -16.064 10.218 1.00 11.05 143 SER C O 1
ATOM 7212 N N . VAL C 1 144 ? 6.311 -17.871 9.023 1.00 11.94 144 VAL C N 1
ATOM 7213 C CA . VAL C 1 144 ? 6.660 -17.122 7.825 1.00 11.46 144 VAL C CA 1
ATOM 7214 C C . VAL C 1 144 ? 6.178 -17.873 6.584 1.00 11.12 144 VAL C C 1
ATOM 7215 O O . VAL C 1 144 ? 6.510 -19.044 6.372 1.00 12.18 144 VAL C O 1
ATOM 7219 N N . LEU C 1 145 ? 5.388 -17.188 5.772 1.00 11.07 145 LEU C N 1
ATOM 7220 C CA . LEU C 1 145 ? 4.852 -17.763 4.546 1.00 10.73 145 LEU C CA 1
ATOM 7221 C C . LEU C 1 145 ? 5.506 -17.112 3.341 1.00 12.23 145 LEU C C 1
ATOM 7222 O O . LEU C 1 145 ? 5.686 -15.899 3.314 1.00 10.43 145 LEU C O 1
ATOM 7227 N N . ALA C 1 146 ? 5.869 -17.917 2.348 1.00 11.10 146 ALA C N 1
ATOM 7228 C CA . ALA C 1 146 ? 6.463 -17.376 1.132 1.00 13.80 146 ALA C CA 1
ATOM 7229 C C . ALA C 1 146 ? 5.347 -17.272 0.098 1.00 13.44 146 ALA C C 1
ATOM 7230 O O . ALA C 1 146 ? 4.965 -18.262 -0.519 1.00 15.84 146 ALA C O 1
ATOM 7232 N N . LYS C 1 147 ? 4.792 -16.075 -0.055 1.00 15.10 147 LYS C N 1
ATOM 7233 C CA . LYS C 1 147 ? 3.727 -15.845 -1.023 1.00 14.27 147 LYS C CA 1
ATOM 7234 C C . LYS C 1 147 ? 4.414 -15.339 -2.289 1.00 14.88 147 LYS C C 1
ATOM 7235 O O . LYS C 1 147 ? 4.527 -14.130 -2.519 1.00 15.23 147 LYS C O 1
ATOM 7241 N N . ASN C 1 148 ? 4.891 -16.278 -3.100 1.00 13.72 148 ASN C N 1
ATOM 7242 C CA . ASN C 1 148 ? 5.599 -15.934 -4.322 1.00 14.48 148 ASN C CA 1
ATOM 7243 C C . ASN C 1 148 ? 4.865 -16.316 -5.596 1.00 14.43 148 ASN C C 1
ATOM 7244 O O . ASN C 1 148 ? 5.415 -17.003 -6.457 1.00 12.95 148 ASN C O 1
ATOM 7249 N N . ASP C 1 149 ? 3.623 -15.861 -5.714 1.00 15.87 149 ASP C N 1
ATOM 7250 C CA . ASP C 1 149 ? 2.831 -16.157 -6.895 1.00 19.47 149 ASP C CA 1
ATOM 7251 C C . ASP C 1 149 ? 2.572 -14.915 -7.743 1.00 19.36 149 ASP C C 1
ATOM 7252 O O . ASP C 1 149 ? 1.856 -14.980 -8.738 1.00 21.41 149 ASP C O 1
ATOM 7257 N N . ALA C 1 150 ? 3.156 -13.785 -7.357 1.00 19.32 150 ALA C N 1
ATOM 7258 C CA . ALA C 1 150 ? 2.972 -12.558 -8.126 1.00 20.32 150 ALA C CA 1
ATOM 7259 C C . ALA C 1 150 ? 3.533 -12.788 -9.525 1.00 21.82 150 ALA C C 1
ATOM 7260 O O . ALA C 1 150 ? 4.678 -13.219 -9.680 1.00 21.97 150 ALA C O 1
ATOM 7262 N N . ARG C 1 151 ? 2.719 -12.502 -10.538 1.00 21.63 151 ARG C N 1
ATOM 7263 C CA . ARG C 1 151 ? 3.107 -12.685 -11.930 1.00 22.29 151 ARG C CA 1
ATOM 7264 C C . ARG C 1 151 ? 4.375 -11.928 -12.322 1.00 22.25 151 ARG C C 1
ATOM 7265 O O . ARG C 1 151 ? 5.024 -12.273 -13.310 1.00 22.00 151 ARG C O 1
ATOM 7273 N N . THR C 1 152 ? 4.727 -10.895 -11.561 1.00 21.80 152 THR C N 1
ATOM 7274 C CA . THR C 1 152 ? 5.932 -10.126 -11.862 1.00 22.58 152 THR C CA 1
ATOM 7275 C C . THR C 1 152 ? 7.170 -11.016 -11.772 1.00 21.09 152 THR C C 1
ATOM 7276 O O . THR C 1 152 ? 8.205 -10.721 -12.373 1.00 20.70 152 THR C O 1
ATOM 7280 N N . ARG C 1 153 ? 7.064 -12.104 -11.015 1.00 19.34 153 ARG C N 1
ATOM 7281 C CA . ARG C 1 153 ? 8.186 -13.023 -10.859 1.00 17.47 153 ARG C CA 1
ATOM 7282 C C . ARG C 1 153 ? 8.566 -13.692 -12.175 1.00 18.72 153 ARG C C 1
ATOM 7283 O O . ARG C 1 153 ? 9.726 -14.041 -12.379 1.00 19.07 153 ARG C O 1
ATOM 7291 N N . GLU C 1 154 ? 7.593 -13.873 -13.063 1.00 19.34 154 GLU C N 1
ATOM 7292 C CA . GLU C 1 154 ? 7.858 -14.501 -14.353 1.00 22.29 154 GLU C CA 1
ATOM 7293 C C . GLU C 1 154 ? 8.926 -13.721 -15.119 1.00 22.18 154 GLU C C 1
ATOM 7294 O O . GLU C 1 154 ? 9.776 -14.309 -15.787 1.00 21.99 154 GLU C O 1
ATOM 7300 N N . LEU C 1 155 ? 8.880 -12.396 -15.014 1.00 21.38 155 LEU C N 1
ATOM 7301 C CA . LEU C 1 155 ? 9.849 -11.535 -15.690 1.00 23.21 155 LEU C CA 1
ATOM 7302 C C . LEU C 1 155 ? 11.281 -11.844 -15.248 1.00 23.30 155 LEU C C 1
ATOM 7303 O O . LEU C 1 155 ? 12.221 -11.768 -16.044 1.00 23.86 155 LEU C O 1
ATOM 7308 N N . GLU C 1 156 ? 11.435 -12.189 -13.973 1.00 21.22 156 GLU C N 1
ATOM 7309 C CA . GLU C 1 156 ? 12.738 -12.492 -13.396 1.00 20.94 156 GLU C CA 1
ATOM 7310 C C . GLU C 1 156 ? 13.111 -13.953 -13.599 1.00 21.08 156 GLU C C 1
ATOM 7311 O O . GLU C 1 156 ? 14.186 -14.381 -13.188 1.00 21.80 156 GLU C O 1
ATOM 7317 N N . GLY C 1 157 ? 12.220 -14.715 -14.228 1.00 20.62 157 GLY C N 1
ATOM 7318 C CA . GLY C 1 157 ? 12.493 -16.120 -14.462 1.00 21.20 157 GLY C CA 1
ATOM 7319 C C . GLY C 1 157 ? 12.354 -16.956 -13.202 1.00 22.70 157 GLY C C 1
ATOM 7320 O O . GLY C 1 157 ? 13.009 -17.989 -13.053 1.00 22.98 157 GLY C O 1
ATOM 7321 N N . LEU C 1 158 ? 11.493 -16.508 -12.294 1.00 21.23 158 LEU C N 1
ATOM 7322 C CA . LEU C 1 158 ? 11.254 -17.209 -11.037 1.00 20.88 158 LEU C CA 1
ATOM 7323 C C . LEU C 1 158 ? 9.930 -17.959 -11.089 1.00 19.85 158 LEU C C 1
ATOM 7324 O O . LEU C 1 158 ? 8.956 -17.480 -11.670 1.00 20.50 158 LEU C O 1
ATOM 7329 N N . PRO C 1 159 ? 9.875 -19.149 -10.476 1.00 19.45 159 PRO C N 1
ATOM 7330 C CA . PRO C 1 159 ? 8.639 -19.936 -10.476 1.00 20.02 159 PRO C CA 1
ATOM 7331 C C . PRO C 1 159 ? 7.578 -19.337 -9.554 1.00 19.94 159 PRO C C 1
ATOM 7332 O O . PRO C 1 159 ? 7.897 -18.569 -8.644 1.00 19.39 159 PRO C O 1
ATOM 7336 N N . LEU C 1 160 ? 6.319 -19.692 -9.794 1.00 18.40 160 LEU C N 1
ATOM 7337 C CA . LEU C 1 160 ? 5.207 -19.197 -8.990 1.00 19.16 160 LEU C CA 1
ATOM 7338 C C . LEU C 1 160 ? 4.749 -20.249 -7.984 1.00 19.04 160 LEU C C 1
ATOM 7339 O O . LEU C 1 160 ? 4.489 -21.397 -8.348 1.00 17.73 160 LEU C O 1
ATOM 7344 N N . TYR C 1 161 ? 4.655 -19.852 -6.718 1.00 16.82 161 TYR C N 1
ATOM 7345 C CA . TYR C 1 161 ? 4.240 -20.767 -5.658 1.00 16.78 161 TYR C CA 1
ATOM 7346 C C . TYR C 1 161 ? 3.959 -20.011 -4.367 1.00 15.15 161 TYR C C 1
ATOM 7347 O O . TYR C 1 161 ? 4.375 -18.866 -4.211 1.00 13.30 161 TYR C O 1
ATOM 7356 N N . VAL C 1 162 ? 3.248 -20.670 -3.456 1.00 14.31 162 VAL C N 1
ATOM 7357 C CA . VAL C 1 162 ? 2.923 -20.118 -2.145 1.00 13.84 162 VAL C CA 1
ATOM 7358 C C . VAL C 1 162 ? 3.150 -21.256 -1.150 1.00 15.69 162 VAL C C 1
ATOM 7359 O O . VAL C 1 162 ? 2.423 -22.250 -1.166 1.00 15.09 162 VAL C O 1
ATOM 7363 N N . ARG C 1 163 ? 4.164 -21.122 -0.300 1.00 14.61 163 ARG C N 1
ATOM 7364 C CA . ARG C 1 163 ? 4.459 -22.169 0.671 1.00 17.67 163 ARG C CA 1
ATOM 7365 C C . ARG C 1 163 ? 5.182 -21.641 1.901 1.00 17.77 163 ARG C C 1
ATOM 7366 O O . ARG C 1 163 ? 5.807 -20.584 1.861 1.00 16.74 163 ARG C O 1
ATOM 7374 N N . PRO C 1 164 ? 5.114 -22.389 3.014 1.00 19.87 164 PRO C N 1
ATOM 7375 C CA . PRO C 1 164 ? 5.747 -22.038 4.289 1.00 19.46 164 PRO C CA 1
ATOM 7376 C C . PRO C 1 164 ? 7.270 -21.946 4.229 1.00 20.46 164 PRO C C 1
ATOM 7377 O O . PRO C 1 164 ? 7.917 -22.667 3.467 1.00 20.85 164 PRO C O 1
ATOM 7381 N N . LEU C 1 165 ? 7.829 -21.052 5.042 1.00 20.34 165 LEU C N 1
ATOM 7382 C CA . LEU C 1 165 ? 9.275 -20.868 5.143 1.00 19.45 165 LEU C CA 1
ATOM 7383 C C . LEU C 1 165 ? 9.704 -21.152 6.579 1.00 21.05 165 LEU C C 1
ATOM 7384 O O . LEU C 1 165 ? 10.838 -21.568 6.832 1.00 20.85 165 LEU C O 1
ATOM 7389 N N . LEU C 1 166 ? 8.795 -20.922 7.520 1.00 20.00 166 LEU C N 1
ATOM 7390 C CA . LEU C 1 166 ? 9.106 -21.133 8.928 1.00 21.23 166 LEU C CA 1
ATOM 7391 C C . LEU C 1 166 ? 7.857 -21.325 9.780 1.00 23.00 166 LEU C C 1
ATOM 7392 O O . LEU C 1 166 ? 6.805 -20.734 9.512 1.00 21.10 166 LEU C O 1
ATOM 7397 N N . GLY C 1 167 ? 7.985 -22.166 10.805 1.00 25.02 167 GLY C N 1
ATOM 7398 C CA . GLY C 1 167 ? 6.882 -22.441 11.712 1.00 26.26 167 GLY C CA 1
ATOM 7399 C C . GLY C 1 167 ? 5.626 -22.937 11.024 1.00 26.77 167 GLY C C 1
ATOM 7400 O O . GLY C 1 167 ? 5.656 -23.298 9.847 1.00 26.52 167 GLY C O 1
ATOM 7401 N N . GLU C 1 168 ? 4.519 -22.956 11.763 1.00 26.91 168 GLU C N 1
ATOM 7402 C CA . GLU C 1 168 ? 3.237 -23.401 11.229 1.00 27.46 168 GLU C CA 1
ATOM 7403 C C . GLU C 1 168 ? 2.404 -22.208 10.770 1.00 25.65 168 GLU C C 1
ATOM 7404 O O . GLU C 1 168 ? 1.983 -21.385 11.582 1.00 24.81 168 GLU C O 1
ATOM 7410 N N . VAL C 1 169 ? 2.169 -22.119 9.466 1.00 23.38 169 VAL C N 1
ATOM 7411 C CA . VAL C 1 169 ? 1.384 -21.029 8.906 1.00 21.83 169 VAL C CA 1
ATOM 7412 C C . VAL C 1 169 ? -0.102 -21.375 8.961 1.00 21.49 169 VAL C C 1
ATOM 7413 O O . VAL C 1 169 ? -0.535 -22.399 8.431 1.00 22.05 169 VAL C O 1
ATOM 7417 N N . PRO C 1 170 ? -0.904 -20.530 9.622 1.00 21.40 170 PRO C N 1
ATOM 7418 C CA . PRO C 1 170 ? -2.344 -20.778 9.725 1.00 20.55 170 PRO C CA 1
ATOM 7419 C C . PRO C 1 170 ? -3.053 -20.388 8.431 1.00 20.87 170 PRO C C 1
ATOM 7420 O O . PRO C 1 170 ? -2.460 -19.743 7.566 1.00 17.83 170 PRO C O 1
ATOM 7424 N N . GLU C 1 171 ? -4.314 -20.785 8.297 1.00 21.23 171 GLU C N 1
ATOM 7425 C CA . GLU C 1 171 ? -5.083 -20.440 7.110 1.00 23.28 171 GLU C CA 1
ATOM 7426 C C . GLU C 1 171 ? -5.665 -19.047 7.308 1.00 23.10 171 GLU C C 1
ATOM 7427 O O . GLU C 1 171 ? -5.779 -18.267 6.366 1.00 22.37 171 GLU C O 1
ATOM 7433 N N . ARG C 1 172 ? -6.023 -18.744 8.549 1.00 22.33 172 ARG C N 1
ATOM 7434 C CA . ARG C 1 172 ? -6.598 -17.453 8.887 1.00 23.27 172 ARG C CA 1
ATOM 7435 C C . ARG C 1 172 ? -6.124 -16.959 10.243 1.00 20.41 172 ARG C C 1
ATOM 7436 O O . ARG C 1 172 ? -5.785 -17.751 11.119 1.00 19.95 172 ARG C O 1
ATOM 7444 N N . VAL C 1 173 ? -6.100 -15.643 10.410 1.00 16.30 173 VAL C N 1
ATOM 7445 C CA . VAL C 1 173 ? -5.692 -15.057 11.675 1.00 15.37 173 VAL C CA 1
ATOM 7446 C C . VAL C 1 173 ? -6.398 -13.724 11.882 1.00 16.51 173 VAL C C 1
ATOM 7447 O O . VAL C 1 173 ? -6.702 -13.010 10.925 1.00 13.87 173 VAL C O 1
ATOM 7451 N N . GLN C 1 174 ? -6.670 -13.405 13.141 1.00 16.59 174 GLN C N 1
ATOM 7452 C CA . GLN C 1 174 ? -7.325 -12.159 13.492 1.00 15.28 174 GLN C CA 1
ATOM 7453 C C . GLN C 1 174 ? -6.274 -11.101 13.778 1.00 14.44 174 GLN C C 1
ATOM 7454 O O . GLN C 1 174 ? -5.237 -11.388 14.380 1.00 12.09 174 GLN C O 1
ATOM 7460 N N . VAL C 1 175 ? -6.546 -9.881 13.336 1.00 12.93 175 VAL C N 1
ATOM 7461 C CA . VAL C 1 175 ? -5.636 -8.769 13.557 1.00 13.23 175 VAL C CA 1
ATOM 7462 C C . VAL C 1 175 ? -6.395 -7.668 14.290 1.00 12.10 175 VAL C C 1
ATOM 7463 O O . VAL C 1 175 ? -7.522 -7.338 13.925 1.00 11.54 175 VAL C O 1
ATOM 7467 N N . GLN C 1 176 ? -5.788 -7.122 15.338 1.00 11.80 176 GLN C N 1
ATOM 7468 C CA . GLN C 1 176 ? -6.423 -6.050 16.107 1.00 12.44 176 GLN C CA 1
ATOM 7469 C C . GLN C 1 176 ? -5.955 -4.719 15.532 1.00 12.45 176 GLN C C 1
ATOM 7470 O O . GLN C 1 176 ? -4.758 -4.514 15.324 1.00 13.15 176 GLN C O 1
ATOM 7476 N N . GLU C 1 177 ? -6.902 -3.823 15.276 1.00 11.42 177 GLU C N 1
ATOM 7477 C CA . GLU C 1 177 ? -6.596 -2.507 14.727 1.00 13.29 177 GLU C CA 1
ATOM 7478 C C . GLU C 1 177 ? -7.476 -1.496 15.442 1.00 13.11 177 GLU C C 1
ATOM 7479 O O . GLU C 1 177 ? -8.652 -1.342 15.122 1.00 13.60 177 GLU C O 1
ATOM 7485 N N . GLY C 1 178 ? -6.903 -0.808 16.418 1.00 15.25 178 GLY C N 1
ATOM 7486 C CA . GLY C 1 178 ? -7.688 0.154 17.165 1.00 17.46 178 GLY C CA 1
ATOM 7487 C C . GLY C 1 178 ? -8.773 -0.597 17.915 1.00 19.20 178 GLY C C 1
ATOM 7488 O O . GLY C 1 178 ? -8.492 -1.583 18.600 1.00 16.87 178 GLY C O 1
ATOM 7489 N N . ARG C 1 179 ? -10.017 -0.155 17.761 1.00 20.36 179 ARG C N 1
ATOM 7490 C CA . ARG C 1 179 ? -11.134 -0.784 18.455 1.00 23.40 179 ARG C CA 1
ATOM 7491 C C . ARG C 1 179 ? -11.845 -1.878 17.667 1.00 22.31 179 ARG C C 1
ATOM 7492 O O . ARG C 1 179 ? -12.919 -2.333 18.065 1.00 22.13 179 ARG C O 1
ATOM 7500 N N . VAL C 1 180 ? -11.252 -2.314 16.560 1.00 18.66 180 VAL C N 1
ATOM 7501 C CA . VAL C 1 180 ? -11.870 -3.365 15.761 1.00 17.32 180 VAL C CA 1
ATOM 7502 C C . VAL C 1 180 ? -10.871 -4.462 15.410 1.00 16.34 180 VAL C C 1
ATOM 7503 O O . VAL C 1 180 ? -9.658 -4.273 15.509 1.00 15.75 180 VAL C O 1
ATOM 7507 N N . ARG C 1 181 ? -11.394 -5.617 15.020 1.00 15.55 181 ARG C N 1
ATOM 7508 C CA . ARG C 1 181 ? -10.562 -6.747 14.628 1.00 14.75 181 ARG C CA 1
ATOM 7509 C C . ARG C 1 181 ? -11.025 -7.173 13.245 1.00 14.57 181 ARG C C 1
ATOM 7510 O O . ARG C 1 181 ? -12.185 -6.971 12.888 1.00 15.61 181 ARG C O 1
ATOM 7518 N N . TYR C 1 182 ? -10.119 -7.726 12.447 1.00 13.59 182 TYR C N 1
ATOM 7519 C CA . TYR C 1 182 ? -10.503 -8.197 11.126 1.00 13.00 182 TYR C CA 1
ATOM 7520 C C . TYR C 1 182 ? -9.797 -9.510 10.824 1.00 14.12 182 TYR C C 1
ATOM 7521 O O . TYR C 1 182 ? -8.771 -9.834 11.432 1.00 14.44 182 TYR C O 1
ATOM 7530 N N . LEU C 1 183 ? -10.361 -10.279 9.904 1.00 14.58 183 LEU C N 1
ATOM 7531 C CA . LEU C 1 183 ? -9.798 -11.572 9.561 1.00 16.00 183 LEU C CA 1
ATOM 7532 C C . LEU C 1 183 ? -8.946 -11.528 8.310 1.00 16.07 183 LEU C C 1
ATOM 7533 O O . LEU C 1 183 ? -9.370 -11.029 7.273 1.00 17.81 183 LEU C O 1
ATOM 7538 N N . VAL C 1 184 ? -7.735 -12.052 8.431 1.00 14.35 184 VAL C N 1
ATOM 7539 C CA . VAL C 1 184 ? -6.799 -12.117 7.324 1.00 15.71 184 VAL C CA 1
ATOM 7540 C C . VAL C 1 184 ? -6.774 -13.565 6.853 1.00 17.05 184 VAL C C 1
ATOM 7541 O O . VAL C 1 184 ? -6.681 -14.483 7.673 1.00 17.77 184 VAL C O 1
ATOM 7545 N N . ASP C 1 185 ? -6.878 -13.771 5.543 1.00 17.13 185 ASP C N 1
ATOM 7546 C CA . ASP C 1 185 ? -6.852 -15.118 4.987 1.00 19.15 185 ASP C CA 1
ATOM 7547 C C . ASP C 1 185 ? -5.496 -15.304 4.311 1.00 18.07 185 ASP C C 1
ATOM 7548 O O . ASP C 1 185 ? -5.176 -14.609 3.345 1.00 17.11 185 ASP C O 1
ATOM 7553 N N . LEU C 1 186 ? -4.702 -16.240 4.823 1.00 18.10 186 LEU C N 1
ATOM 7554 C CA . LEU C 1 186 ? -3.371 -16.491 4.280 1.00 19.24 186 LEU C CA 1
ATOM 7555 C C . LEU C 1 186 ? -3.334 -17.555 3.185 1.00 18.69 186 LEU C C 1
ATOM 7556 O O . LEU C 1 186 ? -2.280 -17.815 2.604 1.00 18.33 186 LEU C O 1
ATOM 7561 N N . ARG C 1 187 ? -4.478 -18.166 2.898 1.00 19.72 187 ARG C N 1
ATOM 7562 C CA . ARG C 1 187 ? -4.536 -19.188 1.859 1.00 20.70 187 ARG C CA 1
ATOM 7563 C C . ARG C 1 187 ? -4.327 -18.559 0.479 1.00 20.81 187 ARG C C 1
ATOM 7564 O O . ARG C 1 187 ? -4.818 -17.465 0.202 1.00 18.87 187 ARG C O 1
ATOM 7572 N N . ALA C 1 188 ? -3.588 -19.253 -0.381 1.00 21.07 188 ALA C N 1
ATOM 7573 C CA . ALA C 1 188 ? -3.303 -18.751 -1.724 1.00 23.08 188 ALA C CA 1
ATOM 7574 C C . ALA C 1 188 ? -4.549 -18.399 -2.539 1.00 24.38 188 ALA C C 1
ATOM 7575 O O . ALA C 1 188 ? -4.544 -17.432 -3.302 1.00 25.26 188 ALA C O 1
ATOM 7577 N N . GLY C 1 189 ? -5.617 -19.174 -2.378 1.00 26.36 189 GLY C N 1
ATOM 7578 C CA . GLY C 1 189 ? -6.828 -18.911 -3.141 1.00 28.86 189 GLY C CA 1
ATOM 7579 C C . GLY C 1 189 ? -7.853 -17.970 -2.528 1.00 29.79 189 GLY C C 1
ATOM 7580 O O . GLY C 1 189 ? -9.000 -17.926 -2.978 1.00 30.62 189 GLY C O 1
ATOM 7581 N N . GLN C 1 190 ? -7.456 -17.211 -1.512 1.00 28.42 190 GLN C N 1
ATOM 7582 C CA . GLN C 1 190 ? -8.378 -16.289 -0.857 1.00 27.26 190 GLN C CA 1
ATOM 7583 C C . GLN C 1 190 ? -7.790 -14.884 -0.750 1.00 25.97 190 GLN C C 1
ATOM 7584 O O . GLN C 1 190 ? -6.571 -14.708 -0.768 1.00 24.04 190 GLN C O 1
ATOM 7590 N N . LYS C 1 191 ? -8.665 -13.889 -0.639 1.00 23.94 191 LYS C N 1
ATOM 7591 C CA . LYS C 1 191 ? -8.235 -12.502 -0.496 1.00 23.26 191 LYS C CA 1
ATOM 7592 C C . LYS C 1 191 ? -7.629 -12.339 0.895 1.00 19.76 191 LYS C C 1
ATOM 7593 O O . LYS C 1 191 ? -8.240 -12.730 1.891 1.00 16.84 191 LYS C O 1
ATOM 7599 N N . THR C 1 192 ? -6.429 -11.772 0.971 1.00 16.96 192 THR C N 1
ATOM 7600 C CA . THR C 1 192 ? -5.791 -11.569 2.270 1.00 15.12 192 THR C CA 1
ATOM 7601 C C . THR C 1 192 ? -6.674 -10.651 3.121 1.00 13.70 192 THR C C 1
ATOM 7602 O O . THR C 1 192 ? -6.897 -10.907 4.306 1.00 12.92 192 THR C O 1
ATOM 7606 N N . GLY C 1 193 ? -7.165 -9.579 2.504 1.00 13.91 193 GLY C N 1
ATOM 7607 C CA . GLY C 1 193 ? -8.050 -8.648 3.186 1.00 14.80 193 GLY C CA 1
ATOM 7608 C C . GLY C 1 193 ? -7.488 -7.756 4.284 1.00 14.53 193 GLY C C 1
ATOM 7609 O O . GLY C 1 193 ? -8.229 -7.361 5.187 1.00 14.50 193 GLY C O 1
ATOM 7610 N N . ALA C 1 194 ? -6.202 -7.416 4.209 1.00 14.59 194 ALA C N 1
ATOM 7611 C CA . ALA C 1 194 ? -5.586 -6.565 5.227 1.00 13.98 194 ALA C CA 1
ATOM 7612 C C . ALA C 1 194 ? -5.446 -5.095 4.806 1.00 15.11 194 ALA C C 1
ATOM 7613 O O . ALA C 1 194 ? -5.805 -4.193 5.568 1.00 13.68 194 ALA C O 1
ATOM 7615 N N . TYR C 1 195 ? -4.911 -4.862 3.608 1.00 14.38 195 TYR C N 1
ATOM 7616 C CA . TYR C 1 195 ? -4.723 -3.503 3.086 1.00 14.37 195 TYR C CA 1
ATOM 7617 C C . TYR C 1 195 ? -4.063 -2.602 4.124 1.00 11.64 195 TYR C C 1
ATOM 7618 O O . TYR C 1 195 ? -4.594 -1.552 4.488 1.00 10.74 195 TYR C O 1
ATOM 7627 N N . LEU C 1 196 ? -2.880 -3.016 4.570 1.00 9.87 196 LEU C N 1
ATOM 7628 C CA . LEU C 1 196 ? -2.134 -2.297 5.593 1.00 10.38 196 LEU C CA 1
ATOM 7629 C C . LEU C 1 196 ? -1.757 -0.852 5.302 1.00 10.60 196 LEU C C 1
ATOM 7630 O O . LEU C 1 196 ? -1.576 -0.073 6.242 1.00 9.59 196 LEU C O 1
ATOM 7635 N N . ASP C 1 197 ? -1.626 -0.479 4.031 1.00 11.31 197 ASP C N 1
ATOM 7636 C CA . ASP C 1 197 ? -1.260 0.899 3.740 1.00 10.82 197 ASP C CA 1
ATOM 7637 C C . ASP C 1 197 ? -2.329 1.895 4.179 1.00 10.92 197 ASP C C 1
ATOM 7638 O O . ASP C 1 197 ? -2.058 3.088 4.286 1.00 8.63 197 ASP C O 1
ATOM 7643 N N . GLN C 1 198 ? -3.538 1.405 4.451 1.00 9.09 198 GLN C N 1
ATOM 7644 C CA . GLN C 1 198 ? -4.625 2.268 4.912 1.00 9.26 198 GLN C CA 1
ATOM 7645 C C . GLN C 1 198 ? -4.858 2.137 6.425 1.00 9.04 198 GLN C C 1
ATOM 7646 O O . GLN C 1 198 ? -5.771 2.763 6.973 1.00 9.89 198 GLN C O 1
ATOM 7652 N N . ARG C 1 199 ? -4.029 1.347 7.105 1.00 7.51 199 ARG C N 1
ATOM 7653 C CA . ARG C 1 199 ? -4.190 1.141 8.552 1.00 9.26 199 ARG C CA 1
ATOM 7654 C C . ARG C 1 199 ? -4.417 2.415 9.368 1.00 10.25 199 ARG C C 1
ATOM 7655 O O . ARG C 1 199 ? -5.414 2.549 10.078 1.00 9.83 199 ARG C O 1
ATOM 7663 N N . GLU C 1 200 ? -3.479 3.346 9.281 1.00 10.15 200 GLU C N 1
ATOM 7664 C CA . GLU C 1 200 ? -3.591 4.579 10.047 1.00 10.42 200 GLU C CA 1
ATOM 7665 C C . GLU C 1 200 ? -4.692 5.525 9.578 1.00 10.84 200 GLU C C 1
ATOM 7666 O O . GLU C 1 200 ? -5.252 6.280 10.380 1.00 10.91 200 GLU C O 1
ATOM 7672 N N . ASN C 1 201 ? -5.029 5.470 8.295 1.00 7.87 201 ASN C N 1
ATOM 7673 C CA . ASN C 1 201 ? -6.087 6.316 7.779 1.00 10.09 201 ASN C CA 1
ATOM 7674 C C . ASN C 1 201 ? -7.439 5.786 8.280 1.00 9.91 201 ASN C C 1
ATOM 7675 O O . ASN C 1 201 ? -8.354 6.563 8.561 1.00 8.32 201 ASN C O 1
ATOM 7680 N N . ARG C 1 202 ? -7.558 4.468 8.409 1.00 7.78 202 ARG C N 1
ATOM 7681 C CA . ARG C 1 202 ? -8.798 3.884 8.919 1.00 10.22 202 ARG C CA 1
ATOM 7682 C C . ARG C 1 202 ? -8.934 4.280 10.387 1.00 10.92 202 ARG C C 1
ATOM 7683 O O . ARG C 1 202 ? -10.018 4.648 10.850 1.00 12.69 202 ARG C O 1
ATOM 7691 N N . LEU C 1 203 ? -7.825 4.218 11.118 1.00 11.77 203 LEU C N 1
ATOM 7692 C CA . LEU C 1 203 ? -7.838 4.574 12.531 1.00 12.34 203 LEU C CA 1
ATOM 7693 C C . LEU C 1 203 ? -8.203 6.040 12.695 1.00 13.04 203 LEU C C 1
ATOM 7694 O O . LEU C 1 203 ? -8.910 6.411 13.633 1.00 12.60 203 LEU C O 1
ATOM 7699 N N . TYR C 1 204 ? -7.734 6.874 11.773 1.00 11.46 204 TYR C N 1
ATOM 7700 C CA . TYR C 1 204 ? -8.024 8.299 11.861 1.00 12.75 204 TYR C CA 1
ATOM 7701 C C . TYR C 1 204 ? -9.532 8.535 11.868 1.00 12.83 204 TYR C C 1
ATOM 7702 O O . TYR C 1 204 ? -10.031 9.424 12.560 1.00 14.97 204 TYR C O 1
ATOM 7719 N N . GLU C 1 206 ? -11.905 7.024 13.305 1.00 14.04 206 GLU C N 1
ATOM 7720 C CA . GLU C 1 206 ? -12.634 6.709 14.529 1.00 16.13 206 GLU C CA 1
ATOM 7721 C C . GLU C 1 206 ? -13.037 7.954 15.312 1.00 17.19 206 GLU C C 1
ATOM 7722 O O . GLU C 1 206 ? -13.815 7.865 16.257 1.00 17.62 206 GLU C O 1
ATOM 7728 N N . ARG C 1 207 ? -12.516 9.113 14.926 1.00 16.55 207 ARG C N 1
ATOM 7729 C CA . ARG C 1 207 ? -12.834 10.340 15.651 1.00 18.87 207 ARG C CA 1
ATOM 7730 C C . ARG C 1 207 ? -14.132 11.006 15.223 1.00 18.26 207 ARG C C 1
ATOM 7731 O O . ARG C 1 207 ? -14.678 11.837 15.948 1.00 20.22 207 ARG C O 1
ATOM 7739 N N . PHE C 1 208 ? -14.632 10.642 14.051 1.00 16.68 208 PHE C N 1
ATOM 7740 C CA . PHE C 1 208 ? -15.855 11.245 13.541 1.00 16.02 208 PHE C CA 1
ATOM 7741 C C . PHE C 1 208 ? -17.136 10.624 14.077 1.00 15.88 208 PHE C C 1
ATOM 7742 O O . PHE C 1 208 ? -17.164 9.449 14.433 1.00 17.31 208 PHE C O 1
ATOM 7750 N N . ARG C 1 209 ? -18.183 11.442 14.150 1.00 16.81 209 ARG C N 1
ATOM 7751 C CA . ARG C 1 209 ? -19.494 11.019 14.644 1.00 16.92 209 ARG C CA 1
ATOM 7752 C C . ARG C 1 209 ? -20.579 11.550 13.710 1.00 16.30 209 ARG C C 1
ATOM 7753 O O . ARG C 1 209 ? -20.401 12.582 13.060 1.00 15.72 209 ARG C O 1
ATOM 7761 N N . GLY C 1 210 ? -21.708 10.851 13.651 1.00 16.04 210 GLY C N 1
ATOM 7762 C CA . GLY C 1 210 ? -22.789 11.294 12.794 1.00 17.20 210 GLY C CA 1
ATOM 7763 C C . GLY C 1 210 ? -23.895 10.267 12.684 1.00 18.63 210 GLY C C 1
ATOM 7764 O O . GLY C 1 210 ? -23.873 9.241 13.365 1.00 17.36 210 GLY C O 1
ATOM 7765 N N . GLU C 1 211 ? -24.863 10.537 11.816 1.00 19.70 211 GLU C N 1
ATOM 7766 C CA . GLU C 1 211 ? -25.977 9.621 11.635 1.00 21.65 211 GLU C CA 1
ATOM 7767 C C . GLU C 1 211 ? -25.647 8.507 10.649 1.00 21.52 211 GLU C C 1
ATOM 7768 O O . GLU C 1 211 ? -25.550 7.340 11.037 1.00 21.81 211 GLU C O 1
ATOM 7774 N N . ARG C 1 212 ? -25.470 8.867 9.380 1.00 19.61 212 ARG C N 1
ATOM 7775 C CA . ARG C 1 212 ? -25.168 7.881 8.344 1.00 19.02 212 ARG C CA 1
ATOM 7776 C C . ARG C 1 212 ? -23.833 8.122 7.648 1.00 18.35 212 ARG C C 1
ATOM 7777 O O . ARG C 1 212 ? -23.483 9.253 7.320 1.00 17.25 212 ARG C O 1
ATOM 7785 N N . ALA C 1 213 ? -23.108 7.039 7.409 1.00 17.50 213 ALA C N 1
ATOM 7786 C CA . ALA C 1 213 ? -21.825 7.099 6.723 1.00 16.02 213 ALA C CA 1
ATOM 7787 C C . ALA C 1 213 ? -21.891 6.146 5.537 1.00 16.34 213 ALA C C 1
ATOM 7788 O O . ALA C 1 213 ? -22.535 5.100 5.609 1.00 14.82 213 ALA C O 1
ATOM 7790 N N . LEU C 1 214 ? -21.219 6.514 4.451 1.00 15.43 214 LEU C N 1
ATOM 7791 C CA . LEU C 1 214 ? -21.189 5.703 3.242 1.00 15.01 214 LEU C CA 1
ATOM 7792 C C . LEU C 1 214 ? -19.733 5.332 2.941 1.00 16.23 214 LEU C C 1
ATOM 7793 O O . LEU C 1 214 ? -18.881 6.210 2.829 1.00 15.38 214 LEU C O 1
ATOM 7798 N N . ASP C 1 215 ? -19.453 4.035 2.830 1.00 14.10 215 ASP C N 1
ATOM 7799 C CA . ASP C 1 215 ? -18.100 3.553 2.546 1.00 17.52 215 ASP C CA 1
ATOM 7800 C C . ASP C 1 215 ? -18.073 2.953 1.141 1.00 18.31 215 ASP C C 1
ATOM 7801 O O . ASP C 1 215 ? -18.463 1.802 0.941 1.00 20.30 215 ASP C O 1
ATOM 7806 N N . VAL C 1 216 ? -17.615 3.748 0.175 1.00 16.44 216 VAL C N 1
ATOM 7807 C CA . VAL C 1 216 ? -17.559 3.335 -1.226 1.00 16.21 216 VAL C CA 1
ATOM 7808 C C . VAL C 1 216 ? -16.243 2.631 -1.557 1.00 16.46 216 VAL C C 1
ATOM 7809 O O . VAL C 1 216 ? -15.171 3.036 -1.098 1.00 17.29 216 VAL C O 1
ATOM 7813 N N . PHE C 1 217 ? -16.334 1.588 -2.401 1.00 16.34 217 PHE C N 1
ATOM 7814 C CA . PHE C 1 217 ? -15.171 0.774 -2.724 1.00 18.25 217 PHE C CA 1
ATOM 7815 C C . PHE C 1 217 ? -14.688 0.186 -1.449 1.00 20.53 217 PHE C C 1
ATOM 7816 O O . PHE C 1 217 ? -13.494 0.125 -1.154 1.00 22.41 217 PHE C O 1
ATOM 7824 N N . SER C 1 218 ? -15.660 -0.248 -0.678 1.00 22.20 218 SER C N 1
ATOM 7825 C CA . SER C 1 218 ? -15.402 -0.779 0.628 1.00 25.58 218 SER C CA 1
ATOM 7826 C C . SER C 1 218 ? -14.331 -1.884 0.691 1.00 27.49 218 SER C C 1
ATOM 7827 O O . SER C 1 218 ? -13.575 -1.967 1.651 1.00 26.91 218 SER C O 1
ATOM 7830 N N . TYR C 1 219 ? -14.299 -2.734 -0.342 1.00 29.47 219 TYR C N 1
ATOM 7831 C CA . TYR C 1 219 ? -13.478 -3.940 -0.400 1.00 31.67 219 TYR C CA 1
ATOM 7832 C C . TYR C 1 219 ? -13.781 -4.745 0.899 1.00 30.70 219 TYR C C 1
ATOM 7833 O O . TYR C 1 219 ? -14.963 -4.992 1.134 1.00 30.75 219 TYR C O 1
ATOM 7842 N N . ALA C 1 220 ? -12.858 -5.160 1.770 1.00 27.87 220 ALA C N 1
ATOM 7843 C CA . ALA C 1 220 ? -13.238 -6.011 2.934 1.00 25.09 220 ALA C CA 1
ATOM 7844 C C . ALA C 1 220 ? -13.995 -5.345 4.061 1.00 23.70 220 ALA C C 1
ATOM 7845 O O . ALA C 1 220 ? -14.369 -5.992 5.041 1.00 24.56 220 ALA C O 1
ATOM 7847 N N . GLY C 1 221 ? -14.210 -4.035 3.931 1.00 21.22 221 GLY C N 1
ATOM 7848 C CA . GLY C 1 221 ? -14.993 -3.290 4.898 1.00 18.68 221 GLY C CA 1
ATOM 7849 C C . GLY C 1 221 ? -14.202 -2.632 6.043 1.00 17.11 221 GLY C C 1
ATOM 7850 O O . GLY C 1 221 ? -14.777 -2.239 7.043 1.00 17.71 221 GLY C O 1
ATOM 7851 N N . GLY C 1 222 ? -12.889 -2.504 5.878 1.00 15.24 222 GLY C N 1
ATOM 7852 C CA . GLY C 1 222 ? -12.061 -1.897 6.905 1.00 13.34 222 GLY C CA 1
ATOM 7853 C C . GLY C 1 222 ? -12.535 -0.541 7.406 1.00 13.17 222 GLY C C 1
ATOM 7854 O O . GLY C 1 222 ? -12.655 -0.329 8.613 1.00 14.37 222 GLY C O 1
ATOM 7855 N N . PHE C 1 223 ? -12.797 0.388 6.494 1.00 12.32 223 PHE C N 1
ATOM 7856 C CA . PHE C 1 223 ? -13.249 1.713 6.902 1.00 11.76 223 PHE C CA 1
ATOM 7857 C C . PHE C 1 223 ? -14.591 1.644 7.617 1.00 12.26 223 PHE C C 1
ATOM 7858 O O . PHE C 1 223 ? -14.774 2.262 8.667 1.00 11.97 223 PHE C O 1
ATOM 7866 N N . ALA C 1 224 ? -15.517 0.878 7.058 1.00 12.75 224 ALA C N 1
ATOM 7867 C CA . ALA C 1 224 ? -16.839 0.721 7.656 1.00 15.19 224 ALA C CA 1
ATOM 7868 C C . ALA C 1 224 ? -16.769 0.249 9.113 1.00 14.60 224 ALA C C 1
ATOM 7869 O O . ALA C 1 224 ? -17.505 0.747 9.967 1.00 16.84 224 ALA C O 1
ATOM 7871 N N . LEU C 1 225 ? -15.888 -0.708 9.393 1.00 15.05 225 LEU C N 1
ATOM 7872 C CA . LEU C 1 225 ? -15.736 -1.243 10.749 1.00 16.53 225 LEU C CA 1
ATOM 7873 C C . LEU C 1 225 ? -15.406 -0.152 11.765 1.00 16.11 225 LEU C C 1
ATOM 7874 O O . LEU C 1 225 ? -15.964 -0.123 12.864 1.00 17.57 225 LEU C O 1
ATOM 7879 N N . HIS C 1 226 ? -14.495 0.743 11.394 1.00 14.71 226 HIS C N 1
ATOM 7880 C CA . HIS C 1 226 ? -14.091 1.835 12.270 1.00 13.36 226 HIS C CA 1
ATOM 7881 C C . HIS C 1 226 ? -15.172 2.907 12.393 1.00 14.05 226 HIS C C 1
ATOM 7882 O O . HIS C 1 226 ? -15.278 3.572 13.424 1.00 15.78 226 HIS C O 1
ATOM 7889 N N . LEU C 1 227 ? -15.972 3.070 11.345 1.00 13.35 227 LEU C N 1
ATOM 7890 C CA . LEU C 1 227 ? -17.042 4.069 11.344 1.00 15.04 227 LEU C CA 1
ATOM 7891 C C . LEU C 1 227 ? -18.285 3.614 12.118 1.00 16.88 227 LEU C C 1
ATOM 7892 O O . LEU C 1 227 ? -19.068 4.441 12.593 1.00 16.28 227 LEU C O 1
ATOM 7897 N N . ALA C 1 228 ? -18.457 2.302 12.254 1.00 17.24 228 ALA C N 1
ATOM 7898 C CA . ALA C 1 228 ? -19.622 1.755 12.948 1.00 19.50 228 ALA C CA 1
ATOM 7899 C C . ALA C 1 228 ? -19.750 2.191 14.407 1.00 21.00 228 ALA C C 1
ATOM 7900 O O . ALA C 1 228 ? -20.857 2.310 14.927 1.00 21.69 228 ALA C O 1
ATOM 7902 N N . LEU C 1 229 ? -18.622 2.436 15.061 1.00 23.11 229 LEU C N 1
ATOM 7903 C CA . LEU C 1 229 ? -18.634 2.839 16.458 1.00 25.86 229 LEU C CA 1
ATOM 7904 C C . LEU C 1 229 ? -19.137 4.272 16.643 1.00 25.65 229 LEU C C 1
ATOM 7905 O O . LEU C 1 229 ? -19.725 4.599 17.670 1.00 28.05 229 LEU C O 1
ATOM 7910 N N . GLY C 1 230 ? -18.922 5.118 15.641 1.00 23.31 230 GLY C N 1
ATOM 7911 C CA . GLY C 1 230 ? -19.339 6.505 15.752 1.00 20.12 230 GLY C CA 1
ATOM 7912 C C . GLY C 1 230 ? -20.585 6.923 14.996 1.00 17.90 230 GLY C C 1
ATOM 7913 O O . GLY C 1 230 ? -21.109 8.010 15.229 1.00 17.92 230 GLY C O 1
ATOM 7914 N N . PHE C 1 231 ? -21.067 6.082 14.089 1.00 17.30 231 PHE C N 1
ATOM 7915 C CA . PHE C 1 231 ? -22.259 6.424 13.323 1.00 16.56 231 PHE C CA 1
ATOM 7916 C C . PHE C 1 231 ? -23.419 5.475 13.600 1.00 18.63 231 PHE C C 1
ATOM 7917 O O . PHE C 1 231 ? -23.214 4.301 13.911 1.00 18.90 231 PHE C O 1
ATOM 7925 N N . ARG C 1 232 ? -24.639 5.993 13.494 1.00 20.13 232 ARG C N 1
ATOM 7926 C CA . ARG C 1 232 ? -25.827 5.183 13.736 1.00 24.38 232 ARG C CA 1
ATOM 7927 C C . ARG C 1 232 ? -25.911 4.080 12.689 1.00 23.57 232 ARG C C 1
ATOM 7928 O O . ARG C 1 232 ? -26.119 2.913 13.021 1.00 22.84 232 ARG C O 1
ATOM 7936 N N . GLU C 1 233 ? -25.743 4.455 11.424 1.00 23.65 233 GLU C N 1
ATOM 7937 C CA . GLU C 1 233 ? -25.775 3.491 10.331 1.00 25.00 233 GLU C CA 1
ATOM 7938 C C . GLU C 1 233 ? -24.608 3.691 9.372 1.00 23.84 233 GLU C C 1
ATOM 7939 O O . GLU C 1 233 ? -24.245 4.825 9.044 1.00 22.16 233 GLU C O 1
ATOM 7945 N N . VAL C 1 234 ? -24.026 2.583 8.926 1.00 21.77 234 VAL C N 1
ATOM 7946 C CA . VAL C 1 234 ? -22.922 2.622 7.974 1.00 20.72 234 VAL C CA 1
ATOM 7947 C C . VAL C 1 234 ? -23.253 1.723 6.790 1.00 20.31 234 VAL C C 1
ATOM 7948 O O . VAL C 1 234 ? -23.596 0.553 6.963 1.00 20.93 234 VAL C O 1
ATOM 7952 N N . VAL C 1 235 ? -23.159 2.274 5.588 1.00 18.29 235 VAL C N 1
ATOM 7953 C CA . VAL C 1 235 ? -23.439 1.511 4.379 1.00 20.47 235 VAL C CA 1
ATOM 7954 C C . VAL C 1 235 ? -22.138 1.253 3.625 1.00 19.64 235 VAL C C 1
ATOM 7955 O O . VAL C 1 235 ? -21.473 2.192 3.196 1.00 20.13 235 VAL C O 1
ATOM 7959 N N . ALA C 1 236 ? -21.775 -0.021 3.487 1.00 18.36 236 ALA C N 1
ATOM 7960 C CA . ALA C 1 236 ? -20.556 -0.417 2.782 1.00 18.12 236 ALA C CA 1
ATOM 7961 C C . ALA C 1 236 ? -20.929 -0.876 1.375 1.00 18.81 236 ALA C C 1
ATOM 7962 O O . ALA C 1 236 ? -21.749 -1.778 1.207 1.00 18.95 236 ALA C O 1
ATOM 7964 N N . VAL C 1 237 ? -20.323 -0.250 0.372 1.00 17.59 237 VAL C N 1
ATOM 7965 C CA . VAL C 1 237 ? -20.611 -0.563 -1.020 1.00 18.59 237 VAL C CA 1
ATOM 7966 C C . VAL C 1 237 ? -19.401 -1.085 -1.784 1.00 21.32 237 VAL C C 1
ATOM 7967 O O . VAL C 1 237 ? -18.309 -0.519 -1.701 1.00 19.59 237 VAL C O 1
ATOM 7971 N N . ASP C 1 238 ? -19.610 -2.164 -2.533 1.00 21.81 238 ASP C N 1
ATOM 7972 C CA . ASP C 1 238 ? -18.560 -2.749 -3.355 1.00 23.92 238 ASP C CA 1
ATOM 7973 C C . ASP C 1 238 ? -19.216 -3.642 -4.399 1.00 24.06 238 ASP C C 1
ATOM 7974 O O . ASP C 1 238 ? -20.275 -4.220 -4.155 1.00 23.04 238 ASP C O 1
ATOM 7979 N N . SER C 1 239 ? -18.589 -3.754 -5.562 1.00 24.93 239 SER C N 1
ATOM 7980 C CA . SER C 1 239 ? -19.140 -4.571 -6.636 1.00 26.70 239 SER C CA 1
ATOM 7981 C C . SER C 1 239 ? -18.793 -6.051 -6.501 1.00 28.34 239 SER C C 1
ATOM 7982 O O . SER C 1 239 ? -19.346 -6.886 -7.214 1.00 28.14 239 SER C O 1
ATOM 7985 N N . SER C 1 240 ? -17.885 -6.375 -5.583 1.00 29.65 240 SER C N 1
ATOM 7986 C CA . SER C 1 240 ? -17.472 -7.763 -5.380 1.00 31.15 240 SER C CA 1
ATOM 7987 C C . SER C 1 240 ? -18.213 -8.470 -4.250 1.00 32.08 240 SER C C 1
ATOM 7988 O O . SER C 1 240 ? -18.085 -8.104 -3.080 1.00 32.56 240 SER C O 1
ATOM 7991 N N . ALA C 1 241 ? -18.977 -9.496 -4.611 1.00 33.47 241 ALA C N 1
ATOM 7992 C CA . ALA C 1 241 ? -19.746 -10.275 -3.644 1.00 33.76 241 ALA C CA 1
ATOM 7993 C C . ALA C 1 241 ? -18.827 -10.932 -2.622 1.00 34.06 241 ALA C C 1
ATOM 7994 O O . ALA C 1 241 ? -19.155 -11.009 -1.437 1.00 35.03 241 ALA C O 1
ATOM 7996 N N . GLU C 1 242 ? -17.678 -11.409 -3.091 1.00 34.16 242 GLU C N 1
ATOM 7997 C CA . GLU C 1 242 ? -16.703 -12.058 -2.224 1.00 35.32 242 GLU C CA 1
ATOM 7998 C C . GLU C 1 242 ? -16.208 -11.080 -1.164 1.00 33.87 242 GLU C C 1
ATOM 7999 O O . GLU C 1 242 ? -16.185 -11.395 0.027 1.00 33.53 242 GLU C O 1
ATOM 8005 N N . ALA C 1 243 ? -15.810 -9.892 -1.606 1.00 32.16 243 ALA C N 1
ATOM 8006 C CA . ALA C 1 243 ? -15.322 -8.867 -0.694 1.00 31.03 243 ALA C CA 1
ATOM 8007 C C . ALA C 1 243 ? -16.384 -8.564 0.356 1.00 30.04 243 ALA C C 1
ATOM 8008 O O . ALA C 1 243 ? -16.092 -8.514 1.551 1.00 29.32 243 ALA C O 1
ATOM 8010 N N . LEU C 1 244 ? -17.621 -8.375 -0.092 1.00 29.50 244 LEU C N 1
ATOM 8011 C CA . LEU C 1 244 ? -18.710 -8.071 0.825 1.00 28.65 244 LEU C CA 1
ATOM 8012 C C . LEU C 1 244 ? -18.960 -9.186 1.832 1.00 28.22 244 LEU C C 1
ATOM 8013 O O . LEU C 1 244 ? -19.478 -8.933 2.918 1.00 27.66 244 LEU C O 1
ATOM 8018 N N . ARG C 1 245 ? -18.592 -10.417 1.483 1.00 28.12 245 ARG C N 1
ATOM 8019 C CA . ARG C 1 245 ? -18.771 -11.529 2.410 1.00 28.63 245 ARG C CA 1
ATOM 8020 C C . ARG C 1 245 ? -17.773 -11.358 3.550 1.00 27.19 245 ARG C C 1
ATOM 8021 O O . ARG C 1 245 ? -18.109 -11.563 4.719 1.00 25.99 245 ARG C O 1
ATOM 8029 N N . ARG C 1 246 ? -16.543 -10.983 3.203 1.00 25.34 246 ARG C N 1
ATOM 8030 C CA . ARG C 1 246 ? -15.512 -10.764 4.211 1.00 22.63 246 ARG C CA 1
ATOM 8031 C C . ARG C 1 246 ? -15.966 -9.611 5.099 1.00 19.89 246 ARG C C 1
ATOM 8032 O O . ARG C 1 246 ? -15.795 -9.648 6.314 1.00 20.26 246 ARG C O 1
ATOM 8040 N N . ALA C 1 247 ? -16.559 -8.592 4.484 1.00 20.37 247 ALA C N 1
ATOM 8041 C CA . ALA C 1 247 ? -17.047 -7.429 5.217 1.00 21.33 247 ALA C CA 1
ATOM 8042 C C . ALA C 1 247 ? -18.088 -7.828 6.259 1.00 22.83 247 ALA C C 1
ATOM 8043 O O . ALA C 1 247 ? -18.012 -7.409 7.413 1.00 21.65 247 ALA C O 1
ATOM 8045 N N . GLU C 1 248 ? -19.064 -8.635 5.853 1.00 25.15 248 GLU C N 1
ATOM 8046 C CA . GLU C 1 248 ? -20.101 -9.071 6.782 1.00 26.26 248 GLU C CA 1
ATOM 8047 C C . GLU C 1 248 ? -19.497 -9.944 7.873 1.00 25.01 248 GLU C C 1
ATOM 8048 O O . GLU C 1 248 ? -19.893 -9.862 9.034 1.00 23.66 248 GLU C O 1
ATOM 8054 N N . GLU C 1 249 ? -18.525 -10.768 7.497 1.00 24.02 249 GLU C N 1
ATOM 8055 C CA . GLU C 1 249 ? -17.866 -11.641 8.454 1.00 24.09 249 GLU C CA 1
ATOM 8056 C C . GLU C 1 249 ? -17.115 -10.797 9.484 1.00 23.13 249 GLU C C 1
ATOM 8057 O O . GLU C 1 249 ? -17.150 -11.088 10.681 1.00 21.19 249 GLU C O 1
ATOM 8063 N N . ASN C 1 250 ? -16.441 -9.747 9.018 1.00 20.34 250 ASN C N 1
ATOM 8064 C CA . ASN C 1 250 ? -15.701 -8.876 9.924 1.00 19.91 250 ASN C CA 1
ATOM 8065 C C . ASN C 1 250 ? -16.655 -8.130 10.857 1.00 18.62 250 ASN C C 1
ATOM 8066 O O . ASN C 1 250 ? -16.385 -8.000 12.049 1.00 19.66 250 ASN C O 1
ATOM 8071 N N . ALA C 1 251 ? -17.766 -7.639 10.316 1.00 20.00 251 ALA C N 1
ATOM 8072 C CA . ALA C 1 251 ? -18.741 -6.921 11.134 1.00 20.88 251 ALA C CA 1
ATOM 8073 C C . ALA C 1 251 ? -19.228 -7.845 12.244 1.00 22.36 251 ALA C C 1
ATOM 8074 O O . ALA C 1 251 ? -19.318 -7.449 13.405 1.00 21.84 251 ALA C O 1
ATOM 8076 N N . ARG C 1 252 ? -19.522 -9.086 11.869 1.00 24.09 252 ARG C N 1
ATOM 8077 C CA . ARG C 1 252 ? -20.002 -10.096 12.803 1.00 26.17 252 ARG C CA 1
ATOM 8078 C C . ARG C 1 252 ? -18.987 -10.390 13.903 1.00 24.79 252 ARG C C 1
ATOM 8079 O O . ARG C 1 252 ? -19.354 -10.547 15.066 1.00 24.41 252 ARG C O 1
ATOM 8087 N N . LEU C 1 253 ? -17.710 -10.460 13.537 1.00 23.17 253 LEU C N 1
ATOM 8088 C CA . LEU C 1 253 ? -16.651 -10.727 14.508 1.00 21.59 253 LEU C CA 1
ATOM 8089 C C . LEU C 1 253 ? -16.595 -9.648 15.590 1.00 20.79 253 LEU C C 1
ATOM 8090 O O . LEU C 1 253 ? -16.233 -9.919 16.733 1.00 21.72 253 LEU C O 1
ATOM 8095 N N . ASN C 1 254 ? -16.955 -8.424 15.223 1.00 19.44 254 ASN C N 1
ATOM 8096 C CA . ASN C 1 254 ? -16.938 -7.298 16.155 1.00 20.49 254 ASN C CA 1
ATOM 8097 C C . ASN C 1 254 ? -18.299 -7.050 16.799 1.00 21.57 254 ASN C C 1
ATOM 8098 O O . ASN C 1 254 ? -18.458 -6.117 17.589 1.00 22.17 254 ASN C O 1
ATOM 8103 N N . GLY C 1 255 ? -19.272 -7.889 16.460 1.00 23.79 255 GLY C N 1
ATOM 8104 C CA . GLY C 1 255 ? -20.606 -7.738 17.011 1.00 24.99 255 GLY C CA 1
ATOM 8105 C C . GLY C 1 255 ? -21.261 -6.442 16.574 1.00 27.47 255 GLY C C 1
ATOM 8106 O O . GLY C 1 255 ? -22.064 -5.866 17.309 1.00 28.33 255 GLY C O 1
ATOM 8107 N N . LEU C 1 256 ? -20.921 -5.980 15.375 1.00 26.96 256 LEU C N 1
ATOM 8108 C CA . LEU C 1 256 ? -21.483 -4.743 14.842 1.00 27.74 256 LEU C CA 1
ATOM 8109 C C . LEU C 1 256 ? -22.709 -5.056 13.995 1.00 28.51 256 LEU C C 1
ATOM 8110 O O . LEU C 1 256 ? -22.610 -5.749 12.982 1.00 30.26 256 LEU C O 1
ATOM 8115 N N . GLY C 1 257 ? -23.862 -4.544 14.408 1.00 27.40 257 GLY C N 1
ATOM 8116 C CA . GLY C 1 257 ? -25.078 -4.799 13.661 1.00 25.76 257 GLY C CA 1
ATOM 8117 C C . GLY C 1 257 ? -25.580 -3.610 12.864 1.00 25.19 257 GLY C C 1
ATOM 8118 O O . GLY C 1 257 ? -26.620 -3.701 12.216 1.00 25.20 257 GLY C O 1
ATOM 8119 N N . ASN C 1 258 ? -24.848 -2.498 12.897 1.00 22.77 258 ASN C N 1
ATOM 8120 C CA . ASN C 1 258 ? -25.263 -1.301 12.173 1.00 22.13 258 ASN C CA 1
ATOM 8121 C C . ASN C 1 258 ? -24.531 -1.091 10.842 1.00 22.45 258 ASN C C 1
ATOM 8122 O O . ASN C 1 258 ? -24.534 0.008 10.287 1.00 22.33 258 ASN C O 1
ATOM 8127 N N . VAL C 1 259 ? -23.908 -2.149 10.336 1.00 21.83 259 VAL C N 1
ATOM 8128 C CA . VAL C 1 259 ? -23.208 -2.084 9.059 1.00 24.78 259 VAL C CA 1
ATOM 8129 C C . VAL C 1 259 ? -23.989 -2.871 8.016 1.00 26.53 259 VAL C C 1
ATOM 8130 O O . VAL C 1 259 ? -24.138 -4.091 8.117 1.00 27.33 259 VAL C O 1
ATOM 8134 N N . ARG C 1 260 ? -24.485 -2.160 7.013 1.00 27.12 260 ARG C N 1
ATOM 8135 C CA . ARG C 1 260 ? -25.258 -2.764 5.939 1.00 29.57 260 ARG C CA 1
ATOM 8136 C C . ARG C 1 260 ? -24.435 -2.798 4.654 1.00 29.52 260 ARG C C 1
ATOM 8137 O O . ARG C 1 260 ? -23.933 -1.773 4.196 1.00 29.13 260 ARG C O 1
ATOM 8145 N N . VAL C 1 261 ? -24.287 -3.989 4.084 1.00 29.01 261 VAL C N 1
ATOM 8146 C CA . VAL C 1 261 ? -23.526 -4.149 2.855 1.00 28.29 261 VAL C CA 1
ATOM 8147 C C . VAL C 1 261 ? -24.444 -3.992 1.654 1.00 28.86 261 VAL C C 1
ATOM 8148 O O . VAL C 1 261 ? -25.623 -4.340 1.706 1.00 28.60 261 VAL C O 1
ATOM 8152 N N . LEU C 1 262 ? -23.899 -3.457 0.572 1.00 27.99 262 LEU C N 1
ATOM 8153 C CA . LEU C 1 262 ? -24.681 -3.241 -0.630 1.00 29.79 262 LEU C CA 1
ATOM 8154 C C . LEU C 1 262 ? -23.825 -3.566 -1.844 1.00 29.89 262 LEU C C 1
ATOM 8155 O O . LEU C 1 262 ? -22.810 -2.917 -2.080 1.00 29.87 262 LEU C O 1
ATOM 8160 N N . GLU C 1 263 ? -24.220 -4.585 -2.600 1.00 29.80 263 GLU C N 1
ATOM 8161 C CA . GLU C 1 263 ? -23.473 -4.961 -3.793 1.00 30.95 263 GLU C CA 1
ATOM 8162 C C . GLU C 1 263 ? -23.969 -4.111 -4.948 1.00 30.05 263 GLU C C 1
ATOM 8163 O O . GLU C 1 263 ? -25.131 -4.194 -5.338 1.00 29.66 263 GLU C O 1
ATOM 8169 N N . ALA C 1 264 ? -23.087 -3.287 -5.495 1.00 28.21 264 ALA C N 1
ATOM 8170 C CA . ALA C 1 264 ? -23.470 -2.426 -6.601 1.00 27.72 264 ALA C CA 1
ATOM 8171 C C . ALA C 1 264 ? -22.269 -1.692 -7.164 1.00 27.41 264 ALA C C 1
ATOM 8172 O O . ALA C 1 264 ? -21.217 -1.611 -6.527 1.00 25.30 264 ALA C O 1
ATOM 8174 N N . ASN C 1 265 ? -22.440 -1.165 -8.370 1.00 26.15 265 ASN C N 1
ATOM 8175 C CA . ASN C 1 265 ? -21.395 -0.405 -9.029 1.00 26.12 265 ASN C CA 1
ATOM 8176 C C . ASN C 1 265 ? -21.375 0.966 -8.361 1.00 24.84 265 ASN C C 1
ATOM 8177 O O . ASN C 1 265 ? -22.401 1.636 -8.290 1.00 25.11 265 ASN C O 1
ATOM 8182 N N . ALA C 1 266 ? -20.208 1.375 -7.873 1.00 25.02 266 ALA C N 1
ATOM 8183 C CA . ALA C 1 266 ? -20.061 2.653 -7.178 1.00 24.67 266 ALA C CA 1
ATOM 8184 C C . ALA C 1 266 ? -20.556 3.883 -7.940 1.00 24.62 266 ALA C C 1
ATOM 8185 O O . ALA C 1 266 ? -21.305 4.693 -7.392 1.00 24.58 266 ALA C O 1
ATOM 8187 N N . PHE C 1 267 ? -20.137 4.032 -9.195 1.00 24.44 267 PHE C N 1
ATOM 8188 C CA . PHE C 1 267 ? -20.549 5.176 -10.007 1.00 24.70 267 PHE C CA 1
ATOM 8189 C C . PHE C 1 267 ? -22.072 5.250 -10.127 1.00 25.30 267 PHE C C 1
ATOM 8190 O O . PHE C 1 267 ? -22.676 6.305 -9.922 1.00 25.32 267 PHE C O 1
ATOM 8198 N N . ASP C 1 268 ? -22.687 4.120 -10.456 1.00 25.08 268 ASP C N 1
ATOM 8199 C CA . ASP C 1 268 ? -24.136 4.045 -10.605 1.00 25.63 268 ASP C CA 1
ATOM 8200 C C . ASP C 1 268 ? -24.840 4.410 -9.299 1.00 24.76 268 ASP C C 1
ATOM 8201 O O . ASP C 1 268 ? -25.746 5.244 -9.280 1.00 24.09 268 ASP C O 1
ATOM 8206 N N . LEU C 1 269 ? -24.415 3.778 -8.209 1.00 23.82 269 LEU C N 1
ATOM 8207 C CA . LEU C 1 269 ? -25.019 4.010 -6.902 1.00 23.33 269 LEU C CA 1
ATOM 8208 C C . LEU C 1 269 ? -24.974 5.459 -6.434 1.00 22.75 269 LEU C C 1
ATOM 8209 O O . LEU C 1 269 ? -25.978 5.991 -5.958 1.00 20.99 269 LEU C O 1
ATOM 8214 N N . LEU C 1 270 ? -23.813 6.096 -6.563 1.00 23.55 270 LEU C N 1
ATOM 8215 C CA . LEU C 1 270 ? -23.657 7.484 -6.137 1.00 25.34 270 LEU C CA 1
ATOM 8216 C C . LEU C 1 270 ? -24.602 8.423 -6.882 1.00 27.49 270 LEU C C 1
ATOM 8217 O O . LEU C 1 270 ? -25.099 9.399 -6.314 1.00 27.38 270 LEU C O 1
ATOM 8222 N N . ARG C 1 271 ? -24.848 8.128 -8.154 1.00 30.19 271 ARG C N 1
ATOM 8223 C CA . ARG C 1 271 ? -25.752 8.946 -8.952 1.00 32.53 271 ARG C CA 1
ATOM 8224 C C . ARG C 1 271 ? -27.178 8.724 -8.463 1.00 32.21 271 ARG C C 1
ATOM 8225 O O . ARG C 1 271 ? -27.910 9.678 -8.200 1.00 32.02 271 ARG C O 1
ATOM 8233 N N . ARG C 1 272 ? -27.565 7.458 -8.333 1.00 33.15 272 ARG C N 1
ATOM 8234 C CA . ARG C 1 272 ? -28.908 7.128 -7.877 1.00 34.56 272 ARG C CA 1
ATOM 8235 C C . ARG C 1 272 ? -29.209 7.717 -6.501 1.00 34.73 272 ARG C C 1
ATOM 8236 O O . ARG C 1 272 ? -30.226 8.388 -6.322 1.00 34.06 272 ARG C O 1
ATOM 8244 N N . LEU C 1 273 ? -28.328 7.473 -5.534 1.00 34.03 273 LEU C N 1
ATOM 8245 C CA . LEU C 1 273 ? -28.526 7.991 -4.182 1.00 34.59 273 LEU C CA 1
ATOM 8246 C C . LEU C 1 273 ? -28.810 9.489 -4.173 1.00 36.22 273 LEU C C 1
ATOM 8247 O O . LEU C 1 273 ? -29.712 9.954 -3.476 1.00 36.32 273 LEU C O 1
ATOM 8252 N N . GLU C 1 274 ? -28.038 10.243 -4.947 1.00 38.56 274 GLU C N 1
ATOM 8253 C CA . GLU C 1 274 ? -28.215 11.689 -5.012 1.00 42.14 274 GLU C CA 1
ATOM 8254 C C . GLU C 1 274 ? -29.606 12.066 -5.505 1.00 43.53 274 GLU C C 1
ATOM 8255 O O . GLU C 1 274 ? -30.345 12.781 -4.828 1.00 43.96 274 GLU C O 1
ATOM 8261 N N . LYS C 1 275 ? -29.958 11.584 -6.691 1.00 45.22 275 LYS C N 1
ATOM 8262 C CA . LYS C 1 275 ? -31.254 11.892 -7.272 1.00 46.87 275 LYS C CA 1
ATOM 8263 C C . LYS C 1 275 ? -32.424 11.355 -6.456 1.00 47.03 275 LYS C C 1
ATOM 8264 O O . LYS C 1 275 ? -33.564 11.773 -6.653 1.00 47.84 275 LYS C O 1
ATOM 8270 N N . GLU C 1 276 ? -32.145 10.436 -5.537 1.00 46.53 276 GLU C N 1
ATOM 8271 C CA . GLU C 1 276 ? -33.194 9.891 -4.684 1.00 46.19 276 GLU C CA 1
ATOM 8272 C C . GLU C 1 276 ? -33.310 10.763 -3.437 1.00 45.06 276 GLU C C 1
ATOM 8273 O O . GLU C 1 276 ? -34.130 10.503 -2.556 1.00 44.94 276 GLU C O 1
ATOM 8279 N N . GLY C 1 277 ? -32.477 11.799 -3.377 1.00 43.66 277 GLY C N 1
ATOM 8280 C CA . GLY C 1 277 ? -32.494 12.716 -2.250 1.00 42.02 277 GLY C CA 1
ATOM 8281 C C . GLY C 1 277 ? -31.718 12.246 -1.034 1.00 40.47 277 GLY C C 1
ATOM 8282 O O . GLY C 1 277 ? -31.870 12.802 0.054 1.00 40.21 277 GLY C O 1
ATOM 8283 N N . GLU C 1 278 ? -30.885 11.227 -1.212 1.00 38.54 278 GLU C N 1
ATOM 8284 C CA . GLU C 1 278 ? -30.092 10.690 -0.111 1.00 37.48 278 GLU C CA 1
ATOM 8285 C C . GLU C 1 278 ? -28.971 11.630 0.318 1.00 34.58 278 GLU C C 1
ATOM 8286 O O . GLU C 1 278 ? -28.285 12.214 -0.520 1.00 34.69 278 GLU C O 1
ATOM 8292 N N . ARG C 1 279 ? -28.796 11.770 1.630 1.00 31.06 279 ARG C N 1
ATOM 8293 C CA . ARG C 1 279 ? -27.751 12.620 2.197 1.00 28.60 279 ARG C CA 1
ATOM 8294 C C . ARG C 1 279 ? -27.040 11.862 3.311 1.00 25.41 279 ARG C C 1
ATOM 8295 O O . ARG C 1 279 ? -27.655 11.053 4.005 1.00 24.55 279 ARG C O 1
ATOM 8303 N N . PHE C 1 280 ? -25.746 12.125 3.478 1.00 20.27 280 PHE C N 1
ATOM 8304 C CA . PHE C 1 280 ? -24.955 11.451 4.503 1.00 19.03 280 PHE C CA 1
ATOM 8305 C C . PHE C 1 280 ? -24.074 12.432 5.264 1.00 16.76 280 PHE C C 1
ATOM 8306 O O . PHE C 1 280 ? -23.770 13.512 4.766 1.00 15.98 280 PHE C O 1
ATOM 8314 N N . ASP C 1 281 ? -23.661 12.053 6.470 1.00 15.78 281 ASP C N 1
ATOM 8315 C CA . ASP C 1 281 ? -22.788 12.915 7.260 1.00 16.99 281 ASP C CA 1
ATOM 8316 C C . ASP C 1 281 ? -21.321 12.632 6.955 1.00 14.90 281 ASP C C 1
ATOM 8317 O O . ASP C 1 281 ? -20.440 13.409 7.325 1.00 14.96 281 ASP C O 1
ATOM 8322 N N . LEU C 1 282 ? -21.061 11.515 6.284 1.00 13.30 282 LEU C N 1
ATOM 8323 C CA . LEU C 1 282 ? -19.693 11.145 5.940 1.00 10.85 282 LEU C CA 1
ATOM 8324 C C . LEU C 1 282 ? -19.664 10.165 4.778 1.00 11.87 282 LEU C C 1
ATOM 8325 O O . LEU C 1 282 ? -20.505 9.266 4.685 1.00 11.18 282 LEU C O 1
ATOM 8330 N N . VAL C 1 283 ? -18.709 10.365 3.878 1.00 10.28 283 VAL C N 1
ATOM 8331 C CA . VAL C 1 283 ? -18.536 9.480 2.736 1.00 9.98 283 VAL C CA 1
ATOM 8332 C C . VAL C 1 283 ? -17.048 9.192 2.580 1.00 11.27 283 VAL C C 1
ATOM 8333 O O . VAL C 1 283 ? -16.228 10.112 2.593 1.00 10.18 283 VAL C O 1
ATOM 8337 N N . VAL C 1 284 ? -16.703 7.912 2.463 1.00 9.30 284 VAL C N 1
ATOM 8338 C CA . VAL C 1 284 ? -15.317 7.504 2.260 1.00 11.21 284 VAL C CA 1
ATOM 8339 C C . VAL C 1 284 ? -15.198 6.950 0.844 1.00 11.29 284 VAL C C 1
ATOM 8340 O O . VAL C 1 284 ? -16.002 6.110 0.436 1.00 11.66 284 VAL C O 1
ATOM 8344 N N . LEU C 1 285 ? -14.209 7.431 0.094 1.00 10.22 285 LEU C N 1
ATOM 8345 C CA . LEU C 1 285 ? -13.967 6.960 -1.272 1.00 11.11 285 LEU C CA 1
ATOM 8346 C C . LEU C 1 285 ? -12.559 6.371 -1.305 1.00 13.11 285 LEU C C 1
ATOM 8347 O O . LEU C 1 285 ? -11.580 7.088 -1.109 1.00 13.20 285 LEU C O 1
ATOM 8352 N N . ASP C 1 286 ? -12.452 5.068 -1.540 1.00 13.79 286 ASP C N 1
ATOM 8353 C CA . ASP C 1 286 ? -11.142 4.415 -1.587 1.00 15.54 286 ASP C CA 1
ATOM 8354 C C . ASP C 1 286 ? -11.107 3.501 -2.807 1.00 15.90 286 ASP C C 1
ATOM 8355 O O . ASP C 1 286 ? -10.970 2.285 -2.690 1.00 15.19 286 ASP C O 1
ATOM 8360 N N . PRO C 1 287 ? -11.220 4.090 -4.005 1.00 15.76 287 PRO C N 1
ATOM 8361 C CA . PRO C 1 287 ? -11.208 3.307 -5.241 1.00 16.34 287 PRO C CA 1
ATOM 8362 C C . PRO C 1 287 ? -9.899 2.595 -5.537 1.00 16.36 287 PRO C C 1
ATOM 8363 O O . PRO C 1 287 ? -8.847 2.940 -4.995 1.00 14.67 287 PRO C O 1
ATOM 8367 N N . PRO C 1 288 ? -9.958 1.558 -6.385 1.00 17.57 288 PRO C N 1
ATOM 8368 C CA . PRO C 1 288 ? -8.750 0.819 -6.750 1.00 17.32 288 PRO C CA 1
ATOM 8369 C C . PRO C 1 288 ? -7.994 1.784 -7.664 1.00 16.39 288 PRO C C 1
ATOM 8370 O O . PRO C 1 288 ? -8.550 2.811 -8.050 1.00 16.49 288 PRO C O 1
ATOM 8374 N N . ALA C 1 289 ? -6.749 1.477 -8.011 1.00 14.69 289 ALA C N 1
ATOM 8375 C CA . ALA C 1 289 ? -5.975 2.374 -8.869 1.00 15.03 289 ALA C CA 1
ATOM 8376 C C . ALA C 1 289 ? -6.582 2.541 -10.263 1.00 15.99 289 ALA C C 1
ATOM 8377 O O . ALA C 1 289 ? -6.657 1.587 -11.036 1.00 17.11 289 ALA C O 1
ATOM 8379 N N . PHE C 1 290 ? -7.015 3.756 -10.586 1.00 14.19 290 PHE C N 1
ATOM 8380 C CA . PHE C 1 290 ? -7.602 4.029 -11.895 1.00 14.85 290 PHE C CA 1
ATOM 8381 C C . PHE C 1 290 ? -6.519 4.198 -12.960 1.00 15.88 290 PHE C C 1
ATOM 8382 O O . PHE C 1 290 ? -6.796 4.112 -14.157 1.00 16.82 290 PHE C O 1
ATOM 8390 N N . ALA C 1 291 ? -5.287 4.443 -12.524 1.00 15.71 291 ALA C N 1
ATOM 8391 C CA . ALA C 1 291 ? -4.181 4.618 -13.457 1.00 18.86 291 ALA C CA 1
ATOM 8392 C C . ALA C 1 291 ? -2.987 3.781 -13.031 1.00 20.75 291 ALA C C 1
ATOM 8393 O O . ALA C 1 291 ? -2.591 3.802 -11.866 1.00 22.27 291 ALA C O 1
ATOM 8395 N N . LYS C 1 292 ? -2.422 3.026 -13.964 1.00 22.26 292 LYS C N 1
ATOM 8396 C CA . LYS C 1 292 ? -1.256 2.216 -13.640 1.00 24.86 292 LYS C CA 1
ATOM 8397 C C . LYS C 1 292 ? -0.071 2.686 -14.477 1.00 24.47 292 LYS C C 1
ATOM 8398 O O . LYS C 1 292 ? 1.087 2.502 -14.098 1.00 23.21 292 LYS C O 1
ATOM 8404 N N . GLY C 1 293 ? -0.381 3.302 -15.613 1.00 23.86 293 GLY C N 1
ATOM 8405 C CA . GLY C 1 293 ? 0.645 3.825 -16.494 1.00 24.14 293 GLY C CA 1
ATOM 8406 C C . GLY C 1 293 ? 0.373 5.291 -16.765 1.00 24.24 293 GLY C C 1
ATOM 8407 O O . GLY C 1 293 ? -0.769 5.740 -16.682 1.00 23.63 293 GLY C O 1
ATOM 8408 N N . LYS C 1 294 ? 1.419 6.039 -17.094 1.00 25.12 294 LYS C N 1
ATOM 8409 C CA . LYS C 1 294 ? 1.290 7.467 -17.366 1.00 27.59 294 LYS C CA 1
ATOM 8410 C C . LYS C 1 294 ? 0.194 7.822 -18.377 1.00 27.58 294 LYS C C 1
ATOM 8411 O O . LYS C 1 294 ? -0.487 8.840 -18.231 1.00 27.23 294 LYS C O 1
ATOM 8417 N N . LYS C 1 295 ? 0.021 6.985 -19.395 1.00 26.50 295 LYS C N 1
ATOM 8418 C CA . LYS C 1 295 ? -0.982 7.229 -20.434 1.00 27.14 295 LYS C CA 1
ATOM 8419 C C . LYS C 1 295 ? -2.430 7.112 -19.957 1.00 25.61 295 LYS C C 1
ATOM 8420 O O . LYS C 1 295 ? -3.349 7.584 -20.628 1.00 25.52 295 LYS C O 1
ATOM 8426 N N . ASP C 1 296 ? -2.628 6.484 -18.804 1.00 23.06 296 ASP C N 1
ATOM 8427 C CA . ASP C 1 296 ? -3.965 6.289 -18.241 1.00 23.21 296 ASP C CA 1
ATOM 8428 C C . ASP C 1 296 ? -4.473 7.530 -17.506 1.00 22.09 296 ASP C C 1
ATOM 8429 O O . ASP C 1 296 ? -5.678 7.696 -17.309 1.00 21.33 296 ASP C O 1
ATOM 8434 N N . VAL C 1 297 ? -3.545 8.394 -17.107 1.00 21.20 297 VAL C N 1
ATOM 8435 C CA . VAL C 1 297 ? -3.862 9.588 -16.326 1.00 20.20 297 VAL C CA 1
ATOM 8436 C C . VAL C 1 297 ? -4.990 10.501 -16.804 1.00 20.14 297 VAL C C 1
ATOM 8437 O O . VAL C 1 297 ? -5.917 10.790 -16.047 1.00 18.60 297 VAL C O 1
ATOM 8441 N N . GLU C 1 298 ? -4.913 10.963 -18.047 1.00 21.29 298 GLU C N 1
ATOM 8442 C CA . GLU C 1 298 ? -5.931 11.861 -18.591 1.00 22.02 298 GLU C CA 1
ATOM 8443 C C . GLU C 1 298 ? -7.347 11.321 -18.370 1.00 21.82 298 GLU C C 1
ATOM 8444 O O . GLU C 1 298 ? -8.229 12.048 -17.908 1.00 22.53 298 GLU C O 1
ATOM 8450 N N . ARG C 1 299 ? -7.564 10.048 -18.684 1.00 20.75 299 ARG C N 1
ATOM 8451 C CA . ARG C 1 299 ? -8.877 9.434 -18.497 1.00 22.13 299 ARG C CA 1
ATOM 8452 C C . ARG C 1 299 ? -9.156 9.080 -17.029 1.00 19.62 299 ARG C C 1
ATOM 8453 O O . ARG C 1 299 ? -10.301 9.133 -16.577 1.00 17.10 299 ARG C O 1
ATOM 8461 N N . ALA C 1 300 ? -8.113 8.713 -16.291 1.00 16.98 300 ALA C N 1
ATOM 8462 C CA . ALA C 1 300 ? -8.275 8.364 -14.880 1.00 16.51 300 ALA C CA 1
ATOM 8463 C C . ALA C 1 300 ? -8.699 9.595 -14.074 1.00 15.04 300 ALA C C 1
ATOM 8464 O O . ALA C 1 300 ? -9.517 9.500 -13.158 1.00 15.01 300 ALA C O 1
ATOM 8466 N N . TYR C 1 301 ? -8.134 10.746 -14.421 1.00 15.38 301 TYR C N 1
ATOM 8467 C CA . TYR C 1 301 ? -8.447 12.004 -13.745 1.00 15.22 301 TYR C CA 1
ATOM 8468 C C . TYR C 1 301 ? -9.951 12.265 -13.847 1.00 16.24 301 TYR C C 1
ATOM 8469 O O . TYR C 1 301 ? -10.600 12.698 -12.890 1.00 13.30 301 TYR C O 1
ATOM 8478 N N . ARG C 1 302 ? -10.490 11.994 -15.030 1.00 16.47 302 ARG C N 1
ATOM 8479 C CA . ARG C 1 302 ? -11.906 12.177 -15.328 1.00 17.49 302 ARG C CA 1
ATOM 8480 C C . ARG C 1 302 ? -12.773 11.279 -14.438 1.00 16.09 302 ARG C C 1
ATOM 8481 O O . ARG C 1 302 ? -13.810 11.707 -13.920 1.00 15.75 302 ARG C O 1
ATOM 8489 N N . ALA C 1 303 ? -12.337 10.035 -14.264 1.00 13.87 303 ALA C N 1
ATOM 8490 C CA . ALA C 1 303 ? -13.055 9.064 -13.448 1.00 13.37 303 ALA C CA 1
ATOM 8491 C C . ALA C 1 303 ? -13.013 9.442 -11.966 1.00 12.79 303 ALA C C 1
ATOM 8492 O O . ALA C 1 303 ? -14.008 9.309 -11.254 1.00 13.02 303 ALA C O 1
ATOM 8494 N N . TYR C 1 304 ? -11.858 9.902 -11.501 1.00 12.46 304 TYR C N 1
ATOM 8495 C CA . TYR C 1 304 ? -11.724 10.313 -10.103 1.00 11.59 304 TYR C CA 1
ATOM 8496 C C . TYR C 1 304 ? -12.610 11.526 -9.839 1.00 12.19 304 TYR C C 1
ATOM 8497 O O . TYR C 1 304 ? -13.284 11.603 -8.819 1.00 11.57 304 TYR C O 1
ATOM 8506 N N . LYS C 1 305 ? -12.603 12.478 -10.764 1.00 13.32 305 LYS C N 1
ATOM 8507 C CA . LYS C 1 305 ? -13.403 13.683 -10.592 1.00 13.47 305 LYS C CA 1
ATOM 8508 C C . LYS C 1 305 ? -14.887 13.358 -10.486 1.00 15.06 305 LYS C C 1
ATOM 8509 O O . LYS C 1 305 ? -15.594 13.914 -9.644 1.00 14.23 305 LYS C O 1
ATOM 8515 N N . GLU C 1 306 ? -15.358 12.448 -11.332 1.00 15.05 306 GLU C N 1
ATOM 8516 C CA . GLU C 1 306 ? -16.767 12.075 -11.311 1.00 17.02 306 GLU C CA 1
ATOM 8517 C C . GLU C 1 306 ? -17.210 11.433 -9.995 1.00 16.99 306 GLU C C 1
ATOM 8518 O O . GLU C 1 306 ? -18.268 11.777 -9.457 1.00 16.75 306 GLU C O 1
ATOM 8524 N N . VAL C 1 307 ? -16.418 10.507 -9.464 1.00 13.63 307 VAL C N 1
ATOM 8525 C CA . VAL C 1 307 ? -16.821 9.868 -8.221 1.00 14.35 307 VAL C CA 1
ATOM 8526 C C . VAL C 1 307 ? -16.722 10.851 -7.050 1.00 14.00 307 VAL C C 1
ATOM 8527 O O . VAL C 1 307 ? -17.556 10.835 -6.148 1.00 11.29 307 VAL C O 1
ATOM 8531 N N . ASN C 1 308 ? -15.715 11.720 -7.079 1.00 11.72 308 ASN C N 1
ATOM 8532 C CA . ASN C 1 308 ? -15.546 12.717 -6.020 1.00 12.08 308 ASN C CA 1
ATOM 8533 C C . ASN C 1 308 ? -16.648 13.777 -6.088 1.00 10.80 308 ASN C C 1
ATOM 8534 O O . ASN C 1 308 ? -17.151 14.231 -5.060 1.00 11.44 308 ASN C O 1
ATOM 8539 N N . LEU C 1 309 ? -17.029 14.167 -7.300 1.00 10.61 309 LEU C N 1
ATOM 8540 C CA . LEU C 1 309 ? -18.089 15.157 -7.474 1.00 11.93 309 LEU C CA 1
ATOM 8541 C C . LEU C 1 309 ? -19.405 14.604 -6.927 1.00 13.48 309 LEU C C 1
ATOM 8542 O O . LEU C 1 309 ? -20.117 15.288 -6.194 1.00 13.59 309 LEU C O 1
ATOM 8547 N N . ARG C 1 310 ? -19.724 13.359 -7.269 1.00 14.90 310 ARG C N 1
ATOM 8548 C CA . ARG C 1 310 ? -20.970 12.766 -6.792 1.00 16.56 310 ARG C CA 1
ATOM 8549 C C . ARG C 1 310 ? -20.974 12.570 -5.283 1.00 16.52 310 ARG C C 1
ATOM 8550 O O . ARG C 1 310 ? -22.004 12.766 -4.638 1.00 17.82 310 ARG C O 1
ATOM 8558 N N . ALA C 1 311 ? -19.830 12.194 -4.715 1.00 13.09 311 ALA C N 1
ATOM 8559 C CA . ALA C 1 311 ? -19.735 12.004 -3.269 1.00 12.38 311 ALA C CA 1
ATOM 8560 C C . ALA C 1 311 ? -19.955 13.340 -2.560 1.00 13.06 311 ALA C C 1
ATOM 8561 O O . ALA C 1 311 ? -20.666 13.415 -1.556 1.00 12.73 311 ALA C O 1
ATOM 8563 N N . ILE C 1 312 ? -19.346 14.400 -3.084 1.00 11.84 312 ILE C N 1
ATOM 8564 C CA . ILE C 1 312 ? -19.491 15.711 -2.460 1.00 12.35 312 ILE C CA 1
ATOM 8565 C C . ILE C 1 312 ? -20.939 16.178 -2.434 1.00 14.24 312 ILE C C 1
ATOM 8566 O O . ILE C 1 312 ? -21.387 16.775 -1.452 1.00 14.34 312 ILE C O 1
ATOM 8571 N N . LYS C 1 313 ? -21.671 15.892 -3.507 1.00 14.42 313 LYS C N 1
ATOM 8572 C CA . LYS C 1 313 ? -23.075 16.279 -3.605 1.00 17.24 313 LYS C CA 1
ATOM 8573 C C . LYS C 1 313 ? -23.979 15.520 -2.635 1.00 16.26 313 LYS C C 1
ATOM 8574 O O . LYS C 1 313 ? -25.083 15.970 -2.331 1.00 17.31 313 LYS C O 1
ATOM 8580 N N . LEU C 1 314 ? -23.520 14.367 -2.158 1.00 15.34 314 LEU C N 1
ATOM 8581 C CA . LEU C 1 314 ? -24.299 13.563 -1.220 1.00 15.21 314 LEU C CA 1
ATOM 8582 C C . LEU C 1 314 ? -24.116 13.999 0.234 1.00 15.89 314 LEU C C 1
ATOM 8583 O O . LEU C 1 314 ? -24.830 13.534 1.121 1.00 16.85 314 LEU C O 1
ATOM 8588 N N . LEU C 1 315 ? -23.165 14.892 0.481 1.00 15.59 315 LEU C N 1
ATOM 8589 C CA . LEU C 1 315 ? -22.889 15.334 1.847 1.00 14.40 315 LEU C CA 1
ATOM 8590 C C . LEU C 1 315 ? -23.728 16.491 2.362 1.00 15.43 315 LEU C C 1
ATOM 8591 O O . LEU C 1 315 ? -23.996 17.453 1.645 1.00 15.75 315 LEU C O 1
ATOM 8596 N N . LYS C 1 316 ? -24.136 16.378 3.622 1.00 17.09 316 LYS C N 1
ATOM 8597 C CA . LYS C 1 316 ? -24.907 17.421 4.288 1.00 19.01 316 LYS C CA 1
ATOM 8598 C C . LYS C 1 316 ? -23.907 18.497 4.709 1.00 18.87 316 LYS C C 1
ATOM 8599 O O . LYS C 1 316 ? -22.700 18.262 4.701 1.00 17.17 316 LYS C O 1
ATOM 8605 N N . GLU C 1 317 ? -24.403 19.675 5.070 1.00 19.17 317 GLU C N 1
ATOM 8606 C CA . GLU C 1 317 ? -23.522 20.741 5.526 1.00 20.31 317 GLU C CA 1
ATOM 8607 C C . GLU C 1 317 ? -22.789 20.182 6.745 1.00 19.23 317 GLU C C 1
ATOM 8608 O O . GLU C 1 317 ? -23.403 19.541 7.598 1.00 19.19 317 GLU C O 1
ATOM 8614 N N . GLY C 1 318 ? -21.480 20.406 6.820 1.00 15.66 318 GLY C N 1
ATOM 8615 C CA . GLY C 1 318 ? -20.712 19.891 7.939 1.00 15.88 318 GLY C CA 1
ATOM 8616 C C . GLY C 1 318 ? -20.276 18.455 7.688 1.00 15.61 318 GLY C C 1
ATOM 8617 O O . GLY C 1 318 ? -19.590 17.844 8.516 1.00 15.59 318 GLY C O 1
ATOM 8618 N N . GLY C 1 319 ? -20.674 17.928 6.531 1.00 14.38 319 GLY C N 1
ATOM 8619 C CA . GLY C 1 319 ? -20.342 16.564 6.158 1.00 13.50 319 GLY C CA 1
ATOM 8620 C C . GLY C 1 319 ? -18.858 16.355 5.933 1.00 12.62 319 GLY C C 1
ATOM 8621 O O . GLY C 1 319 ? -18.138 17.275 5.552 1.00 12.88 319 GLY C O 1
ATOM 8622 N N . ILE C 1 320 ? -18.405 15.129 6.154 1.00 10.79 320 ILE C N 1
ATOM 8623 C CA . ILE C 1 320 ? -16.997 14.794 5.998 1.00 11.59 320 ILE C CA 1
ATOM 8624 C C . ILE C 1 320 ? -16.748 13.934 4.767 1.00 11.37 320 ILE C C 1
ATOM 8625 O O . ILE C 1 320 ? -17.432 12.930 4.552 1.00 12.19 320 ILE C O 1
ATOM 8630 N N . LEU C 1 321 ? -15.769 14.335 3.962 1.00 10.10 321 LEU C N 1
ATOM 8631 C CA . LEU C 1 321 ? -15.380 13.570 2.786 1.00 9.40 321 LEU C CA 1
ATOM 8632 C C . LEU C 1 321 ? -13.961 13.054 2.991 1.00 9.90 321 LEU C C 1
ATOM 8633 O O . LEU C 1 321 ? -13.036 13.838 3.190 1.00 9.74 321 LEU C O 1
ATOM 8638 N N . ALA C 1 322 ? -13.796 11.735 2.970 1.00 9.67 322 ALA C N 1
ATOM 8639 C CA . ALA C 1 322 ? -12.474 11.127 3.095 1.00 8.68 322 ALA C CA 1
ATOM 8640 C C . ALA C 1 322 ? -12.266 10.524 1.717 1.00 11.18 322 ALA C C 1
ATOM 8641 O O . ALA C 1 322 ? -13.006 9.621 1.319 1.00 12.16 322 ALA C O 1
ATOM 8643 N N . THR C 1 323 ? -11.274 11.020 0.985 1.00 9.74 323 THR C N 1
ATOM 8644 C CA . THR C 1 323 ? -11.041 10.533 -0.366 1.00 10.46 323 THR C CA 1
ATOM 8645 C C . THR C 1 323 ? -9.583 10.156 -0.609 1.00 10.09 323 THR C C 1
ATOM 8646 O O . THR C 1 323 ? -8.666 10.758 -0.047 1.00 9.56 323 THR C O 1
ATOM 8650 N N . ALA C 1 324 ? -9.371 9.148 -1.448 1.00 8.84 324 ALA C N 1
ATOM 8651 C CA . ALA C 1 324 ? -8.025 8.679 -1.719 1.00 9.56 324 ALA C CA 1
ATOM 8652 C C . ALA C 1 324 ? -7.811 8.171 -3.134 1.00 9.67 32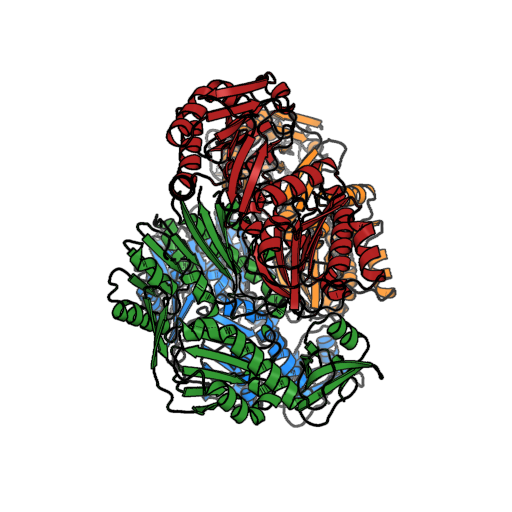4 ALA C C 1
ATOM 8653 O O . ALA C 1 324 ? -8.752 7.971 -3.894 1.00 9.74 324 ALA C O 1
ATOM 8655 N N . SER C 1 325 ? -6.542 7.977 -3.464 1.00 9.66 325 SER C N 1
ATOM 8656 C CA . SER C 1 325 ? -6.127 7.425 -4.743 1.00 11.90 325 SER C CA 1
ATOM 8657 C C . SER C 1 325 ? -4.849 6.670 -4.455 1.00 12.96 325 SER C C 1
ATOM 8658 O O . SER C 1 325 ? -3.978 7.162 -3.728 1.00 11.71 325 SER C O 1
ATOM 8661 N N . CYS C 1 326 ? -4.743 5.465 -4.997 1.00 12.94 326 CYS C N 1
ATOM 8662 C CA . CYS C 1 326 ? -3.541 4.679 -4.799 1.00 13.28 326 CYS C CA 1
ATOM 8663 C C . CYS C 1 326 ? -2.818 4.531 -6.136 1.00 12.69 326 CYS C C 1
ATOM 8664 O O . CYS C 1 326 ? -2.008 3.625 -6.312 1.00 14.20 326 CYS C O 1
ATOM 8667 N N . SER C 1 327 ? -3.119 5.433 -7.071 1.00 12.00 327 SER C N 1
ATOM 8668 C CA . SER C 1 327 ? -2.492 5.434 -8.397 1.00 12.41 327 SER C CA 1
ATOM 8669 C C . SER C 1 327 ? -1.231 6.306 -8.359 1.00 12.71 327 SER C C 1
ATOM 8670 O O . SER C 1 327 ? -1.321 7.523 -8.202 1.00 11.36 327 SER C O 1
ATOM 8673 N N . HIS C 1 328 ? -0.059 5.696 -8.506 1.00 12.26 328 HIS C N 1
ATOM 8674 C CA . HIS C 1 328 ? 1.171 6.478 -8.487 1.00 12.81 328 HIS C CA 1
ATOM 8675 C C . HIS C 1 328 ? 1.161 7.635 -9.492 1.00 13.33 328 HIS C C 1
ATOM 8676 O O . HIS C 1 328 ? 1.599 8.737 -9.173 1.00 14.14 328 HIS C O 1
ATOM 8683 N N . HIS C 1 329 ? 0.671 7.385 -10.703 1.00 13.47 329 HIS C N 1
ATOM 8684 C CA . HIS C 1 329 ? 0.656 8.424 -11.732 1.00 15.66 329 HIS C CA 1
ATOM 8685 C C . HIS C 1 329 ? -0.376 9.524 -11.527 1.00 14.31 329 HIS C C 1
ATOM 8686 O O . HIS C 1 329 ? -0.344 10.545 -12.205 1.00 14.99 329 HIS C O 1
ATOM 8701 N N . THR C 1 331 ? -0.504 11.833 -9.515 1.00 13.39 331 THR C N 1
ATOM 8702 C CA . THR C 1 331 ? 0.375 12.492 -8.555 1.00 14.28 331 THR C CA 1
ATOM 8703 C C . THR C 1 331 ? -0.376 13.292 -7.511 1.00 14.65 331 THR C C 1
ATOM 8704 O O . THR C 1 331 ? -1.566 13.576 -7.667 1.00 13.98 331 THR C O 1
ATOM 8708 N N . GLU C 1 332 ? 0.327 13.672 -6.448 1.00 14.06 332 GLU C N 1
ATOM 8709 C CA . GLU C 1 332 ? -0.313 14.445 -5.399 1.00 14.36 332 GLU C CA 1
ATOM 8710 C C . GLU C 1 332 ? -0.858 15.771 -5.944 1.00 13.48 332 GLU C C 1
ATOM 8711 O O . GLU C 1 332 ? -1.951 16.201 -5.565 1.00 12.85 332 GLU C O 1
ATOM 8717 N N . PRO C 1 333 ? -0.108 16.442 -6.837 1.00 13.66 333 PRO C N 1
ATOM 8718 C CA . PRO C 1 333 ? -0.615 17.708 -7.379 1.00 13.54 333 PRO C CA 1
ATOM 8719 C C . PRO C 1 333 ? -1.914 17.501 -8.175 1.00 13.79 333 PRO C C 1
ATOM 8720 O O . PRO C 1 333 ? -2.868 18.269 -8.043 1.00 11.74 333 PRO C O 1
ATOM 8724 N N . LEU C 1 334 ? -1.949 16.451 -8.992 1.00 13.39 334 LEU C N 1
ATOM 8725 C CA . LEU C 1 334 ? -3.128 16.161 -9.802 1.00 12.64 334 LEU C CA 1
ATOM 8726 C C . LEU C 1 334 ? -4.306 15.765 -8.924 1.00 11.85 334 LEU C C 1
ATOM 8727 O O . LEU C 1 334 ? -5.445 16.139 -9.201 1.00 11.77 334 LEU C O 1
ATOM 8732 N N . PHE C 1 335 ? -4.025 15.011 -7.865 1.00 11.47 335 PHE C N 1
ATOM 8733 C CA . PHE C 1 335 ? -5.066 14.560 -6.952 1.00 11.39 335 PHE C CA 1
ATOM 8734 C C . PHE C 1 335 ? -5.758 15.743 -6.277 1.00 10.66 335 PHE C C 1
ATOM 8735 O O . PHE C 1 335 ? -6.982 15.823 -6.264 1.00 8.49 335 PHE C O 1
ATOM 8743 N N . TYR C 1 336 ? -4.986 16.668 -5.718 1.00 10.12 336 TYR C N 1
ATOM 8744 C CA . TYR C 1 336 ? -5.613 17.810 -5.067 1.00 11.50 336 TYR C CA 1
ATOM 8745 C C . TYR C 1 336 ? -6.242 18.797 -6.045 1.00 10.43 336 TYR C C 1
ATOM 8746 O O . TYR C 1 336 ? -7.189 19.494 -5.694 1.00 11.23 336 TYR C O 1
ATOM 8755 N N . ALA C 1 337 ? -5.741 18.841 -7.275 1.00 10.40 337 ALA C N 1
ATOM 8756 C CA . ALA C 1 337 ? -6.322 19.734 -8.273 1.00 10.72 337 ALA C CA 1
ATOM 8757 C C . ALA C 1 337 ? -7.676 19.138 -8.653 1.00 8.94 337 ALA C C 1
ATOM 8758 O O . ALA C 1 337 ? -8.645 19.857 -8.893 1.00 9.52 337 ALA C O 1
ATOM 8768 N N . VAL C 1 339 ? -9.687 17.129 -6.722 1.00 9.14 339 VAL C N 1
ATOM 8769 C CA . VAL C 1 339 ? -10.683 17.313 -5.677 1.00 8.72 339 VAL C CA 1
ATOM 8770 C C . VAL C 1 339 ? -11.183 18.764 -5.692 1.00 8.84 339 VAL C C 1
ATOM 8771 O O . VAL C 1 339 ? -12.378 19.016 -5.534 1.00 8.19 339 VAL C O 1
ATOM 8775 N N . ALA C 1 340 ? -10.272 19.713 -5.890 1.00 9.15 340 ALA C N 1
ATOM 8776 C CA . ALA C 1 340 ? -10.663 21.128 -5.940 1.00 11.05 340 ALA C CA 1
ATOM 8777 C C . ALA C 1 340 ? -11.657 21.367 -7.082 1.00 11.99 340 ALA C C 1
ATOM 8778 O O . ALA C 1 340 ? -12.660 22.061 -6.901 1.00 10.57 340 ALA C O 1
ATOM 8780 N N . GLU C 1 341 ? -11.380 20.794 -8.256 1.00 11.20 341 GLU C N 1
ATOM 8781 C CA . GLU C 1 341 ? -12.268 20.949 -9.405 1.00 12.77 341 GLU C CA 1
ATOM 8782 C C . GLU C 1 341 ? -13.654 20.414 -9.087 1.00 10.59 341 GLU C C 1
ATOM 8783 O O . GLU C 1 341 ? -14.664 21.037 -9.413 1.00 11.87 341 GLU C O 1
ATOM 8789 N N . ALA C 1 342 ? -13.689 19.242 -8.460 1.00 10.46 342 ALA C N 1
ATOM 8790 C CA . ALA C 1 342 ? -14.948 18.605 -8.099 1.00 9.99 342 ALA C CA 1
ATOM 8791 C C . ALA C 1 342 ? -15.745 19.484 -7.143 1.00 10.29 342 ALA C C 1
ATOM 8792 O O . ALA C 1 342 ? -16.954 19.644 -7.299 1.00 10.43 342 ALA C O 1
ATOM 8794 N N . ALA C 1 343 ? -15.065 20.048 -6.148 1.00 8.91 343 ALA C N 1
ATOM 8795 C CA . ALA C 1 343 ? -15.723 20.907 -5.169 1.00 9.45 343 ALA C CA 1
ATOM 8796 C C . ALA C 1 343 ? -16.259 22.155 -5.857 1.00 9.08 343 ALA C C 1
ATOM 8797 O O . ALA C 1 343 ? -17.375 22.590 -5.592 1.00 8.99 343 ALA C O 1
ATOM 8799 N N . GLN C 1 344 ? -15.458 22.727 -6.745 1.00 10.29 344 GLN C N 1
ATOM 8800 C CA . GLN C 1 344 ? -15.882 23.919 -7.463 1.00 10.45 344 GLN C CA 1
ATOM 8801 C C . GLN C 1 344 ? -17.102 23.636 -8.337 1.00 12.05 344 GLN C C 1
ATOM 8802 O O . GLN C 1 344 ? -18.031 24.443 -8.382 1.00 12.63 344 GLN C O 1
ATOM 8808 N N . ASP C 1 345 ? -17.111 22.496 -9.026 1.00 12.50 345 ASP C N 1
ATOM 8809 C CA . ASP C 1 345 ? -18.248 22.155 -9.880 1.00 14.37 345 ASP C CA 1
ATOM 8810 C C . ASP C 1 345 ? -19.498 21.849 -9.064 1.00 13.59 345 ASP C C 1
ATOM 8811 O O . ASP C 1 345 ? -20.617 22.079 -9.522 1.00 14.46 345 ASP C O 1
ATOM 8816 N N . ALA C 1 346 ? -19.306 21.327 -7.856 1.00 13.04 346 ALA C N 1
ATOM 8817 C CA . ALA C 1 346 ? -20.422 20.989 -6.983 1.00 12.74 346 ALA C CA 1
ATOM 8818 C C . ALA C 1 346 ? -20.922 22.204 -6.201 1.00 12.49 346 ALA C C 1
ATOM 8819 O O . ALA C 1 346 ? -21.930 22.116 -5.501 1.00 12.22 346 ALA C O 1
ATOM 8821 N N . HIS C 1 347 ? -20.218 23.328 -6.314 1.00 10.27 347 HIS C N 1
ATOM 8822 C CA . HIS C 1 347 ? -20.605 24.544 -5.589 1.00 11.00 347 HIS C CA 1
ATOM 8823 C C . HIS C 1 347 ? -20.575 24.286 -4.083 1.00 10.94 347 HIS C C 1
ATOM 8824 O O . HIS C 1 347 ? -21.453 24.741 -3.345 1.00 10.43 347 HIS C O 1
ATOM 8831 N N . ARG C 1 348 ? -19.578 23.537 -3.634 1.00 10.42 348 ARG C N 1
ATOM 8832 C CA . ARG C 1 348 ? -19.442 23.241 -2.214 1.00 10.31 348 ARG C CA 1
ATOM 8833 C C . ARG C 1 348 ? -18.076 23.703 -1.725 1.00 10.32 348 ARG C C 1
ATOM 8834 O O . ARG C 1 348 ? -17.052 23.434 -2.355 1.00 10.00 348 ARG C O 1
ATOM 8842 N N . LEU C 1 349 ? -18.076 24.417 -0.605 1.00 9.63 349 LEU C N 1
ATOM 8843 C CA . LEU C 1 349 ? -16.847 24.921 -0.005 1.00 8.96 349 LEU C CA 1
ATOM 8844 C C . LEU C 1 349 ? -16.308 23.852 0.939 1.00 9.25 349 LEU C C 1
ATOM 8845 O O . LEU C 1 349 ? -17.010 23.424 1.856 1.00 10.39 349 LEU C O 1
ATOM 8850 N N . LEU C 1 350 ? -15.068 23.427 0.723 1.00 9.66 350 LEU C N 1
ATOM 8851 C CA . LEU C 1 350 ? -14.470 22.390 1.561 1.00 9.27 350 LEU C CA 1
ATOM 8852 C C . LEU C 1 350 ? -13.298 22.875 2.406 1.00 10.78 350 LEU C C 1
ATOM 8853 O O . LEU C 1 350 ? -12.367 23.496 1.890 1.00 10.06 350 LEU C O 1
ATOM 8858 N N . ARG C 1 351 ? -13.353 22.588 3.703 1.00 9.86 351 ARG C N 1
ATOM 8859 C CA . ARG C 1 351 ? -12.260 22.931 4.611 1.00 8.41 351 ARG C CA 1
ATOM 8860 C C . ARG C 1 351 ? -11.337 21.718 4.561 1.00 9.67 351 ARG C C 1
ATOM 8861 O O . ARG C 1 351 ? -11.813 20.578 4.541 1.00 10.74 351 ARG C O 1
ATOM 8869 N N . VAL C 1 352 ? -10.031 21.945 4.522 1.00 9.21 352 VAL C N 1
ATOM 8870 C CA . VAL C 1 352 ? -9.087 20.833 4.493 1.00 12.55 352 VAL C CA 1
ATOM 8871 C C . VAL C 1 352 ? -8.856 20.368 5.924 1.00 14.11 352 VAL C C 1
ATOM 8872 O O . VAL C 1 352 ? -8.256 21.087 6.728 1.00 16.10 352 VAL C O 1
ATOM 8876 N N . VAL C 1 353 ? -9.332 19.173 6.250 1.00 12.31 353 VAL C N 1
ATOM 8877 C CA . VAL C 1 353 ? -9.172 18.668 7.609 1.00 14.82 353 VAL C CA 1
ATOM 8878 C C . VAL C 1 353 ? -7.792 18.075 7.830 1.00 16.81 353 VAL C C 1
ATOM 8879 O O . VAL C 1 353 ? -7.117 18.408 8.806 1.00 16.18 353 VAL C O 1
ATOM 8883 N N . GLU C 1 354 ? -7.374 17.198 6.925 1.00 16.69 354 GLU C N 1
ATOM 8884 C CA . GLU C 1 354 ? -6.065 16.579 7.026 1.00 19.20 354 GLU C CA 1
ATOM 8885 C C . GLU C 1 354 ? -5.644 16.008 5.681 1.00 18.78 354 GLU C C 1
ATOM 8886 O O . GLU C 1 354 ? -6.464 15.474 4.932 1.00 17.30 354 GLU C O 1
ATOM 8892 N N . LYS C 1 355 ? -4.361 16.152 5.375 1.00 17.04 355 LYS C N 1
ATOM 8893 C CA . LYS C 1 355 ? -3.795 15.628 4.143 1.00 17.97 355 LYS C CA 1
ATOM 8894 C C . LYS C 1 355 ? -2.832 14.548 4.613 1.00 19.40 355 LYS C C 1
ATOM 8895 O O . LYS C 1 355 ? -1.875 14.822 5.340 1.00 18.39 355 LYS C O 1
ATOM 8901 N N . ARG C 1 356 ? -3.107 13.312 4.219 1.00 17.05 356 ARG C N 1
ATOM 8902 C CA . ARG C 1 356 ? -2.293 12.191 4.649 1.00 18.50 356 ARG C CA 1
ATOM 8903 C C . ARG C 1 356 ? -1.815 11.343 3.479 1.00 18.49 356 ARG C C 1
ATOM 8904 O O . ARG C 1 356 ? -2.005 11.693 2.311 1.00 19.75 356 ARG C O 1
ATOM 8912 N N . GLY C 1 357 ? -1.188 10.222 3.803 1.00 19.13 357 GLY C N 1
ATOM 8913 C CA . GLY C 1 357 ? -0.686 9.335 2.774 1.00 18.49 357 GLY C CA 1
ATOM 8914 C C . GLY C 1 357 ? -0.325 7.990 3.359 1.00 16.63 357 GLY C C 1
ATOM 8915 O O . GLY C 1 357 ? -1.085 7.422 4.139 1.00 16.37 357 GLY C O 1
ATOM 8916 N N . GLN C 1 358 ? 0.843 7.487 2.981 1.00 14.95 358 GLN C N 1
ATOM 8917 C CA . GLN C 1 358 ? 1.320 6.201 3.461 1.00 15.58 358 GLN C CA 1
ATOM 8918 C C . GLN C 1 358 ? 1.880 6.338 4.862 1.00 14.70 358 GLN C C 1
ATOM 8919 O O . GLN C 1 358 ? 2.521 7.340 5.186 1.00 14.07 358 GLN C O 1
ATOM 8925 N N . PRO C 1 359 ? 1.631 5.335 5.717 1.00 13.27 359 PRO C N 1
ATOM 8926 C CA . PRO C 1 359 ? 2.115 5.336 7.099 1.00 12.66 359 PRO C CA 1
ATOM 8927 C C . PRO C 1 359 ? 3.625 5.075 7.138 1.00 12.65 359 PRO C C 1
ATOM 8928 O O . PRO C 1 359 ? 4.232 4.778 6.107 1.00 11.91 359 PRO C O 1
ATOM 8932 N N . PHE C 1 360 ? 4.227 5.170 8.320 1.00 11.33 360 PHE C N 1
ATOM 8933 C CA . PHE C 1 360 ? 5.675 4.996 8.446 1.00 11.71 360 PHE C CA 1
ATOM 8934 C C . PHE C 1 360 ? 6.238 3.674 7.946 1.00 12.25 360 PHE C C 1
ATOM 8935 O O . PHE C 1 360 ? 7.372 3.629 7.467 1.00 11.81 360 PHE C O 1
ATOM 8943 N N . ASP C 1 361 ? 5.461 2.602 8.063 1.00 10.00 361 ASP C N 1
ATOM 8944 C CA . ASP C 1 361 ? 5.927 1.289 7.634 1.00 11.49 361 ASP C CA 1
ATOM 8945 C C . ASP C 1 361 ? 5.861 1.044 6.119 1.00 10.51 361 ASP C C 1
ATOM 8946 O O . ASP C 1 361 ? 6.166 -0.050 5.650 1.00 9.81 361 ASP C O 1
ATOM 8951 N N . HIS C 1 362 ? 5.454 2.063 5.366 1.00 9.45 362 HIS C N 1
ATOM 8952 C CA . HIS C 1 362 ? 5.404 2.005 3.896 1.00 9.67 362 HIS C CA 1
ATOM 8953 C C . HIS C 1 362 ? 6.170 3.263 3.485 1.00 8.47 362 HIS C C 1
ATOM 8954 O O . HIS C 1 362 ? 5.602 4.187 2.895 1.00 10.37 362 HIS C O 1
ATOM 8961 N N . PRO C 1 363 ? 7.474 3.309 3.805 1.00 9.51 363 PRO C N 1
ATOM 8962 C CA . PRO C 1 363 ? 8.366 4.436 3.512 1.00 10.76 363 PRO C CA 1
ATOM 8963 C C . PRO C 1 363 ? 8.421 4.952 2.084 1.00 10.20 363 PRO C C 1
ATOM 8964 O O . PRO C 1 363 ? 8.384 4.184 1.122 1.00 8.98 363 PRO C O 1
ATOM 8968 N N . VAL C 1 364 ? 8.513 6.276 1.974 1.00 8.41 364 VAL C N 1
ATOM 8969 C CA . VAL C 1 364 ? 8.582 6.976 0.695 1.00 8.62 364 VAL C CA 1
ATOM 8970 C C . VAL C 1 364 ? 9.944 7.663 0.558 1.00 9.58 364 VAL C C 1
ATOM 8971 O O . VAL C 1 364 ? 10.440 8.273 1.507 1.00 8.85 364 VAL C O 1
ATOM 8975 N N . LEU C 1 365 ? 10.537 7.557 -0.627 1.00 10.57 365 LEU C N 1
ATOM 8976 C CA . LEU C 1 365 ? 11.828 8.176 -0.918 1.00 10.86 365 LEU C CA 1
ATOM 8977 C C . LEU C 1 365 ? 11.583 9.338 -1.870 1.00 10.97 365 LEU C C 1
ATOM 8978 O O . LEU C 1 365 ? 10.952 9.174 -2.917 1.00 11.17 365 LEU C O 1
ATOM 8983 N N . LEU C 1 366 ? 12.086 10.510 -1.511 1.00 10.66 366 LEU C N 1
ATOM 8984 C CA . LEU C 1 366 ? 11.909 11.686 -2.350 1.00 11.23 366 LEU C CA 1
ATOM 8985 C C . LEU C 1 366 ? 12.570 11.527 -3.723 1.00 12.17 366 LEU C C 1
ATOM 8986 O O . LEU C 1 366 ? 12.017 11.956 -4.738 1.00 12.24 366 LEU C O 1
ATOM 8991 N N . ASN C 1 367 ? 13.742 10.893 -3.752 1.00 12.63 367 ASN C N 1
ATOM 8992 C CA . ASN C 1 367 ? 14.503 10.699 -4.990 1.00 13.74 367 ASN C CA 1
ATOM 8993 C C . ASN C 1 367 ? 14.000 9.585 -5.904 1.00 15.98 367 ASN C C 1
ATOM 8994 O O . ASN C 1 367 ? 14.416 9.491 -7.061 1.00 16.95 367 ASN C O 1
ATOM 8999 N N . HIS C 1 368 ? 13.121 8.739 -5.380 1.00 14.68 368 HIS C N 1
ATOM 9000 C CA . HIS C 1 368 ? 12.563 7.622 -6.136 1.00 14.37 368 HIS C CA 1
ATOM 9001 C C . HIS C 1 368 ? 11.040 7.753 -6.072 1.00 14.38 368 HIS C C 1
ATOM 9002 O O . HIS C 1 368 ? 10.374 7.050 -5.313 1.00 14.90 368 HIS C O 1
ATOM 9009 N N . PRO C 1 369 ? 10.476 8.656 -6.885 1.00 16.46 369 PRO C N 1
ATOM 9010 C CA . PRO C 1 369 ? 9.043 8.955 -6.978 1.00 16.98 369 PRO C CA 1
ATOM 9011 C C . PRO C 1 369 ? 8.100 7.758 -6.950 1.00 17.42 369 PRO C C 1
ATOM 9012 O O . PRO C 1 369 ? 7.048 7.811 -6.311 1.00 16.51 369 PRO C O 1
ATOM 9016 N N . GLU C 1 370 ? 8.467 6.686 -7.647 1.00 16.38 370 GLU C N 1
ATOM 9017 C CA . GLU C 1 370 ? 7.623 5.498 -7.705 1.00 16.87 370 GLU C CA 1
ATOM 9018 C C . GLU C 1 370 ? 7.261 4.904 -6.342 1.00 16.60 370 GLU C C 1
ATOM 9019 O O . GLU C 1 370 ? 6.342 4.084 -6.248 1.00 16.49 370 GLU C O 1
ATOM 9025 N N . THR C 1 371 ? 7.972 5.306 -5.289 1.00 14.30 371 THR C N 1
ATOM 9026 C CA . THR C 1 371 ? 7.683 4.792 -3.951 1.00 12.77 371 THR C CA 1
ATOM 9027 C C . THR C 1 371 ? 6.434 5.444 -3.345 1.00 13.36 371 THR C C 1
ATOM 9028 O O . THR C 1 371 ? 5.847 4.914 -2.408 1.00 14.62 371 THR C O 1
ATOM 9032 N N . HIS C 1 372 ? 6.036 6.595 -3.876 1.00 13.07 372 HIS C N 1
ATOM 9033 C CA . HIS C 1 372 ? 4.856 7.300 -3.369 1.00 14.34 372 HIS C CA 1
ATOM 9034 C C . HIS C 1 372 ? 3.660 7.033 -4.280 1.00 13.60 372 HIS C C 1
ATOM 9035 O O . HIS C 1 372 ? 3.645 7.467 -5.435 1.00 14.22 372 HIS C O 1
ATOM 9042 N N . TYR C 1 373 ? 2.652 6.336 -3.766 1.00 10.29 373 TYR C N 1
ATOM 9043 C CA . TYR C 1 373 ? 1.482 6.031 -4.580 1.00 10.86 373 TYR C CA 1
ATOM 9044 C C . TYR C 1 373 ? 0.147 6.356 -3.912 1.00 10.59 373 TYR C C 1
ATOM 9045 O O . TYR C 1 373 ? -0.862 6.547 -4.594 1.00 10.31 373 TYR C O 1
ATOM 9054 N N . LEU C 1 374 ? 0.143 6.438 -2.585 1.00 10.53 374 LEU C N 1
ATOM 9055 C CA . LEU C 1 374 ? -1.100 6.684 -1.852 1.00 11.25 374 LEU C CA 1
ATOM 9056 C C . LEU C 1 374 ? -1.325 8.100 -1.331 1.00 11.28 374 LEU C C 1
ATOM 9057 O O . LEU C 1 374 ? -0.465 8.673 -0.661 1.00 11.73 374 LEU C O 1
ATOM 9062 N N . LYS C 1 375 ? -2.491 8.652 -1.661 1.00 10.06 375 LYS C N 1
ATOM 9063 C CA . LYS C 1 375 ? -2.902 9.974 -1.191 1.00 11.36 375 LYS C CA 1
ATOM 9064 C C . LYS C 1 375 ? -4.219 9.742 -0.459 1.00 11.94 375 LYS C C 1
ATOM 9065 O O . LYS C 1 375 ? -5.097 9.040 -0.965 1.00 11.81 375 LYS C O 1
ATOM 9071 N N . PHE C 1 376 ? -4.346 10.307 0.736 1.00 10.38 376 PHE C N 1
ATOM 9072 C CA . PHE C 1 376 ? -5.574 10.177 1.519 1.00 10.85 376 PHE C CA 1
ATOM 9073 C C . PHE C 1 376 ? -5.843 11.556 2.088 1.00 10.61 376 PHE C C 1
ATOM 9074 O O . PHE C 1 376 ? -4.981 12.124 2.764 1.00 9.39 376 PHE C O 1
ATOM 9082 N N . ALA C 1 377 ? -7.022 12.102 1.807 1.00 9.16 377 ALA C N 1
ATOM 9083 C CA . ALA C 1 377 ? -7.360 13.435 2.299 1.00 8.31 377 ALA C CA 1
ATOM 9084 C C . ALA C 1 377 ? -8.753 13.488 2.909 1.00 9.13 377 ALA C C 1
ATOM 9085 O O . ALA C 1 377 ? -9.664 12.789 2.468 1.00 9.36 377 ALA C O 1
ATOM 9087 N N . VAL C 1 378 ? -8.908 14.329 3.925 1.00 8.58 378 VAL C N 1
ATOM 9088 C CA . VAL C 1 378 ? -10.183 14.486 4.601 1.00 8.56 378 VAL C CA 1
ATOM 9089 C C . VAL C 1 378 ? -10.593 15.953 4.510 1.00 9.33 378 VAL C C 1
ATOM 9090 O O . VAL C 1 378 ? -9.782 16.853 4.753 1.00 10.25 378 VAL C O 1
ATOM 9094 N N . PHE C 1 379 ? -11.849 16.186 4.150 1.00 8.69 379 PHE C N 1
ATOM 9095 C CA . PHE C 1 379 ? -12.375 17.540 4.013 1.00 9.38 379 PHE C CA 1
ATOM 9096 C C . PHE C 1 379 ? -13.728 17.637 4.697 1.00 10.14 379 PHE C C 1
ATOM 9097 O O . PHE C 1 379 ? -14.384 16.626 4.946 1.00 9.93 379 PHE C O 1
ATOM 9105 N N . GLN C 1 380 ? -14.144 18.864 4.982 1.00 9.72 380 GLN C N 1
ATOM 9106 C CA . GLN C 1 380 ? -15.439 19.102 5.596 1.00 10.91 380 GLN C CA 1
ATOM 9107 C C . GLN C 1 380 ? -16.211 20.142 4.785 1.00 11.81 380 GLN C C 1
ATOM 9108 O O . GLN C 1 380 ? -15.667 21.181 4.399 1.00 10.66 380 GLN C O 1
ATOM 9114 N N . VAL C 1 381 ? -17.480 19.850 4.517 1.00 12.61 381 VAL C N 1
ATOM 9115 C CA . VAL C 1 381 ? -18.336 20.761 3.766 1.00 13.45 381 VAL C CA 1
ATOM 9116 C C . VAL C 1 381 ? -18.761 21.909 4.679 1.00 14.82 381 VAL C C 1
ATOM 9117 O O . VAL C 1 381 ? -19.254 21.682 5.785 1.00 15.99 381 VAL C O 1
ATOM 9121 N N . LEU C 1 382 ? -18.565 23.141 4.221 1.00 16.68 382 LEU C N 1
ATOM 9122 C CA . LEU C 1 382 ? -18.933 24.314 5.015 1.00 19.26 382 LEU C CA 1
ATOM 9123 C C . LEU C 1 382 ? -20.243 24.943 4.539 1.00 22.54 382 LEU C C 1
ATOM 9124 O O . LEU C 1 382 ? -21.002 25.459 5.395 1.00 25.56 382 LEU C O 1
ATOM 9138 N N . ARG D 1 2 ? -27.989 46.081 -3.194 1.00 31.99 2 ARG D N 1
ATOM 9139 C CA . ARG D 1 2 ? -27.333 44.858 -3.647 1.00 26.19 2 ARG D CA 1
ATOM 9140 C C . ARG D 1 2 ? -26.016 45.127 -4.357 1.00 22.59 2 ARG D C 1
ATOM 9141 O O . ARG D 1 2 ? -25.812 46.189 -4.945 1.00 20.27 2 ARG D O 1
ATOM 9149 N N . ILE D 1 3 ? -25.118 44.151 -4.298 1.00 17.77 3 ILE D N 1
ATOM 9150 C CA . ILE D 1 3 ? -23.847 44.257 -4.998 1.00 16.58 3 ILE D CA 1
ATOM 9151 C C . ILE D 1 3 ? -24.055 43.425 -6.265 1.00 15.22 3 ILE D C 1
ATOM 9152 O O . ILE D 1 3 ? -24.494 42.279 -6.186 1.00 13.25 3 ILE D O 1
ATOM 9157 N N . GLN D 1 4 ? -23.767 43.997 -7.428 1.00 14.06 4 GLN D N 1
ATOM 9158 C CA . GLN D 1 4 ? -23.924 43.255 -8.677 1.00 12.77 4 GLN D CA 1
ATOM 9159 C C . GLN D 1 4 ? -22.540 42.976 -9.236 1.00 12.14 4 GLN D C 1
ATOM 9160 O O . GLN D 1 4 ? -21.755 43.901 -9.454 1.00 13.82 4 GLN D O 1
ATOM 9166 N N . VAL D 1 5 ? -22.228 41.703 -9.456 1.00 10.89 5 VAL D N 1
ATOM 9167 C CA . VAL D 1 5 ? -20.927 41.353 -10.006 1.00 9.75 5 VAL D CA 1
ATOM 9168 C C . VAL D 1 5 ? -21.081 40.966 -11.473 1.00 10.16 5 VAL D C 1
ATOM 9169 O O . VAL D 1 5 ? -22.198 40.753 -11.949 1.00 9.84 5 VAL D O 1
ATOM 9173 N N . ASN D 1 6 ? -19.969 40.907 -12.197 1.00 8.56 6 ASN D N 1
ATOM 9174 C CA . ASN D 1 6 ? -20.030 40.497 -13.593 1.00 10.02 6 ASN D CA 1
ATOM 9175 C C . ASN D 1 6 ? -19.920 38.972 -13.637 1.00 9.78 6 ASN D C 1
ATOM 9176 O O . ASN D 1 6 ? -19.877 38.322 -12.587 1.00 8.03 6 ASN D O 1
ATOM 9181 N N . ALA D 1 7 ? -19.882 38.407 -14.840 1.00 8.95 7 ALA D N 1
ATOM 9182 C CA . ALA D 1 7 ? -19.802 36.958 -15.008 1.00 9.36 7 ALA D CA 1
ATOM 9183 C C . ALA D 1 7 ? -18.554 36.375 -14.360 1.00 9.69 7 ALA D C 1
ATOM 9184 O O . ALA D 1 7 ? -18.580 35.266 -13.817 1.00 8.62 7 ALA D O 1
ATOM 9186 N N . LYS D 1 8 ? -17.454 37.118 -14.435 1.00 12.06 8 LYS D N 1
ATOM 9187 C CA . LYS D 1 8 ? -16.195 36.678 -13.838 1.00 12.51 8 LYS D CA 1
ATOM 9188 C C . LYS D 1 8 ? -16.366 36.541 -12.318 1.00 11.85 8 LYS D C 1
ATOM 9189 O O . LYS D 1 8 ? -15.966 35.535 -11.726 1.00 10.73 8 LYS D O 1
ATOM 9195 N N . GLY D 1 9 ? -16.973 37.546 -11.693 1.00 11.35 9 GLY D N 1
ATOM 9196 C CA . GLY D 1 9 ? -17.194 37.491 -10.257 1.00 9.80 9 GLY D CA 1
ATOM 9197 C C . GLY D 1 9 ? -18.179 36.394 -9.885 1.00 10.77 9 GLY D C 1
ATOM 9198 O O . GLY D 1 9 ? -18.049 35.737 -8.845 1.00 8.84 9 GLY D O 1
ATOM 9199 N N . ALA D 1 10 ? -19.182 36.203 -10.734 1.00 7.84 10 ALA D N 1
ATOM 9200 C CA . ALA D 1 10 ? -20.184 35.169 -10.510 1.00 7.34 10 ALA D CA 1
ATOM 9201 C C . ALA D 1 10 ? -19.502 33.797 -10.522 1.00 6.68 10 ALA D C 1
ATOM 9202 O O . ALA D 1 10 ? -19.732 32.974 -9.637 1.00 8.40 10 ALA D O 1
ATOM 9204 N N . ALA D 1 11 ? -18.657 33.554 -11.519 1.00 7.14 11 ALA D N 1
ATOM 9205 C CA . ALA D 1 11 ? -17.960 32.269 -11.609 1.00 8.44 11 ALA D CA 1
ATOM 9206 C C . ALA D 1 11 ? -17.089 32.014 -10.375 1.00 7.87 11 ALA D C 1
ATOM 9207 O O . ALA D 1 11 ? -17.001 30.884 -9.892 1.00 6.62 11 ALA D O 1
ATOM 9209 N N . ARG D 1 12 ? -16.442 33.059 -9.870 1.00 7.72 12 ARG D N 1
ATOM 9210 C CA . ARG D 1 12 ? -15.601 32.914 -8.686 1.00 8.53 12 ARG D CA 1
ATOM 9211 C C . ARG D 1 12 ? -16.433 32.497 -7.468 1.00 10.35 12 ARG D C 1
ATOM 9212 O O . ARG D 1 12 ? -16.079 31.548 -6.755 1.00 10.38 12 ARG D O 1
ATOM 9220 N N . LEU D 1 13 ? -17.544 33.187 -7.239 1.00 9.46 13 LEU D N 1
ATOM 9221 C CA . LEU D 1 13 ? -18.399 32.871 -6.104 1.00 10.05 13 LEU D CA 1
ATOM 9222 C C . LEU D 1 13 ? -19.078 31.511 -6.243 1.00 9.46 13 LEU D C 1
ATOM 9223 O O . LEU D 1 13 ? -19.268 30.808 -5.254 1.00 10.38 13 LEU D O 1
ATOM 9228 N N . LEU D 1 14 ? -19.441 31.129 -7.463 1.00 10.46 14 LEU D N 1
ATOM 9229 C CA . LEU D 1 14 ? -20.070 29.827 -7.658 1.00 9.38 14 LEU D CA 1
ATOM 9230 C C . LEU D 1 14 ? -19.058 28.722 -7.344 1.00 10.47 14 LEU D C 1
ATOM 9231 O O . LEU D 1 14 ? -19.427 27.652 -6.845 1.00 11.11 14 LEU D O 1
ATOM 9236 N N . SER D 1 15 ? -17.782 28.990 -7.628 1.00 8.75 15 SER D N 1
ATOM 9237 C CA . SER D 1 15 ? -16.715 28.023 -7.370 1.00 9.73 15 SER D CA 1
ATOM 9238 C C . SER D 1 15 ? -16.367 28.005 -5.882 1.00 9.78 15 SER D C 1
ATOM 9239 O O . SER D 1 15 ? -15.596 27.169 -5.430 1.00 9.85 15 SER D O 1
ATOM 9242 N N . ARG D 1 16 ? -16.952 28.941 -5.143 1.00 8.25 16 ARG D N 1
ATOM 9243 C CA . ARG D 1 16 ? -16.771 29.079 -3.701 1.00 8.69 16 ARG D CA 1
ATOM 9244 C C . ARG D 1 16 ? -15.487 29.763 -3.246 1.00 10.07 16 ARG D C 1
ATOM 9245 O O . ARG D 1 16 ? -15.002 29.525 -2.137 1.00 10.27 16 ARG D O 1
ATOM 9253 N N . HIS D 1 17 ? -14.924 30.598 -4.113 1.00 8.54 17 HIS D N 1
ATOM 9254 C CA . HIS D 1 17 ? -13.765 31.384 -3.720 1.00 9.92 17 HIS D CA 1
ATOM 9255 C C . HIS D 1 17 ? -14.489 32.501 -2.964 1.00 9.78 17 HIS D C 1
ATOM 9256 O O . HIS D 1 17 ? -15.649 32.788 -3.265 1.00 10.09 17 HIS D O 1
ATOM 9263 N N . LEU D 1 18 ? -13.840 33.126 -1.988 1.00 8.83 18 LEU D N 1
ATOM 9264 C CA . LEU D 1 18 ? -14.521 34.153 -1.205 1.00 10.42 18 LEU D CA 1
ATOM 9265 C C . LEU D 1 18 ? -14.332 35.579 -1.696 1.00 9.40 18 LEU D C 1
ATOM 9266 O O . LEU D 1 18 ? -15.029 36.485 -1.242 1.00 11.77 18 LEU D O 1
ATOM 9271 N N . TRP D 1 19 ? -13.409 35.781 -2.626 1.00 9.93 19 TRP D N 1
ATOM 9272 C CA . TRP D 1 19 ? -13.127 37.126 -3.100 1.00 9.92 19 TRP D CA 1
ATOM 9273 C C . TRP D 1 19 ? -13.540 37.504 -4.511 1.00 10.45 19 TRP D C 1
ATOM 9274 O O . TRP D 1 19 ? -13.476 36.696 -5.434 1.00 10.09 19 TRP D O 1
ATOM 9285 N N . VAL D 1 20 ? -13.943 38.762 -4.660 1.00 10.00 20 VAL D N 1
ATOM 9286 C CA . VAL D 1 20 ? -14.281 39.332 -5.957 1.00 10.77 20 VAL D CA 1
ATOM 9287 C C . VAL D 1 20 ? -13.677 40.732 -5.900 1.00 13.18 20 VAL D C 1
ATOM 9288 O O . VAL D 1 20 ? -14.003 41.519 -5.010 1.00 14.13 20 VAL D O 1
ATOM 9292 N N . PHE D 1 21 ? -12.772 41.026 -6.827 1.00 14.20 21 PHE D N 1
ATOM 9293 C CA . PHE D 1 21 ? -12.118 42.326 -6.852 1.00 15.13 21 PHE D CA 1
ATOM 9294 C C . PHE D 1 21 ? -12.974 43.381 -7.546 1.00 17.77 21 PHE D C 1
ATOM 9295 O O . PHE D 1 21 ? -13.883 43.050 -8.311 1.00 16.61 21 PHE D O 1
ATOM 9303 N N . ARG D 1 22 ? -12.694 44.650 -7.261 1.00 18.02 22 ARG D N 1
ATOM 9304 C CA . ARG D 1 22 ? -13.488 45.749 -7.805 1.00 19.45 22 ARG D CA 1
ATOM 9305 C C . ARG D 1 22 ? -13.693 45.781 -9.312 1.00 18.80 22 ARG D C 1
ATOM 9306 O O . ARG D 1 22 ? -14.725 46.259 -9.779 1.00 18.67 22 ARG D O 1
ATOM 9314 N N . ARG D 1 23 ? -12.729 45.291 -10.079 1.00 19.88 23 ARG D N 1
ATOM 9315 C CA . ARG D 1 23 ? -12.885 45.302 -11.529 1.00 21.71 23 ARG D CA 1
ATOM 9316 C C . ARG D 1 23 ? -14.071 44.443 -11.951 1.00 22.01 23 ARG D C 1
ATOM 9317 O O . ARG D 1 23 ? -14.651 44.649 -13.017 1.00 21.07 23 ARG D O 1
ATOM 9325 N N . ASP D 1 24 ? -14.442 43.491 -11.101 1.00 19.94 24 ASP D N 1
ATOM 9326 C CA . ASP D 1 24 ? -15.549 42.596 -11.406 1.00 17.19 24 ASP D CA 1
ATOM 9327 C C . ASP D 1 24 ? -16.852 42.926 -10.680 1.00 16.90 24 ASP D C 1
ATOM 9328 O O . ASP D 1 24 ? -17.778 42.109 -10.637 1.00 14.35 24 ASP D O 1
ATOM 9333 N N . VAL D 1 25 ? -16.917 44.125 -10.104 1.00 16.07 25 VAL D N 1
ATOM 9334 C CA . VAL D 1 25 ? -18.129 44.593 -9.436 1.00 15.47 25 VAL D CA 1
ATOM 9335 C C . VAL D 1 25 ? -18.763 45.590 -10.408 1.00 17.62 25 VAL D C 1
ATOM 9336 O O . VAL D 1 25 ? -18.170 46.626 -10.721 1.00 16.72 25 VAL D O 1
ATOM 9340 N N . VAL D 1 26 ? -19.953 45.264 -10.900 1.00 16.94 26 VAL D N 1
ATOM 9341 C CA . VAL D 1 26 ? -20.649 46.125 -11.851 1.00 17.67 26 VAL D CA 1
ATOM 9342 C C . VAL D 1 26 ? -21.235 47.340 -11.150 1.00 19.42 26 VAL D C 1
ATOM 9343 O O . VAL D 1 26 ? -21.135 48.460 -11.653 1.00 19.79 26 VAL D O 1
ATOM 9347 N N . SER D 1 27 ? -21.856 47.111 -9.997 1.00 18.90 27 SER D N 1
ATOM 9348 C CA . SER D 1 27 ? -22.445 48.194 -9.216 1.00 19.70 27 SER D CA 1
ATOM 9349 C C . SER D 1 27 ? -22.591 47.768 -7.763 1.00 19.33 27 SER D C 1
ATOM 9350 O O . SER D 1 27 ? -22.613 46.574 -7.447 1.00 18.85 27 SER D O 1
ATOM 9353 N N . GLY D 1 28 ? -22.685 48.751 -6.876 1.00 19.21 28 GLY D N 1
ATOM 9354 C CA . GLY D 1 28 ? -22.830 48.448 -5.468 1.00 19.88 28 GLY D CA 1
ATOM 9355 C C . GLY D 1 28 ? -22.980 49.692 -4.617 1.00 21.93 28 GLY D C 1
ATOM 9356 O O . GLY D 1 28 ? -23.047 50.810 -5.142 1.00 21.59 28 GLY D O 1
ATOM 9357 N N . PRO D 1 29 ? -23.047 49.526 -3.290 1.00 21.84 29 PRO D N 1
ATOM 9358 C CA . PRO D 1 29 ? -23.192 50.629 -2.331 1.00 21.77 29 PRO D CA 1
ATOM 9359 C C . PRO D 1 29 ? -22.045 51.636 -2.432 1.00 21.53 29 PRO D C 1
ATOM 9360 O O . PRO D 1 29 ? -20.973 51.323 -2.955 1.00 18.35 29 PRO D O 1
ATOM 9364 N N . GLU D 1 30 ? -22.275 52.845 -1.929 1.00 22.00 30 GLU D N 1
ATOM 9365 C CA . GLU D 1 30 ? -21.249 53.880 -1.971 1.00 24.74 30 GLU D CA 1
ATOM 9366 C C . GLU D 1 30 ? -20.378 53.881 -0.718 1.00 24.08 30 GLU D C 1
ATOM 9367 O O . GLU D 1 30 ? -19.407 54.630 -0.638 1.00 23.45 30 GLU D O 1
ATOM 9373 N N . THR D 1 31 ? -20.724 53.040 0.253 1.00 24.32 31 THR D N 1
ATOM 9374 C CA . THR D 1 31 ? -19.966 52.945 1.502 1.00 24.28 31 THR D CA 1
ATOM 9375 C C . THR D 1 31 ? -19.816 51.483 1.943 1.00 24.06 31 THR D C 1
ATOM 9376 O O . THR D 1 31 ? -20.615 50.628 1.562 1.00 23.23 31 THR D O 1
ATOM 9380 N N . PRO D 1 32 ? -18.796 51.185 2.765 1.00 24.10 32 PRO D N 1
ATOM 9381 C CA . PRO D 1 32 ? -18.545 49.822 3.258 1.00 23.31 32 PRO D CA 1
ATOM 9382 C C . PRO D 1 32 ? -19.722 49.278 4.065 1.00 23.20 32 PRO D C 1
ATOM 9383 O O . PRO D 1 32 ? -20.500 50.050 4.622 1.00 22.87 32 PRO D O 1
ATOM 9387 N N . GLY D 1 33 ? -19.846 47.953 4.131 1.00 22.07 33 GLY D N 1
ATOM 9388 C CA . GLY D 1 33 ? -20.932 47.347 4.885 1.00 20.17 33 GLY D CA 1
ATOM 9389 C C . GLY D 1 33 ? -21.134 45.873 4.584 1.00 20.63 33 GLY D C 1
ATOM 9390 O O . GLY D 1 33 ? -20.264 45.236 3.998 1.00 22.19 33 GLY D O 1
ATOM 9391 N N . LEU D 1 34 ? -22.272 45.330 5.008 1.00 20.20 34 LEU D N 1
ATOM 9392 C CA . LEU D 1 34 ? -22.614 43.928 4.765 1.00 20.30 34 LEU D CA 1
ATOM 9393 C C . LEU D 1 34 ? -23.761 43.925 3.760 1.00 19.33 34 LEU D C 1
ATOM 9394 O O . LEU D 1 34 ? -24.816 44.501 4.021 1.00 19.27 34 LEU D O 1
ATOM 9399 N N . TYR D 1 35 ? -23.561 43.282 2.613 1.00 17.94 35 TYR D N 1
ATOM 9400 C CA . TYR D 1 35 ? -24.597 43.253 1.584 1.00 17.30 35 TYR D CA 1
ATOM 9401 C C . TYR D 1 35 ? -24.635 41.937 0.817 1.00 16.85 35 TYR D C 1
ATOM 9402 O O . TYR D 1 35 ? -23.631 41.231 0.735 1.00 15.51 35 TYR D O 1
ATOM 9411 N N . PRO D 1 36 ? -25.803 41.591 0.248 1.00 17.07 36 PRO D N 1
ATOM 9412 C CA . PRO D 1 36 ? -25.948 40.354 -0.526 1.00 15.77 36 PRO D CA 1
ATOM 9413 C C . PRO D 1 36 ? -25.342 40.609 -1.908 1.00 13.97 36 PRO D C 1
ATOM 9414 O O . PRO D 1 36 ? -25.361 41.742 -2.395 1.00 13.04 36 PRO D O 1
ATOM 9418 N N . VAL D 1 37 ? -24.804 39.560 -2.528 1.00 12.48 37 VAL D N 1
ATOM 9419 C CA . VAL D 1 37 ? -24.169 39.668 -3.839 1.00 10.45 37 VAL D CA 1
ATOM 9420 C C . VAL D 1 37 ? -24.976 38.908 -4.887 1.00 11.09 37 VAL D C 1
ATOM 9421 O O . VAL D 1 37 ? -25.401 37.770 -4.655 1.00 10.88 37 VAL D O 1
ATOM 9425 N N . TYR D 1 38 ? -25.170 39.548 -6.038 1.00 10.46 38 TYR D N 1
ATOM 9426 C CA . TYR D 1 38 ? -25.944 38.981 -7.136 1.00 12.79 38 TYR D CA 1
ATOM 9427 C C . TYR D 1 38 ? -25.245 38.992 -8.488 1.00 11.35 38 TYR D C 1
ATOM 9428 O O . TYR D 1 38 ? -24.361 39.808 -8.743 1.00 10.83 38 TYR D O 1
ATOM 9437 N N . TRP D 1 39 ? -25.673 38.061 -9.340 1.00 11.41 39 TRP D N 1
ATOM 9438 C CA . TRP D 1 39 ? -25.226 37.933 -10.729 1.00 12.51 39 TRP D CA 1
ATOM 9439 C C . TRP D 1 39 ? -26.598 38.064 -11.385 1.00 13.10 39 TRP D C 1
ATOM 9440 O O . TRP D 1 39 ? -27.360 37.105 -11.428 1.00 13.70 39 TRP D O 1
ATOM 9451 N N . GLY D 1 40 ? -26.928 39.261 -11.859 1.00 15.64 40 GLY D N 1
ATOM 9452 C CA . GLY D 1 40 ? -28.246 39.469 -12.433 1.00 16.78 40 GLY D CA 1
ATOM 9453 C C . GLY D 1 40 ? -29.238 39.389 -11.284 1.00 17.19 40 GLY D C 1
ATOM 9454 O O . GLY D 1 40 ? -29.025 40.008 -10.238 1.00 16.90 40 GLY D O 1
ATOM 9455 N N . ARG D 1 41 ? -30.309 38.621 -11.456 1.00 15.50 41 ARG D N 1
ATOM 9456 C CA . ARG D 1 41 ? -31.316 38.459 -10.403 1.00 17.38 41 ARG D CA 1
ATOM 9457 C C . ARG D 1 41 ? -31.017 37.234 -9.535 1.00 15.78 41 ARG D C 1
ATOM 9458 O O . ARG D 1 41 ? -31.815 36.860 -8.674 1.00 14.47 41 ARG D O 1
ATOM 9466 N N . ARG D 1 42 ? -29.859 36.619 -9.752 1.00 13.70 42 ARG D N 1
ATOM 9467 C CA . ARG D 1 42 ? -29.489 35.413 -9.014 1.00 12.33 42 ARG D CA 1
ATOM 9468 C C . ARG D 1 42 ? -28.617 35.653 -7.785 1.00 12.03 42 ARG D C 1
ATOM 9469 O O . ARG D 1 42 ? -27.480 36.111 -7.908 1.00 11.82 42 ARG D O 1
ATOM 9477 N N . PHE D 1 43 ? -29.145 35.321 -6.610 1.00 12.94 43 PHE D N 1
ATOM 9478 C CA . PHE D 1 43 ? -28.401 35.481 -5.358 1.00 12.30 43 PHE D CA 1
ATOM 9479 C C . PHE D 1 43 ? -27.178 34.566 -5.360 1.00 12.57 43 PHE D C 1
ATOM 9480 O O . PHE D 1 43 ? -27.270 33.404 -5.751 1.00 11.59 43 PHE D O 1
ATOM 9488 N N . LEU D 1 44 ? -26.037 35.087 -4.918 1.00 11.86 44 LEU D N 1
ATOM 9489 C CA . LEU D 1 44 ? -24.815 34.293 -4.864 1.00 12.70 44 LEU D CA 1
ATOM 9490 C C . LEU D 1 44 ? -24.264 34.154 -3.445 1.00 12.73 44 LEU D C 1
ATOM 9491 O O . LEU D 1 44 ? -23.854 33.064 -3.036 1.00 12.47 44 LEU D O 1
ATOM 9496 N N . ALA D 1 45 ? -24.257 35.247 -2.688 1.00 11.44 45 ALA D N 1
ATOM 9497 C CA . ALA D 1 45 ? -23.710 35.179 -1.335 1.00 10.93 45 ALA D CA 1
ATOM 9498 C C . ALA D 1 45 ? -23.914 36.444 -0.518 1.00 12.55 45 ALA D C 1
ATOM 9499 O O . ALA D 1 45 ? -24.391 37.456 -1.025 1.00 10.57 45 ALA D O 1
ATOM 9501 N N . LEU D 1 46 ? -23.561 36.351 0.764 1.00 10.53 46 LEU D N 1
ATOM 9502 C CA . LEU D 1 46 ? -23.618 37.480 1.683 1.00 12.44 46 LEU D CA 1
ATOM 9503 C C . LEU D 1 46 ? -22.151 37.843 1.827 1.00 11.62 46 LEU D C 1
ATOM 9504 O O . LEU D 1 46 ? -21.301 36.956 1.928 1.00 11.55 46 LEU D O 1
ATOM 9509 N N . ALA D 1 47 ? -21.836 39.128 1.838 1.00 11.46 47 ALA D N 1
ATOM 9510 C CA . ALA D 1 47 ? -20.436 39.503 1.942 1.00 11.19 47 ALA D CA 1
ATOM 9511 C C . ALA D 1 47 ? -20.176 40.797 2.676 1.00 13.28 47 ALA D C 1
ATOM 9512 O O . ALA D 1 47 ? -21.091 41.582 2.917 1.00 13.66 47 ALA D O 1
ATOM 9514 N N . LEU D 1 48 ? -18.914 40.987 3.053 1.00 15.54 48 LEU D N 1
ATOM 9515 C CA . LEU D 1 48 ? -18.472 42.225 3.671 1.00 16.48 48 LEU D CA 1
ATOM 9516 C C . LEU D 1 48 ? -18.022 42.986 2.428 1.00 17.40 48 LEU D C 1
ATOM 9517 O O . LEU D 1 48 ? -17.339 42.427 1.570 1.00 16.70 48 LEU D O 1
ATOM 9522 N N . TYR D 1 49 ? -18.404 44.250 2.323 1.00 17.49 49 TYR D N 1
ATOM 9523 C CA . TYR D 1 49 ? -18.076 45.026 1.135 1.00 19.74 49 TYR D CA 1
ATOM 9524 C C . TYR D 1 49 ? -17.365 46.351 1.389 1.00 20.53 49 TYR D C 1
ATOM 9525 O O . TYR D 1 49 ? -17.612 47.022 2.390 1.00 21.54 49 TYR D O 1
ATOM 9534 N N . ASN D 1 50 ? -16.475 46.708 0.469 1.00 21.07 50 ASN D N 1
ATOM 9535 C CA . ASN D 1 50 ? -15.742 47.968 0.528 1.00 22.63 50 ASN D CA 1
ATOM 9536 C C . ASN D 1 50 ? -15.599 48.463 -0.907 1.00 22.52 50 ASN D C 1
ATOM 9537 O O . ASN D 1 50 ? -14.848 47.893 -1.696 1.00 22.10 50 ASN D O 1
ATOM 9542 N N . PRO D 1 51 ? -16.323 49.531 -1.262 1.00 23.11 51 PRO D N 1
ATOM 9543 C CA . PRO D 1 51 ? -16.267 50.095 -2.615 1.00 23.42 51 PRO D CA 1
ATOM 9544 C C . PRO D 1 51 ? -15.031 50.943 -2.919 1.00 24.27 51 PRO D C 1
ATOM 9545 O O . PRO D 1 51 ? -14.936 51.542 -3.989 1.00 23.77 51 PRO D O 1
ATOM 9549 N N . HIS D 1 52 ? -14.076 50.973 -1.995 1.00 23.26 52 HIS D N 1
ATOM 9550 C CA . HIS D 1 52 ? -12.878 51.791 -2.175 1.00 22.69 52 HIS D CA 1
ATOM 9551 C C . HIS D 1 52 ? -11.576 51.025 -2.374 1.00 23.75 52 HIS D C 1
ATOM 9552 O O . HIS D 1 52 ? -10.564 51.612 -2.765 1.00 23.34 52 HIS D O 1
ATOM 9559 N N . THR D 1 53 ? -11.595 49.724 -2.105 1.00 22.49 53 THR D N 1
ATOM 9560 C CA . THR D 1 53 ? -10.395 48.907 -2.230 1.00 23.26 53 THR D CA 1
ATOM 9561 C C . THR D 1 53 ? -10.410 47.940 -3.408 1.00 22.09 53 THR D C 1
ATOM 9562 O O . THR D 1 53 ? -11.467 47.616 -3.946 1.00 22.03 53 THR D O 1
ATOM 9566 N N . ASP D 1 54 ? -9.224 47.479 -3.797 1.00 22.23 54 ASP D N 1
ATOM 9567 C CA . ASP D 1 54 ? -9.092 46.538 -4.902 1.00 24.06 54 ASP D CA 1
ATOM 9568 C C . ASP D 1 54 ? -9.887 45.268 -4.598 1.00 24.00 54 ASP D C 1
ATOM 9569 O O . ASP D 1 54 ? -10.570 44.731 -5.469 1.00 23.82 54 ASP D O 1
ATOM 9574 N N . LEU D 1 55 ? -9.787 44.787 -3.363 1.00 23.42 55 LEU D N 1
ATOM 9575 C CA . LEU D 1 55 ? -10.534 43.603 -2.946 1.00 21.47 55 LEU D CA 1
ATOM 9576 C C . LEU D 1 55 ? -11.831 44.142 -2.368 1.00 20.29 55 LEU D C 1
ATOM 9577 O O . LEU D 1 55 ? -11.910 44.493 -1.195 1.00 22.44 55 LEU D O 1
ATOM 9582 N N . ALA D 1 56 ? -12.856 44.200 -3.204 1.00 18.06 56 ALA D N 1
ATOM 9583 C CA . ALA D 1 56 ? -14.129 44.760 -2.798 1.00 16.10 56 ALA D CA 1
ATOM 9584 C C . ALA D 1 56 ? -15.085 43.832 -2.077 1.00 15.10 56 ALA D C 1
ATOM 9585 O O . ALA D 1 56 ? -15.768 44.247 -1.146 1.00 15.41 56 ALA D O 1
ATOM 9587 N N . VAL D 1 57 ? -15.130 42.576 -2.500 1.00 13.35 57 VAL D N 1
ATOM 9588 C CA . VAL D 1 57 ? -16.064 41.624 -1.921 1.00 11.53 57 VAL D CA 1
ATOM 9589 C C . VAL D 1 57 ? -15.405 40.459 -1.192 1.00 11.49 57 VAL D C 1
ATOM 9590 O O . VAL D 1 57 ? -14.536 39.797 -1.743 1.00 11.31 57 VAL D O 1
ATOM 9594 N N . ARG D 1 58 ? -15.825 40.234 0.054 1.00 11.16 58 ARG D N 1
ATOM 9595 C CA . ARG D 1 58 ? -15.322 39.127 0.876 1.00 12.07 58 ARG D CA 1
ATOM 9596 C C . ARG D 1 58 ? -16.549 38.382 1.398 1.00 11.25 58 ARG D C 1
ATOM 9597 O O . ARG D 1 58 ? -17.179 38.795 2.372 1.00 12.12 58 ARG D O 1
ATOM 9605 N N . ALA D 1 59 ? -16.895 37.284 0.734 1.00 12.00 59 ALA D N 1
ATOM 9606 C CA . ALA D 1 59 ? -18.064 36.498 1.103 1.00 10.50 59 ALA D CA 1
ATOM 9607 C C . ALA D 1 59 ? -17.895 35.703 2.396 1.00 10.49 59 ALA D C 1
ATOM 9608 O O . ALA D 1 59 ? -16.781 35.305 2.747 1.00 9.98 59 ALA D O 1
ATOM 9610 N N . TYR D 1 60 ? -19.005 35.480 3.102 1.00 10.21 60 TYR D N 1
ATOM 9611 C CA . TYR D 1 60 ? -18.980 34.708 4.341 1.00 11.32 60 TYR D CA 1
ATOM 9612 C C . TYR D 1 60 ? -20.137 33.707 4.460 1.00 12.46 60 TYR D C 1
ATOM 9613 O O . TYR D 1 60 ? -20.175 32.911 5.395 1.00 12.55 60 TYR D O 1
ATOM 9622 N N . ARG D 1 61 ? -21.066 33.744 3.505 1.00 12.90 61 ARG D N 1
ATOM 9623 C CA . ARG D 1 61 ? -22.210 32.823 3.464 1.00 14.32 61 ARG D CA 1
ATOM 9624 C C . ARG D 1 61 ? -22.639 32.680 2.005 1.00 13.98 61 ARG D C 1
ATOM 9625 O O . ARG D 1 61 ? -22.589 33.645 1.251 1.00 15.10 61 ARG D O 1
ATOM 9633 N N . PHE D 1 62 ? -23.060 31.487 1.602 1.00 13.86 62 PHE D N 1
ATOM 9634 C CA . PHE D 1 62 ? -23.492 31.288 0.223 1.00 14.27 62 PHE D CA 1
ATOM 9635 C C . PHE D 1 62 ? -24.970 30.922 0.142 1.00 16.90 62 PHE D C 1
ATOM 9636 O O . PHE D 1 62 ? -25.408 30.209 -0.760 1.00 18.56 62 PHE D O 1
ATOM 9644 N N . ALA D 1 63 ? -25.727 31.442 1.102 1.00 17.99 63 ALA D N 1
ATOM 9645 C CA . ALA D 1 63 ? -27.170 31.241 1.195 1.00 19.84 63 ALA D CA 1
ATOM 9646 C C . ALA D 1 63 ? -27.721 32.497 1.869 1.00 20.63 63 ALA D C 1
ATOM 9647 O O . ALA D 1 63 ? -27.058 33.096 2.715 1.00 18.69 63 ALA D O 1
ATOM 9649 N N . PRO D 1 64 ? -28.941 32.914 1.507 1.00 21.61 64 PRO D N 1
ATOM 9650 C CA . PRO D 1 64 ? -29.505 34.116 2.124 1.00 22.20 64 PRO D CA 1
ATOM 9651 C C . PRO D 1 64 ? -29.748 33.986 3.625 1.00 22.69 64 PRO D C 1
ATOM 9652 O O . PRO D 1 64 ? -29.860 32.884 4.157 1.00 22.63 64 PRO D O 1
ATOM 9656 N N . ALA D 1 65 ? -29.810 35.127 4.297 1.00 24.13 65 ALA D N 1
ATOM 9657 C CA . ALA D 1 65 ? -30.058 35.166 5.731 1.00 27.33 65 ALA D CA 1
ATOM 9658 C C . ALA D 1 65 ? -30.914 36.389 6.012 1.00 28.85 65 ALA D C 1
ATOM 9659 O O . ALA D 1 65 ? -30.676 37.462 5.461 1.00 28.43 65 ALA D O 1
ATOM 9661 N N . GLU D 1 66 ? -31.915 36.231 6.867 1.00 31.60 66 GLU D N 1
ATOM 9662 C CA . GLU D 1 66 ? -32.788 37.348 7.190 1.00 33.95 66 GLU D CA 1
ATOM 9663 C C . GLU D 1 66 ? -32.016 38.456 7.896 1.00 32.37 66 GLU D C 1
ATOM 9664 O O . GLU D 1 66 ? -32.272 39.640 7.676 1.00 31.71 66 GLU D O 1
ATOM 9670 N N . ASP D 1 67 ? -31.056 38.063 8.730 1.00 30.44 67 ASP D N 1
ATOM 9671 C CA . ASP D 1 67 ? -30.243 39.015 9.485 1.00 27.91 67 ASP D CA 1
ATOM 9672 C C . ASP D 1 67 ? -28.759 38.765 9.219 1.00 26.31 67 ASP D C 1
ATOM 9673 O O . ASP D 1 67 ? -28.149 37.908 9.857 1.00 24.32 67 ASP D O 1
ATOM 9678 N N . PRO D 1 68 ? -28.164 39.515 8.276 1.00 25.91 68 PRO D N 1
ATOM 9679 C CA . PRO D 1 68 ? -26.749 39.394 7.904 1.00 24.85 68 PRO D CA 1
ATOM 9680 C C . PRO D 1 68 ? -25.781 39.487 9.080 1.00 24.18 68 PRO D C 1
ATOM 9681 O O . PRO D 1 68 ? -24.775 38.775 9.119 1.00 22.91 68 PRO D O 1
ATOM 9685 N N . VAL D 1 69 ? -26.073 40.371 10.031 1.00 22.41 69 VAL D N 1
ATOM 9686 C CA . VAL D 1 69 ? -25.211 40.534 11.200 1.00 20.46 69 VAL D CA 1
ATOM 9687 C C . VAL D 1 69 ? -25.275 39.284 12.065 1.00 19.89 69 VAL D C 1
ATOM 9688 O O . VAL D 1 69 ? -24.247 38.746 12.469 1.00 19.05 69 VAL D O 1
ATOM 9692 N N . ALA D 1 70 ? -26.488 38.820 12.348 1.00 18.63 70 ALA D N 1
ATOM 9693 C CA . ALA D 1 70 ? -26.665 37.624 13.159 1.00 18.70 70 ALA D CA 1
ATOM 9694 C C . ALA D 1 70 ? -25.951 36.439 12.509 1.00 17.68 70 ALA D C 1
ATOM 9695 O O . ALA D 1 70 ? -25.421 35.571 13.200 1.00 18.07 70 ALA D O 1
ATOM 9697 N N . ALA D 1 71 ? -25.937 36.411 11.178 1.00 16.25 71 ALA D N 1
ATOM 9698 C CA . ALA D 1 71 ? -25.287 35.330 10.442 1.00 16.21 71 ALA D CA 1
ATOM 9699 C C . ALA D 1 71 ? -23.782 35.368 10.656 1.00 16.54 71 ALA D C 1
ATOM 9700 O O . ALA D 1 71 ? -23.154 34.338 10.902 1.00 16.23 71 ALA D O 1
ATOM 9702 N N . LEU D 1 72 ? -23.209 36.561 10.557 1.00 15.52 72 LEU D N 1
ATOM 9703 C CA . LEU D 1 72 ? -21.776 36.729 10.735 1.00 17.80 72 LEU D CA 1
ATOM 9704 C C . LEU D 1 72 ? -21.373 36.328 12.158 1.00 19.07 72 LEU D C 1
ATOM 9705 O O . LEU D 1 72 ? -20.336 35.695 12.363 1.00 18.13 72 LEU D O 1
ATOM 9710 N N . LEU D 1 73 ? -22.202 36.685 13.136 1.00 18.87 73 LEU D N 1
ATOM 9711 C CA . LEU D 1 73 ? -21.925 36.348 14.532 1.00 18.76 73 LEU D CA 1
ATOM 9712 C C . LEU D 1 73 ? -22.076 34.851 14.779 1.00 17.45 73 LEU D C 1
ATOM 9713 O O . LEU D 1 73 ? -21.439 34.296 15.671 1.00 16.03 73 LEU D O 1
ATOM 9718 N N . GLU D 1 74 ? -22.928 34.198 13.995 1.00 15.56 74 GLU D N 1
ATOM 9719 C CA . GLU D 1 74 ? -23.094 32.755 14.119 1.00 17.24 74 GLU D CA 1
ATOM 9720 C C . GLU D 1 74 ? -21.773 32.121 13.679 1.00 15.29 74 GLU D C 1
ATOM 9721 O O . GLU D 1 74 ? -21.306 31.153 14.279 1.00 16.18 74 GLU D O 1
ATOM 9727 N N . ASN D 1 75 ? -21.186 32.672 12.620 1.00 14.25 75 ASN D N 1
ATOM 9728 C CA . ASN D 1 75 ? -19.912 32.184 12.093 1.00 13.12 75 ASN D CA 1
ATOM 9729 C C . ASN D 1 75 ? -18.819 32.312 13.154 1.00 14.01 75 ASN D C 1
ATOM 9730 O O . ASN D 1 75 ? -17.959 31.444 13.281 1.00 12.96 75 ASN D O 1
ATOM 9735 N N . LEU D 1 76 ? -18.856 33.406 13.906 1.00 13.77 76 LEU D N 1
ATOM 9736 C CA . LEU D 1 76 ? -17.881 33.635 14.965 1.00 13.83 76 LEU D CA 1
ATOM 9737 C C . LEU D 1 76 ? -18.024 32.564 16.046 1.00 13.83 76 LEU D C 1
ATOM 9738 O O . LEU D 1 76 ? -17.032 32.012 16.515 1.00 11.95 76 LEU D O 1
ATOM 9743 N N . ALA D 1 77 ? -19.261 32.259 16.433 1.00 14.11 77 ALA D N 1
ATOM 9744 C CA . ALA D 1 77 ? -19.501 31.251 17.459 1.00 13.17 77 ALA D CA 1
ATOM 9745 C C . ALA D 1 77 ? -19.006 29.892 16.986 1.00 14.47 77 ALA D C 1
ATOM 9746 O O . ALA D 1 77 ? -18.412 29.140 17.756 1.00 13.53 77 ALA D O 1
ATOM 9748 N N . GLN D 1 78 ? -19.252 29.579 15.719 1.00 14.75 78 GLN D N 1
ATOM 9749 C CA . GLN D 1 78 ? -18.820 28.300 15.169 1.00 14.79 78 GLN D CA 1
ATOM 9750 C C . GLN D 1 78 ? -17.296 28.212 15.147 1.00 13.80 78 GLN D C 1
ATOM 9751 O O . GLN D 1 78 ? -16.728 27.143 15.372 1.00 14.16 78 GLN D O 1
ATOM 9757 N N . ALA D 1 79 ? -16.633 29.334 14.885 1.00 12.32 79 ALA D N 1
ATOM 9758 C CA . ALA D 1 79 ? -15.170 29.349 14.862 1.00 11.34 79 ALA D CA 1
ATOM 9759 C C . ALA D 1 79 ? -14.626 29.099 16.271 1.00 11.74 79 ALA D C 1
ATOM 9760 O O . ALA D 1 79 ? -13.731 28.275 16.466 1.00 11.10 79 ALA D O 1
ATOM 9762 N N . LEU D 1 80 ? -15.164 29.810 17.258 1.00 11.68 80 LEU D N 1
ATOM 9763 C CA . LEU D 1 80 ? -14.701 29.632 18.631 1.00 12.12 80 LEU D CA 1
ATOM 9764 C C . LEU D 1 80 ? -14.977 28.211 19.101 1.00 13.12 80 LEU D C 1
ATOM 9765 O O . LEU D 1 80 ? -14.169 27.615 19.816 1.00 12.53 80 LEU D O 1
ATOM 9770 N N . ALA D 1 81 ? -16.112 27.661 18.680 1.00 14.09 81 ALA D N 1
ATOM 9771 C CA . ALA D 1 81 ? -16.485 26.302 19.068 1.00 16.93 81 ALA D CA 1
ATOM 9772 C C . ALA D 1 81 ? -15.427 25.281 18.658 1.00 15.77 81 ALA D C 1
ATOM 9773 O O . ALA D 1 81 ? -15.241 24.267 19.331 1.00 15.19 81 ALA D O 1
ATOM 9775 N N . ARG D 1 82 ? -14.730 25.545 17.557 1.00 13.25 82 ARG D N 1
ATOM 9776 C CA . ARG D 1 82 ? -13.702 24.621 17.093 1.00 12.96 82 ARG D CA 1
ATOM 9777 C C . ARG D 1 82 ? -12.461 24.614 17.994 1.00 12.92 82 ARG D C 1
ATOM 9778 O O . ARG D 1 82 ? -11.694 23.648 17.994 1.00 12.63 82 ARG D O 1
ATOM 9786 N N . ARG D 1 83 ? -12.259 25.683 18.759 1.00 11.46 83 ARG D N 1
ATOM 9787 C CA . ARG D 1 83 ? -11.102 25.763 19.653 1.00 12.63 83 ARG D CA 1
ATOM 9788 C C . ARG D 1 83 ? -11.430 25.473 21.122 1.00 14.29 83 ARG D C 1
ATOM 9789 O O . ARG D 1 83 ? -10.524 25.339 21.944 1.00 12.19 83 ARG D O 1
ATOM 9797 N N . GLU D 1 84 ? -12.717 25.376 21.447 1.00 18.59 84 GLU D N 1
ATOM 9798 C CA . GLU D 1 84 ? -13.152 25.142 22.827 1.00 21.81 84 GLU D CA 1
ATOM 9799 C C . GLU D 1 84 ? -12.434 24.002 23.535 1.00 22.05 84 GLU D C 1
ATOM 9800 O O . GLU D 1 84 ? -11.902 24.181 24.632 1.00 23.35 84 GLU D O 1
ATOM 9806 N N . ALA D 1 85 ? -12.421 22.833 22.909 1.00 22.72 85 ALA D N 1
ATOM 9807 C CA . ALA D 1 85 ? -11.782 21.663 23.494 1.00 23.18 85 ALA D CA 1
ATOM 9808 C C . ALA D 1 85 ? -10.323 21.890 23.881 1.00 22.70 85 ALA D C 1
ATOM 9809 O O . ALA D 1 85 ? -9.916 21.545 24.992 1.00 22.14 85 ALA D O 1
ATOM 9811 N N . VAL D 1 86 ? -9.535 22.461 22.973 1.00 19.87 86 VAL D N 1
ATOM 9812 C CA . VAL D 1 86 ? -8.125 22.692 23.253 1.00 18.63 86 VAL D CA 1
ATOM 9813 C C . VAL D 1 86 ? -7.886 23.764 24.313 1.00 17.81 86 VAL D C 1
ATOM 9814 O O . VAL D 1 86 ? -6.886 23.719 25.027 1.00 17.82 86 VAL D O 1
ATOM 9818 N N . LEU D 1 87 ? -8.797 24.721 24.436 1.00 14.89 87 LEU D N 1
ATOM 9819 C CA . LEU D 1 87 ? -8.607 25.765 25.434 1.00 16.20 87 LEU D CA 1
ATOM 9820 C C . LEU D 1 87 ? -8.778 25.235 26.856 1.00 17.16 87 LEU D C 1
ATOM 9821 O O . LEU D 1 87 ? -8.124 25.712 27.786 1.00 17.24 87 LEU D O 1
ATOM 9826 N N . ARG D 1 88 ? -9.639 24.235 27.012 1.00 17.80 88 ARG D N 1
ATOM 9827 C CA . ARG D 1 88 ? -9.903 23.639 28.319 1.00 19.67 88 ARG D CA 1
ATOM 9828 C C . ARG D 1 88 ? -8.784 22.711 28.780 1.00 19.98 88 ARG D C 1
ATOM 9829 O O . ARG D 1 88 ? -8.493 22.629 29.974 1.00 19.88 88 ARG D O 1
ATOM 9837 N N . GLN D 1 89 ? -8.162 21.998 27.845 1.00 19.19 89 GLN D N 1
ATOM 9838 C CA . GLN D 1 89 ? -7.089 21.089 28.223 1.00 19.58 89 GLN D CA 1
ATOM 9839 C C . GLN D 1 89 ? -5.693 21.703 28.127 1.00 18.93 89 GLN D C 1
ATOM 9840 O O . GLN D 1 89 ? -4.750 21.184 28.715 1.00 18.04 89 GLN D O 1
ATOM 9846 N N . ASP D 1 90 ? -5.564 22.814 27.405 1.00 17.40 90 ASP D N 1
ATOM 9847 C CA . ASP D 1 90 ? -4.270 23.485 27.255 1.00 16.46 90 ASP D CA 1
ATOM 9848 C C . ASP D 1 90 ? -4.450 25.005 27.370 1.00 14.70 90 ASP D C 1
ATOM 9849 O O . ASP D 1 90 ? -4.077 25.758 26.475 1.00 13.49 90 ASP D O 1
ATOM 9854 N N . PRO D 1 91 ? -5.004 25.470 28.502 1.00 15.34 91 PRO D N 1
ATOM 9855 C CA . PRO D 1 91 ? -5.259 26.887 28.771 1.00 15.30 91 PRO D CA 1
ATOM 9856 C C . PRO D 1 91 ? -4.064 27.829 28.724 1.00 15.03 91 PRO D C 1
ATOM 9857 O O . PRO D 1 91 ? -4.237 29.025 28.484 1.00 15.39 91 PRO D O 1
ATOM 9861 N N . GLU D 1 92 ? -2.860 27.312 28.951 1.00 14.18 92 GLU D N 1
ATOM 9862 C CA . GLU D 1 92 ? -1.676 28.171 28.912 1.00 15.29 92 GLU D CA 1
ATOM 9863 C C . GLU D 1 92 ? -0.986 28.151 27.555 1.00 14.13 92 GLU D C 1
ATOM 9864 O O . GLU D 1 92 ? 0.105 28.701 27.398 1.00 13.38 92 GLU D O 1
ATOM 9870 N N . GLY D 1 93 ? -1.629 27.522 26.578 1.00 11.71 93 GLY D N 1
ATOM 9871 C CA . GLY D 1 93 ? -1.053 27.443 25.251 1.00 11.64 93 GLY D CA 1
ATOM 9872 C C . GLY D 1 93 ? -1.333 28.666 24.398 1.00 11.62 93 GLY D C 1
ATOM 9873 O O . GLY D 1 93 ? -1.938 29.640 24.858 1.00 11.60 93 GLY D O 1
ATOM 9874 N N . GLY D 1 94 ? -0.880 28.611 23.151 1.00 10.39 94 GLY D N 1
ATOM 9875 C CA . GLY D 1 94 ? -1.093 29.704 22.222 1.00 10.71 94 GLY D CA 1
ATOM 9876 C C . GLY D 1 94 ? -1.818 29.160 21.004 1.00 11.01 94 GLY D C 1
ATOM 9877 O O . GLY D 1 94 ? -1.320 28.250 20.333 1.00 10.50 94 GLY D O 1
ATOM 9878 N N . TYR D 1 95 ? -2.997 29.710 20.730 1.00 9.72 95 TYR D N 1
ATOM 9879 C CA . TYR D 1 95 ? -3.812 29.271 19.607 1.00 9.85 95 TYR D CA 1
ATOM 9880 C C . TYR D 1 95 ? -4.477 30.431 18.895 1.00 8.45 95 TYR D C 1
ATOM 9881 O O . TYR D 1 95 ? -4.723 31.481 19.492 1.00 9.07 95 TYR D O 1
ATOM 9890 N N . ARG D 1 96 ? -4.767 30.232 17.616 1.00 8.94 96 ARG D N 1
ATOM 9891 C CA . ARG D 1 96 ? -5.489 31.235 16.852 1.00 8.19 96 ARG D CA 1
ATOM 9892 C C . ARG D 1 96 ? -6.954 30.804 17.002 1.00 9.81 96 ARG D C 1
ATOM 9893 O O . ARG D 1 96 ? -7.297 29.642 16.753 1.00 9.36 96 ARG D O 1
ATOM 9901 N N . LEU D 1 97 ? -7.809 31.725 17.434 1.00 8.20 97 LEU D N 1
ATOM 9902 C CA . LEU D 1 97 ? -9.227 31.411 17.632 1.00 8.71 97 LEU D CA 1
ATOM 9903 C C . LEU D 1 97 ? -10.074 31.751 16.410 1.00 8.00 97 LEU D C 1
ATOM 9904 O O . LEU D 1 97 ? -11.119 31.135 16.176 1.00 9.39 97 LEU D O 1
ATOM 9909 N N . VAL D 1 98 ? -9.632 32.748 15.649 1.00 8.21 98 VAL D N 1
ATOM 9910 C CA . VAL D 1 98 ? -10.321 33.188 14.434 1.00 10.37 98 VAL D CA 1
ATOM 9911 C C . VAL D 1 98 ? -9.269 33.472 13.363 1.00 10.55 98 VAL D C 1
ATOM 9912 O O . VAL D 1 98 ? -8.363 34.285 13.567 1.00 10.32 98 VAL D O 1
ATOM 9916 N N . HIS D 1 99 ? -9.407 32.804 12.220 1.00 10.82 99 HIS D N 1
ATOM 9917 C CA . HIS D 1 99 ? -8.452 32.931 11.130 1.00 9.89 99 HIS D CA 1
ATOM 9918 C C . HIS D 1 99 ? -9.044 33.543 9.859 1.00 11.68 99 HIS D C 1
ATOM 9919 O O . HIS D 1 99 ? -8.887 33.003 8.762 1.00 11.68 99 HIS D O 1
ATOM 9926 N N . ALA D 1 100 ? -9.733 34.670 10.018 1.00 13.24 100 ALA D N 1
ATOM 9927 C CA . ALA D 1 100 ? -10.329 35.389 8.892 1.00 11.34 100 ALA D CA 1
ATOM 9928 C C . ALA D 1 100 ? -11.082 34.500 7.893 1.00 11.55 100 ALA D C 1
ATOM 9929 O O . ALA D 1 100 ? -11.990 33.760 8.271 1.00 10.95 100 ALA D O 1
ATOM 9931 N N . GLU D 1 101 ? -10.700 34.594 6.620 1.00 12.37 101 GLU D N 1
ATOM 9932 C CA . GLU D 1 101 ? -11.333 33.820 5.548 1.00 13.11 101 GLU D CA 1
ATOM 9933 C C . GLU D 1 101 ? -11.439 32.322 5.852 1.00 12.04 101 GLU D C 1
ATOM 9934 O O . GLU D 1 101 ? -12.466 31.695 5.566 1.00 11.43 101 GLU D O 1
ATOM 9940 N N . GLY D 1 102 ? -10.372 31.753 6.411 1.00 11.26 102 GLY D N 1
ATOM 9941 C CA . GLY D 1 102 ? -10.362 30.336 6.747 1.00 10.64 102 GLY D CA 1
ATOM 9942 C C . GLY D 1 102 ? -11.524 29.904 7.628 1.00 12.32 102 GLY D C 1
ATOM 9943 O O . GLY D 1 102 ? -11.937 28.744 7.584 1.00 11.45 102 GLY D O 1
ATOM 9944 N N . ASP D 1 103 ? -12.047 30.831 8.431 1.00 11.71 103 ASP D N 1
ATOM 9945 C CA . ASP D 1 103 ? -13.183 30.551 9.320 1.00 11.99 103 ASP D CA 1
ATOM 9946 C C . ASP D 1 103 ? -14.437 31.276 8.838 1.00 12.21 103 ASP D C 1
ATOM 9947 O O . ASP D 1 103 ? -15.384 31.464 9.608 1.00 13.32 103 ASP D O 1
ATOM 9952 N N . LEU D 1 104 ? -14.442 31.684 7.569 1.00 12.29 104 LEU D N 1
ATOM 9953 C CA . LEU D 1 104 ? -15.572 32.416 7.004 1.00 11.93 104 LEU D CA 1
ATOM 9954 C C . LEU D 1 104 ? -15.864 33.652 7.851 1.00 12.56 104 LEU D C 1
ATOM 9955 O O . LEU D 1 104 ? -17.015 33.994 8.117 1.00 12.34 104 LEU D O 1
ATOM 9960 N N . LEU D 1 105 ? -14.794 34.316 8.273 1.00 11.93 105 LEU D N 1
ATOM 9961 C CA . LEU D 1 105 ? -14.895 35.520 9.081 1.00 12.17 105 LEU D CA 1
ATOM 9962 C C . LEU D 1 105 ? -13.907 36.526 8.513 1.00 12.78 105 LEU D C 1
ATOM 9963 O O . LEU D 1 105 ? -12.985 36.970 9.191 1.00 12.68 105 LEU D O 1
ATOM 9968 N N . PRO D 1 106 ? -14.095 36.902 7.241 1.00 13.14 106 PRO D N 1
ATOM 9969 C CA . PRO D 1 106 ? -13.191 37.863 6.606 1.00 12.99 106 PRO D CA 1
ATOM 9970 C C . PRO D 1 106 ? -13.082 39.129 7.442 1.00 12.84 106 PRO D C 1
ATOM 9971 O O . PRO D 1 106 ? -14.065 39.579 8.026 1.00 12.79 106 PRO D O 1
ATOM 9975 N N . GLY D 1 107 ? -11.881 39.686 7.503 1.00 14.48 107 GLY D N 1
ATOM 9976 C CA . GLY D 1 107 ? -11.678 40.915 8.245 1.00 16.38 107 GLY D CA 1
ATOM 9977 C C . GLY D 1 107 ? -11.504 40.777 9.741 1.00 15.74 107 GLY D C 1
ATOM 9978 O O . GLY D 1 107 ? -11.442 41.786 10.444 1.00 16.69 107 GLY D O 1
ATOM 9979 N N . LEU D 1 108 ? -11.427 39.545 10.236 1.00 14.17 108 LEU D N 1
ATOM 9980 C CA . LEU D 1 108 ? -11.254 39.327 11.669 1.00 13.69 108 LEU D CA 1
ATOM 9981 C C . LEU D 1 108 ? -10.244 38.234 11.987 1.00 13.61 108 LEU D C 1
ATOM 9982 O O . LEU D 1 108 ? -10.300 37.141 11.424 1.00 11.54 108 LEU D O 1
ATOM 9987 N N . VAL D 1 109 ? -9.314 38.555 12.884 1.00 11.43 109 VAL D N 1
ATOM 9988 C CA . VAL D 1 109 ? -8.305 37.613 13.349 1.00 12.14 109 VAL D CA 1
ATOM 9989 C C . VAL D 1 109 ? -8.279 37.730 14.875 1.00 10.33 109 VAL D C 1
ATOM 9990 O O . VAL D 1 109 ? -8.358 38.831 15.421 1.00 10.65 109 VAL D O 1
ATOM 9994 N N . VAL D 1 110 ? -8.200 36.597 15.561 1.00 9.46 110 VAL D N 1
ATOM 9995 C CA . VAL D 1 110 ? -8.152 36.597 17.019 1.00 8.96 110 VAL D CA 1
ATOM 9996 C C . VAL D 1 110 ? -7.150 35.541 17.448 1.00 9.49 110 VAL D C 1
ATOM 9997 O O . VAL D 1 110 ? -7.259 34.380 17.044 1.00 10.10 110 VAL D O 1
ATOM 10001 N N . ASP D 1 111 ? -6.162 35.952 18.242 1.00 7.80 111 ASP D N 1
ATOM 10002 C CA . ASP D 1 111 ? -5.162 35.029 18.755 1.00 8.43 111 ASP D CA 1
ATOM 10003 C C . ASP D 1 111 ? -5.284 34.952 20.271 1.00 9.19 111 ASP D C 1
ATOM 10004 O O . ASP D 1 111 ? -5.681 35.916 20.924 1.00 10.19 111 ASP D O 1
ATOM 10009 N N . TYR D 1 112 ? -4.940 33.791 20.809 1.00 7.17 112 TYR D N 1
ATOM 10010 C CA . TYR D 1 112 ? -5.015 33.509 22.237 1.00 8.31 112 TYR D CA 1
ATOM 10011 C C . TYR D 1 112 ? -3.629 33.164 22.769 1.00 9.70 112 TYR D C 1
ATOM 10012 O O . TYR D 1 112 ? -2.954 32.275 22.246 1.00 11.06 112 TYR D O 1
ATOM 10021 N N . TYR D 1 113 ? -3.209 33.882 23.807 1.00 9.21 113 TYR D N 1
ATOM 10022 C CA . TYR D 1 113 ? -1.907 33.650 24.415 1.00 10.66 113 TYR D CA 1
ATOM 10023 C C . TYR D 1 113 ? -2.085 33.425 25.910 1.00 10.52 113 TYR D C 1
ATOM 10024 O O . TYR D 1 113 ? -2.158 34.386 26.684 1.00 12.49 113 TYR D O 1
ATOM 10033 N N . ALA D 1 114 ? -2.171 32.159 26.303 1.00 11.07 114 ALA D N 1
ATOM 10034 C CA . ALA D 1 114 ? -2.317 31.798 27.708 1.00 11.48 114 ALA D CA 1
ATOM 10035 C C . ALA D 1 114 ? -3.393 32.600 28.436 1.00 13.09 114 ALA D C 1
ATOM 10036 O O . ALA D 1 114 ? -3.155 33.111 29.534 1.00 13.83 114 ALA D O 1
ATOM 10038 N N . GLY D 1 115 ? -4.572 32.710 27.826 1.00 11.82 115 GLY D N 1
ATOM 10039 C CA . GLY D 1 115 ? -5.672 33.424 28.455 1.00 12.83 115 GLY D CA 1
ATOM 10040 C C . GLY D 1 115 ? -5.850 34.873 28.044 1.00 12.63 115 GLY D C 1
ATOM 10041 O O . GLY D 1 115 ? -6.830 35.514 28.418 1.00 13.24 115 GLY D O 1
ATOM 10042 N N . HIS D 1 116 ? -4.908 35.398 27.272 1.00 11.34 116 HIS D N 1
ATOM 10043 C CA . HIS D 1 116 ? -4.995 36.778 26.830 1.00 11.40 116 HIS D CA 1
ATOM 10044 C C . HIS D 1 116 ? -5.176 36.783 25.328 1.00 11.41 116 HIS D C 1
ATOM 10045 O O . HIS D 1 116 ? -4.309 36.329 24.587 1.00 10.96 116 HIS D O 1
ATOM 10052 N N . ALA D 1 117 ? -6.324 37.289 24.890 1.00 11.51 117 ALA D N 1
ATOM 10053 C CA . ALA D 1 117 ? -6.650 37.327 23.474 1.00 11.17 117 ALA D CA 1
ATOM 10054 C C . ALA D 1 117 ? -6.315 38.665 22.837 1.00 12.07 117 ALA D C 1
ATOM 10055 O O . ALA D 1 117 ? -6.370 39.713 23.487 1.00 12.47 117 ALA D O 1
ATOM 10057 N N . VAL D 1 118 ? -5.959 38.619 21.560 1.00 10.80 118 VAL D N 1
ATOM 10058 C CA . VAL D 1 118 ? -5.647 39.830 20.818 1.00 12.06 118 VAL D CA 1
ATOM 10059 C C . VAL D 1 118 ? -6.497 39.803 19.556 1.00 12.57 118 VAL D C 1
ATOM 10060 O O . VAL D 1 118 ? -6.382 38.890 18.739 1.00 12.16 118 VAL D O 1
ATOM 10064 N N . VAL D 1 119 ? -7.343 40.817 19.414 1.00 14.02 119 VAL D N 1
ATOM 10065 C CA . VAL D 1 119 ? -8.249 40.934 18.279 1.00 14.85 119 VAL D CA 1
ATOM 10066 C C . VAL D 1 119 ? -7.746 41.947 17.263 1.00 16.37 119 VAL D C 1
ATOM 10067 O O . VAL D 1 119 ? -7.304 43.039 17.628 1.00 16.45 119 VAL D O 1
ATOM 10071 N N . GLN D 1 120 ? -7.810 41.577 15.987 1.00 15.74 120 GLN D N 1
ATOM 10072 C CA . GLN D 1 120 ? -7.399 42.470 14.910 1.00 17.09 120 GLN D CA 1
ATOM 10073 C C . GLN D 1 120 ? -8.526 42.512 13.885 1.00 18.63 120 GLN D C 1
ATOM 10074 O O . GLN D 1 120 ? -8.797 41.521 13.203 1.00 16.00 120 GLN D O 1
ATOM 10080 N N . ALA D 1 121 ? -9.190 43.662 13.797 1.00 18.82 121 ALA D N 1
ATOM 10081 C CA . ALA D 1 121 ? -10.300 43.849 12.871 1.00 19.71 121 ALA D CA 1
ATOM 10082 C C . ALA D 1 121 ? -9.871 44.726 11.702 1.00 22.45 121 ALA D C 1
ATOM 10083 O O . ALA D 1 121 ? -9.337 45.818 11.899 1.00 21.63 121 ALA D O 1
ATOM 10085 N N . THR D 1 122 ? -10.105 44.244 10.483 1.00 22.92 122 THR D N 1
ATOM 10086 C CA . THR D 1 122 ? -9.731 44.990 9.288 1.00 25.07 122 THR D CA 1
ATOM 10087 C C . THR D 1 122 ? -10.893 45.182 8.314 1.00 25.37 122 THR D C 1
ATOM 10088 O O . THR D 1 122 ? -10.688 45.548 7.158 1.00 27.23 122 THR D O 1
ATOM 10092 N N . ALA D 1 123 ? -12.111 44.934 8.789 1.00 26.96 123 ALA D N 1
ATOM 10093 C CA . ALA D 1 123 ? -13.311 45.098 7.972 1.00 27.91 123 ALA D CA 1
ATOM 10094 C C . ALA D 1 123 ? -14.298 45.995 8.711 1.00 28.82 123 ALA D C 1
ATOM 10095 O O . ALA D 1 123 ? -14.582 45.788 9.896 1.00 28.28 123 ALA D O 1
ATOM 10097 N N . HIS D 1 124 ? -14.821 46.992 8.004 1.00 28.32 124 HIS D N 1
ATOM 10098 C CA . HIS D 1 124 ? -15.756 47.939 8.590 1.00 28.06 124 HIS D CA 1
ATOM 10099 C C . HIS D 1 124 ? -16.857 47.333 9.460 1.00 26.62 124 HIS D C 1
ATOM 10100 O O . HIS D 1 124 ? -17.112 47.808 10.564 1.00 26.42 124 HIS D O 1
ATOM 10107 N N . ALA D 1 125 ? -17.514 46.293 8.960 1.00 24.97 125 ALA D N 1
ATOM 10108 C CA . ALA D 1 125 ? -18.604 45.661 9.698 1.00 24.93 125 ALA D CA 1
ATOM 10109 C C . ALA D 1 125 ? -18.233 45.203 11.109 1.00 24.39 125 ALA D C 1
ATOM 10110 O O . ALA D 1 125 ? -19.067 45.234 12.015 1.00 24.45 125 ALA D O 1
ATOM 10112 N N . TRP D 1 126 ? -16.985 44.788 11.304 1.00 24.80 126 TRP D N 1
ATOM 10113 C CA . TRP D 1 126 ? -16.556 44.314 12.616 1.00 24.70 126 TRP D CA 1
ATOM 10114 C C . TRP D 1 126 ? -16.457 45.384 13.696 1.00 26.93 126 TRP D C 1
ATOM 10115 O O . TRP D 1 126 ? -16.662 45.095 14.876 1.00 26.44 126 TRP D O 1
ATOM 10126 N N . GLU D 1 127 ? -16.153 46.615 13.297 1.00 28.46 127 GLU D N 1
ATOM 10127 C CA . GLU D 1 127 ? -16.010 47.705 14.257 1.00 30.99 127 GLU D CA 1
ATOM 10128 C C . GLU D 1 127 ? -17.143 47.767 15.276 1.00 30.58 127 GLU D C 1
ATOM 10129 O O . GLU D 1 127 ? -16.904 47.736 16.484 1.00 30.62 127 GLU D O 1
ATOM 10135 N N . GLY D 1 128 ? -18.375 47.852 14.787 1.00 29.20 128 GLY D N 1
ATOM 10136 C CA . GLY D 1 128 ? -19.513 47.929 15.682 1.00 27.97 128 GLY D CA 1
ATOM 10137 C C . GLY D 1 128 ? -19.853 46.625 16.374 1.00 27.80 128 GLY D C 1
ATOM 10138 O O . GLY D 1 128 ? -20.730 46.591 17.238 1.00 27.17 128 GLY D O 1
ATOM 10139 N N . LEU D 1 129 ? -19.163 45.548 16.008 1.00 26.69 129 LEU D N 1
ATOM 10140 C CA . LEU D 1 129 ? -19.428 44.248 16.613 1.00 26.34 129 LEU D CA 1
ATOM 10141 C C . LEU D 1 129 ? -18.365 43.829 17.635 1.00 25.50 129 LEU D C 1
ATOM 10142 O O . LEU D 1 129 ? -18.491 42.785 18.273 1.00 23.99 129 LEU D O 1
ATOM 10147 N N . LEU D 1 130 ? -17.327 44.646 17.796 1.00 23.50 130 LEU D N 1
ATOM 10148 C CA . LEU D 1 130 ? -16.261 44.334 18.742 1.00 25.30 130 LEU D CA 1
ATOM 10149 C C . LEU D 1 130 ? -16.774 43.996 20.142 1.00 24.24 130 LEU D C 1
ATOM 10150 O O . LEU D 1 130 ? -16.265 43.083 20.792 1.00 24.27 130 LEU D O 1
ATOM 10155 N N . PRO D 1 131 ? -17.774 44.740 20.639 1.00 24.83 131 PRO D N 1
ATOM 10156 C CA . PRO D 1 131 ? -18.262 44.398 21.976 1.00 24.21 131 PRO D CA 1
ATOM 10157 C C . PRO D 1 131 ? -18.800 42.967 21.976 1.00 23.13 131 PRO D C 1
ATOM 10158 O O . PRO D 1 131 ? -18.610 42.223 22.937 1.00 20.88 131 PRO D O 1
ATOM 10162 N N . GLN D 1 132 ? -19.462 42.586 20.883 1.00 22.69 132 GLN D N 1
ATOM 10163 C CA . GLN D 1 132 ? -20.008 41.237 20.758 1.00 23.13 132 GLN D CA 1
ATOM 10164 C C . GLN D 1 132 ? -18.877 40.217 20.672 1.00 20.12 132 GLN D C 1
ATOM 10165 O O . GLN D 1 132 ? -18.995 39.102 21.184 1.00 19.19 132 GLN D O 1
ATOM 10171 N N . VAL D 1 133 ? -17.786 40.597 20.013 1.00 19.29 133 VAL D N 1
ATOM 10172 C CA . VAL D 1 133 ? -16.643 39.701 19.880 1.00 17.58 133 VAL D CA 1
ATOM 10173 C C . VAL D 1 133 ? -16.038 39.465 21.262 1.00 17.92 133 VAL D C 1
ATOM 10174 O O . VAL D 1 133 ? -15.766 38.333 21.646 1.00 16.58 133 VAL D O 1
ATOM 10178 N N . ALA D 1 134 ? -15.842 40.544 22.013 1.00 18.60 134 ALA D N 1
ATOM 10179 C CA . ALA D 1 134 ? -15.272 40.436 23.350 1.00 18.41 134 ALA D CA 1
ATOM 10180 C C . ALA D 1 134 ? -16.122 39.517 24.230 1.00 18.45 134 ALA D C 1
ATOM 10181 O O . ALA D 1 134 ? -15.590 38.660 24.935 1.00 16.49 134 ALA D O 1
ATOM 10183 N N . GLU D 1 135 ? -17.442 39.690 24.185 1.00 19.00 135 GLU D N 1
ATOM 10184 C CA . GLU D 1 135 ? -18.337 38.859 24.987 1.00 18.74 135 GLU D CA 1
ATOM 10185 C C . GLU D 1 135 ? -18.295 37.390 24.575 1.00 18.02 135 GLU D C 1
ATOM 10186 O O . GLU D 1 135 ? -18.436 36.506 25.414 1.00 18.35 135 GLU D O 1
ATOM 10192 N N . ALA D 1 136 ? -18.113 37.126 23.284 1.00 17.36 136 ALA D N 1
ATOM 10193 C CA . ALA D 1 136 ? -18.043 35.742 22.819 1.00 16.14 136 ALA D CA 1
ATOM 10194 C C . ALA D 1 136 ? -16.763 35.109 23.360 1.00 14.70 136 ALA D C 1
ATOM 10195 O O . ALA D 1 136 ? -16.720 33.913 23.666 1.00 13.74 136 ALA D O 1
ATOM 10197 N N . LEU D 1 137 ? -15.719 35.921 23.480 1.00 12.45 137 LEU D N 1
ATOM 10198 C CA . LEU D 1 137 ? -14.441 35.445 23.989 1.00 14.13 137 LEU D CA 1
ATOM 10199 C C . LEU D 1 137 ? -14.413 35.335 25.508 1.00 14.39 137 LEU D C 1
ATOM 10200 O O . LEU D 1 137 ? -13.738 34.467 26.056 1.00 13.99 137 LEU D O 1
ATOM 10205 N N . ARG D 1 138 ? -15.152 36.217 26.178 1.00 15.70 138 ARG D N 1
ATOM 10206 C CA . ARG D 1 138 ? -15.180 36.271 27.640 1.00 17.63 138 ARG D CA 1
ATOM 10207 C C . ARG D 1 138 ? -15.075 34.958 28.414 1.00 18.71 138 ARG D C 1
ATOM 10208 O O . ARG D 1 138 ? -14.225 34.822 29.295 1.00 17.93 138 ARG D O 1
ATOM 10216 N N . PRO D 1 139 ? -15.930 33.970 28.104 1.00 20.73 139 PRO D N 1
ATOM 10217 C CA . PRO D 1 139 ? -15.840 32.711 28.850 1.00 22.60 139 PRO D CA 1
ATOM 10218 C C . PRO D 1 139 ? -14.520 31.961 28.699 1.00 23.72 139 PRO D C 1
ATOM 10219 O O . PRO D 1 139 ? -14.197 31.098 29.512 1.00 25.07 139 PRO D O 1
ATOM 10223 N N . HIS D 1 140 ? -13.748 32.307 27.674 1.00 23.40 140 HIS D N 1
ATOM 10224 C CA . HIS D 1 140 ? -12.482 31.632 27.417 1.00 23.75 140 HIS D CA 1
ATOM 10225 C C . HIS D 1 140 ? -11.239 32.421 27.815 1.00 22.88 140 HIS D C 1
ATOM 10226 O O . HIS D 1 140 ? -10.140 31.864 27.836 1.00 24.28 140 HIS D O 1
ATOM 10233 N N . VAL D 1 141 ? -11.389 33.700 28.147 1.00 18.99 141 VAL D N 1
ATOM 10234 C CA . VAL D 1 141 ? -10.208 34.499 28.458 1.00 18.55 141 VAL D CA 1
ATOM 10235 C C . VAL D 1 141 ? -10.201 35.331 29.730 1.00 20.70 141 VAL D C 1
ATOM 10236 O O . VAL D 1 141 ? -11.215 35.462 30.424 1.00 20.06 141 VAL D O 1
ATOM 10240 N N . GLN D 1 142 ? -9.031 35.900 30.011 1.00 19.95 142 GLN D N 1
ATOM 10241 C CA . GLN D 1 142 ? -8.824 36.770 31.157 1.00 20.97 142 GLN D CA 1
ATOM 10242 C C . GLN D 1 142 ? -8.915 38.215 30.670 1.00 19.72 142 GLN D C 1
ATOM 10243 O O . GLN D 1 142 ? -9.475 39.073 31.347 1.00 20.46 142 GLN D O 1
ATOM 10249 N N . SER D 1 143 ? -8.354 38.481 29.492 1.00 15.73 143 SER D N 1
ATOM 10250 C CA . SER D 1 143 ? -8.388 39.822 28.916 1.00 13.36 143 SER D CA 1
ATOM 10251 C C . SER D 1 143 ? -8.439 39.753 27.396 1.00 13.46 143 SER D C 1
ATOM 10252 O O . SER D 1 143 ? -8.150 38.711 26.806 1.00 11.50 143 SER D O 1
ATOM 10255 N N . VAL D 1 144 ? -8.816 40.867 26.776 1.00 11.07 144 VAL D N 1
ATOM 10256 C CA . VAL D 1 144 ? -8.888 40.966 25.321 1.00 12.20 144 VAL D CA 1
ATOM 10257 C C . VAL D 1 144 ? -8.328 42.317 24.908 1.00 13.05 144 VAL D C 1
ATOM 10258 O O . VAL D 1 144 ? -8.725 43.356 25.444 1.00 13.37 144 VAL D O 1
ATOM 10262 N N . LEU D 1 145 ? -7.403 42.295 23.957 1.00 12.51 145 LEU D N 1
ATOM 10263 C CA . LEU D 1 145 ? -6.775 43.511 23.462 1.00 13.75 145 LEU D CA 1
ATOM 10264 C C . LEU D 1 145 ? -7.201 43.778 22.024 1.00 14.98 145 LEU D C 1
ATOM 10265 O O . LEU D 1 145 ? -7.169 42.882 21.187 1.00 13.91 145 LEU D O 1
ATOM 10270 N N . ALA D 1 146 ? -7.606 45.011 21.744 1.00 14.49 146 ALA D N 1
ATOM 10271 C CA . ALA D 1 146 ? -7.995 45.384 20.397 1.00 16.28 146 ALA D CA 1
ATOM 10272 C C . ALA D 1 146 ? -6.764 45.999 19.747 1.00 17.57 146 ALA D C 1
ATOM 10273 O O . ALA D 1 146 ? -6.444 47.161 19.983 1.00 19.95 146 ALA D O 1
ATOM 10275 N N . LYS D 1 147 ? -6.056 45.204 18.959 1.00 17.73 147 LYS D N 1
ATOM 10276 C CA . LYS D 1 147 ? -4.870 45.682 18.262 1.00 19.58 147 LYS D CA 1
ATOM 10277 C C . LYS D 1 147 ? -5.358 46.090 16.870 1.00 19.76 147 LYS D C 1
ATOM 10278 O O . LYS D 1 147 ? -5.227 45.335 15.902 1.00 19.58 147 LYS D O 1
ATOM 10284 N N . ASN D 1 148 ? -5.937 47.287 16.791 1.00 19.90 148 ASN D N 1
ATOM 10285 C CA . ASN D 1 148 ? -6.498 47.809 15.549 1.00 21.39 148 ASN D CA 1
ATOM 10286 C C . ASN D 1 148 ? -5.736 48.976 14.935 1.00 23.39 148 ASN D C 1
ATOM 10287 O O . ASN D 1 148 ? -6.327 50.012 14.620 1.00 21.58 148 ASN D O 1
ATOM 10292 N N . ASP D 1 149 ? -4.435 48.802 14.748 1.00 25.80 149 ASP D N 1
ATOM 10293 C CA . ASP D 1 149 ? -3.612 49.855 14.174 1.00 30.76 149 ASP D CA 1
ATOM 10294 C C . ASP D 1 149 ? -3.163 49.554 12.747 1.00 32.64 149 ASP D C 1
ATOM 10295 O O . ASP D 1 149 ? -2.287 50.235 12.213 1.00 33.50 149 ASP D O 1
ATOM 10300 N N . ALA D 1 150 ? -3.769 48.543 12.129 1.00 34.04 150 ALA D N 1
ATOM 10301 C CA . ALA D 1 150 ? -3.426 48.168 10.759 1.00 36.71 150 ALA D CA 1
ATOM 10302 C C . ALA D 1 150 ? -3.926 49.218 9.765 1.00 38.16 150 ALA D C 1
ATOM 10303 O O . ALA D 1 150 ? -5.118 49.539 9.733 1.00 37.90 150 ALA D O 1
ATOM 10305 N N . ARG D 1 151 ? -3.009 49.741 8.954 1.00 39.87 151 ARG D N 1
ATOM 10306 C CA . ARG D 1 151 ? -3.330 50.764 7.957 1.00 42.44 151 ARG D CA 1
ATOM 10307 C C . ARG D 1 151 ? -4.599 50.457 7.164 1.00 41.93 151 ARG D C 1
ATOM 10308 O O . ARG D 1 151 ? -5.379 51.356 6.842 1.00 42.26 151 ARG D O 1
ATOM 10316 N N . THR D 1 152 ? -4.790 49.183 6.845 1.00 40.78 152 THR D N 1
ATOM 10317 C CA . THR D 1 152 ? -5.947 48.740 6.077 1.00 40.74 152 THR D CA 1
ATOM 10318 C C . THR D 1 152 ? -7.272 49.291 6.609 1.00 40.90 152 THR D C 1
ATOM 10319 O O . THR D 1 152 ? -8.188 49.584 5.834 1.00 40.26 152 THR D O 1
ATOM 10323 N N . ARG D 1 153 ? -7.367 49.433 7.929 1.00 39.28 153 ARG D N 1
ATOM 10324 C CA . ARG D 1 153 ? -8.580 49.936 8.573 1.00 39.52 153 ARG D CA 1
ATOM 10325 C C . ARG D 1 153 ? -8.996 51.320 8.089 1.00 40.58 153 ARG D C 1
ATOM 10326 O O . ARG D 1 153 ? -10.176 51.675 8.133 1.00 40.43 153 ARG D O 1
ATOM 10334 N N . GLU D 1 154 ? -8.023 52.101 7.635 1.00 41.11 154 GLU D N 1
ATOM 10335 C CA . GLU D 1 154 ? -8.289 53.457 7.175 1.00 42.76 154 GLU D CA 1
ATOM 10336 C C . GLU D 1 154 ? -9.273 53.539 6.012 1.00 42.43 154 GLU D C 1
ATOM 10337 O O . GLU D 1 154 ? -10.229 54.316 6.056 1.00 41.70 154 GLU D O 1
ATOM 10343 N N . LEU D 1 155 ? -9.053 52.730 4.982 1.00 41.70 155 LEU D N 1
ATOM 10344 C CA . LEU D 1 155 ? -9.932 52.743 3.821 1.00 43.13 155 LEU D CA 1
ATOM 10345 C C . LEU D 1 155 ? -11.270 52.056 4.105 1.00 42.52 155 LEU D C 1
ATOM 10346 O O . LEU D 1 155 ? -12.162 52.031 3.254 1.00 43.58 155 LEU D O 1
ATOM 10351 N N . GLU D 1 156 ? -11.404 51.496 5.302 1.00 40.92 156 GLU D N 1
ATOM 10352 C CA . GLU D 1 156 ? -12.644 50.838 5.703 1.00 38.99 156 GLU D CA 1
ATOM 10353 C C . GLU D 1 156 ? -13.464 51.864 6.478 1.00 38.61 156 GLU D C 1
ATOM 10354 O O . GLU D 1 156 ? -14.570 51.576 6.942 1.00 37.98 156 GLU D O 1
ATOM 10360 N N . GLY D 1 157 ? -12.906 53.066 6.614 1.00 38.55 157 GLY D N 1
ATOM 10361 C CA . GLY D 1 157 ? -13.578 54.120 7.352 1.00 36.72 157 GLY D CA 1
ATOM 10362 C C . GLY D 1 157 ? -13.466 53.831 8.835 1.00 36.49 157 GLY D C 1
ATOM 10363 O O . GLY D 1 157 ? -14.415 54.036 9.598 1.00 36.90 157 GLY D O 1
ATOM 10364 N N . LEU D 1 158 ? -12.293 53.348 9.240 1.00 35.65 158 LEU D N 1
ATOM 10365 C CA . LEU D 1 158 ? -12.037 52.997 10.633 1.00 34.24 158 LEU D CA 1
ATOM 10366 C C . LEU D 1 158 ? -10.744 53.607 11.176 1.00 33.38 158 LEU D C 1
ATOM 10367 O O . LEU D 1 158 ? -9.699 53.577 10.520 1.00 32.38 158 LEU D O 1
ATOM 10372 N N . PRO D 1 159 ? -10.800 54.158 12.397 1.00 33.10 159 PRO D N 1
ATOM 10373 C CA . PRO D 1 159 ? -9.634 54.775 13.038 1.00 33.36 159 PRO D CA 1
ATOM 10374 C C . PRO D 1 159 ? -8.597 53.743 13.484 1.00 32.63 159 PRO D C 1
ATOM 10375 O O . PRO D 1 159 ? -8.908 52.558 13.620 1.00 33.35 159 PRO D O 1
ATOM 10379 N N . LEU D 1 160 ? -7.365 54.195 13.699 1.00 32.12 160 LEU D N 1
ATOM 10380 C CA . LEU D 1 160 ? -6.295 53.307 14.143 1.00 30.62 160 LEU D CA 1
ATOM 10381 C C . LEU D 1 160 ? -6.091 53.469 15.643 1.00 29.31 160 LEU D C 1
ATOM 10382 O O . LEU D 1 160 ? -6.043 54.589 16.156 1.00 28.02 160 LEU D O 1
ATOM 10387 N N . TYR D 1 161 ? -5.971 52.350 16.348 1.00 26.30 161 TYR D N 1
ATOM 10388 C CA . TYR D 1 161 ? -5.784 52.399 17.790 1.00 24.64 161 TYR D CA 1
ATOM 10389 C C . TYR D 1 161 ? -5.460 51.034 18.371 1.00 23.87 161 TYR D C 1
ATOM 10390 O O . TYR D 1 161 ? -5.691 49.999 17.741 1.00 21.71 161 TYR D O 1
ATOM 10399 N N . VAL D 1 162 ? -4.922 51.050 19.584 1.00 22.97 162 VAL D N 1
ATOM 10400 C CA . VAL D 1 162 ? -4.594 49.830 20.306 1.00 22.81 162 VAL D CA 1
ATOM 10401 C C . VAL D 1 162 ? -5.109 50.047 21.719 1.00 22.54 162 VAL D C 1
ATOM 10402 O O . VAL D 1 162 ? -4.610 50.910 22.443 1.00 21.22 162 VAL D O 1
ATOM 10406 N N . ARG D 1 163 ? -6.129 49.292 22.103 1.00 21.37 163 ARG D N 1
ATOM 10407 C CA . ARG D 1 163 ? -6.678 49.430 23.442 1.00 23.32 163 ARG D CA 1
ATOM 10408 C C . ARG D 1 163 ? -7.409 48.189 23.918 1.00 21.41 163 ARG D C 1
ATOM 10409 O O . ARG D 1 163 ? -7.898 47.394 23.120 1.00 21.69 163 ARG D O 1
ATOM 10417 N N . PRO D 1 164 ? -7.476 48.003 25.240 1.00 20.46 164 PRO D N 1
ATOM 10418 C CA . PRO D 1 164 ? -8.150 46.857 25.846 1.00 20.06 164 PRO D CA 1
ATOM 10419 C C . PRO D 1 164 ? -9.635 46.844 25.501 1.00 20.92 164 PRO D C 1
ATOM 10420 O O . PRO D 1 164 ? -10.264 47.899 25.372 1.00 20.80 164 PRO D O 1
ATOM 10424 N N . LEU D 1 165 ? -10.183 45.647 25.337 1.00 18.97 165 LEU D N 1
ATOM 10425 C CA . LEU D 1 165 ? -11.602 45.480 25.046 1.00 20.36 165 LEU D CA 1
ATOM 10426 C C . LEU D 1 165 ? -12.259 44.830 26.250 1.00 20.05 165 LEU D C 1
ATOM 10427 O O . LEU D 1 165 ? -13.454 45.007 26.489 1.00 20.63 165 LEU D O 1
ATOM 10432 N N . LEU D 1 166 ? -11.466 44.070 27.000 1.00 18.54 166 LEU D N 1
ATOM 10433 C CA . LEU D 1 166 ? -11.956 43.363 28.171 1.00 19.74 166 LEU D CA 1
ATOM 10434 C C . LEU D 1 166 ? -10.824 43.100 29.165 1.00 20.38 166 LEU D C 1
ATOM 10435 O O . LEU D 1 166 ? -9.729 42.673 28.787 1.00 17.80 166 LEU D O 1
ATOM 10440 N N . GLY D 1 167 ? -11.092 43.375 30.438 1.00 20.14 167 GLY D N 1
ATOM 10441 C CA . GLY D 1 167 ? -10.102 43.146 31.475 1.00 19.88 167 GLY D CA 1
ATOM 10442 C C . GLY D 1 167 ? -8.813 43.943 31.387 1.00 20.73 167 GLY D C 1
ATOM 10443 O O . GLY D 1 167 ? -8.707 44.925 30.647 1.00 20.08 167 GLY D O 1
ATOM 10444 N N . GLU D 1 168 ? -7.821 43.502 32.154 1.00 21.88 168 GLU D N 1
ATOM 10445 C CA . GLU D 1 168 ? -6.520 44.153 32.203 1.00 22.89 168 GLU D CA 1
ATOM 10446 C C . GLU D 1 168 ? -5.527 43.407 31.316 1.00 21.80 168 GLU D C 1
ATOM 10447 O O . GLU D 1 168 ? -5.224 42.237 31.553 1.00 19.70 168 GLU D O 1
ATOM 10453 N N . VAL D 1 169 ? -5.025 44.093 30.296 1.00 20.40 169 VAL D N 1
ATOM 10454 C CA . VAL D 1 169 ? -4.070 43.505 29.362 1.00 21.61 169 VAL D CA 1
ATOM 10455 C C . VAL D 1 169 ? -2.635 43.653 29.867 1.00 22.22 169 VAL D C 1
ATOM 10456 O O . VAL D 1 169 ? -2.157 44.765 30.081 1.00 22.69 169 VAL D O 1
ATOM 10460 N N . PRO D 1 170 ? -1.929 42.529 30.055 1.00 22.15 170 PRO D N 1
ATOM 10461 C CA . PRO D 1 170 ? -0.544 42.555 30.533 1.00 23.57 170 PRO D CA 1
ATOM 10462 C C . PRO D 1 170 ? 0.429 42.889 29.405 1.00 23.78 170 PRO D C 1
ATOM 10463 O O . PRO D 1 170 ? 0.097 42.742 28.228 1.00 23.93 170 PRO D O 1
ATOM 10467 N N . GLU D 1 171 ? 1.629 43.338 29.758 1.00 23.84 171 GLU D N 1
ATOM 10468 C CA . GLU D 1 171 ? 2.628 43.669 28.748 1.00 24.82 171 GLU D CA 1
ATOM 10469 C C . GLU D 1 171 ? 3.265 42.410 28.167 1.00 23.40 171 GLU D C 1
ATOM 10470 O O . GLU D 1 171 ? 3.499 42.327 26.959 1.00 22.28 171 GLU D O 1
ATOM 10476 N N . ARG D 1 172 ? 3.543 41.438 29.032 1.00 23.10 172 ARG D N 1
ATOM 10477 C CA . ARG D 1 172 ? 4.163 40.185 28.614 1.00 23.69 172 ARG D CA 1
ATOM 10478 C C . ARG D 1 172 ? 3.368 38.994 29.119 1.00 23.72 172 ARG D C 1
ATOM 10479 O O . ARG D 1 172 ? 2.715 39.069 30.158 1.00 23.73 172 ARG D O 1
ATOM 10487 N N . VAL D 1 173 ? 3.427 37.893 28.380 1.00 21.14 173 VAL D N 1
ATOM 10488 C CA . VAL D 1 173 ? 2.706 36.689 28.762 1.00 20.83 173 VAL D CA 1
ATOM 10489 C C . VAL D 1 173 ? 3.526 35.438 28.456 1.00 18.84 173 VAL D C 1
ATOM 10490 O O . VAL D 1 173 ? 4.052 35.288 27.357 1.00 16.72 173 VAL D O 1
ATOM 10494 N N . GLN D 1 174 ? 3.640 34.550 29.437 1.00 17.93 174 GLN D N 1
ATOM 10495 C CA . GLN D 1 174 ? 4.371 33.306 29.247 1.00 18.75 174 GLN D CA 1
ATOM 10496 C C . GLN D 1 174 ? 3.407 32.277 28.674 1.00 17.27 174 GLN D C 1
ATOM 10497 O O . GLN D 1 174 ? 2.334 32.047 29.231 1.00 15.35 174 GLN D O 1
ATOM 10503 N N . VAL D 1 175 ? 3.796 31.668 27.558 1.00 16.90 175 VAL D N 1
ATOM 10504 C CA . VAL D 1 175 ? 2.978 30.660 26.889 1.00 14.68 175 VAL D CA 1
ATOM 10505 C C . VAL D 1 175 ? 3.660 29.294 26.976 1.00 13.47 175 VAL D C 1
ATOM 10506 O O . VAL D 1 175 ? 4.870 29.181 26.782 1.00 14.86 175 VAL D O 1
ATOM 10510 N N . GLN D 1 176 ? 2.883 28.261 27.291 1.00 13.55 176 GLN D N 1
ATOM 10511 C CA . GLN D 1 176 ? 3.412 26.907 27.383 1.00 13.59 176 GLN D CA 1
ATOM 10512 C C . GLN D 1 176 ? 3.229 26.238 26.026 1.00 13.91 176 GLN D C 1
ATOM 10513 O O . GLN D 1 176 ? 2.147 26.288 25.442 1.00 13.84 176 GLN D O 1
ATOM 10519 N N . GLU D 1 177 ? 4.286 25.612 25.530 1.00 12.20 177 GLU D N 1
ATOM 10520 C CA . GLU D 1 177 ? 4.220 24.920 24.254 1.00 12.98 177 GLU D CA 1
ATOM 10521 C C . GLU D 1 177 ? 5.005 23.620 24.386 1.00 13.50 177 GLU D C 1
ATOM 10522 O O . GLU D 1 177 ? 6.221 23.589 24.203 1.00 12.94 177 GLU D O 1
ATOM 10528 N N . GLY D 1 178 ? 4.299 22.548 24.718 1.00 14.76 178 GLY D N 1
ATOM 10529 C CA . GLY D 1 178 ? 4.959 21.268 24.885 1.00 18.00 178 GLY D CA 1
ATOM 10530 C C . GLY D 1 178 ? 5.882 21.305 26.089 1.00 18.78 178 GLY D C 1
ATOM 10531 O O . GLY D 1 178 ? 5.455 21.645 27.193 1.00 19.28 178 GLY D O 1
ATOM 10532 N N . ARG D 1 179 ? 7.154 20.982 25.874 1.00 18.95 179 ARG D N 1
ATOM 10533 C CA . ARG D 1 179 ? 8.125 20.964 26.961 1.00 21.48 179 ARG D CA 1
ATOM 10534 C C . ARG D 1 179 ? 8.817 22.293 27.246 1.00 20.01 179 ARG D C 1
ATOM 10535 O O . ARG D 1 179 ? 9.679 22.363 28.122 1.00 20.33 179 ARG D O 1
ATOM 10543 N N . VAL D 1 180 ? 8.446 23.346 26.522 1.00 17.89 180 VAL D N 1
ATOM 10544 C CA . VAL D 1 180 ? 9.060 24.650 26.741 1.00 15.56 180 VAL D CA 1
ATOM 10545 C C . VAL D 1 180 ? 8.029 25.764 26.846 1.00 16.59 180 VAL D C 1
ATOM 10546 O O . VAL D 1 180 ? 6.845 25.568 26.561 1.00 16.65 180 VAL D O 1
ATOM 10550 N N . ARG D 1 181 ? 8.490 26.931 27.277 1.00 15.06 181 ARG D N 1
ATOM 10551 C CA . ARG D 1 181 ? 7.636 28.104 27.408 1.00 16.71 181 ARG D CA 1
ATOM 10552 C C . ARG D 1 181 ? 8.339 29.247 26.680 1.00 15.12 181 ARG D C 1
ATOM 10553 O O . ARG D 1 181 ? 9.557 29.217 26.503 1.00 16.41 181 ARG D O 1
ATOM 10561 N N . TYR D 1 182 ? 7.578 30.237 26.228 1.00 14.21 182 TYR D N 1
ATOM 10562 C CA . TYR D 1 182 ? 8.167 31.380 25.549 1.00 13.15 182 TYR D CA 1
ATOM 10563 C C . TYR D 1 182 ? 7.399 32.628 25.953 1.00 15.41 182 TYR D C 1
ATOM 10564 O O . TYR D 1 182 ? 6.242 32.543 26.365 1.00 14.36 182 TYR D O 1
ATOM 10573 N N . LEU D 1 183 ? 8.045 33.784 25.843 1.00 16.23 183 LEU D N 1
ATOM 10574 C CA . LEU D 1 183 ? 7.432 35.041 26.261 1.00 18.53 183 LEU D CA 1
ATOM 10575 C C . LEU D 1 183 ? 6.906 35.907 25.124 1.00 19.97 183 LEU D C 1
ATOM 10576 O O . LEU D 1 183 ? 7.667 36.365 24.270 1.00 23.07 183 LEU D O 1
ATOM 10581 N N . VAL D 1 184 ? 5.596 36.128 25.126 1.00 18.67 184 VAL D N 1
ATOM 10582 C CA . VAL D 1 184 ? 4.941 36.950 24.122 1.00 19.34 184 VAL D CA 1
ATOM 10583 C C . VAL D 1 184 ? 4.909 38.394 24.619 1.00 20.23 184 VAL D C 1
ATOM 10584 O O . VAL D 1 184 ? 4.767 38.639 25.814 1.00 20.82 184 VAL D O 1
ATOM 10588 N N . ASP D 1 185 ? 5.054 39.346 23.706 1.00 21.14 185 ASP D N 1
ATOM 10589 C CA . ASP D 1 185 ? 5.020 40.755 24.081 1.00 23.84 185 ASP D CA 1
ATOM 10590 C C . ASP D 1 185 ? 3.773 41.366 23.449 1.00 23.66 185 ASP D C 1
ATOM 10591 O O . ASP D 1 185 ? 3.706 41.530 22.231 1.00 23.24 185 ASP D O 1
ATOM 10596 N N . LEU D 1 186 ? 2.787 41.697 24.277 1.00 22.96 186 LEU D N 1
ATOM 10597 C CA . LEU D 1 186 ? 1.537 42.264 23.782 1.00 23.97 186 LEU D CA 1
ATOM 10598 C C . LEU D 1 186 ? 1.581 43.765 23.548 1.00 25.07 186 LEU D C 1
ATOM 10599 O O . LEU D 1 186 ? 0.588 44.356 23.132 1.00 24.88 186 LEU D O 1
ATOM 10604 N N . ARG D 1 187 ? 2.723 44.384 23.814 1.00 27.23 187 ARG D N 1
ATOM 10605 C CA . ARG D 1 187 ? 2.851 45.821 23.610 1.00 29.64 187 ARG D CA 1
ATOM 10606 C C . ARG D 1 187 ? 2.876 46.163 22.122 1.00 31.37 187 ARG D C 1
ATOM 10607 O O . ARG D 1 187 ? 3.547 45.506 21.328 1.00 31.03 187 ARG D O 1
ATOM 10615 N N . ALA D 1 188 ? 2.130 47.203 21.763 1.00 33.21 188 ALA D N 1
ATOM 10616 C CA . ALA D 1 188 ? 2.005 47.667 20.387 1.00 35.54 188 ALA D CA 1
ATOM 10617 C C . ALA D 1 188 ? 3.298 47.756 19.577 1.00 36.85 188 ALA D C 1
ATOM 10618 O O . ALA D 1 188 ? 3.367 47.237 18.463 1.00 37.82 188 ALA D O 1
ATOM 10620 N N . GLY D 1 189 ? 4.314 48.410 20.131 1.00 36.99 189 GLY D N 1
ATOM 10621 C CA . GLY D 1 189 ? 5.566 48.568 19.407 1.00 37.08 189 GLY D CA 1
ATOM 10622 C C . GLY D 1 189 ? 6.580 47.442 19.494 1.00 36.87 189 GLY D C 1
ATOM 10623 O O . GLY D 1 189 ? 7.664 47.541 18.919 1.00 37.51 189 GLY D O 1
ATOM 10624 N N . GLN D 1 190 ? 6.243 46.372 20.204 1.00 35.53 190 GLN D N 1
ATOM 10625 C CA . GLN D 1 190 ? 7.155 45.244 20.350 1.00 33.90 190 GLN D CA 1
ATOM 10626 C C . GLN D 1 190 ? 6.713 44.040 19.526 1.00 32.49 190 GLN D C 1
ATOM 10627 O O . GLN D 1 190 ? 5.536 43.898 19.196 1.00 31.30 190 GLN D O 1
ATOM 10633 N N . LYS D 1 191 ? 7.664 43.173 19.194 1.00 30.56 191 LYS D N 1
ATOM 10634 C CA . LYS D 1 191 ? 7.345 41.981 18.425 1.00 29.65 191 LYS D CA 1
ATOM 10635 C C . LYS D 1 191 ? 6.595 40.999 19.312 1.00 26.51 191 LYS D C 1
ATOM 10636 O O . LYS D 1 191 ? 7.056 40.650 20.398 1.00 25.97 191 LYS D O 1
ATOM 10642 N N . THR D 1 192 ? 5.433 40.558 18.849 1.00 23.54 192 THR D N 1
ATOM 10643 C CA . THR D 1 192 ? 4.638 39.607 19.610 1.00 21.08 192 THR D CA 1
ATOM 10644 C C . THR D 1 192 ? 5.480 38.356 19.874 1.00 19.67 192 THR D C 1
ATOM 10645 O O . THR D 1 192 ? 5.531 37.859 21.001 1.00 17.09 192 THR D O 1
ATOM 10649 N N . GLY D 1 193 ? 6.133 37.857 18.825 1.00 18.27 193 GLY D N 1
ATOM 10650 C CA . GLY D 1 193 ? 6.999 36.693 18.945 1.00 19.44 193 GLY D CA 1
ATOM 10651 C C . GLY D 1 193 ? 6.390 35.337 19.261 1.00 19.05 193 GLY D C 1
ATOM 10652 O O . GLY D 1 193 ? 7.016 34.532 19.952 1.00 19.02 193 GLY D O 1
ATOM 10653 N N . ALA D 1 194 ? 5.188 35.071 18.757 1.00 16.86 194 ALA D N 1
ATOM 10654 C CA . ALA D 1 194 ? 4.525 33.793 19.003 1.00 14.75 194 ALA D CA 1
ATOM 10655 C C . ALA D 1 194 ? 4.604 32.864 17.790 1.00 13.48 194 ALA D C 1
ATOM 10656 O O . ALA D 1 194 ? 4.884 31.673 17.940 1.00 13.95 194 ALA D O 1
ATOM 10658 N N . TYR D 1 195 ? 4.343 33.417 16.603 1.00 13.14 195 TYR D N 1
ATOM 10659 C CA . TYR D 1 195 ? 4.371 32.669 15.339 1.00 13.25 195 TYR D CA 1
ATOM 10660 C C . TYR D 1 195 ? 3.631 31.344 15.485 1.00 12.15 195 TYR D C 1
ATOM 10661 O O . TYR D 1 195 ? 4.183 30.264 15.253 1.00 11.15 195 TYR D O 1
ATOM 10670 N N . LEU D 1 196 ? 2.360 31.449 15.857 1.00 10.98 196 LEU D N 1
ATOM 10671 C CA . LEU D 1 196 ? 1.520 30.287 16.093 1.00 9.35 196 LEU D CA 1
ATOM 10672 C C . LEU D 1 196 ? 1.310 29.330 14.921 1.00 10.21 196 LEU D C 1
ATOM 10673 O O . LEU D 1 196 ? 1.074 28.144 15.139 1.00 9.59 196 LEU D O 1
ATOM 10678 N N . ASP D 1 197 ? 1.390 29.807 13.683 1.00 10.56 197 ASP D N 1
ATOM 10679 C CA . ASP D 1 197 ? 1.165 28.879 12.575 1.00 11.82 197 ASP D CA 1
ATOM 10680 C C . ASP D 1 197 ? 2.199 27.749 12.527 1.00 12.13 197 ASP D C 1
ATOM 10681 O O . ASP D 1 197 ? 1.977 26.725 11.879 1.00 10.47 197 ASP D O 1
ATOM 10686 N N . GLN D 1 198 ? 3.315 27.932 13.230 1.00 12.36 198 GLN D N 1
ATOM 10687 C CA . GLN D 1 198 ? 4.370 26.920 13.281 1.00 10.36 198 GLN D CA 1
ATOM 10688 C C . GLN D 1 198 ? 4.361 26.116 14.588 1.00 9.81 198 GLN D C 1
ATOM 10689 O O . GLN D 1 198 ? 5.208 25.245 14.788 1.00 9.88 198 GLN D O 1
ATOM 10695 N N . ARG D 1 199 ? 3.395 26.394 15.466 1.00 9.45 199 ARG D N 1
ATOM 10696 C CA . ARG D 1 199 ? 3.299 25.710 16.763 1.00 8.88 199 ARG D CA 1
ATOM 10697 C C . ARG D 1 199 ? 3.442 24.189 16.714 1.00 8.75 199 ARG D C 1
ATOM 10698 O O . ARG D 1 199 ? 4.291 23.618 17.400 1.00 8.27 199 ARG D O 1
ATOM 10706 N N . GLU D 1 200 ? 2.603 23.532 15.917 1.00 9.58 200 GLU D N 1
ATOM 10707 C CA . GLU D 1 200 ? 2.646 22.077 15.827 1.00 9.72 200 GLU D CA 1
ATOM 10708 C C . GLU D 1 200 ? 3.908 21.566 15.145 1.00 9.63 200 GLU D C 1
ATOM 10709 O O . GLU D 1 200 ? 4.381 20.472 15.456 1.00 10.35 200 GLU D O 1
ATOM 10715 N N . ASN D 1 201 ? 4.457 22.347 14.220 1.00 9.37 201 ASN D N 1
ATOM 10716 C CA . ASN D 1 201 ? 5.679 21.928 13.537 1.00 11.29 201 ASN D CA 1
ATOM 10717 C C . ASN D 1 201 ? 6.873 22.045 14.475 1.00 10.38 201 ASN D C 1
ATOM 10718 O O . ASN D 1 201 ? 7.820 21.267 14.386 1.00 11.32 201 ASN D O 1
ATOM 10723 N N . ARG D 1 202 ? 6.822 23.010 15.389 1.00 10.74 202 ARG D N 1
ATOM 10724 C CA . ARG D 1 202 ? 7.892 23.177 16.370 1.00 11.10 202 ARG D CA 1
ATOM 10725 C C . ARG D 1 202 ? 7.830 22.008 17.357 1.00 12.01 202 ARG D C 1
ATOM 10726 O O . ARG D 1 202 ? 8.856 21.443 17.732 1.00 12.57 202 ARG D O 1
ATOM 10734 N N . LEU D 1 203 ? 6.618 21.647 17.774 1.00 11.85 203 LEU D N 1
ATOM 10735 C CA . LEU D 1 203 ? 6.442 20.540 18.708 1.00 12.44 203 LEU D CA 1
ATOM 10736 C C . LEU D 1 203 ? 6.902 19.228 18.089 1.00 10.77 203 LEU D C 1
ATOM 10737 O O . LEU D 1 203 ? 7.447 18.366 18.774 1.00 10.90 203 LEU D O 1
ATOM 10742 N N . TYR D 1 204 ? 6.693 19.090 16.784 1.00 11.36 204 TYR D N 1
ATOM 10743 C CA . TYR D 1 204 ? 7.073 17.876 16.066 1.00 12.89 204 TYR D CA 1
ATOM 10744 C C . TYR D 1 204 ? 8.574 17.619 16.181 1.00 14.23 204 TYR D C 1
ATOM 10745 O O . TYR D 1 204 ? 9.032 16.470 16.136 1.00 14.51 204 TYR D O 1
ATOM 10762 N N . GLU D 1 206 ? 10.458 17.849 18.710 1.00 11.89 206 GLU D N 1
ATOM 10763 C CA . GLU D 1 206 ? 10.873 17.220 19.957 1.00 14.44 206 GLU D CA 1
ATOM 10764 C C . GLU D 1 206 ? 11.188 15.733 19.858 1.00 14.45 206 GLU D C 1
ATOM 10765 O O . GLU D 1 206 ? 11.814 15.175 20.756 1.00 16.30 206 GLU D O 1
ATOM 10771 N N . ARG D 1 207 ? 10.779 15.090 18.770 1.00 13.49 207 ARG D N 1
ATOM 10772 C CA . ARG D 1 207 ? 11.041 13.660 18.611 1.00 15.64 207 ARG D CA 1
ATOM 10773 C C . ARG D 1 207 ? 12.449 13.341 18.112 1.00 14.70 207 ARG D C 1
ATOM 10774 O O . ARG D 1 207 ? 12.854 12.181 18.098 1.00 15.53 207 ARG D O 1
ATOM 10782 N N . PHE D 1 208 ? 13.197 14.362 17.710 1.00 13.48 208 PHE D N 1
ATOM 10783 C CA . PHE D 1 208 ? 14.544 14.145 17.199 1.00 13.82 208 PHE D CA 1
ATOM 10784 C C . PHE D 1 208 ? 15.631 14.446 18.222 1.00 15.14 208 PHE D C 1
ATOM 10785 O O . PHE D 1 208 ? 15.499 15.353 19.041 1.00 15.16 208 PHE D O 1
ATOM 10793 N N . ARG D 1 209 ? 16.705 13.666 18.159 1.00 14.55 209 ARG D N 1
ATOM 10794 C CA . ARG D 1 209 ? 17.838 13.824 19.061 1.00 16.19 209 ARG D CA 1
ATOM 10795 C C . ARG D 1 209 ? 19.129 13.716 18.263 1.00 14.95 209 ARG D C 1
ATOM 10796 O O . ARG D 1 209 ? 19.169 13.085 17.207 1.00 13.02 209 ARG D O 1
ATOM 10804 N N . GLY D 1 210 ? 20.184 14.348 18.759 1.00 13.83 210 GLY D N 1
ATOM 10805 C CA . GLY D 1 210 ? 21.443 14.299 18.048 1.00 13.25 210 GLY D CA 1
ATOM 10806 C C . GLY D 1 210 ? 22.473 15.203 18.678 1.00 13.31 210 GLY D C 1
ATOM 10807 O O . GLY D 1 210 ? 22.246 15.760 19.753 1.00 12.55 210 GLY D O 1
ATOM 10808 N N . GLU D 1 211 ? 23.605 15.353 18.003 1.00 12.94 211 GLU D N 1
ATOM 10809 C CA . GLU D 1 211 ? 24.678 16.184 18.527 1.00 13.69 211 GLU D CA 1
ATOM 10810 C C . GLU D 1 211 ? 24.515 17.657 18.170 1.00 14.37 211 GLU D C 1
ATOM 10811 O O . GLU D 1 211 ? 24.372 18.496 19.058 1.00 14.67 211 GLU D O 1
ATOM 10817 N N . ARG D 1 212 ? 24.518 17.978 16.878 1.00 12.53 212 ARG D N 1
ATOM 10818 C CA . ARG D 1 212 ? 24.398 19.376 16.467 1.00 14.24 212 ARG D CA 1
ATOM 10819 C C . ARG D 1 212 ? 23.216 19.681 15.558 1.00 14.61 212 ARG D C 1
ATOM 10820 O O . ARG D 1 212 ? 22.942 18.941 14.613 1.00 14.33 212 ARG D O 1
ATOM 10828 N N . ALA D 1 213 ? 22.534 20.787 15.842 1.00 13.03 213 ALA D N 1
ATOM 10829 C CA . ALA D 1 213 ? 21.394 21.215 15.041 1.00 11.95 213 ALA D CA 1
ATOM 10830 C C . ALA D 1 213 ? 21.559 22.673 14.643 1.00 13.05 213 ALA D C 1
ATOM 10831 O O . ALA D 1 213 ? 22.092 23.479 15.401 1.00 12.98 213 ALA D O 1
ATOM 10833 N N . LEU D 1 214 ? 21.092 23.006 13.445 1.00 12.47 214 LEU D N 1
ATOM 10834 C CA . LEU D 1 214 ? 21.170 24.364 12.935 1.00 12.79 214 LEU D CA 1
ATOM 10835 C C . LEU D 1 214 ? 19.756 24.862 12.647 1.00 15.38 214 LEU D C 1
ATOM 10836 O O . LEU D 1 214 ? 18.997 24.203 11.938 1.00 14.81 214 LEU D O 1
ATOM 10841 N N . ASP D 1 215 ? 19.407 26.020 13.201 1.00 15.97 215 ASP D N 1
ATOM 10842 C CA . ASP D 1 215 ? 18.089 26.616 12.991 1.00 19.14 215 ASP D CA 1
ATOM 10843 C C . ASP D 1 215 ? 18.276 27.886 12.162 1.00 20.25 215 ASP D C 1
ATOM 10844 O O . ASP D 1 215 ? 18.619 28.942 12.698 1.00 21.24 215 ASP D O 1
ATOM 10849 N N . VAL D 1 216 ? 18.072 27.773 10.851 1.00 19.90 216 VAL D N 1
ATOM 10850 C CA . VAL D 1 216 ? 18.232 28.911 9.950 1.00 20.91 216 VAL D CA 1
ATOM 10851 C C . VAL D 1 216 ? 16.936 29.716 9.888 1.00 21.99 216 VAL D C 1
ATOM 10852 O O . VAL D 1 216 ? 15.844 29.149 9.759 1.00 22.13 216 VAL D O 1
ATOM 10856 N N . PHE D 1 217 ? 17.067 31.039 9.963 1.00 21.51 217 PHE D N 1
ATOM 10857 C CA . PHE D 1 217 ? 15.890 31.914 9.993 1.00 20.46 217 PHE D CA 1
ATOM 10858 C C . PHE D 1 217 ? 15.133 31.614 11.295 1.00 21.74 217 PHE D C 1
ATOM 10859 O O . PHE D 1 217 ? 13.910 31.427 11.300 1.00 22.61 217 PHE D O 1
ATOM 10867 N N . SER D 1 218 ? 15.885 31.580 12.425 1.00 22.34 218 SER D N 1
ATOM 10868 C CA . SER D 1 218 ? 15.411 31.254 13.808 1.00 25.55 218 SER D CA 1
ATOM 10869 C C . SER D 1 218 ? 14.290 32.156 14.353 1.00 27.00 218 SER D C 1
ATOM 10870 O O . SER D 1 218 ? 13.367 31.691 15.041 1.00 26.91 218 SER D O 1
ATOM 10873 N N . TYR D 1 219 ? 14.348 33.420 13.965 1.00 29.50 219 TYR D N 1
ATOM 10874 C CA . TYR D 1 219 ? 13.518 34.463 14.460 1.00 31.55 219 TYR D CA 1
ATOM 10875 C C . TYR D 1 219 ? 13.479 34.371 15.981 1.00 30.73 219 TYR D C 1
ATOM 10876 O O . TYR D 1 219 ? 14.542 34.289 16.606 1.00 32.08 219 TYR D O 1
ATOM 10885 N N . ALA D 1 220 ? 12.347 34.379 16.610 1.00 28.41 220 ALA D N 1
ATOM 10886 C CA . ALA D 1 220 ? 12.373 34.399 18.036 1.00 27.01 220 ALA D CA 1
ATOM 10887 C C . ALA D 1 220 ? 12.993 33.167 18.656 1.00 24.94 220 ALA D C 1
ATOM 10888 O O . ALA D 1 220 ? 13.032 33.068 19.878 1.00 24.94 220 ALA D O 1
ATOM 10890 N N . GLY D 1 221 ? 13.452 32.182 17.846 1.00 23.07 221 GLY D N 1
ATOM 10891 C CA . GLY D 1 221 ? 14.085 30.997 18.407 1.00 19.97 221 GLY D CA 1
ATOM 10892 C C . GLY D 1 221 ? 13.132 29.842 18.757 1.00 18.32 221 GLY D C 1
ATOM 10893 O O . GLY D 1 221 ? 13.514 28.904 19.443 1.00 17.18 221 GLY D O 1
ATOM 10894 N N . GLY D 1 222 ? 11.890 29.931 18.255 1.00 15.54 222 GLY D N 1
ATOM 10895 C CA . GLY D 1 222 ? 10.938 28.875 18.542 1.00 13.76 222 GLY D CA 1
ATOM 10896 C C . GLY D 1 222 ? 11.439 27.469 18.262 1.00 13.43 222 GLY D C 1
ATOM 10897 O O . GLY D 1 222 ? 11.427 26.614 19.150 1.00 12.94 222 GLY D O 1
ATOM 10898 N N . PHE D 1 223 ? 11.871 27.211 17.032 1.00 11.40 223 PHE D N 1
ATOM 10899 C CA . PHE D 1 223 ? 12.364 25.880 16.695 1.00 10.75 223 PHE D CA 1
ATOM 10900 C C . PHE D 1 223 ? 13.566 25.506 17.550 1.00 11.95 223 PHE D C 1
ATOM 10901 O O . PHE D 1 223 ? 13.665 24.379 18.025 1.00 12.12 223 PHE D O 1
ATOM 10909 N N . ALA D 1 224 ? 14.472 26.458 17.753 1.00 12.96 224 ALA D N 1
ATOM 10910 C CA . ALA D 1 224 ? 15.670 26.210 18.553 1.00 13.36 224 ALA D CA 1
ATOM 10911 C C . ALA D 1 224 ? 15.364 25.740 19.975 1.00 12.96 224 ALA D C 1
ATOM 10912 O O . ALA D 1 224 ? 16.077 24.897 20.508 1.00 13.10 224 ALA D O 1
ATOM 10914 N N . LEU D 1 225 ? 14.313 26.280 20.591 1.00 13.36 225 LEU D N 1
ATOM 10915 C CA . LEU D 1 225 ? 13.961 25.887 21.955 1.00 12.91 225 LEU D CA 1
ATOM 10916 C C . LEU D 1 225 ? 13.634 24.404 22.053 1.00 14.84 225 LEU D C 1
ATOM 10917 O O . LEU D 1 225 ? 14.091 23.715 22.968 1.00 13.05 225 LEU D O 1
ATOM 10922 N N . HIS D 1 226 ? 12.835 23.916 21.108 1.00 12.42 226 HIS D N 1
ATOM 10923 C CA . HIS D 1 226 ? 12.445 22.513 21.089 1.00 12.73 226 HIS D CA 1
ATOM 10924 C C . HIS D 1 226 ? 13.605 21.597 20.719 1.00 13.61 226 HIS D C 1
ATOM 10925 O O . HIS D 1 226 ? 13.704 20.475 21.222 1.00 15.15 226 HIS D O 1
ATOM 10932 N N . LEU D 1 227 ? 14.487 22.079 19.848 1.00 12.97 227 LEU D N 1
ATOM 10933 C CA . LEU D 1 227 ? 15.646 21.294 19.434 1.00 13.63 227 LEU D CA 1
ATOM 10934 C C . LEU D 1 227 ? 16.650 21.183 20.585 1.00 13.54 227 LEU D C 1
ATOM 10935 O O . LEU D 1 227 ? 17.329 20.168 20.733 1.00 13.59 227 LEU D O 1
ATOM 10940 N N . ALA D 1 228 ? 16.730 22.226 21.404 1.00 13.02 228 ALA D N 1
ATOM 10941 C CA . ALA D 1 228 ? 17.660 22.234 22.532 1.00 13.76 228 ALA D CA 1
ATOM 10942 C C . ALA D 1 228 ? 17.367 21.118 23.541 1.00 14.49 228 ALA D C 1
ATOM 10943 O O . ALA D 1 228 ? 18.226 20.748 24.341 1.00 12.81 228 ALA D O 1
ATOM 10945 N N . LEU D 1 229 ? 16.157 20.577 23.496 1.00 13.70 229 LEU D N 1
ATOM 10946 C CA . LEU D 1 229 ? 15.780 19.504 24.401 1.00 16.44 229 LEU D CA 1
ATOM 10947 C C . LEU D 1 229 ? 16.430 18.179 24.012 1.00 16.57 229 LEU D C 1
ATOM 10948 O O . LEU D 1 229 ? 16.675 17.325 24.871 1.00 18.54 229 LEU D O 1
ATOM 10953 N N . GLY D 1 230 ? 16.710 18.009 22.722 1.00 15.00 230 GLY D N 1
ATOM 10954 C CA . GLY D 1 230 ? 17.292 16.761 22.255 1.00 14.08 230 GLY D CA 1
ATOM 10955 C C . GLY D 1 230 ? 18.657 16.841 21.594 1.00 13.57 230 GLY D C 1
ATOM 10956 O O . GLY D 1 230 ? 19.261 15.811 21.301 1.00 13.35 230 GLY D O 1
ATOM 10957 N N . PHE D 1 231 ? 19.149 18.049 21.350 1.00 13.02 231 PHE D N 1
ATOM 10958 C CA . PHE D 1 231 ? 20.460 18.207 20.733 1.00 12.63 231 PHE D CA 1
ATOM 10959 C C . PHE D 1 231 ? 21.440 18.870 21.692 1.00 14.14 231 PHE D C 1
ATOM 10960 O O . PHE D 1 231 ? 21.057 19.737 22.479 1.00 15.18 231 PHE D O 1
ATOM 10968 N N . ARG D 1 232 ? 22.701 18.450 21.623 1.00 14.50 232 ARG D N 1
ATOM 10969 C CA . ARG D 1 232 ? 23.748 18.995 22.485 1.00 16.07 232 ARG D CA 1
ATOM 10970 C C . ARG D 1 232 ? 24.044 20.445 22.135 1.00 15.76 232 ARG D C 1
ATOM 10971 O O . ARG D 1 232 ? 24.260 21.270 23.021 1.00 16.73 232 ARG D O 1
ATOM 10979 N N . GLU D 1 233 ? 24.071 20.746 20.839 1.00 14.20 233 GLU D N 1
ATOM 10980 C CA . GLU D 1 233 ? 24.356 22.098 20.367 1.00 15.52 233 GLU D CA 1
ATOM 10981 C C . GLU D 1 233 ? 23.324 22.543 19.335 1.00 16.26 233 GLU D C 1
ATOM 10982 O O . GLU D 1 233 ? 23.079 21.844 18.353 1.00 14.62 233 GLU D O 1
ATOM 10988 N N . VAL D 1 234 ? 22.719 23.703 19.565 1.00 14.84 234 VAL D N 1
ATOM 10989 C CA . VAL D 1 234 ? 21.737 24.246 18.634 1.00 14.86 234 VAL D CA 1
ATOM 10990 C C . VAL D 1 234 ? 22.171 25.651 18.262 1.00 14.02 234 VAL D C 1
ATOM 10991 O O . VAL D 1 234 ? 22.317 26.509 19.129 1.00 17.10 234 VAL D O 1
ATOM 10995 N N . VAL D 1 235 ? 22.389 25.884 16.975 1.00 13.95 235 VAL D N 1
ATOM 10996 C CA . VAL D 1 235 ? 22.801 27.200 16.514 1.00 14.92 235 VAL D CA 1
ATOM 10997 C C . VAL D 1 235 ? 21.625 27.911 15.852 1.00 16.30 235 VAL D C 1
ATOM 10998 O O . VAL D 1 235 ? 21.130 27.473 14.808 1.00 15.76 235 VAL D O 1
ATOM 11002 N N . ALA D 1 236 ? 21.180 29.000 16.471 1.00 14.42 236 ALA D N 1
ATOM 11003 C CA . ALA D 1 236 ? 20.066 29.785 15.954 1.00 16.23 236 ALA D CA 1
ATOM 11004 C C . ALA D 1 236 ? 20.607 30.957 15.142 1.00 16.99 236 ALA D C 1
ATOM 11005 O O . ALA D 1 236 ? 21.258 31.850 15.686 1.00 17.30 236 ALA D O 1
ATOM 11007 N N . VAL D 1 237 ? 20.325 30.958 13.843 1.00 17.32 237 VAL D N 1
ATOM 11008 C CA . VAL D 1 237 ? 20.810 32.009 12.958 1.00 18.76 237 VAL D CA 1
ATOM 11009 C C . VAL D 1 237 ? 19.713 32.926 12.426 1.00 21.85 237 VAL D C 1
ATOM 11010 O O . VAL D 1 237 ? 18.616 32.479 12.099 1.00 20.14 237 VAL D O 1
ATOM 11014 N N . ASP D 1 238 ? 20.022 34.216 12.345 1.00 24.09 238 ASP D N 1
ATOM 11015 C CA . ASP D 1 238 ? 19.082 35.201 11.826 1.00 26.54 238 ASP D CA 1
ATOM 11016 C C . ASP D 1 238 ? 19.801 36.532 11.622 1.00 27.40 238 ASP D C 1
ATOM 11017 O O . ASP D 1 238 ? 20.803 36.810 12.279 1.00 25.78 238 ASP D O 1
ATOM 11022 N N . SER D 1 239 ? 19.297 37.345 10.700 1.00 27.16 239 SER D N 1
ATOM 11023 C CA . SER D 1 239 ? 19.913 38.636 10.417 1.00 29.17 239 SER D CA 1
ATOM 11024 C C . SER D 1 239 ? 19.363 39.737 11.318 1.00 30.20 239 SER D C 1
ATOM 11025 O O . SER D 1 239 ? 19.869 40.857 11.320 1.00 30.28 239 SER D O 1
ATOM 11028 N N . SER D 1 240 ? 18.325 39.414 12.080 1.00 30.12 240 SER D N 1
ATOM 11029 C CA . SER D 1 240 ? 17.711 40.382 12.979 1.00 32.18 240 SER D CA 1
ATOM 11030 C C . SER D 1 240 ? 18.269 40.264 14.394 1.00 32.86 240 SER D C 1
ATOM 11031 O O . SER D 1 240 ? 18.013 39.282 15.090 1.00 33.31 240 SER D O 1
ATOM 11034 N N . ALA D 1 241 ? 19.032 41.269 14.815 1.00 33.01 241 ALA D N 1
ATOM 11035 C CA . ALA D 1 241 ? 19.618 41.275 16.151 1.00 32.80 241 ALA D CA 1
ATOM 11036 C C . ALA D 1 241 ? 18.512 41.341 17.200 1.00 32.73 241 ALA D C 1
ATOM 11037 O O . ALA D 1 241 ? 18.604 40.725 18.261 1.00 32.58 241 ALA D O 1
ATOM 11039 N N . GLU D 1 242 ? 17.464 42.095 16.891 1.00 32.84 242 GLU D N 1
ATOM 11040 C CA . GLU D 1 242 ? 16.330 42.243 17.792 1.00 33.65 242 GLU D CA 1
ATOM 11041 C C . GLU D 1 242 ? 15.645 40.892 17.994 1.00 31.94 242 GLU D C 1
ATOM 11042 O O . GLU D 1 242 ? 15.266 40.533 19.109 1.00 31.21 242 GLU D O 1
ATOM 11048 N N . ALA D 1 243 ? 15.494 40.145 16.906 1.00 30.74 243 ALA D N 1
ATOM 11049 C CA . ALA D 1 243 ? 14.861 38.833 16.959 1.00 29.78 243 ALA D CA 1
ATOM 11050 C C . ALA D 1 243 ? 15.703 37.854 17.774 1.00 28.53 243 ALA D C 1
ATOM 11051 O O . ALA D 1 243 ? 15.166 37.007 18.492 1.00 27.82 243 ALA D O 1
ATOM 11053 N N . LEU D 1 244 ? 17.024 37.969 17.664 1.00 26.78 244 LEU D N 1
ATOM 11054 C CA . LEU D 1 244 ? 17.910 37.078 18.401 1.00 26.24 244 LEU D CA 1
ATOM 11055 C C . LEU D 1 244 ? 17.917 37.376 19.896 1.00 25.72 244 LEU D C 1
ATOM 11056 O O . LEU D 1 244 ? 18.214 36.495 20.704 1.00 25.23 244 LEU D O 1
ATOM 11061 N N . ARG D 1 245 ? 17.590 38.609 20.270 1.00 25.76 245 ARG D N 1
ATOM 11062 C CA . ARG D 1 245 ? 17.548 38.955 21.684 1.00 26.74 245 ARG D CA 1
ATOM 11063 C C . ARG D 1 245 ? 16.389 38.196 22.308 1.00 25.56 245 ARG D C 1
ATOM 11064 O O . ARG D 1 245 ? 16.505 37.656 23.410 1.00 24.93 245 ARG D O 1
ATOM 11072 N N . ARG D 1 246 ? 15.267 38.153 21.594 1.00 24.76 246 ARG D N 1
ATOM 11073 C CA . ARG D 1 246 ? 14.100 37.438 22.090 1.00 22.48 246 ARG D CA 1
ATOM 11074 C C . ARG D 1 246 ? 14.448 35.962 22.214 1.00 20.04 246 ARG D C 1
ATOM 11075 O O . ARG D 1 246 ? 14.071 35.309 23.184 1.00 23.09 246 ARG D O 1
ATOM 11083 N N . ALA D 1 247 ? 15.177 35.442 21.230 1.00 19.58 247 ALA D N 1
ATOM 11084 C CA . ALA D 1 247 ? 15.580 34.041 21.234 1.00 18.88 247 ALA D CA 1
ATOM 11085 C C . ALA D 1 247 ? 16.430 33.736 22.464 1.00 19.47 247 ALA D C 1
ATOM 11086 O O . ALA D 1 247 ? 16.227 32.726 23.136 1.00 16.92 247 ALA D O 1
ATOM 11088 N N . GLU D 1 248 ? 17.382 34.615 22.761 1.00 21.70 248 GLU D N 1
ATOM 11089 C CA . GLU D 1 248 ? 18.249 34.422 23.920 1.00 23.48 248 GLU D CA 1
ATOM 11090 C C . GLU D 1 248 ? 17.434 34.478 25.206 1.00 22.15 248 GLU D C 1
ATOM 11091 O O . GLU D 1 248 ? 17.661 33.697 26.131 1.00 22.03 248 GLU D O 1
ATOM 11097 N N . GLU D 1 249 ? 16.483 35.403 25.259 1.00 22.34 249 GLU D N 1
ATOM 11098 C CA . GLU D 1 249 ? 15.640 35.552 26.437 1.00 23.13 249 GLU D CA 1
ATOM 11099 C C . GLU D 1 249 ? 14.768 34.324 26.662 1.00 21.03 249 GLU D C 1
ATOM 11100 O O . GLU D 1 249 ? 14.616 33.868 27.795 1.00 19.17 249 GLU D O 1
ATOM 11106 N N . ASN D 1 250 ? 14.196 33.788 25.586 1.00 19.10 250 ASN D N 1
ATOM 11107 C CA . ASN D 1 250 ? 13.358 32.600 25.713 1.00 18.38 250 ASN D CA 1
ATOM 11108 C C . ASN D 1 250 ? 14.183 31.379 26.119 1.00 17.14 250 ASN D C 1
ATOM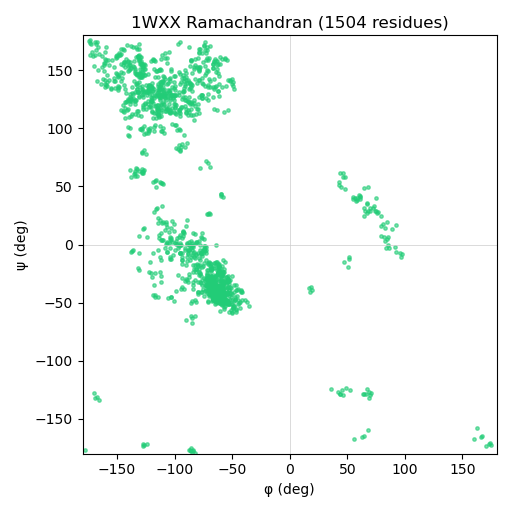 11109 O O . ASN D 1 250 ? 13.718 30.530 26.878 1.00 15.92 250 ASN D O 1
ATOM 11114 N N . ALA D 1 251 ? 15.410 31.290 25.618 1.00 17.04 251 ALA D N 1
ATOM 11115 C CA . ALA D 1 251 ? 16.268 30.162 25.965 1.00 19.23 251 ALA D CA 1
ATOM 11116 C C . ALA D 1 251 ? 16.601 30.222 27.455 1.00 19.24 251 ALA D C 1
ATOM 11117 O O . ALA D 1 251 ? 16.626 29.201 28.144 1.00 19.01 251 ALA D O 1
ATOM 11119 N N . ARG D 1 252 ? 16.844 31.430 27.950 1.00 21.71 252 ARG D N 1
ATOM 11120 C CA . ARG D 1 252 ? 17.177 31.629 29.357 1.00 23.60 252 ARG D CA 1
ATOM 11121 C C . ARG D 1 252 ? 15.981 31.266 30.235 1.00 23.34 252 ARG D C 1
ATOM 11122 O O . ARG D 1 252 ? 16.138 30.662 31.298 1.00 22.22 252 ARG D O 1
ATOM 11130 N N . LEU D 1 253 ? 14.786 31.641 29.782 1.00 22.49 253 LEU D N 1
ATOM 11131 C CA . LEU D 1 253 ? 13.552 31.360 30.511 1.00 21.28 253 LEU D CA 1
ATOM 11132 C C . LEU D 1 253 ? 13.406 29.861 30.761 1.00 20.94 253 LEU D C 1
ATOM 11133 O O . LEU D 1 253 ? 12.873 29.436 31.791 1.00 20.40 253 LEU D O 1
ATOM 11138 N N . ASN D 1 254 ? 13.898 29.068 29.814 1.00 17.37 254 ASN D N 1
ATOM 11139 C CA . ASN D 1 254 ? 13.830 27.612 29.888 1.00 17.37 254 ASN D CA 1
ATOM 11140 C C . ASN D 1 254 ? 15.100 26.970 30.443 1.00 17.93 254 ASN D C 1
ATOM 11141 O O . ASN D 1 254 ? 15.166 25.747 30.582 1.00 18.41 254 ASN D O 1
ATOM 11146 N N . GLY D 1 255 ? 16.101 27.789 30.752 1.00 19.57 255 GLY D N 1
ATOM 11147 C CA . GLY D 1 255 ? 17.354 27.259 31.267 1.00 21.16 255 GLY D CA 1
ATOM 11148 C C . GLY D 1 255 ? 18.092 26.442 30.218 1.00 21.60 255 GLY D C 1
ATOM 11149 O O . GLY D 1 255 ? 18.861 25.538 30.545 1.00 23.36 255 GLY D O 1
ATOM 11150 N N . LEU D 1 256 ? 17.860 26.762 28.949 1.00 20.74 256 LEU D N 1
ATOM 11151 C CA . LEU D 1 256 ? 18.496 26.054 27.844 1.00 20.77 256 LEU D CA 1
ATOM 11152 C C . LEU D 1 256 ? 19.754 26.769 27.360 1.00 21.03 256 LEU D C 1
ATOM 11153 O O . LEU D 1 256 ? 19.726 27.492 26.362 1.00 21.21 256 LEU D O 1
ATOM 11158 N N . GLY D 1 257 ? 20.862 26.549 28.063 1.00 19.75 257 GLY D N 1
ATOM 11159 C CA . GLY D 1 257 ? 22.108 27.192 27.690 1.00 17.91 257 GLY D CA 1
ATOM 11160 C C . GLY D 1 257 ? 22.795 26.608 26.469 1.00 18.06 257 GLY D C 1
ATOM 11161 O O . GLY D 1 257 ? 23.776 27.172 25.992 1.00 17.31 257 GLY D O 1
ATOM 11162 N N . ASN D 1 258 ? 22.290 25.488 25.957 1.00 16.89 258 ASN D N 1
ATOM 11163 C CA . ASN D 1 258 ? 22.898 24.860 24.789 1.00 16.15 258 ASN D CA 1
ATOM 11164 C C . ASN D 1 258 ? 22.455 25.486 23.460 1.00 16.69 258 ASN D C 1
ATOM 11165 O O . ASN D 1 258 ? 22.761 24.972 22.382 1.00 15.43 258 ASN D O 1
ATOM 11170 N N . VAL D 1 259 ? 21.744 26.608 23.546 1.00 16.04 259 VAL D N 1
ATOM 11171 C CA . VAL D 1 259 ? 21.320 27.327 22.351 1.00 17.12 259 VAL D CA 1
ATOM 11172 C C . VAL D 1 259 ? 22.218 28.546 22.209 1.00 17.95 259 VAL D C 1
ATOM 11173 O O . VAL D 1 259 ? 22.331 29.344 23.139 1.00 17.91 259 VAL D O 1
ATOM 11177 N N . ARG D 1 260 ? 22.873 28.691 21.064 1.00 19.44 260 ARG D N 1
ATOM 11178 C CA . ARG D 1 260 ? 23.710 29.864 20.858 1.00 22.27 260 ARG D CA 1
ATOM 11179 C C . ARG D 1 260 ? 23.249 30.571 19.597 1.00 23.10 260 ARG D C 1
ATOM 11180 O O . ARG D 1 260 ? 23.086 29.951 18.546 1.00 24.25 260 ARG D O 1
ATOM 11188 N N . VAL D 1 261 ? 23.006 31.870 19.714 1.00 23.76 261 VAL D N 1
ATOM 11189 C CA . VAL D 1 261 ? 22.540 32.648 18.578 1.00 24.96 261 VAL D CA 1
ATOM 11190 C C . VAL D 1 261 ? 23.688 33.166 17.727 1.00 26.02 261 VAL D C 1
ATOM 11191 O O . VAL D 1 261 ? 24.808 33.348 18.205 1.00 25.17 261 VAL D O 1
ATOM 11195 N N . LEU D 1 262 ? 23.398 33.397 16.455 1.00 27.00 262 LEU D N 1
ATOM 11196 C CA . LEU D 1 262 ? 24.397 33.884 15.524 1.00 27.90 262 LEU D CA 1
ATOM 11197 C C . LEU D 1 262 ? 23.744 34.855 14.549 1.00 28.84 262 LEU D C 1
ATOM 11198 O O . LEU D 1 262 ? 22.879 34.473 13.761 1.00 26.68 262 LEU D O 1
ATOM 11203 N N . GLU D 1 263 ? 24.150 36.118 14.621 1.00 29.39 263 GLU D N 1
ATOM 11204 C CA . GLU D 1 263 ? 23.612 37.139 13.737 1.00 31.27 263 GLU D CA 1
ATOM 11205 C C . GLU D 1 263 ? 24.386 37.054 12.429 1.00 32.12 263 GLU D C 1
ATOM 11206 O O . GLU D 1 263 ? 25.556 37.435 12.370 1.00 32.59 263 GLU D O 1
ATOM 11212 N N . ALA D 1 264 ? 23.741 36.547 11.384 1.00 31.61 264 ALA D N 1
ATOM 11213 C CA . ALA D 1 264 ? 24.401 36.414 10.093 1.00 31.86 264 ALA D CA 1
ATOM 11214 C C . ALA D 1 264 ? 23.412 36.290 8.946 1.00 32.21 264 ALA D C 1
ATOM 11215 O O . ALA D 1 264 ? 22.210 36.129 9.157 1.00 31.52 264 ALA D O 1
ATOM 11217 N N . ASN D 1 265 ? 23.933 36.372 7.727 1.00 32.44 265 ASN D N 1
ATOM 11218 C CA . ASN D 1 265 ? 23.115 36.237 6.532 1.00 31.94 265 ASN D CA 1
ATOM 11219 C C . ASN D 1 265 ? 23.065 34.744 6.249 1.00 31.34 265 ASN D C 1
ATOM 11220 O O . ASN D 1 265 ? 24.087 34.132 5.945 1.00 30.69 265 ASN D O 1
ATOM 11225 N N . ALA D 1 266 ? 21.875 34.164 6.367 1.00 32.26 266 ALA D N 1
ATOM 11226 C CA . ALA D 1 266 ? 21.679 32.734 6.150 1.00 33.40 266 ALA D CA 1
ATOM 11227 C C . ALA D 1 266 ? 22.412 32.188 4.933 1.00 33.64 266 ALA D C 1
ATOM 11228 O O . ALA D 1 266 ? 23.177 31.231 5.041 1.00 34.72 266 ALA D O 1
ATOM 11230 N N . PHE D 1 267 ? 22.175 32.792 3.774 1.00 34.97 267 PHE D N 1
ATOM 11231 C CA . PHE D 1 267 ? 22.813 32.345 2.542 1.00 36.80 267 PHE D CA 1
ATOM 11232 C C . PHE D 1 267 ? 24.328 32.288 2.674 1.00 37.08 267 PHE D C 1
ATOM 11233 O O . PHE D 1 267 ? 24.946 31.267 2.370 1.00 37.90 267 PHE D O 1
ATOM 11241 N N . ASP D 1 268 ? 24.922 33.383 3.134 1.00 36.96 268 ASP D N 1
ATOM 11242 C CA . ASP D 1 268 ? 26.366 33.449 3.316 1.00 37.69 268 ASP D CA 1
ATOM 11243 C C . ASP D 1 268 ? 26.848 32.384 4.299 1.00 36.75 268 ASP D C 1
ATOM 11244 O O . ASP D 1 268 ? 27.797 31.648 4.017 1.00 37.32 268 ASP D O 1
ATOM 11249 N N . LEU D 1 269 ? 26.187 32.303 5.449 1.00 34.65 269 LEU D N 1
ATOM 11250 C CA . LEU D 1 269 ? 26.562 31.339 6.478 1.00 32.84 269 LEU D CA 1
ATOM 11251 C C . LEU D 1 269 ? 26.595 29.890 5.995 1.00 32.32 269 LEU D C 1
ATOM 11252 O O . LEU D 1 269 ? 27.569 29.175 6.229 1.00 30.34 269 LEU D O 1
ATOM 11257 N N . LEU D 1 270 ? 25.529 29.455 5.330 1.00 32.72 270 LEU D N 1
ATOM 11258 C CA . LEU D 1 270 ? 25.458 28.085 4.835 1.00 34.33 270 LEU D CA 1
ATOM 11259 C C . LEU D 1 270 ? 26.656 27.720 3.965 1.00 35.91 270 LEU D C 1
ATOM 11260 O O . LEU D 1 270 ? 27.273 26.670 4.154 1.00 35.11 270 LEU D O 1
ATOM 11265 N N . ARG D 1 271 ? 26.975 28.587 3.010 1.00 38.27 271 ARG D N 1
ATOM 11266 C CA . ARG D 1 271 ? 28.107 28.367 2.114 1.00 41.10 271 ARG D CA 1
ATOM 11267 C C . ARG D 1 271 ? 29.372 28.268 2.962 1.00 40.81 271 ARG D C 1
ATOM 11268 O O . ARG D 1 271 ? 30.154 27.325 2.838 1.00 40.33 271 ARG D O 1
ATOM 11276 N N . ARG D 1 272 ? 29.547 29.256 3.832 1.00 41.07 272 ARG D N 1
ATOM 11277 C CA . ARG D 1 272 ? 30.694 29.342 4.730 1.00 41.37 272 ARG D CA 1
ATOM 11278 C C . ARG D 1 272 ? 30.897 28.065 5.548 1.00 40.62 272 ARG D C 1
ATOM 11279 O O . ARG D 1 272 ? 31.958 27.446 5.493 1.00 40.30 272 ARG D O 1
ATOM 11287 N N . LEU D 1 273 ? 29.873 27.681 6.304 1.00 39.92 273 LEU D N 1
ATOM 11288 C CA . LEU D 1 273 ? 29.930 26.493 7.152 1.00 39.63 273 LEU D CA 1
ATOM 11289 C C . LEU D 1 273 ? 30.313 25.217 6.409 1.00 40.18 273 LEU D C 1
ATOM 11290 O O . LEU D 1 273 ? 31.086 24.405 6.916 1.00 38.83 273 LEU D O 1
ATOM 11295 N N . GLU D 1 274 ? 29.768 25.038 5.213 1.00 42.39 274 GLU D N 1
ATOM 11296 C CA . GLU D 1 274 ? 30.058 23.848 4.424 1.00 45.31 274 GLU D CA 1
ATOM 11297 C C . GLU D 1 274 ? 31.532 23.810 4.026 1.00 46.04 274 GLU D C 1
ATOM 11298 O O . GLU D 1 274 ? 32.198 22.783 4.170 1.00 45.53 274 GLU D O 1
ATOM 11304 N N . LYS D 1 275 ? 32.037 24.937 3.534 1.00 46.15 275 LYS D N 1
ATOM 11305 C CA . LYS D 1 275 ? 33.431 25.033 3.117 1.00 46.97 275 LYS D CA 1
ATOM 11306 C C . LYS D 1 275 ? 34.385 24.741 4.272 1.00 46.36 275 LYS D C 1
ATOM 11307 O O . LYS D 1 275 ? 35.457 24.169 4.071 1.00 46.55 275 LYS D O 1
ATOM 11313 N N . GLU D 1 276 ? 33.991 25.133 5.481 1.00 45.53 276 GLU D N 1
ATOM 11314 C CA . GLU D 1 276 ? 34.815 24.904 6.663 1.00 44.96 276 GLU D CA 1
ATOM 11315 C C . GLU D 1 276 ? 34.705 23.463 7.146 1.00 44.14 276 GLU D C 1
ATOM 11316 O O . GLU D 1 276 ? 35.331 23.079 8.135 1.00 44.42 276 GLU D O 1
ATOM 11322 N N . GLY D 1 277 ? 33.899 22.670 6.447 1.00 42.13 277 GLY D N 1
ATOM 11323 C CA . GLY D 1 277 ? 33.737 21.276 6.811 1.00 39.94 277 GLY D CA 1
ATOM 11324 C C . GLY D 1 277 ? 32.800 20.999 7.971 1.00 37.93 277 GLY D C 1
ATOM 11325 O O . GLY D 1 277 ? 32.830 19.905 8.535 1.00 36.84 277 GLY D O 1
ATOM 11326 N N . GLU D 1 278 ? 31.969 21.971 8.339 1.00 36.46 278 GLU D N 1
ATOM 11327 C CA . GLU D 1 278 ? 31.030 21.762 9.437 1.00 35.03 278 GLU D CA 1
ATOM 11328 C C . GLU D 1 278 ? 29.859 20.891 8.997 1.00 32.39 278 GLU D C 1
ATOM 11329 O O . GLU D 1 278 ? 29.336 21.047 7.895 1.00 31.96 278 GLU D O 1
ATOM 11335 N N . ARG D 1 279 ? 29.463 19.967 9.865 1.00 29.67 279 ARG D N 1
ATOM 11336 C CA . ARG D 1 279 ? 28.356 19.060 9.583 1.00 28.43 279 ARG D CA 1
ATOM 11337 C C . ARG D 1 279 ? 27.372 19.036 10.750 1.00 26.08 279 ARG D C 1
ATOM 11338 O O . ARG D 1 279 ? 27.760 19.205 11.908 1.00 23.34 279 ARG D O 1
ATOM 11346 N N . PHE D 1 280 ? 26.095 18.838 10.442 1.00 21.76 280 PHE D N 1
ATOM 11347 C CA . PHE D 1 280 ? 25.073 18.804 11.479 1.00 19.06 280 PHE D CA 1
ATOM 11348 C C . PHE D 1 280 ? 24.194 17.575 11.356 1.00 17.85 280 PHE D C 1
ATOM 11349 O O . PHE D 1 280 ? 24.141 16.933 10.304 1.00 15.94 280 PHE D O 1
ATOM 11357 N N . ASP D 1 281 ? 23.498 17.254 12.439 1.00 16.21 281 ASP D N 1
ATOM 11358 C CA . ASP D 1 281 ? 22.607 16.107 12.442 1.00 15.97 281 ASP D CA 1
ATOM 11359 C C . ASP D 1 281 ? 21.189 16.534 12.096 1.00 14.05 281 ASP D C 1
ATOM 11360 O O . ASP D 1 281 ? 20.334 15.695 11.809 1.00 13.36 281 ASP D O 1
ATOM 11365 N N . LEU D 1 282 ? 20.943 17.841 12.123 1.00 12.57 282 LEU D N 1
ATOM 11366 C CA . LEU D 1 282 ? 19.629 18.369 11.785 1.00 11.57 282 LEU D CA 1
ATOM 11367 C C . LEU D 1 282 ? 19.705 19.847 11.415 1.00 12.19 282 LEU D C 1
ATOM 11368 O O . LEU D 1 282 ? 20.421 20.624 12.050 1.00 12.90 282 LEU D O 1
ATOM 11373 N N . VAL D 1 283 ? 18.972 20.222 10.371 1.00 11.01 283 VAL D N 1
ATOM 11374 C CA . VAL D 1 283 ? 18.914 21.608 9.910 1.00 11.46 283 VAL D CA 1
ATOM 11375 C C . VAL D 1 283 ? 17.446 21.964 9.681 1.00 12.61 283 VAL D C 1
ATOM 11376 O O . VAL D 1 283 ? 16.709 21.197 9.056 1.00 11.93 283 VAL D O 1
ATOM 11380 N N . VAL D 1 284 ? 17.017 23.105 10.212 1.00 10.92 284 VAL D N 1
ATOM 11381 C CA . VAL D 1 284 ? 15.647 23.569 10.027 1.00 13.59 284 VAL D CA 1
ATOM 11382 C C . VAL D 1 284 ? 15.713 24.857 9.224 1.00 14.39 284 VAL D C 1
ATOM 11383 O O . VAL D 1 284 ? 16.466 25.770 9.570 1.00 13.41 284 VAL D O 1
ATOM 11387 N N . LEU D 1 285 ? 14.936 24.920 8.146 1.00 13.32 285 LEU D N 1
ATOM 11388 C CA . LEU D 1 285 ? 14.885 26.102 7.293 1.00 13.73 285 LEU D CA 1
ATOM 11389 C C . LEU D 1 285 ? 13.464 26.651 7.310 1.00 16.45 285 LEU D C 1
ATOM 11390 O O . LEU D 1 285 ? 12.558 26.043 6.744 1.00 13.21 285 LEU D O 1
ATOM 11395 N N . ASP D 1 286 ? 13.275 27.797 7.954 1.00 17.26 286 ASP D N 1
ATOM 11396 C CA . ASP D 1 286 ? 11.956 28.428 8.037 1.00 19.17 286 ASP D CA 1
ATOM 11397 C C . ASP D 1 286 ? 12.102 29.877 7.582 1.00 19.50 286 ASP D C 1
ATOM 11398 O O . ASP D 1 286 ? 11.836 30.812 8.333 1.00 19.82 286 ASP D O 1
ATOM 11403 N N . PRO D 1 287 ? 12.516 30.077 6.323 1.00 20.46 287 PRO D N 1
ATOM 11404 C CA . PRO D 1 287 ? 12.712 31.410 5.754 1.00 21.30 287 PRO D CA 1
ATOM 11405 C C . PRO D 1 287 ? 11.463 32.260 5.598 1.00 22.83 287 PRO D C 1
ATOM 11406 O O . PRO D 1 287 ? 10.344 31.749 5.549 1.00 22.64 287 PRO D O 1
ATOM 11410 N N . PRO D 1 288 ? 11.643 33.585 5.543 1.00 24.22 288 PRO D N 1
ATOM 11411 C CA . PRO D 1 288 ? 10.482 34.457 5.374 1.00 25.12 288 PRO D CA 1
ATOM 11412 C C . PRO D 1 288 ? 10.064 34.245 3.922 1.00 25.20 288 PRO D C 1
ATOM 11413 O O . PRO D 1 288 ? 10.832 33.687 3.136 1.00 24.52 288 PRO D O 1
ATOM 11417 N N . ALA D 1 289 ? 8.862 34.675 3.563 1.00 26.41 289 ALA D N 1
ATOM 11418 C CA . ALA D 1 289 ? 8.373 34.502 2.199 1.00 27.35 289 ALA D CA 1
ATOM 11419 C C . ALA D 1 289 ? 9.328 35.057 1.139 1.00 29.09 289 ALA D C 1
ATOM 11420 O O . ALA D 1 289 ? 9.576 36.262 1.088 1.00 28.55 289 ALA D O 1
ATOM 11422 N N . PHE D 1 290 ? 9.861 34.175 0.296 1.00 29.85 290 PHE D N 1
ATOM 11423 C CA . PHE D 1 290 ? 10.767 34.592 -0.772 1.00 32.08 290 PHE D CA 1
ATOM 11424 C C . PHE D 1 290 ? 9.961 35.115 -1.965 1.00 34.01 290 PHE D C 1
ATOM 11425 O O . PHE D 1 290 ? 10.462 35.899 -2.769 1.00 33.81 290 PHE D O 1
ATOM 11433 N N . ALA D 1 291 ? 8.710 34.678 -2.075 1.00 36.61 291 ALA D N 1
ATOM 11434 C CA . ALA D 1 291 ? 7.842 35.117 -3.167 1.00 40.03 291 ALA D CA 1
ATOM 11435 C C . ALA D 1 291 ? 6.624 35.862 -2.622 1.00 42.40 291 ALA D C 1
ATOM 11436 O O . ALA D 1 291 ? 5.768 35.273 -1.957 1.00 42.47 291 ALA D O 1
ATOM 11438 N N . LYS D 1 292 ? 6.551 37.159 -2.905 1.00 45.22 292 LYS D N 1
ATOM 11439 C CA . LYS D 1 292 ? 5.437 37.980 -2.444 1.00 47.39 292 LYS D CA 1
ATOM 11440 C C . LYS D 1 292 ? 4.396 38.128 -3.545 1.00 47.49 292 LYS D C 1
ATOM 11441 O O . LYS D 1 292 ? 3.216 38.348 -3.273 1.00 48.23 292 LYS D O 1
ATOM 11447 N N . GLY D 1 293 ? 4.846 38.006 -4.789 1.00 47.39 293 GLY D N 1
ATOM 11448 C CA . GLY D 1 293 ? 3.950 38.118 -5.927 1.00 47.25 293 GLY D CA 1
ATOM 11449 C C . GLY D 1 293 ? 4.166 36.962 -6.882 1.00 47.27 293 GLY D C 1
ATOM 11450 O O . GLY D 1 293 ? 5.222 36.329 -6.861 1.00 46.26 293 GLY D O 1
ATOM 11451 N N . LYS D 1 294 ? 3.179 36.683 -7.727 1.00 47.73 294 LYS D N 1
ATOM 11452 C CA . LYS D 1 294 ? 3.296 35.579 -8.670 1.00 48.78 294 LYS D CA 1
ATOM 11453 C C . LYS D 1 294 ? 4.447 35.761 -9.650 1.00 48.41 294 LYS D C 1
ATOM 11454 O O . LYS D 1 294 ? 4.944 34.789 -10.217 1.00 49.19 294 LYS D O 1
ATOM 11460 N N . LYS D 1 295 ? 4.873 37.004 -9.848 1.00 47.59 295 LYS D N 1
ATOM 11461 C CA . LYS D 1 295 ? 5.969 37.282 -10.767 1.00 47.57 295 LYS D CA 1
ATOM 11462 C C . LYS D 1 295 ? 7.339 37.048 -10.131 1.00 46.17 295 LYS D C 1
ATOM 11463 O O . LYS D 1 295 ? 8.362 37.082 -10.816 1.00 46.27 295 LYS D O 1
ATOM 11469 N N . ASP D 1 296 ? 7.353 36.799 -8.825 1.00 43.91 296 ASP D N 1
ATOM 11470 C CA . ASP D 1 296 ? 8.599 36.554 -8.102 1.00 42.28 296 ASP D CA 1
ATOM 11471 C C . ASP D 1 296 ? 8.886 35.060 -7.977 1.00 39.58 296 ASP D C 1
ATOM 11472 O O . ASP D 1 296 ? 9.955 34.670 -7.512 1.00 38.45 296 ASP D O 1
ATOM 11477 N N . VAL D 1 297 ? 7.931 34.232 -8.393 1.00 36.25 297 VAL D N 1
ATOM 11478 C CA . VAL D 1 297 ? 8.067 32.782 -8.286 1.00 34.24 297 VAL D CA 1
ATOM 11479 C C . VAL D 1 297 ? 9.336 32.169 -8.884 1.00 32.97 297 VAL D C 1
ATOM 11480 O O . VAL D 1 297 ? 10.023 31.400 -8.217 1.00 30.28 297 VAL D O 1
ATOM 11484 N N . GLU D 1 298 ? 9.648 32.498 -10.133 1.00 32.31 298 GLU D N 1
ATOM 11485 C CA . GLU D 1 298 ? 10.838 31.944 -10.773 1.00 32.45 298 GLU D CA 1
ATOM 11486 C C . GLU D 1 298 ? 12.117 32.248 -9.998 1.00 30.82 298 GLU D C 1
ATOM 11487 O O . GLU D 1 298 ? 12.953 31.367 -9.790 1.00 29.31 298 GLU D O 1
ATOM 11493 N N . ARG D 1 299 ? 12.268 33.494 -9.564 1.00 29.32 299 ARG D N 1
ATOM 11494 C CA . ARG D 1 299 ? 13.453 33.891 -8.814 1.00 29.36 299 ARG D CA 1
ATOM 11495 C C . ARG D 1 299 ? 13.456 33.275 -7.417 1.00 26.49 299 ARG D C 1
ATOM 11496 O O . ARG D 1 299 ? 14.503 32.876 -6.906 1.00 24.25 299 ARG D O 1
ATOM 11504 N N . ALA D 1 300 ? 12.280 33.198 -6.804 1.00 22.73 300 ALA D N 1
ATOM 11505 C CA . ALA D 1 300 ? 12.159 32.632 -5.466 1.00 22.32 300 ALA D CA 1
ATOM 11506 C C . ALA D 1 300 ? 12.490 31.141 -5.486 1.00 20.12 300 ALA D C 1
ATOM 11507 O O . ALA D 1 300 ? 13.190 30.646 -4.608 1.00 20.27 300 ALA D O 1
ATOM 11509 N N . TYR D 1 301 ? 11.989 30.433 -6.496 1.00 19.72 301 TYR D N 1
ATOM 11510 C CA . TYR D 1 301 ? 12.237 28.999 -6.638 1.00 19.27 301 TYR D CA 1
ATOM 11511 C C . TYR D 1 301 ? 13.743 28.744 -6.624 1.00 20.50 301 TYR D C 1
ATOM 11512 O O . TYR D 1 301 ? 14.226 27.793 -6.007 1.00 17.57 301 TYR D O 1
ATOM 11521 N N . ARG D 1 302 ? 14.478 29.606 -7.318 1.00 20.89 302 ARG D N 1
ATOM 11522 C CA . ARG D 1 302 ? 15.926 29.490 -7.397 1.00 21.96 302 ARG D CA 1
ATOM 11523 C C . ARG D 1 302 ? 16.542 29.716 -6.014 1.00 20.14 302 ARG D C 1
ATOM 11524 O O . ARG D 1 302 ? 17.466 29.007 -5.619 1.00 20.13 302 ARG D O 1
ATOM 11532 N N . ALA D 1 303 ? 16.016 30.695 -5.280 1.00 18.21 303 ALA D N 1
ATOM 11533 C CA . ALA D 1 303 ? 16.505 31.008 -3.937 1.00 17.89 303 ALA D CA 1
ATOM 11534 C C . ALA D 1 303 ? 16.245 29.857 -2.959 1.00 16.93 303 ALA D C 1
ATOM 11535 O O . ALA D 1 303 ? 17.116 29.480 -2.173 1.00 15.09 303 ALA D O 1
ATOM 11537 N N . TYR D 1 304 ? 15.038 29.305 -2.998 1.00 16.65 304 TYR D N 1
ATOM 11538 C CA . TYR D 1 304 ? 14.700 28.191 -2.116 1.00 15.83 304 TYR D CA 1
ATOM 11539 C C . TYR D 1 304 ? 15.599 26.996 -2.414 1.00 15.47 304 TYR D C 1
ATOM 11540 O O . TYR D 1 304 ? 16.136 26.367 -1.506 1.00 14.70 304 TYR D O 1
ATOM 11549 N N . LYS D 1 305 ? 15.754 26.682 -3.695 1.00 15.50 305 LYS D N 1
ATOM 11550 C CA . LYS D 1 305 ? 16.573 25.544 -4.088 1.00 16.90 305 LYS D CA 1
ATOM 11551 C C . LYS D 1 305 ? 18.014 25.669 -3.601 1.00 16.91 305 LYS D C 1
ATOM 11552 O O . LYS D 1 305 ? 18.613 24.693 -3.144 1.00 15.79 305 LYS D O 1
ATOM 11558 N N . GLU D 1 306 ? 18.568 26.873 -3.689 1.00 16.69 306 GLU D N 1
ATOM 11559 C CA . GLU D 1 306 ? 19.944 27.097 -3.259 1.00 18.18 306 GLU D CA 1
ATOM 11560 C C . GLU D 1 306 ? 20.124 26.905 -1.753 1.00 16.48 306 GLU D C 1
ATOM 11561 O O . GLU D 1 306 ? 21.079 26.258 -1.318 1.00 16.33 306 GLU D O 1
ATOM 11567 N N . VAL D 1 307 ? 19.211 27.452 -0.953 1.00 14.60 307 VAL D N 1
ATOM 11568 C CA . VAL D 1 307 ? 19.334 27.311 0.495 1.00 15.10 307 VAL D CA 1
ATOM 11569 C C . VAL D 1 307 ? 19.104 25.858 0.933 1.00 15.21 307 VAL D C 1
ATOM 11570 O O . VAL D 1 307 ? 19.755 25.371 1.861 1.00 12.53 307 VAL D O 1
ATOM 11574 N N . ASN D 1 308 ? 18.192 25.161 0.258 1.00 14.28 308 ASN D N 1
ATOM 11575 C CA . ASN D 1 308 ? 17.925 23.761 0.577 1.00 12.35 308 ASN D CA 1
ATOM 11576 C C . ASN D 1 308 ? 19.108 22.890 0.153 1.00 12.48 308 ASN D C 1
ATOM 11577 O O . ASN D 1 308 ? 19.476 21.950 0.854 1.00 10.93 308 ASN D O 1
ATOM 11582 N N . LEU D 1 309 ? 19.701 23.202 -0.993 1.00 12.58 309 LEU D N 1
ATOM 11583 C CA . LEU D 1 309 ? 20.856 22.450 -1.464 1.00 14.74 309 LEU D CA 1
ATOM 11584 C C . LEU D 1 309 ? 21.984 22.571 -0.437 1.00 14.36 309 LEU D C 1
ATOM 11585 O O . LEU D 1 309 ? 22.582 21.570 -0.042 1.00 14.02 309 LEU D O 1
ATOM 11590 N N . ARG D 1 310 ? 22.261 23.799 -0.004 1.00 14.31 310 ARG D N 1
ATOM 11591 C CA . ARG D 1 310 ? 23.327 24.042 0.969 1.00 15.87 310 ARG D CA 1
ATOM 11592 C C . ARG D 1 310 ? 23.065 23.350 2.307 1.00 15.05 310 ARG D C 1
ATOM 11593 O O . ARG D 1 310 ? 23.995 22.871 2.958 1.00 14.95 310 ARG D O 1
ATOM 11601 N N . ALA D 1 311 ? 21.800 23.300 2.715 1.00 14.71 311 ALA D N 1
ATOM 11602 C CA . ALA D 1 311 ? 21.425 22.662 3.971 1.00 12.24 311 ALA D CA 1
ATOM 11603 C C . ALA D 1 311 ? 21.643 21.152 3.894 1.00 13.21 311 ALA D C 1
ATOM 11604 O O . ALA D 1 311 ? 22.206 20.545 4.809 1.00 13.26 311 ALA D O 1
ATOM 11606 N N . ILE D 1 312 ? 21.200 20.547 2.796 1.00 13.27 312 ILE D N 1
ATOM 11607 C CA . ILE D 1 312 ? 21.351 19.106 2.620 1.00 14.02 312 ILE D CA 1
ATOM 11608 C C . ILE D 1 312 ? 22.830 18.704 2.615 1.00 15.59 312 ILE D C 1
ATOM 11609 O O . ILE D 1 312 ? 23.194 17.654 3.141 1.00 14.79 312 ILE D O 1
ATOM 11614 N N . LYS D 1 313 ? 23.680 19.548 2.038 1.00 17.61 313 LYS D N 1
ATOM 11615 C CA . LYS D 1 313 ? 25.113 19.265 1.987 1.00 19.67 313 LYS D CA 1
ATOM 11616 C C . LYS D 1 313 ? 25.780 19.282 3.364 1.00 19.84 313 LYS D C 1
ATOM 11617 O O . LYS D 1 313 ? 26.863 18.722 3.535 1.00 21.88 313 LYS D O 1
ATOM 11623 N N . LEU D 1 314 ? 25.138 19.925 4.337 1.00 18.21 314 LEU D N 1
ATOM 11624 C CA . LEU D 1 314 ? 25.673 20.012 5.697 1.00 17.96 314 LEU D CA 1
ATOM 11625 C C . LEU D 1 314 ? 25.269 18.805 6.533 1.00 17.74 314 LEU D C 1
ATOM 11626 O O . LEU D 1 314 ? 25.811 18.573 7.614 1.00 17.86 314 LEU D O 1
ATOM 11631 N N . LEU D 1 315 ? 24.316 18.033 6.023 1.00 17.89 315 LEU D N 1
ATOM 11632 C CA . LEU D 1 315 ? 23.813 16.868 6.734 1.00 18.41 315 LEU D CA 1
ATOM 11633 C C . LEU D 1 315 ? 24.601 15.589 6.521 1.00 20.20 315 LEU D C 1
ATOM 11634 O O . LEU D 1 315 ? 25.020 15.272 5.411 1.00 23.17 315 LEU D O 1
ATOM 11639 N N . LYS D 1 316 ? 24.802 14.856 7.606 1.00 23.45 316 LYS D N 1
ATOM 11640 C CA . LYS D 1 316 ? 25.507 13.588 7.546 1.00 26.19 316 LYS D CA 1
ATOM 11641 C C . LYS D 1 316 ? 24.451 12.492 7.436 1.00 26.00 316 LYS D C 1
ATOM 11642 O O . LYS D 1 316 ? 23.252 12.773 7.502 1.00 23.84 316 LYS D O 1
ATOM 11648 N N . GLU D 1 317 ? 24.892 11.251 7.251 1.00 25.64 317 GLU D N 1
ATOM 11649 C CA . GLU D 1 317 ? 23.970 10.123 7.143 1.00 24.66 317 GLU D CA 1
ATOM 11650 C C . GLU D 1 317 ? 23.092 10.105 8.391 1.00 21.00 317 GLU D C 1
ATOM 11651 O O . GLU D 1 317 ? 23.588 10.279 9.502 1.00 20.81 317 GLU D O 1
ATOM 11657 N N . GLY D 1 318 ? 21.794 9.891 8.207 1.00 16.85 318 GLY D N 1
ATOM 11658 C CA . GLY D 1 318 ? 20.889 9.886 9.342 1.00 15.19 318 GLY D CA 1
ATOM 11659 C C . GLY D 1 318 ? 20.455 11.299 9.706 1.00 13.73 318 GLY D C 1
ATOM 11660 O O . GLY D 1 318 ? 19.646 11.497 10.613 1.00 13.23 318 GLY D O 1
ATOM 11661 N N . GLY D 1 319 ? 20.994 12.287 8.998 1.00 11.19 319 GLY D N 1
ATOM 11662 C CA . GLY D 1 319 ? 20.643 13.670 9.267 1.00 12.03 319 GLY D CA 1
ATOM 11663 C C . GLY D 1 319 ? 19.192 13.999 8.947 1.00 12.55 319 GLY D C 1
ATOM 11664 O O . GLY D 1 319 ? 18.581 13.381 8.071 1.00 11.88 319 GLY D O 1
ATOM 11665 N N . ILE D 1 320 ? 18.643 14.978 9.657 1.00 12.17 320 ILE D N 1
ATOM 11666 C CA . ILE D 1 320 ? 17.261 15.391 9.451 1.00 10.91 320 ILE D CA 1
ATOM 11667 C C . ILE D 1 320 ? 17.170 16.775 8.817 1.00 11.77 320 ILE D C 1
ATOM 11668 O O . ILE D 1 320 ? 17.858 17.709 9.234 1.00 11.40 320 ILE D O 1
ATOM 11673 N N . LEU D 1 321 ? 16.330 16.896 7.794 1.00 11.35 321 LEU D N 1
ATOM 11674 C CA . LEU D 1 321 ? 16.109 18.179 7.134 1.00 11.10 321 LEU D CA 1
ATOM 11675 C C . LEU D 1 321 ? 14.653 18.568 7.361 1.00 12.39 321 LEU D C 1
ATOM 11676 O O . LEU D 1 321 ? 13.745 17.834 6.970 1.00 12.15 321 LEU D O 1
ATOM 11681 N N . ALA D 1 322 ? 14.441 19.705 8.013 1.00 11.39 322 ALA D N 1
ATOM 11682 C CA . ALA D 1 322 ? 13.098 20.225 8.266 1.00 10.62 322 ALA D CA 1
ATOM 11683 C C . ALA D 1 322 ? 13.072 21.499 7.443 1.00 13.49 322 ALA D C 1
ATOM 11684 O O . ALA D 1 322 ? 13.774 22.461 7.760 1.00 12.85 322 ALA D O 1
ATOM 11686 N N . THR D 1 323 ? 12.271 21.513 6.383 1.00 11.76 323 THR D N 1
ATOM 11687 C CA . THR D 1 323 ? 12.240 22.676 5.508 1.00 12.90 323 THR D CA 1
ATOM 11688 C C . THR D 1 323 ? 10.829 23.196 5.252 1.00 13.03 323 THR D C 1
ATOM 11689 O O . THR D 1 323 ? 9.876 22.421 5.173 1.00 11.56 323 THR D O 1
ATOM 11693 N N . ALA D 1 324 ? 10.701 24.514 5.119 1.00 12.20 324 ALA D N 1
ATOM 11694 C CA . ALA D 1 324 ? 9.391 25.120 4.918 1.00 12.08 324 ALA D CA 1
ATOM 11695 C C . ALA D 1 324 ? 9.392 26.336 4.004 1.00 12.09 324 ALA D C 1
ATOM 11696 O O . ALA D 1 324 ? 10.434 26.886 3.669 1.00 12.57 324 ALA D O 1
ATOM 11698 N N . SER D 1 325 ? 8.193 26.746 3.616 1.00 12.18 325 SER D N 1
ATOM 11699 C CA . SER D 1 325 ? 7.996 27.933 2.800 1.00 13.60 325 SER D CA 1
ATOM 11700 C C . SER D 1 325 ? 6.649 28.492 3.200 1.00 14.85 325 SER D C 1
ATOM 11701 O O . SER D 1 325 ? 5.673 27.744 3.301 1.00 14.36 325 SER D O 1
ATOM 11704 N N . CYS D 1 326 ? 6.591 29.798 3.438 1.00 14.62 326 CYS D N 1
ATOM 11705 C CA . CYS D 1 326 ? 5.335 30.425 3.817 1.00 16.96 326 CYS D CA 1
ATOM 11706 C C . CYS D 1 326 ? 4.826 31.342 2.708 1.00 18.37 326 CYS D C 1
ATOM 11707 O O . CYS D 1 326 ? 3.982 32.206 2.946 1.00 19.47 326 CYS D O 1
ATOM 11710 N N . SER D 1 327 ? 5.348 31.144 1.497 1.00 17.70 327 SER D N 1
ATOM 11711 C CA . SER D 1 327 ? 4.939 31.924 0.327 1.00 19.49 327 SER D CA 1
ATOM 11712 C C . SER D 1 327 ? 3.774 31.194 -0.335 1.00 18.94 327 SER D C 1
ATOM 11713 O O . SER D 1 327 ? 3.940 30.073 -0.811 1.00 16.90 327 SER D O 1
ATOM 11716 N N . HIS D 1 328 ? 2.600 31.812 -0.367 1.00 18.98 328 HIS D N 1
ATOM 11717 C CA . HIS D 1 328 ? 1.461 31.163 -0.999 1.00 21.14 328 HIS D CA 1
ATOM 11718 C C . HIS D 1 328 ? 1.764 30.855 -2.468 1.00 21.09 328 HIS D C 1
ATOM 11719 O O . HIS D 1 328 ? 1.367 29.811 -2.984 1.00 19.95 328 HIS D O 1
ATOM 11726 N N . HIS D 1 329 ? 2.471 31.761 -3.136 1.00 20.51 329 HIS D N 1
ATOM 11727 C CA . HIS D 1 329 ? 2.793 31.567 -4.546 1.00 21.55 329 HIS D CA 1
ATOM 11728 C C . HIS D 1 329 ? 3.783 30.436 -4.793 1.00 21.26 329 HIS D C 1
ATOM 11729 O O . HIS D 1 329 ? 3.920 29.960 -5.920 1.00 21.86 329 HIS D O 1
ATOM 11744 N N . THR D 1 331 ? 3.662 27.312 -4.455 1.00 16.88 331 THR D N 1
ATOM 11745 C CA . THR D 1 331 ? 2.685 26.249 -4.253 1.00 15.25 331 THR D CA 1
ATOM 11746 C C . THR D 1 331 ? 3.291 24.971 -3.695 1.00 13.97 331 THR D C 1
ATOM 11747 O O . THR D 1 331 ? 4.492 24.739 -3.795 1.00 12.67 331 THR D O 1
ATOM 11751 N N . GLU D 1 332 ? 2.451 24.136 -3.101 1.00 15.05 332 GLU D N 1
ATOM 11752 C CA . GLU D 1 332 ? 2.940 22.888 -2.540 1.00 16.08 332 GLU D CA 1
ATOM 11753 C C . GLU D 1 332 ? 3.644 22.064 -3.621 1.00 15.40 332 GLU D C 1
ATOM 11754 O O . GLU D 1 332 ? 4.688 21.467 -3.365 1.00 15.27 332 GLU D O 1
ATOM 11760 N N . PRO D 1 333 ? 3.084 22.024 -4.848 1.00 16.40 333 PRO D N 1
ATOM 11761 C CA . PRO D 1 333 ? 3.725 21.253 -5.922 1.00 13.90 333 PRO D CA 1
ATOM 11762 C C . PRO D 1 333 ? 5.133 21.764 -6.238 1.00 14.56 333 PRO D C 1
ATOM 11763 O O . PRO D 1 333 ? 6.076 20.983 -6.365 1.00 12.92 333 PRO D O 1
ATOM 11767 N N . LEU D 1 334 ? 5.268 23.078 -6.373 1.00 12.86 334 LEU D N 1
ATOM 11768 C CA . LEU D 1 334 ? 6.565 23.666 -6.661 1.00 13.39 334 LEU D CA 1
ATOM 11769 C C . LEU D 1 334 ? 7.528 23.414 -5.518 1.00 11.86 334 LEU D C 1
ATOM 11770 O O . LEU D 1 334 ? 8.695 23.100 -5.741 1.00 12.33 334 LEU D O 1
ATOM 11775 N N . PHE D 1 335 ? 7.030 23.543 -4.292 1.00 11.49 335 PHE D N 1
ATOM 11776 C CA . PHE D 1 335 ? 7.848 23.327 -3.108 1.00 12.73 335 PHE D CA 1
ATOM 11777 C C . PHE D 1 335 ? 8.480 21.934 -3.096 1.00 12.80 335 PHE D C 1
ATOM 11778 O O . PHE D 1 335 ? 9.693 21.795 -2.955 1.00 10.61 335 PHE D O 1
ATOM 11786 N N . TYR D 1 336 ? 7.658 20.900 -3.241 1.00 12.31 336 TYR D N 1
ATOM 11787 C CA . TYR D 1 336 ? 8.181 19.543 -3.221 1.00 13.54 336 TYR D CA 1
ATOM 11788 C C . TYR D 1 336 ? 9.039 19.218 -4.435 1.00 13.69 336 TYR D C 1
ATOM 11789 O O . TYR D 1 336 ? 9.943 18.387 -4.354 1.00 12.96 336 TYR D O 1
ATOM 11798 N N . ALA D 1 337 ? 8.779 19.880 -5.557 1.00 13.54 337 ALA D N 1
ATOM 11799 C CA . ALA D 1 337 ? 9.594 19.641 -6.743 1.00 12.88 337 ALA D CA 1
ATOM 11800 C C . ALA D 1 337 ? 10.971 20.244 -6.467 1.00 13.17 337 ALA D C 1
ATOM 11801 O O . ALA D 1 337 ? 11.997 19.681 -6.846 1.00 12.62 337 ALA D O 1
ATOM 11811 N N . VAL D 1 339 ? 12.540 20.715 -3.465 1.00 12.86 339 VAL D N 1
ATOM 11812 C CA . VAL D 1 339 ? 13.345 19.944 -2.523 1.00 13.07 339 VAL D CA 1
ATOM 11813 C C . VAL D 1 339 ? 13.918 18.716 -3.231 1.00 13.74 339 VAL D C 1
ATOM 11814 O O . VAL D 1 339 ? 15.071 18.347 -3.005 1.00 11.76 339 VAL D O 1
ATOM 11818 N N . ALA D 1 340 ? 13.119 18.094 -4.096 1.00 11.82 340 ALA D N 1
ATOM 11819 C CA . ALA D 1 340 ? 13.582 16.917 -4.824 1.00 13.11 340 ALA D CA 1
ATOM 11820 C C . ALA D 1 340 ? 14.782 17.294 -5.695 1.00 12.98 340 ALA D C 1
ATOM 11821 O O . ALA D 1 340 ? 15.761 16.548 -5.770 1.00 11.64 340 ALA D O 1
ATOM 11823 N N . GLU D 1 341 ? 14.705 18.451 -6.347 1.00 12.51 341 GLU D N 1
ATOM 11824 C CA . GLU D 1 341 ? 15.801 18.932 -7.190 1.00 14.32 341 GLU D CA 1
ATOM 11825 C C . GLU D 1 341 ? 17.053 19.159 -6.356 1.00 14.35 341 GLU D C 1
ATOM 11826 O O . GLU D 1 341 ? 18.160 18.825 -6.781 1.00 14.32 341 GLU D O 1
ATOM 11832 N N . ALA D 1 342 ? 16.876 19.742 -5.173 1.00 14.52 342 ALA D N 1
ATOM 11833 C CA . ALA D 1 342 ? 18.003 20.005 -4.283 1.00 14.19 342 ALA D CA 1
ATOM 11834 C C . ALA D 1 342 ? 18.638 18.690 -3.838 1.00 14.74 342 ALA D C 1
ATOM 11835 O O . ALA D 1 342 ? 19.859 18.554 -3.838 1.00 13.99 342 ALA D O 1
ATOM 11837 N N . ALA D 1 343 ? 17.808 17.724 -3.453 1.00 12.86 343 ALA D N 1
ATOM 11838 C CA . ALA D 1 343 ? 18.319 16.432 -3.008 1.00 12.98 343 ALA D CA 1
ATOM 11839 C C . ALA D 1 343 ? 19.095 15.747 -4.130 1.00 13.12 343 ALA D C 1
ATOM 11840 O O . ALA D 1 343 ? 20.187 15.229 -3.907 1.00 14.84 343 ALA D O 1
ATOM 11842 N N . GLN D 1 344 ? 18.538 15.748 -5.337 1.00 14.65 344 GLN D N 1
ATOM 11843 C CA . GLN D 1 344 ? 19.209 15.125 -6.473 1.00 14.51 344 GLN D CA 1
ATOM 11844 C C . GLN D 1 344 ? 20.550 15.811 -6.748 1.00 15.79 344 GLN D C 1
ATOM 11845 O O . GLN D 1 344 ? 21.564 15.148 -6.956 1.00 15.83 344 GLN D O 1
ATOM 11851 N N . ASP D 1 345 ? 20.553 17.139 -6.742 1.00 16.94 345 ASP D N 1
ATOM 11852 C CA . ASP D 1 345 ? 21.778 17.893 -6.995 1.00 17.92 345 ASP D CA 1
ATOM 11853 C C . ASP D 1 345 ? 22.836 17.678 -5.911 1.00 18.68 345 ASP D C 1
ATOM 11854 O O . ASP D 1 345 ? 24.039 17.771 -6.177 1.00 17.26 345 ASP D O 1
ATOM 11859 N N . ALA D 1 346 ? 22.389 17.381 -4.695 1.00 16.01 346 ALA D N 1
ATOM 11860 C CA . ALA D 1 346 ? 23.298 17.155 -3.581 1.00 17.09 346 ALA D CA 1
ATOM 11861 C C . ALA D 1 346 ? 23.744 15.696 -3.512 1.00 16.66 346 ALA D C 1
ATOM 11862 O O . ALA D 1 346 ? 24.580 15.337 -2.686 1.00 15.65 346 ALA D O 1
ATOM 11864 N N . HIS D 1 347 ? 23.176 14.860 -4.376 1.00 16.36 347 HIS D N 1
ATOM 11865 C CA . HIS D 1 347 ? 23.499 13.434 -4.404 1.00 17.24 347 HIS D CA 1
ATOM 11866 C C . HIS D 1 347 ? 23.205 12.773 -3.062 1.00 16.74 347 HIS D C 1
ATOM 11867 O O . HIS D 1 347 ? 23.965 11.924 -2.586 1.00 15.20 347 HIS D O 1
ATOM 11874 N N . ARG D 1 348 ? 22.096 13.170 -2.445 1.00 15.80 348 ARG D N 1
ATOM 11875 C CA . ARG D 1 348 ? 21.704 12.591 -1.166 1.00 15.29 348 ARG D CA 1
ATOM 11876 C C . ARG D 1 348 ? 20.304 12.001 -1.277 1.00 13.64 348 ARG D C 1
ATOM 11877 O O . ARG D 1 348 ? 19.384 12.648 -1.774 1.00 12.61 348 ARG D O 1
ATOM 11885 N N . LEU D 1 349 ? 20.160 10.770 -0.810 1.00 13.46 349 LEU D N 1
ATOM 11886 C CA . LEU D 1 349 ? 18.877 10.077 -0.830 1.00 13.57 349 LEU D CA 1
ATOM 11887 C C . LEU D 1 349 ? 18.079 10.514 0.399 1.00 12.28 349 LEU D C 1
ATOM 11888 O O . LEU D 1 349 ? 18.551 10.383 1.527 1.00 11.88 349 LEU D O 1
ATOM 11893 N N . LEU D 1 350 ? 16.873 11.032 0.185 1.00 12.64 350 LEU D N 1
ATOM 11894 C CA . LEU D 1 350 ? 16.054 11.479 1.302 1.00 12.27 350 LEU D CA 1
ATOM 11895 C C . LEU D 1 350 ? 14.772 10.683 1.472 1.00 12.60 350 LEU D C 1
ATOM 11896 O O . LEU D 1 350 ? 14.019 10.485 0.517 1.00 12.39 350 LEU D O 1
ATOM 11901 N N . ARG D 1 351 ? 14.531 10.228 2.695 1.00 11.87 351 ARG D N 1
ATOM 11902 C CA . ARG D 1 351 ? 13.309 9.504 3.008 1.00 11.33 351 ARG D CA 1
ATOM 11903 C C . ARG D 1 351 ? 12.327 10.528 3.573 1.00 11.70 351 ARG D C 1
ATOM 11904 O O . ARG D 1 351 ? 12.710 11.399 4.355 1.00 9.32 351 ARG D O 1
ATOM 11912 N N . VAL D 1 352 ? 11.066 10.439 3.172 1.00 9.42 352 VAL D N 1
ATOM 11913 C CA . VAL D 1 352 ? 10.072 11.378 3.673 1.00 12.05 352 VAL D CA 1
ATOM 11914 C C . VAL D 1 352 ? 9.620 10.957 5.063 1.00 15.26 352 VAL D C 1
ATOM 11915 O O . VAL D 1 352 ? 9.047 9.879 5.232 1.00 16.68 352 VAL D O 1
ATOM 11919 N N . VAL D 1 353 ? 9.891 11.792 6.062 1.00 12.92 353 VAL D N 1
ATOM 11920 C CA . VAL D 1 353 ? 9.477 11.486 7.428 1.00 15.52 353 VAL D CA 1
ATOM 11921 C C . VAL D 1 353 ? 8.039 11.970 7.587 1.00 17.15 353 VAL D C 1
ATOM 11922 O O . VAL D 1 353 ? 7.179 11.245 8.086 1.00 16.95 353 VAL D O 1
ATOM 11926 N N . GLU D 1 354 ? 7.776 13.201 7.167 1.00 17.48 354 GLU D N 1
ATOM 11927 C CA . GLU D 1 354 ? 6.418 13.718 7.240 1.00 20.77 354 GLU D CA 1
ATOM 11928 C C . GLU D 1 354 ? 6.209 14.999 6.455 1.00 19.99 354 GLU D C 1
ATOM 11929 O O . GLU D 1 354 ? 7.070 15.877 6.424 1.00 18.25 354 GLU D O 1
ATOM 11935 N N . LYS D 1 355 ? 5.053 15.081 5.806 1.00 18.78 355 LYS D N 1
ATOM 11936 C CA . LYS D 1 355 ? 4.677 16.246 5.024 1.00 20.47 355 LYS D CA 1
ATOM 11937 C C . LYS D 1 355 ? 3.593 16.935 5.835 1.00 20.74 355 LYS D C 1
ATOM 11938 O O . LYS D 1 355 ? 2.514 16.382 6.041 1.00 20.80 355 LYS D O 1
ATOM 11944 N N . ARG D 1 356 ? 3.887 18.141 6.304 1.00 19.53 356 ARG D N 1
ATOM 11945 C CA . ARG D 1 356 ? 2.944 18.881 7.126 1.00 19.89 356 ARG D CA 1
ATOM 11946 C C . ARG D 1 356 ? 2.633 20.257 6.554 1.00 19.61 356 ARG D C 1
ATOM 11947 O O . ARG D 1 356 ? 3.035 20.598 5.443 1.00 20.51 356 ARG D O 1
ATOM 11955 N N . GLY D 1 357 ? 1.912 21.056 7.325 1.00 20.41 357 GLY D N 1
ATOM 11956 C CA . GLY D 1 357 ? 1.563 22.383 6.864 1.00 19.16 357 GLY D CA 1
ATOM 11957 C C . GLY D 1 357 ? 1.014 23.211 7.996 1.00 17.57 357 GLY D C 1
ATOM 11958 O O . GLY D 1 357 ? 1.607 23.263 9.072 1.00 17.29 357 GLY D O 1
ATOM 11959 N N . GLN D 1 358 ? -0.125 23.849 7.751 1.00 16.49 358 GLN D N 1
ATOM 11960 C CA . GLN D 1 358 ? -0.774 24.687 8.748 1.00 16.85 358 GLN D CA 1
ATOM 11961 C C . GLN D 1 358 ? -1.589 23.839 9.705 1.00 14.92 358 GLN D C 1
ATOM 11962 O O . GLN D 1 358 ? -2.211 22.855 9.301 1.00 13.71 358 GLN D O 1
ATOM 11968 N N . PRO D 1 359 ? -1.591 24.212 10.994 1.00 14.08 359 PRO D N 1
ATOM 11969 C CA . PRO D 1 359 ? -2.334 23.483 12.023 1.00 13.21 359 PRO D CA 1
ATOM 11970 C C . PRO D 1 359 ? -3.836 23.748 11.929 1.00 12.91 359 PRO D C 1
ATOM 11971 O O . PRO D 1 359 ? -4.278 24.614 11.166 1.00 11.50 359 PRO D O 1
ATOM 11975 N N . PHE D 1 360 ? -4.613 23.002 12.706 1.00 12.48 360 PHE D N 1
ATOM 11976 C CA . PHE D 1 360 ? -6.068 23.115 12.674 1.00 12.83 360 PHE D CA 1
ATOM 11977 C C . PHE D 1 360 ? -6.644 24.502 12.955 1.00 12.63 360 PHE D C 1
ATOM 11978 O O . PHE D 1 360 ? -7.702 24.842 12.420 1.00 11.56 360 PHE D O 1
ATOM 11986 N N . ASP D 1 361 ? -5.967 25.293 13.788 1.00 10.99 361 ASP D N 1
ATOM 11987 C CA . ASP D 1 361 ? -6.455 26.632 14.128 1.00 10.67 361 ASP D CA 1
ATOM 11988 C C . ASP D 1 361 ? -6.137 27.722 13.102 1.00 10.11 361 ASP D C 1
ATOM 11989 O O . ASP D 1 361 ? -6.481 28.895 13.301 1.00 9.21 361 ASP D O 1
ATOM 11994 N N . HIS D 1 362 ? -5.481 27.332 12.011 1.00 8.89 362 HIS D N 1
ATOM 11995 C CA . HIS D 1 362 ? -5.155 28.237 10.900 1.00 9.75 362 HIS D CA 1
ATOM 11996 C C . HIS D 1 362 ? -5.700 27.494 9.671 1.00 9.70 362 HIS D C 1
ATOM 11997 O O . HIS D 1 362 ? -4.952 27.121 8.763 1.00 8.92 362 HIS D O 1
ATOM 12004 N N . PRO D 1 363 ? -7.029 27.284 9.635 1.00 11.58 363 PRO D N 1
ATOM 12005 C CA . PRO D 1 363 ? -7.737 26.579 8.562 1.00 11.16 363 PRO D CA 1
ATOM 12006 C C . PRO D 1 363 ? -7.486 26.991 7.124 1.00 10.25 363 PRO D C 1
ATOM 12007 O O . PRO D 1 363 ? -7.336 28.176 6.802 1.00 8.95 363 PRO D O 1
ATOM 12011 N N . VAL D 1 364 ? -7.454 25.969 6.272 1.00 8.91 364 VAL D N 1
ATOM 12012 C CA . VAL D 1 364 ? -7.254 26.106 4.840 1.00 8.65 364 VAL D CA 1
ATOM 12013 C C . VAL D 1 364 ? -8.550 25.716 4.123 1.00 9.52 364 VAL D C 1
ATOM 12014 O O . VAL D 1 364 ? -9.217 24.750 4.505 1.00 7.87 364 VAL D O 1
ATOM 12018 N N . LEU D 1 365 ? -8.905 26.489 3.101 1.00 8.83 365 LEU D N 1
ATOM 12019 C CA . LEU D 1 365 ? -10.100 26.226 2.305 1.00 9.35 365 LEU D CA 1
ATOM 12020 C C . LEU D 1 365 ? -9.623 25.748 0.945 1.00 9.89 365 LEU D C 1
ATOM 12021 O O . LEU D 1 365 ? -8.818 26.411 0.301 1.00 9.80 365 LEU D O 1
ATOM 12026 N N . LEU D 1 366 ? -10.114 24.595 0.506 1.00 9.88 366 LEU D N 1
ATOM 12027 C CA . LEU D 1 366 ? -9.694 24.061 -0.781 1.00 10.20 366 LEU D CA 1
ATOM 12028 C C . LEU D 1 366 ? -10.025 25.010 -1.933 1.00 10.38 366 LEU D C 1
ATOM 12029 O O . LEU D 1 366 ? -9.212 25.204 -2.838 1.00 11.12 366 LEU D O 1
ATOM 12034 N N . ASN D 1 367 ? -11.214 25.609 -1.877 1.00 10.66 367 ASN D N 1
ATOM 12035 C CA . ASN D 1 367 ? -11.713 26.511 -2.916 1.00 12.53 367 ASN D CA 1
ATOM 12036 C C . ASN D 1 367 ? -11.111 27.914 -2.909 1.00 13.70 367 ASN D C 1
ATOM 12037 O O . ASN D 1 367 ? -11.340 28.693 -3.835 1.00 14.86 367 ASN D O 1
ATOM 12042 N N . HIS D 1 368 ? -10.357 28.242 -1.865 1.00 13.36 368 HIS D N 1
ATOM 12043 C CA . HIS D 1 368 ? -9.751 29.570 -1.747 1.00 13.16 368 HIS D CA 1
ATOM 12044 C C . HIS D 1 368 ? -8.255 29.367 -1.525 1.00 13.65 368 HIS D C 1
ATOM 12045 O O . HIS D 1 368 ? -7.775 29.425 -0.390 1.00 10.69 368 HIS D O 1
ATOM 12052 N N . PRO D 1 369 ? -7.503 29.123 -2.617 1.00 15.26 369 PRO D N 1
ATOM 12053 C CA . PRO D 1 369 ? -6.054 28.885 -2.630 1.00 15.35 369 PRO D CA 1
ATOM 12054 C C . PRO D 1 369 ? -5.183 29.771 -1.753 1.00 15.29 369 PRO D C 1
ATOM 12055 O O . PRO D 1 369 ? -4.214 29.290 -1.157 1.00 14.03 369 PRO D O 1
ATOM 12059 N N . GLU D 1 370 ? -5.512 31.057 -1.672 1.00 14.28 370 GLU D N 1
ATOM 12060 C CA . GLU D 1 370 ? -4.719 31.973 -0.858 1.00 14.67 370 GLU D CA 1
ATOM 12061 C C . GLU D 1 370 ? -4.700 31.614 0.629 1.00 14.00 370 GLU D C 1
ATOM 12062 O O . GLU D 1 370 ? -3.836 32.089 1.371 1.00 14.49 370 GLU D O 1
ATOM 12068 N N . THR D 1 371 ? -5.634 30.780 1.077 1.00 12.56 371 THR D N 1
ATOM 12069 C CA . THR D 1 371 ? -5.639 30.392 2.491 1.00 12.10 371 THR D CA 1
ATOM 12070 C C . THR D 1 371 ? -4.532 29.387 2.811 1.00 12.94 371 THR D C 1
ATOM 12071 O O . THR D 1 371 ? -4.200 29.173 3.977 1.00 13.81 371 THR D O 1
ATOM 12075 N N . HIS D 1 372 ? -3.965 28.764 1.783 1.00 12.38 372 HIS D N 1
ATOM 12076 C CA . HIS D 1 372 ? -2.882 27.801 1.987 1.00 13.66 372 HIS D CA 1
ATOM 12077 C C . HIS D 1 372 ? -1.548 28.455 1.648 1.00 13.47 372 HIS D C 1
ATOM 12078 O O . HIS D 1 372 ? -1.200 28.604 0.475 1.00 14.95 372 HIS D O 1
ATOM 12085 N N . TYR D 1 373 ? -0.788 28.827 2.669 1.00 12.16 373 TYR D N 1
ATOM 12086 C CA . TYR D 1 373 ? 0.489 29.486 2.436 1.00 13.24 373 TYR D CA 1
ATOM 12087 C C . TYR D 1 373 ? 1.692 28.768 3.042 1.00 11.69 373 TYR D C 1
ATOM 12088 O O . TYR D 1 373 ? 2.814 28.930 2.565 1.00 14.25 373 TYR D O 1
ATOM 12097 N N . LEU D 1 374 ? 1.463 27.963 4.075 1.00 11.00 374 LEU D N 1
ATOM 12098 C CA . LEU D 1 374 ? 2.566 27.278 4.734 1.00 12.12 374 LEU D CA 1
ATOM 12099 C C . LEU D 1 374 ? 2.746 25.805 4.389 1.00 12.67 374 LEU D C 1
ATOM 12100 O O . LEU D 1 374 ? 1.802 25.012 4.447 1.00 11.11 374 LEU D O 1
ATOM 12105 N N . LYS D 1 375 ? 3.976 25.459 4.014 1.00 11.02 375 LYS D N 1
ATOM 12106 C CA . LYS D 1 375 ? 4.355 24.084 3.711 1.00 11.78 375 LYS D CA 1
ATOM 12107 C C . LYS D 1 375 ? 5.504 23.775 4.664 1.00 12.01 375 LYS D C 1
ATOM 12108 O O . LYS D 1 375 ? 6.391 24.603 4.864 1.00 11.91 375 LYS D O 1
ATOM 12114 N N . PHE D 1 376 ? 5.489 22.591 5.256 1.00 10.26 376 PHE D N 1
ATOM 12115 C CA . PHE D 1 376 ? 6.546 22.193 6.181 1.00 10.57 376 PHE D CA 1
ATOM 12116 C C . PHE D 1 376 ? 6.769 20.700 5.993 1.00 10.11 376 PHE D C 1
ATOM 12117 O O . PHE D 1 376 ? 5.846 19.910 6.181 1.00 11.64 376 PHE D O 1
ATOM 12125 N N . ALA D 1 377 ? 7.984 20.315 5.620 1.00 9.24 377 ALA D N 1
ATOM 12126 C CA . ALA D 1 377 ? 8.290 18.903 5.394 1.00 11.04 377 ALA D CA 1
ATOM 12127 C C . ALA D 1 377 ? 9.568 18.465 6.101 1.00 11.16 377 ALA D C 1
ATOM 12128 O O . ALA D 1 377 ? 10.531 19.230 6.199 1.00 11.92 377 ALA D O 1
ATOM 12130 N N . VAL D 1 378 ? 9.572 17.227 6.585 1.00 10.61 378 VAL D N 1
ATOM 12131 C CA . VAL D 1 378 ? 10.727 16.685 7.289 1.00 9.01 378 VAL D CA 1
ATOM 12132 C C . VAL D 1 378 ? 11.241 15.458 6.545 1.00 10.84 378 VAL D C 1
ATOM 12133 O O . VAL D 1 378 ? 10.462 14.576 6.171 1.00 10.24 378 VAL D O 1
ATOM 12137 N N . PHE D 1 379 ? 12.552 15.415 6.328 1.00 9.12 379 PHE D N 1
ATOM 12138 C CA . PHE D 1 379 ? 13.183 14.303 5.621 1.00 9.92 379 PHE D CA 1
ATOM 12139 C C . PHE D 1 379 ? 14.389 13.782 6.395 1.00 10.50 379 PHE D C 1
ATOM 12140 O O . PHE D 1 379 ? 14.947 14.486 7.239 1.00 10.45 379 PHE D O 1
ATOM 12148 N N . GLN D 1 380 ? 14.779 12.545 6.109 1.00 11.51 380 GLN D N 1
ATOM 12149 C CA . GLN D 1 380 ? 15.952 11.955 6.737 1.00 12.12 380 GLN D CA 1
ATOM 12150 C C . GLN D 1 380 ? 16.907 11.468 5.647 1.00 13.77 380 GLN D C 1
ATOM 12151 O O . GLN D 1 380 ? 16.491 10.813 4.684 1.00 12.48 380 GLN D O 1
ATOM 12157 N N . VAL D 1 381 ? 18.184 11.810 5.790 1.00 14.00 381 VAL D N 1
ATOM 12158 C CA . VAL D 1 381 ? 19.205 11.404 4.827 1.00 15.05 381 VAL D CA 1
ATOM 12159 C C . VAL D 1 381 ? 19.554 9.933 5.031 1.00 16.02 381 VAL D C 1
ATOM 12160 O O . VAL D 1 381 ? 19.865 9.508 6.146 1.00 15.45 381 VAL D O 1
ATOM 12164 N N . LEU D 1 382 ? 19.511 9.160 3.952 1.00 18.16 382 LEU D N 1
ATOM 12165 C CA . LEU D 1 382 ? 19.824 7.737 4.019 1.00 20.97 382 LEU D CA 1
ATOM 12166 C C . LEU D 1 382 ? 21.246 7.435 3.558 1.00 23.97 382 LEU D C 1
ATOM 12167 O O . LEU D 1 382 ? 21.733 6.315 3.838 1.00 26.31 382 LEU D O 1
#

Solvent-accessible surface area: 60940 Å² total

B-factor: mean 20.44, std 9.94, range [1.34, 72.24]

Nearest PDB structures (foldseek):
  1wxw-assembly1_A  TM=9.871E-01  e=2.886E-77  Thermus thermophilus HB8
  3vse-assembly4_D  TM=8.693E-01  e=1.603E-29  Staphylococcus aureus subsp. aureus Mu50
  3vse-assembly3_C  TM=8.671E-01  e=3.352E-28  Staphylococcus aureus subsp. aureus Mu50
  3ldf-assembly1_A  TM=8.436E-01  e=1.291E-28  Streptococcus mutans UA159
  5xj2-assembly2_B  TM=4.713E-01  e=1.950E-15  Streptococcus pneumoniae TIGR4

Secondary structure (DSSP, 8-state):
-EEE-HHHHHHHHTT--EE-GGGEEE--SS-EEEEEEETTEEEEEEEE-TTSSS-EEEEESS--S-HHHHHHHHHHHHHHHHHHHHHH-TTSEEEEEEGGGGT-TTEEEEEETTEEEEEE-SHHHHTTHHHHHHHHGGG-SEEEEEE--THHHHTT---EEEEEES---SEEEEEETTEEEEEE-STTS-----GGGHHHHH-----EEEEEEET-TTTHHHHHHHHHEEEEEEEES-HHHHHHHHHHHHHTT-TTEEEEES-HHHHHHHHHHTT--EEEEEE----S--STTSHHHHHHHHHHHHHHHHHTEEEEEEEEEEE-----HHHHH--HHHHHHTT--EEEEEEE---TTS--BTTBGGG---EEEEEEE-/-EEE-HHHHHHHHTT--EE-GGGEEE--SS-EEEEEEETTEEEEEEEE-TTSSS-EEEEESS--S-HHHHHHHHHHHHHHTTHHHHHH-TTSEEEEEEGGGGT-TTEEEEEETTEEEEEE-SHHHHHHHHHHHHHHGGG-SEEEEEE--GGGGGGT---EEEEEES---SEEEEEETTEEEEEE-STTS-----GGGHHHHH-----EEEEEEET-TTTHHHHHHHTTEEEEEEEES-HHHHHHHHHHHHHTT--SEEEEE--HHHHHHHHHHTT--EEEEEE-PPPS-SSTTSHHHHHHHHHHHHHHHHHHEEEEEEEEEEE-----HHHHH--HHHHHHHT--EEEEEEE---TTS--BTTBGGG---EEEEEEE-/-EEE-HHHHHHHHTT-SEE-GGGEEE--SS-EEEEEEETTEEEEEEEE-TTSSS-EEEEESS--S-HHHHHHHHHHHHHHTTHHHHHH-TTSEEEEEEGGGGT-TTEEEEEETTEEEEEE-SHHHHTTHHHHHHHHGGG-SEEEEEE--THHHHTTPPPEEEEEES---SEEEEEETTEEEEEE-STTS-----GGGHHHHH-----EEEEEEET-TT-HHHHHHTTTEEEEEEEES-HHHHHHHHHHHHHTT--SEEEEES-HHHHHHHHHHTT--EEEEEE----S-SSGGGHHHHHHHHHHHHHHHHHTEEEEEEEEEEE-----HHHHH--HHHHHHHT--EEEEEEE---TTS--BTT-GGG---EEEEEEE-/-EEE-HHHHHHHHTT--EEEGGGEEE--SS-EEEEEEETTEEEEEEEE-TTSSEEEEEEESS--S-HHHHHHHHHHHHHHHHHHHHHH-TTSEEEEEEGGGGT-TTEEEEEETTEEEEEE-SHHHHTTHHHHHHHHGGG-SEEEEEE--GGGGGGT---EEEEEESPPPSEEEEEETTEEEEEE-STTS-----GGGHHHHH-----EEEEEEET-TTTHHHHHHTTTEEEEEEEES-HHHHHHHHHHHHHTT-TTEEEEES-HHHHHHHHHHTT--EEEEEE----S-SSGGGHHHHHHHHHHHHHHHHHHEEEEEEEEEEE-----HHHHH--HHHHHHHT--EEEEEEE---TTS--BTTBGGG---EEEEEEE-